Protein 5A5C (pdb70)

Structure (mmCIF, N/CA/C/O backbone):
data_5A5C
#
_entry.id   5A5C
#
_cell.length_a   235.994
_cell.length_b   57.324
_cell.length_c   144.451
_cell.angle_alpha   90.00
_cell.angle_beta   115.49
_cell.angle_gamma   90.00
#
_symmetry.space_group_name_H-M   'C 1 2 1'
#
loop_
_entity.id
_entity.type
_entity.pdbx_description
1 polymer LRRTM
2 water water
#
loop_
_atom_site.group_PDB
_atom_site.id
_atom_site.type_symbol
_atom_site.label_atom_id
_atom_site.label_alt_id
_atom_site.label_comp_id
_atom_site.label_asym_id
_atom_site.label_entity_id
_atom_site.label_seq_id
_atom_site.pdbx_PDB_ins_code
_atom_site.Cartn_x
_atom_site.Cartn_y
_atom_site.Cartn_z
_atom_site.occupancy
_atom_site.B_iso_or_equiv
_atom_site.auth_seq_id
_atom_site.auth_comp_id
_atom_site.auth_asym_id
_atom_site.auth_atom_id
_atom_site.pdbx_PDB_model_num
ATOM 1 N N . MET A 1 3 ? -76.229 -18.669 -49.538 1.00 88.62 1 MET A N 1
ATOM 2 C CA . MET A 1 3 ? -74.727 -18.855 -49.710 1.00 101.45 1 MET A CA 1
ATOM 3 C C . MET A 1 3 ? -74.310 -20.325 -49.588 1.00 89.44 1 MET A C 1
ATOM 4 O O . MET A 1 3 ? -74.577 -20.985 -48.588 1.00 90.17 1 MET A O 1
ATOM 10 N N . ALA A 1 4 ? -73.677 -20.853 -50.618 1.00 75.79 2 ALA A N 1
ATOM 11 C CA . ALA A 1 4 ? -73.330 -22.269 -50.600 1.00 85.27 2 ALA A CA 1
ATOM 12 C C . ALA A 1 4 ? -72.090 -22.564 -49.760 1.00 77.38 2 ALA A C 1
ATOM 13 O O . ALA A 1 4 ? -71.039 -22.065 -50.091 1.00 65.70 2 ALA A O 1
ATOM 20 N N . CYS A 1 5 ? -72.183 -23.503 -48.818 1.00 67.48 3 CYS A N 1
ATOM 21 C CA . CYS A 1 5 ? -71.054 -23.936 -47.995 1.00 73.89 3 CYS A CA 1
ATOM 22 C C . CYS A 1 5 ? -70.552 -25.306 -48.465 1.00 77.38 3 CYS A C 1
ATOM 23 O O . CYS A 1 5 ? -71.363 -26.222 -48.599 1.00 71.09 3 CYS A O 1
ATOM 30 N N . PRO A 1 6 ? -69.234 -25.433 -48.773 1.00 80.74 4 PRO A N 1
ATOM 31 C CA . PRO A 1 6 ? -68.746 -26.719 -49.292 1.00 70.10 4 PRO A CA 1
ATOM 32 C C . PRO A 1 6 ? -69.034 -27.855 -48.319 1.00 61.18 4 PRO A C 1
ATOM 33 O O . PRO A 1 6 ? -68.922 -27.633 -47.133 1.00 58.90 4 PRO A O 1
ATOM 44 N N . PRO A 1 7 ? -69.288 -29.072 -48.813 1.00 67.09 5 PRO A N 1
ATOM 45 C CA . PRO A 1 7 ? -69.574 -30.203 -47.920 1.00 74.32 5 PRO A CA 1
ATOM 46 C C . PRO A 1 7 ? -68.425 -30.409 -46.934 1.00 62.09 5 PRO A C 1
ATOM 47 O O . PRO A 1 7 ? -67.276 -30.319 -47.370 1.00 59.95 5 PRO A O 1
ATOM 58 N N . LYS A 1 8 ? -68.729 -30.736 -45.679 1.00 65.65 6 LYS A N 1
ATOM 59 C CA . LYS A 1 8 ? -67.725 -30.933 -44.602 1.00 67.91 6 LYS A CA 1
ATOM 60 C C . LYS A 1 8 ? -67.072 -29.640 -44.087 1.00 71.31 6 LYS A C 1
ATOM 61 O O . LYS A 1 8 ? -66.322 -29.644 -43.108 1.00 63.06 6 LYS A O 1
ATOM 80 N N . CYS A 1 9 ? -67.370 -28.522 -44.730 1.00 70.64 7 CYS A N 1
ATOM 81 C CA . CYS A 1 9 ? -66.835 -27.239 -44.297 1.00 68.98 7 CYS A CA 1
ATOM 82 C C . CYS A 1 9 ? -67.784 -26.597 -43.285 1.00 70.70 7 CYS A C 1
ATOM 83 O O . CYS A 1 9 ? -68.955 -27.013 -43.166 1.00 62.40 7 CYS A O 1
ATOM 90 N N . ARG A 1 10 ? -67.304 -25.573 -42.581 1.00 55.91 8 ARG A N 1
ATOM 91 C CA . ARG A 1 10 ? -68.123 -24.820 -41.647 1.00 58.20 8 ARG A CA 1
ATOM 92 C C . ARG A 1 10 ? -68.043 -23.364 -42.077 1.00 62.08 8 ARG A C 1
ATOM 93 O O . ARG A 1 10 ? -66.959 -22.837 -42.187 1.00 51.76 8 ARG A O 1
ATOM 114 N N . CYS A 1 11 ? -69.180 -22.735 -42.393 1.00 51.23 9 CYS A N 1
ATOM 115 C CA . CYS A 1 11 ? -69.162 -21.360 -42.921 1.00 58.97 9 CYS A CA 1
ATOM 116 C C . CYS A 1 11 ? -69.874 -20.403 -41.997 1.00 66.41 9 CYS A C 1
ATOM 117 O O . CYS A 1 11 ? -71.047 -20.622 -41.713 1.00 66.97 9 CYS A O 1
ATOM 124 N N . GLU A 1 12 ? -69.195 -19.331 -41.579 1.00 69.03 10 GLU A N 1
ATOM 125 C CA . GLU A 1 12 ? -69.785 -18.277 -40.741 1.00 65.87 10 GLU A CA 1
ATOM 126 C C . GLU A 1 12 ? -69.789 -17.023 -41.565 1.00 63.04 10 GLU A C 1
ATOM 127 O O . GLU A 1 12 ? -68.775 -16.354 -41.705 1.00 70.51 10 GLU A O 1
ATOM 139 N N . LYS A 1 13 ? -70.934 -16.717 -42.143 1.00 67.16 11 LYS A N 1
ATOM 140 C CA . LYS A 1 13 ? -71.039 -15.604 -43.069 1.00 66.60 11 LYS A CA 1
ATOM 141 C C . LYS A 1 13 ? -69.890 -15.742 -44.105 1.00 78.60 11 LYS A C 1
ATOM 142 O O . LYS A 1 13 ? -69.803 -16.776 -44.779 1.00 70.80 11 LYS A O 1
ATOM 161 N N . LEU A 1 14 ? -69.026 -14.727 -44.237 1.00 77.56 12 LEU A N 1
ATOM 162 C CA . LEU A 1 14 ? -68.004 -14.729 -45.295 1.00 72.34 12 LEU A CA 1
ATOM 163 C C . LEU A 1 14 ? -66.647 -15.315 -44.818 1.00 57.24 12 LEU A C 1
ATOM 164 O O . LEU A 1 14 ? -65.567 -15.080 -45.405 1.00 57.50 12 LEU A O 1
ATOM 180 N N . LEU A 1 15 ? -66.709 -16.100 -43.752 1.00 51.65 13 LEU A N 1
ATOM 181 C CA . LEU A 1 15 ? -65.535 -16.857 -43.282 1.00 54.17 13 LEU A CA 1
ATOM 182 C C . LEU A 1 15 ? -65.747 -18.334 -43.495 1.00 46.69 13 LEU A C 1
ATOM 183 O O . LEU A 1 15 ? -66.709 -18.885 -42.995 1.00 59.73 13 LEU A O 1
ATOM 199 N N . PHE A 1 16 ? -64.901 -18.961 -44.303 1.00 50.43 14 PHE A N 1
ATOM 200 C CA . PHE A 1 16 ? -65.072 -20.378 -44.596 1.00 49.84 14 PHE A CA 1
ATOM 201 C C . PHE A 1 16 ? -64.032 -21.229 -43.888 1.00 54.29 14 PHE A C 1
ATOM 202 O O . PHE A 1 16 ? -62.824 -21.100 -44.126 1.00 47.89 14 PHE A O 1
ATOM 219 N N . TYR A 1 17 ? -64.503 -22.164 -43.077 1.00 50.87 15 TYR A N 1
ATOM 220 C CA . TYR A 1 17 ? -63.610 -23.045 -42.383 1.00 55.29 15 TYR A CA 1
ATOM 221 C C . TYR A 1 17 ? -63.618 -24.413 -43.025 1.00 60.07 15 TYR A C 1
ATOM 222 O O . TYR A 1 17 ? -64.476 -25.228 -42.720 1.00 62.42 15 TYR A O 1
ATOM 240 N N . CYS A 1 18 ? -62.679 -24.649 -43.945 1.00 51.30 16 CYS A N 1
ATOM 241 C CA . CYS A 1 18 ? -62.597 -25.943 -44.641 1.00 46.51 16 CYS A CA 1
ATOM 242 C C . CYS A 1 18 ? -61.417 -26.733 -44.115 1.00 54.53 16 CYS A C 1
ATOM 243 O O . CYS A 1 18 ? -60.683 -27.360 -44.881 1.00 53.17 16 CYS A O 1
ATOM 250 N N . ASP A 1 19 ? -61.240 -26.716 -42.802 1.00 50.27 17 ASP A N 1
ATOM 251 C CA . ASP A 1 19 ? -60.069 -27.314 -42.198 1.00 55.15 17 ASP A CA 1
ATOM 252 C C . ASP A 1 19 ? -60.392 -28.674 -41.622 1.00 54.07 17 ASP A C 1
ATOM 253 O O . ASP A 1 19 ? -61.537 -28.951 -41.269 1.00 49.04 17 ASP A O 1
ATOM 262 N N . SER A 1 20 ? -59.327 -29.443 -41.397 1.00 51.98 18 SER A N 1
ATOM 263 C CA . SER A 1 20 ? -59.382 -30.667 -40.619 1.00 46.81 18 SER A CA 1
ATOM 264 C C . SER A 1 20 ? -60.261 -31.736 -41.232 1.00 52.53 18 SER A C 1
ATOM 265 O O . SER A 1 20 ? -60.883 -32.526 -40.522 1.00 64.93 18 SER A O 1
ATOM 273 N N . GLN A 1 21 ? -60.282 -31.794 -42.561 1.00 58.65 19 GLN A N 1
ATOM 274 C CA . GLN A 1 21 ? -61.170 -32.728 -43.262 1.00 54.86 19 GLN A CA 1
ATOM 275 C C . GLN A 1 21 ? -60.415 -33.733 -44.146 1.00 64.86 19 GLN A C 1
ATOM 276 O O . GLN A 1 21 ? -61.039 -34.454 -44.938 1.00 67.54 19 GLN A O 1
ATOM 290 N N . GLY A 1 22 ? -59.082 -33.734 -44.040 1.00 56.50 20 GLY A N 1
ATOM 291 C CA . GLY A 1 22 ? -58.217 -34.628 -44.792 1.00 56.92 20 GLY A CA 1
ATOM 292 C C . GLY A 1 22 ? -58.253 -34.417 -46.281 1.00 65.80 20 GLY A C 1
ATOM 293 O O . GLY A 1 22 ? -58.055 -35.361 -47.059 1.00 62.30 20 GLY A O 1
ATOM 297 N N . PHE A 1 23 ? -58.534 -33.186 -46.679 1.00 63.04 21 PHE A N 1
ATOM 298 C CA . PHE A 1 23 ? -58.650 -32.852 -48.089 1.00 55.26 21 PHE A CA 1
ATOM 299 C C . PHE A 1 23 ? -57.315 -33.007 -48.817 1.00 68.73 21 PHE A C 1
ATOM 300 O O . PHE A 1 23 ? -56.233 -32.864 -48.204 1.00 57.99 21 PHE A O 1
ATOM 317 N N . HIS A 1 24 ? -57.402 -33.217 -50.132 1.00 67.56 22 HIS A N 1
ATOM 318 C CA . HIS A 1 24 ? -56.218 -33.333 -50.996 1.00 59.02 22 HIS A CA 1
ATOM 319 C C . HIS A 1 24 ? -56.212 -32.118 -51.918 1.00 44.52 22 HIS A C 1
ATOM 320 O O . HIS A 1 24 ? -55.295 -31.916 -52.698 1.00 51.78 22 HIS A O 1
ATOM 335 N N . SER A 1 25 ? -57.280 -31.331 -51.884 1.00 42.91 23 SER A N 1
ATOM 336 C CA . SER A 1 25 ? -57.321 -30.165 -52.732 1.00 52.75 23 SER A CA 1
ATOM 337 C C . SER A 1 25 ? -58.266 -29.118 -52.209 1.00 42.87 23 SER A C 1
ATOM 338 O O . SER A 1 25 ? -59.063 -29.326 -51.246 1.00 48.87 23 SER A O 1
ATOM 346 N N . VAL A 1 26 ? -58.074 -27.925 -52.746 1.00 52.48 24 VAL A N 1
ATOM 347 C CA . VAL A 1 26 ? -58.931 -26.811 -52.410 1.00 51.32 24 VAL A CA 1
ATOM 348 C C . VAL A 1 26 ? -60.303 -27.054 -53.082 1.00 57.69 24 VAL A C 1
ATOM 349 O O . VAL A 1 26 ? -60.356 -27.392 -54.252 1.00 60.78 24 VAL A O 1
ATOM 362 N N . PRO A 1 27 ? -61.393 -26.952 -52.312 1.00 58.08 25 PRO A N 1
ATOM 363 C CA . PRO A 1 27 ? -62.748 -27.155 -52.807 1.00 57.68 25 PRO A CA 1
ATOM 364 C C . PRO A 1 27 ? -63.035 -26.169 -53.922 1.00 66.78 25 PRO A C 1
ATOM 365 O O . PRO A 1 27 ? -62.554 -25.033 -53.881 1.00 60.67 25 PRO A O 1
ATOM 376 N N . ASN A 1 28 ? -63.868 -26.577 -54.875 1.00 69.54 26 ASN A N 1
ATOM 377 C CA . ASN A 1 28 ? -64.441 -25.629 -55.813 1.00 64.65 26 ASN A CA 1
ATOM 378 C C . ASN A 1 28 ? -65.699 -25.156 -55.146 1.00 63.74 26 ASN A C 1
ATOM 379 O O . ASN A 1 28 ? -66.119 -25.814 -54.183 1.00 78.05 26 ASN A O 1
ATOM 390 N N . GLY A 1 29 ? -66.291 -24.006 -55.494 1.00 79.01 27 GLY A N 1
ATOM 391 C CA . GLY A 1 29 ? -65.751 -22.942 -56.316 1.00 68.01 27 GLY A CA 1
ATOM 392 C C . GLY A 1 29 ? -66.030 -21.831 -55.280 1.00 89.77 27 GLY A C 1
ATOM 393 O O . GLY A 1 29 ? -67.161 -21.360 -55.167 1.00 86.80 27 GLY A O 1
ATOM 397 N N . LEU A 1 30 ? -65.018 -21.400 -54.533 1.00 79.66 28 LEU A N 1
ATOM 398 C CA . LEU A 1 30 ? -65.183 -20.401 -53.488 1.00 67.48 28 LEU A CA 1
ATOM 399 C C . LEU A 1 30 ? -65.648 -19.046 -54.063 1.00 66.04 28 LEU A C 1
ATOM 400 O O . LEU A 1 30 ? -65.244 -18.658 -55.154 1.00 64.24 28 LEU A O 1
ATOM 416 N N . PRO A 1 31 ? -66.458 -18.296 -53.305 1.00 64.14 29 PRO A N 1
ATOM 417 C CA . PRO A 1 31 ? -67.061 -17.033 -53.771 1.00 60.92 29 PRO A CA 1
ATOM 418 C C . PRO A 1 31 ? -66.106 -15.869 -53.717 1.00 64.07 29 PRO A C 1
ATOM 419 O O . PRO A 1 31 ? -65.264 -15.812 -52.837 1.00 61.70 29 PRO A O 1
ATOM 430 N N . SER A 1 32 ? -66.292 -14.903 -54.597 1.00 69.39 30 SER A N 1
ATOM 431 C CA . SER A 1 32 ? -65.336 -13.833 -54.715 1.00 77.72 30 SER A CA 1
ATOM 432 C C . SER A 1 32 ? -65.356 -12.926 -53.491 1.00 70.90 30 SER A C 1
ATOM 433 O O . SER A 1 32 ? -64.430 -12.149 -53.299 1.00 64.64 30 SER A O 1
ATOM 441 N N . GLN A 1 33 ? -66.314 -13.088 -52.595 1.00 63.49 31 GLN A N 1
ATOM 442 C CA . GLN A 1 33 ? -66.405 -12.124 -51.519 1.00 73.40 31 GLN A CA 1
ATOM 443 C C . GLN A 1 33 ? -65.866 -12.650 -50.177 1.00 58.33 31 GLN A C 1
ATOM 444 O O . GLN A 1 33 ? -65.988 -11.968 -49.165 1.00 53.17 31 GLN A O 1
ATOM 448 N N . LEU A 1 34 ? -65.293 -13.858 -50.177 1.00 48.77 32 LEU A N 1
ATOM 449 C CA . LEU A 1 34 ? -64.730 -14.461 -48.970 1.00 61.52 32 LEU A CA 1
ATOM 450 C C . LEU A 1 34 ? -63.838 -13.482 -48.260 1.00 52.78 32 LEU A C 1
ATOM 451 O O . LEU A 1 34 ? -63.035 -12.795 -48.901 1.00 49.33 32 LEU A O 1
ATOM 467 N N . LEU A 1 35 ? -64.015 -13.399 -46.952 1.00 51.57 33 LEU A N 1
ATOM 468 C CA . LEU A 1 35 ? -63.200 -12.542 -46.148 1.00 57.73 33 LEU A CA 1
ATOM 469 C C . LEU A 1 35 ? -62.077 -13.328 -45.455 1.00 60.79 33 LEU A C 1
ATOM 470 O O . LEU A 1 35 ? -61.026 -12.778 -45.138 1.00 48.04 33 LEU A O 1
ATOM 486 N N . GLY A 1 36 ? -62.299 -14.620 -45.240 1.00 47.27 34 GLY A N 1
ATOM 487 C CA . GLY A 1 36 ? -61.332 -15.442 -44.538 1.00 46.70 34 GLY A CA 1
ATOM 488 C C . GLY A 1 36 ? -61.452 -16.870 -44.980 1.00 52.09 34 GLY A C 1
ATOM 489 O O . GLY A 1 36 ? -62.545 -17.340 -45.300 1.00 46.16 34 GLY A O 1
ATOM 493 N N . LEU A 1 37 ? -60.333 -17.563 -45.075 1.00 46.67 35 LEU A N 1
ATOM 494 C CA . LEU A 1 37 ? -60.403 -18.945 -45.492 1.00 52.87 35 LEU A CA 1
ATOM 495 C C . LEU A 1 37 ? -59.410 -19.756 -44.704 1.00 56.16 35 LEU A C 1
ATOM 496 O O . LEU A 1 37 ? -58.202 -19.446 -44.676 1.00 49.04 35 LEU A O 1
ATOM 512 N N . SER A 1 38 ? -59.905 -20.831 -44.112 1.00 45.25 36 SER A N 1
ATOM 513 C CA . SER A 1 38 ? -59.024 -21.727 -43.406 1.00 56.29 36 SER A CA 1
ATOM 514 C C . SER A 1 38 ? -59.023 -23.081 -44.086 1.00 55.77 36 SER A C 1
ATOM 515 O O . SER A 1 38 ? -60.055 -23.711 -44.225 1.00 53.45 36 SER A O 1
ATOM 523 N N . LEU A 1 39 ? -57.832 -23.545 -44.434 1.00 54.80 37 LEU A N 1
ATOM 524 C CA . LEU A 1 39 ? -57.653 -24.879 -44.969 1.00 48.99 37 LEU A CA 1
ATOM 525 C C . LEU A 1 39 ? -56.622 -25.665 -44.213 1.00 58.18 37 LEU A C 1
ATOM 526 O O . LEU A 1 39 ? -56.005 -26.563 -44.807 1.00 48.50 37 LEU A O 1
ATOM 542 N N . ARG A 1 40 ? -56.501 -25.412 -42.900 1.00 49.69 38 ARG A N 1
ATOM 543 C CA . ARG A 1 40 ? -55.406 -25.987 -42.127 1.00 53.67 38 ARG A CA 1
ATOM 544 C C . ARG A 1 40 ? -55.760 -27.432 -41.780 1.00 54.41 38 ARG A C 1
ATOM 545 O O . ARG A 1 40 ? -56.915 -27.828 -41.919 1.00 54.38 38 ARG A O 1
ATOM 566 N N . HIS A 1 41 ? -54.750 -28.245 -41.454 1.00 45.22 39 HIS A N 1
ATOM 567 C CA . HIS A 1 41 ? -54.979 -29.639 -41.035 1.00 51.75 39 HIS A CA 1
ATOM 568 C C . HIS A 1 41 ? -55.756 -30.435 -42.116 1.00 56.72 39 HIS A C 1
ATOM 569 O O . HIS A 1 41 ? -56.786 -31.065 -41.873 1.00 51.47 39 HIS A O 1
ATOM 584 N N . ASN A 1 42 ? -55.223 -30.418 -43.315 1.00 54.74 40 ASN A N 1
ATOM 585 C CA . ASN A 1 42 ? -55.741 -31.209 -44.394 1.00 51.52 40 ASN A CA 1
ATOM 586 C C . ASN A 1 42 ? -54.554 -31.977 -44.899 1.00 55.08 40 ASN A C 1
ATOM 587 O O . ASN A 1 42 ? -53.507 -31.989 -44.266 1.00 49.17 40 ASN A O 1
ATOM 598 N N . GLN A 1 43 ? -54.728 -32.682 -46.007 1.00 55.41 41 GLN A N 1
ATOM 599 C CA . GLN A 1 43 ? -53.599 -33.332 -46.632 1.00 60.41 41 GLN A CA 1
ATOM 600 C C . GLN A 1 43 ? -53.410 -32.207 -47.617 1.00 70.95 41 GLN A C 1
ATOM 601 O O . GLN A 1 43 ? -53.952 -31.151 -47.358 1.00 89.56 41 GLN A O 1
ATOM 615 N N . LEU A 1 44 ? -52.766 -32.384 -48.732 1.00 58.72 42 LEU A N 1
ATOM 616 C CA . LEU A 1 44 ? -52.428 -31.254 -49.620 1.00 62.91 42 LEU A CA 1
ATOM 617 C C . LEU A 1 44 ? -50.941 -31.204 -49.719 1.00 66.59 42 LEU A C 1
ATOM 618 O O . LEU A 1 44 ? -50.223 -30.748 -48.795 1.00 54.72 42 LEU A O 1
ATOM 634 N N . GLN A 1 45 ? -50.508 -31.511 -50.919 1.00 55.95 43 GLN A N 1
ATOM 635 C CA . GLN A 1 45 ? -49.115 -31.544 -51.213 1.00 60.05 43 GLN A CA 1
ATOM 636 C C . GLN A 1 45 ? -48.739 -30.424 -52.155 1.00 62.62 43 GLN A C 1
ATOM 637 O O . GLN A 1 45 ? -47.567 -29.945 -52.188 1.00 49.82 43 GLN A O 1
ATOM 651 N N . SER A 1 46 ? -49.764 -30.007 -52.912 1.00 53.08 44 SER A N 1
ATOM 652 C CA . SER A 1 46 ? -49.635 -28.926 -53.878 1.00 53.60 44 SER A CA 1
ATOM 653 C C . SER A 1 46 ? -50.930 -28.128 -54.022 1.00 54.50 44 SER A C 1
ATOM 654 O O . SER A 1 46 ? -51.988 -28.598 -53.641 1.00 61.07 44 SER A O 1
ATOM 662 N N . LEU A 1 47 ? -50.796 -26.911 -54.549 1.00 52.64 45 LEU A N 1
ATOM 663 C CA . LEU A 1 47 ? -51.894 -26.015 -54.891 1.00 50.88 45 LEU A CA 1
ATOM 664 C C . LEU A 1 47 ? -51.817 -25.826 -56.431 1.00 60.29 45 LEU A C 1
ATOM 665 O O . LEU A 1 47 ? -50.705 -25.760 -56.979 1.00 48.35 45 LEU A O 1
ATOM 681 N N . PRO A 1 48 ? -52.968 -25.878 -57.144 1.00 62.11 46 PRO A N 1
ATOM 682 C CA . PRO A 1 48 ? -53.068 -25.561 -58.575 1.00 63.18 46 PRO A CA 1
ATOM 683 C C . PRO A 1 48 ? -52.701 -24.118 -58.866 1.00 60.78 46 PRO A C 1
ATOM 684 O O . PRO A 1 48 ? -52.987 -23.294 -58.002 1.00 55.04 46 PRO A O 1
ATOM 695 N N . ASN A 1 49 ? -52.062 -23.821 -59.991 1.00 64.18 47 ASN A N 1
ATOM 696 C CA . ASN A 1 49 ? -51.897 -22.441 -60.444 1.00 67.45 47 ASN A CA 1
ATOM 697 C C . ASN A 1 49 ? -53.198 -21.627 -60.374 1.00 69.87 47 ASN A C 1
ATOM 698 O O . ASN A 1 49 ? -54.243 -22.085 -60.849 1.00 69.77 47 ASN A O 1
ATOM 709 N N . GLY A 1 50 ? -53.094 -20.383 -59.890 1.00 58.74 48 GLY A N 1
ATOM 710 C CA . GLY A 1 50 ? -54.203 -19.436 -59.827 1.00 66.17 48 GLY A CA 1
ATOM 711 C C . GLY A 1 50 ? -55.415 -19.831 -58.981 1.00 55.10 48 GLY A C 1
ATOM 712 O O . GLY A 1 50 ? -56.460 -19.134 -58.990 1.00 56.25 48 GLY A O 1
ATOM 716 N N . VAL A 1 51 ? -55.270 -20.869 -58.152 1.00 49.94 49 VAL A N 1
ATOM 717 C CA . VAL A 1 51 ? -56.425 -21.389 -57.420 1.00 60.92 49 VAL A CA 1
ATOM 718 C C . VAL A 1 51 ? -57.131 -20.374 -56.508 1.00 63.50 49 VAL A C 1
ATOM 719 O O . VAL A 1 51 ? -58.315 -20.539 -56.233 1.00 61.26 49 VAL A O 1
ATOM 732 N N . PHE A 1 52 ? -56.430 -19.326 -56.062 1.00 58.85 50 PHE A N 1
ATOM 733 C CA . PHE A 1 52 ? -57.047 -18.337 -55.159 1.00 53.74 50 PHE A CA 1
ATOM 734 C C . PHE A 1 52 ? -57.320 -17.029 -55.861 1.00 54.54 50 PHE A C 1
ATOM 735 O O . PHE A 1 52 ? -57.690 -16.080 -55.177 1.00 48.60 50 PHE A O 1
ATOM 752 N N . ASP A 1 53 ? -57.052 -16.931 -57.174 1.00 49.66 51 ASP A N 1
ATOM 753 C CA . ASP A 1 53 ? -57.139 -15.654 -57.899 1.00 63.51 51 ASP A CA 1
ATOM 754 C C . ASP A 1 53 ? -58.454 -14.886 -57.762 1.00 59.95 51 ASP A C 1
ATOM 755 O O . ASP A 1 53 ? -58.444 -13.660 -57.864 1.00 73.62 51 ASP A O 1
ATOM 764 N N . LYS A 1 54 ? -59.585 -15.583 -57.659 1.00 58.28 52 LYS A N 1
ATOM 765 C CA . LYS A 1 54 ? -60.889 -14.899 -57.571 1.00 62.88 52 LYS A CA 1
ATOM 766 C C . LYS A 1 54 ? -61.115 -14.359 -56.132 1.00 64.91 52 LYS A C 1
ATOM 767 O O . LYS A 1 54 ? -62.017 -13.551 -55.893 1.00 57.30 52 LYS A O 1
ATOM 771 N N . LEU A 1 55 ? -60.327 -14.827 -55.158 1.00 63.53 53 LEU A N 1
ATOM 772 C CA . LEU A 1 55 ? -60.582 -14.452 -53.755 1.00 57.87 53 LEU A CA 1
ATOM 773 C C . LEU A 1 55 ? -60.029 -13.101 -53.344 1.00 58.03 53 LEU A C 1
ATOM 774 O O . LEU A 1 55 ? -59.373 -12.985 -52.300 1.00 54.14 53 LEU A O 1
ATOM 790 N N . THR A 1 56 ? -60.418 -12.069 -54.086 1.00 63.86 54 THR A N 1
ATOM 791 C CA . THR A 1 56 ? -59.810 -10.746 -53.983 1.00 57.22 54 THR A CA 1
ATOM 792 C C . THR A 1 56 ? -60.037 -10.001 -52.677 1.00 57.59 54 THR A C 1
ATOM 793 O O . THR A 1 56 ? -59.358 -9.006 -52.459 1.00 64.34 54 THR A O 1
ATOM 804 N N . GLN A 1 57 ? -61.010 -10.413 -51.855 1.00 54.70 55 GLN A N 1
ATOM 805 C CA . GLN A 1 57 ? -61.352 -9.644 -50.644 1.00 57.59 55 GLN A CA 1
ATOM 806 C C . GLN A 1 57 ? -60.767 -10.280 -49.364 1.00 54.77 55 GLN A C 1
ATOM 807 O O . GLN A 1 57 ? -61.017 -9.836 -48.214 1.00 50.18 55 GLN A O 1
ATOM 821 N N . LEU A 1 58 ? -60.050 -11.367 -49.560 1.00 51.41 56 LEU A N 1
ATOM 822 C CA . LEU A 1 58 ? -59.556 -12.165 -48.459 1.00 51.94 56 LEU A CA 1
ATOM 823 C C . LEU A 1 58 ? -58.625 -11.295 -47.599 1.00 51.60 56 LEU A C 1
ATOM 824 O O . LEU A 1 58 ? -57.720 -10.670 -48.145 1.00 47.35 56 LEU A O 1
ATOM 840 N N . THR A 1 59 ? -58.833 -11.257 -46.278 1.00 54.32 57 THR A N 1
ATOM 841 C CA . THR A 1 59 ? -57.900 -10.577 -45.347 1.00 61.45 57 THR A CA 1
ATOM 842 C C . THR A 1 59 ? -57.049 -11.562 -44.560 1.00 56.19 57 THR A C 1
ATOM 843 O O . THR A 1 59 ? -55.986 -11.205 -44.036 1.00 51.33 57 THR A O 1
ATOM 854 N N . TRP A 1 60 ? -57.509 -12.795 -44.463 1.00 45.65 58 TRP A N 1
ATOM 855 C CA . TRP A 1 60 ? -56.735 -13.821 -43.767 1.00 51.14 58 TRP A CA 1
ATOM 856 C C . TRP A 1 60 ? -56.845 -15.182 -44.431 1.00 54.72 58 TRP A C 1
ATOM 857 O O . TRP A 1 60 ? -57.894 -15.545 -44.965 1.00 42.71 58 TRP A O 1
ATOM 878 N N . LEU A 1 61 ? -55.703 -15.862 -44.517 1.00 37.93 59 LEU A N 1
ATOM 879 C CA . LEU A 1 61 ? -55.632 -17.189 -45.118 1.00 44.70 59 LEU A CA 1
ATOM 880 C C . LEU A 1 61 ? -54.738 -18.142 -44.305 1.00 45.01 59 LEU A C 1
ATOM 881 O O . LEU A 1 61 ? -53.532 -17.854 -44.040 1.00 43.15 59 LEU A O 1
ATOM 897 N N . HIS A 1 62 ? -55.329 -19.281 -43.914 1.00 38.98 60 HIS A N 1
ATOM 898 C CA . HIS A 1 62 ? -54.626 -20.288 -43.112 1.00 55.21 60 HIS A CA 1
ATOM 899 C C . HIS A 1 62 ? -54.436 -21.573 -43.881 1.00 53.81 60 HIS A C 1
ATOM 900 O O . HIS A 1 62 ? -55.405 -22.234 -44.317 1.00 52.43 60 HIS A O 1
ATOM 915 N N . LEU A 1 63 ? -53.159 -21.920 -44.041 1.00 53.07 61 LEU A N 1
ATOM 916 C CA . LEU A 1 63 ? -52.777 -23.136 -44.730 1.00 48.30 61 LEU A CA 1
ATOM 917 C C . LEU A 1 63 ? -51.848 -24.001 -43.928 1.00 49.01 61 LEU A C 1
ATOM 918 O O . LEU A 1 63 ? -51.215 -24.891 -44.482 1.00 45.53 61 LEU A O 1
ATOM 934 N N . ASP A 1 64 ? -51.862 -23.835 -42.612 1.00 46.49 62 ASP A N 1
ATOM 935 C CA . ASP A 1 64 ? -50.907 -24.507 -41.748 1.00 46.91 62 ASP A CA 1
ATOM 936 C C . ASP A 1 64 ? -51.229 -25.987 -41.563 1.00 45.47 62 ASP A C 1
ATOM 937 O O . ASP A 1 64 ? -52.376 -26.391 -41.674 1.00 41.06 62 ASP A O 1
ATOM 946 N N . HIS A 1 65 ? -50.174 -26.780 -41.355 1.00 41.70 63 HIS A N 1
ATOM 947 C CA . HIS A 1 65 ? -50.263 -28.210 -41.056 1.00 45.23 63 HIS A CA 1
ATOM 948 C C . HIS A 1 65 ? -50.864 -29.009 -42.191 1.00 52.51 63 HIS A C 1
ATOM 949 O O . HIS A 1 65 ? -51.860 -29.741 -42.027 1.00 57.36 63 HIS A O 1
ATOM 964 N N . ASN A 1 66 ? -50.263 -28.825 -43.363 1.00 46.51 64 ASN A N 1
ATOM 965 C CA . ASN A 1 66 ? -50.563 -29.631 -44.525 1.00 49.77 64 ASN A CA 1
ATOM 966 C C . ASN A 1 66 ? -49.271 -30.343 -44.905 1.00 58.27 64 ASN A C 1
ATOM 967 O O . ASN A 1 66 ? -48.498 -30.647 -44.009 1.00 47.30 64 ASN A O 1
ATOM 978 N N . GLN A 1 67 ? -49.024 -30.614 -46.190 1.00 51.57 65 GLN A N 1
ATOM 979 C CA . GLN A 1 67 ? -47.773 -31.271 -46.561 1.00 62.06 65 GLN A CA 1
ATOM 980 C C . GLN A 1 67 ? -47.290 -30.660 -47.862 1.00 51.50 65 GLN A C 1
ATOM 981 O O . GLN A 1 67 ? -46.750 -31.359 -48.730 1.00 56.82 65 GLN A O 1
ATOM 995 N N . LEU A 1 68 ? -47.468 -29.339 -47.961 1.00 45.20 66 LEU A N 1
ATOM 996 C CA . LEU A 1 68 ? -47.098 -28.571 -49.133 1.00 51.26 66 LEU A CA 1
ATOM 997 C C . LEU A 1 68 ? -45.585 -28.666 -49.366 1.00 54.86 66 LEU A C 1
ATOM 998 O O . LEU A 1 68 ? -44.746 -28.388 -48.481 1.00 45.32 66 LEU A O 1
ATOM 1014 N N . GLN A 1 69 ? -45.237 -29.067 -50.574 1.00 43.75 67 GLN A N 1
ATOM 1015 C CA . GLN A 1 69 ? -43.846 -29.257 -50.919 1.00 55.47 67 GLN A CA 1
ATOM 1016 C C . GLN A 1 69 ? -43.317 -28.048 -51.661 1.00 45.96 67 GLN A C 1
ATOM 1017 O O . GLN A 1 69 ? -42.135 -27.817 -51.724 1.00 59.50 67 GLN A O 1
ATOM 1031 N N . SER A 1 70 ? -44.221 -27.286 -52.247 1.00 50.89 68 SER A N 1
ATOM 1032 C CA . SER A 1 70 ? -43.852 -26.099 -53.003 1.00 55.09 68 SER A CA 1
ATOM 1033 C C . SER A 1 70 ? -45.054 -25.172 -53.125 1.00 49.77 68 SER A C 1
ATOM 1034 O O . SER A 1 70 ? -46.167 -25.579 -52.845 1.00 48.61 68 SER A O 1
ATOM 1042 N N . LEU A 1 71 ? -44.830 -23.955 -53.599 1.00 54.21 69 LEU A N 1
ATOM 1043 C CA . LEU A 1 71 ? -45.876 -22.971 -53.823 1.00 48.98 69 LEU A CA 1
ATOM 1044 C C . LEU A 1 71 ? -45.818 -22.551 -55.287 1.00 62.85 69 LEU A C 1
ATOM 1045 O O . LEU A 1 71 ? -44.724 -22.272 -55.833 1.00 47.04 69 LEU A O 1
ATOM 1061 N N . PRO A 1 72 ? -46.974 -22.576 -55.965 1.00 63.63 70 PRO A N 1
ATOM 1062 C CA . PRO A 1 72 ? -46.940 -22.110 -57.357 1.00 60.65 70 PRO A CA 1
ATOM 1063 C C . PRO A 1 72 ? -46.554 -20.637 -57.434 1.00 48.75 70 PRO A C 1
ATOM 1064 O O . PRO A 1 72 ? -46.747 -19.872 -56.488 1.00 46.34 70 PRO A O 1
ATOM 1075 N N . ASN A 1 73 ? -46.077 -20.238 -58.592 1.00 48.81 71 ASN A N 1
ATOM 1076 C CA . ASN A 1 73 ? -45.716 -18.853 -58.866 1.00 62.00 71 ASN A CA 1
ATOM 1077 C C . ASN A 1 73 ? -46.947 -17.968 -58.972 1.00 61.85 71 ASN A C 1
ATOM 1078 O O . ASN A 1 73 ? -47.899 -18.307 -59.666 1.00 52.33 71 ASN A O 1
ATOM 1089 N N . GLY A 1 74 ? -46.989 -16.908 -58.187 1.00 61.87 72 GLY A N 1
ATOM 1090 C CA . GLY A 1 74 ? -48.042 -15.920 -58.299 1.00 62.11 72 GLY A CA 1
ATOM 1091 C C . GLY A 1 74 ? -49.297 -16.275 -57.505 1.00 50.50 72 GLY A C 1
ATOM 1092 O O . GLY A 1 74 ? -50.228 -15.461 -57.450 1.00 53.73 72 GLY A O 1
ATOM 1096 N N . VAL A 1 75 ? -49.315 -17.434 -56.838 1.00 45.30 73 VAL A N 1
ATOM 1097 C CA . VAL A 1 75 ? -50.536 -17.897 -56.107 1.00 52.06 73 VAL A CA 1
ATOM 1098 C C . VAL A 1 75 ? -51.156 -16.913 -55.158 1.00 52.40 73 VAL A C 1
ATOM 1099 O O . VAL A 1 75 ? -52.296 -17.121 -54.826 1.00 56.56 73 VAL A O 1
ATOM 1112 N N . PHE A 1 76 ? -50.392 -15.955 -54.602 1.00 48.40 74 PHE A N 1
ATOM 1113 C CA . PHE A 1 76 ? -50.952 -15.009 -53.625 1.00 48.48 74 PHE A CA 1
ATOM 1114 C C . PHE A 1 76 ? -51.174 -13.702 -54.343 1.00 46.72 74 PHE A C 1
ATOM 1115 O O . PHE A 1 76 ? -51.580 -12.718 -53.746 1.00 43.70 74 PHE A O 1
ATOM 1132 N N . ASP A 1 77 ? -50.765 -13.638 -55.596 1.00 43.64 75 ASP A N 1
ATOM 1133 C CA . ASP A 1 77 ? -50.937 -12.409 -56.340 1.00 48.56 75 ASP A CA 1
ATOM 1134 C C . ASP A 1 77 ? -52.435 -12.137 -56.287 1.00 62.81 75 ASP A C 1
ATOM 1135 O O . ASP A 1 77 ? -53.245 -13.087 -56.279 1.00 58.66 75 ASP A O 1
ATOM 1144 N N . LYS A 1 78 ? -52.863 -10.903 -56.243 1.00 57.85 76 LYS A N 1
ATOM 1145 C CA . LYS A 1 78 ? -54.334 -10.645 -56.213 1.00 52.30 76 LYS A CA 1
ATOM 1146 C C . LYS A 1 78 ? -54.974 -10.677 -54.858 1.00 56.70 76 LYS A C 1
ATOM 1147 O O . LYS A 1 78 ? -56.153 -10.336 -54.753 1.00 57.13 76 LYS A O 1
ATOM 1166 N N . LEU A 1 79 ? -54.254 -11.124 -53.817 1.00 50.02 77 LEU A N 1
ATOM 1167 C CA . LEU A 1 79 ? -54.867 -11.154 -52.508 1.00 47.11 77 LEU A CA 1
ATOM 1168 C C . LEU A 1 79 ? -54.372 -9.868 -51.912 1.00 53.46 77 LEU A C 1
ATOM 1169 O O . LEU A 1 79 ? -53.828 -9.863 -50.809 1.00 48.28 77 LEU A O 1
ATOM 1185 N N . THR A 1 80 ? -54.603 -8.766 -52.597 1.00 48.35 78 THR A N 1
ATOM 1186 C CA . THR A 1 80 ? -53.960 -7.522 -52.209 1.00 53.40 78 THR A CA 1
ATOM 1187 C C . THR A 1 80 ? -54.424 -7.014 -50.848 1.00 49.33 78 THR A C 1
ATOM 1188 O O . THR A 1 80 ? -53.794 -6.119 -50.299 1.00 52.41 78 THR A O 1
ATOM 1199 N N . LYS A 1 81 ? -55.526 -7.558 -50.320 1.00 43.61 79 LYS A N 1
ATOM 1200 C CA . LYS A 1 81 ? -56.086 -7.090 -49.042 1.00 46.03 79 LYS A CA 1
ATOM 1201 C C . LYS A 1 81 ? -55.630 -7.960 -47.876 1.00 38.42 79 LYS A C 1
ATOM 1202 O O . LYS A 1 81 ? -56.027 -7.749 -46.715 1.00 46.68 79 LYS A O 1
ATOM 1221 N N . LEU A 1 82 ? -54.838 -8.983 -48.177 1.00 40.53 80 LEU A N 1
ATOM 1222 C CA . LEU A 1 82 ? -54.428 -9.941 -47.153 1.00 47.22 80 LEU A CA 1
ATOM 1223 C C . LEU A 1 82 ? -53.659 -9.254 -45.996 1.00 45.68 80 LEU A C 1
ATOM 1224 O O . LEU A 1 82 ? -52.683 -8.507 -46.204 1.00 45.10 80 LEU A O 1
ATOM 1240 N N . THR A 1 83 ? -54.086 -9.524 -44.778 1.00 40.65 81 THR A N 1
ATOM 1241 C CA . THR A 1 83 ? -53.361 -8.994 -43.633 1.00 39.14 81 THR A CA 1
ATOM 1242 C C . THR A 1 83 ? -52.590 -10.087 -42.851 1.00 52.28 81 THR A C 1
ATOM 1243 O O . THR A 1 83 ? -51.626 -9.792 -42.099 1.00 41.12 81 THR A O 1
ATOM 1254 N N . GLU A 1 84 ? -53.016 -11.333 -43.022 1.00 44.30 82 GLU A N 1
ATOM 1255 C CA . GLU A 1 84 ? -52.413 -12.467 -42.335 1.00 41.84 82 GLU A CA 1
ATOM 1256 C C . GLU A 1 84 ? -52.278 -13.668 -43.226 1.00 46.74 82 GLU A C 1
ATOM 1257 O O . GLU A 1 84 ? -53.268 -14.138 -43.790 1.00 45.81 82 GLU A O 1
ATOM 1269 N N . LEU A 1 85 ? -51.060 -14.186 -43.335 1.00 41.68 83 LEU A N 1
ATOM 1270 C CA . LEU A 1 85 ? -50.816 -15.365 -44.105 1.00 35.38 83 LEU A CA 1
ATOM 1271 C C . LEU A 1 85 ? -50.108 -16.409 -43.272 1.00 37.94 83 LEU A C 1
ATOM 1272 O O . LEU A 1 85 ? -48.981 -16.189 -42.839 1.00 40.64 83 LEU A O 1
ATOM 1288 N N . ILE A 1 86 ? -50.756 -17.545 -43.033 1.00 34.36 84 ILE A N 1
ATOM 1289 C CA . ILE A 1 86 ? -50.141 -18.573 -42.214 1.00 43.19 84 ILE A CA 1
ATOM 1290 C C . ILE A 1 86 ? -49.819 -19.821 -43.000 1.00 50.02 84 ILE A C 1
ATOM 1291 O O . ILE A 1 86 ? -50.728 -20.552 -43.484 1.00 41.48 84 ILE A O 1
ATOM 1307 N N . LEU A 1 87 ? -48.515 -20.125 -43.038 1.00 48.87 85 LEU A N 1
ATOM 1308 C CA . LEU A 1 87 ? -48.016 -21.217 -43.896 1.00 44.52 85 LEU A CA 1
ATOM 1309 C C . LEU A 1 87 ? -47.203 -22.236 -43.130 1.00 44.88 85 LEU A C 1
ATOM 1310 O O . LEU A 1 87 ? -46.528 -23.062 -43.748 1.00 44.12 85 LEU A O 1
ATOM 1326 N N . SER A 1 88 ? -47.315 -22.182 -41.803 1.00 46.90 86 SER A N 1
ATOM 1327 C CA . SER A 1 88 ? -46.514 -22.972 -40.874 1.00 38.57 86 SER A CA 1
ATOM 1328 C C . SER A 1 88 ? -46.826 -24.433 -40.975 1.00 41.88 86 SER A C 1
ATOM 1329 O O . SER A 1 88 ? -47.955 -24.813 -41.272 1.00 39.02 86 SER A O 1
ATOM 1337 N N . SER A 1 89 ? -45.878 -25.246 -40.541 1.00 34.41 87 SER A N 1
ATOM 1338 C CA . SER A 1 89 ? -46.037 -26.686 -40.498 1.00 38.05 87 SER A CA 1
ATOM 1339 C C . SER A 1 89 ? -46.427 -27.266 -41.861 1.00 46.38 87 SER A C 1
ATOM 1340 O O . SER A 1 89 ? -47.523 -27.792 -42.030 1.00 43.21 87 SER A O 1
ATOM 1348 N N . ASN A 1 90 ? -45.499 -27.116 -42.797 1.00 35.14 88 ASN A N 1
ATOM 1349 C CA . ASN A 1 90 ? -45.535 -27.710 -44.096 1.00 41.00 88 ASN A CA 1
ATOM 1350 C C . ASN A 1 90 ? -44.149 -28.253 -44.502 1.00 51.41 88 ASN A C 1
ATOM 1351 O O . ASN A 1 90 ? -43.337 -28.516 -43.631 1.00 38.56 88 ASN A O 1
ATOM 1362 N N . GLN A 1 91 ? -43.869 -28.443 -45.792 1.00 44.78 89 GLN A N 1
ATOM 1363 C CA . GLN A 1 91 ? -42.591 -29.055 -46.187 1.00 45.60 89 GLN A CA 1
ATOM 1364 C C . GLN A 1 91 ? -41.926 -28.236 -47.260 1.00 47.64 89 GLN A C 1
ATOM 1365 O O . GLN A 1 91 ? -41.227 -28.749 -48.120 1.00 56.05 89 GLN A O 1
ATOM 1379 N N . LEU A 1 92 ? -42.102 -26.930 -47.162 1.00 44.15 90 LEU A N 1
ATOM 1380 C CA . LEU A 1 92 ? -41.557 -26.027 -48.149 1.00 38.29 90 LEU A CA 1
ATOM 1381 C C . LEU A 1 92 ? -40.025 -25.982 -48.040 1.00 49.01 90 LEU A C 1
ATOM 1382 O O . LEU A 1 92 ? -39.484 -25.807 -46.930 1.00 39.32 90 LEU A O 1
ATOM 1398 N N . GLN A 1 93 ? -39.333 -26.159 -49.158 1.00 49.10 91 GLN A N 1
ATOM 1399 C CA . GLN A 1 93 ? -37.859 -26.133 -49.198 1.00 57.21 91 GLN A CA 1
ATOM 1400 C C . GLN A 1 93 ? -37.350 -24.824 -49.757 1.00 57.18 91 GLN A C 1
ATOM 1401 O O . GLN A 1 93 ? -36.262 -24.358 -49.391 1.00 54.95 91 GLN A O 1
ATOM 1415 N N . SER A 1 94 ? -38.169 -24.195 -50.600 1.00 39.32 92 SER A N 1
ATOM 1416 C CA . SER A 1 94 ? -37.792 -22.906 -51.209 1.00 38.67 92 SER A CA 1
ATOM 1417 C C . SER A 1 94 ? -39.066 -22.050 -51.367 1.00 44.75 92 SER A C 1
ATOM 1418 O O . SER A 1 94 ? -40.168 -22.559 -51.270 1.00 45.40 92 SER A O 1
ATOM 1426 N N . LEU A 1 95 ? -38.896 -20.759 -51.616 1.00 46.84 93 LEU A N 1
ATOM 1427 C CA . LEU A 1 95 ? -39.998 -19.869 -51.869 1.00 46.59 93 LEU A CA 1
ATOM 1428 C C . LEU A 1 95 ? -39.811 -19.298 -53.285 1.00 58.04 93 LEU A C 1
ATOM 1429 O O . LEU A 1 95 ? -38.732 -18.778 -53.623 1.00 47.60 93 LEU A O 1
ATOM 1445 N N . PRO A 1 96 ? -40.893 -19.266 -54.069 1.00 42.93 94 PRO A N 1
ATOM 1446 C CA . PRO A 1 96 ? -40.731 -18.644 -55.390 1.00 59.87 94 PRO A CA 1
ATOM 1447 C C . PRO A 1 96 ? -40.407 -17.168 -55.282 1.00 54.42 94 PRO A C 1
ATOM 1448 O O . PRO A 1 96 ? -40.825 -16.520 -54.329 1.00 43.99 94 PRO A O 1
ATOM 1459 N N . ASN A 1 97 ? -39.637 -16.662 -56.239 1.00 43.57 95 ASN A N 1
ATOM 1460 C CA . ASN A 1 97 ? -39.277 -15.244 -56.302 1.00 66.30 95 ASN A CA 1
ATOM 1461 C C . ASN A 1 97 ? -40.532 -14.384 -56.482 1.00 60.84 95 ASN A C 1
ATOM 1462 O O . ASN A 1 97 ? -41.437 -14.734 -57.261 1.00 60.87 95 ASN A O 1
ATOM 1473 N N . GLY A 1 98 ? -40.594 -13.301 -55.703 1.00 57.61 96 GLY A N 1
ATOM 1474 C CA . GLY A 1 98 ? -41.667 -12.326 -55.745 1.00 57.74 96 GLY A CA 1
ATOM 1475 C C . GLY A 1 98 ? -42.954 -12.852 -55.123 1.00 46.44 96 GLY A C 1
ATOM 1476 O O . GLY A 1 98 ? -43.985 -12.160 -55.132 1.00 51.53 96 GLY A O 1
ATOM 1480 N N . THR A 1 99 ? -42.873 -13.984 -54.434 1.00 43.18 97 THR A N 1
ATOM 1481 C CA . THR A 1 99 ? -44.078 -14.657 -53.962 1.00 49.37 97 THR A CA 1
ATOM 1482 C C . THR A 1 99 ? -44.979 -13.793 -53.086 1.00 54.11 97 THR A C 1
ATOM 1483 O O . THR A 1 99 ? -46.181 -13.988 -53.104 1.00 52.26 97 THR A O 1
ATOM 1494 N N . PHE A 1 100 ? -44.421 -12.874 -52.298 1.00 56.94 98 PHE A N 1
ATOM 1495 C CA . PHE A 1 100 ? -45.241 -12.029 -51.430 1.00 48.20 98 PHE A CA 1
ATOM 1496 C C . PHE A 1 100 ? -45.338 -10.592 -51.947 1.00 34.11 98 PHE A C 1
ATOM 1497 O O . PHE A 1 100 ? -45.869 -9.739 -51.256 1.00 42.27 98 PHE A O 1
ATOM 1514 N N . ASP A 1 101 ? -44.805 -10.308 -53.131 1.00 38.50 99 ASP A N 1
ATOM 1515 C CA . ASP A 1 101 ? -44.685 -8.930 -53.619 1.00 40.28 99 ASP A CA 1
ATOM 1516 C C . ASP A 1 101 ? -45.958 -8.100 -53.697 1.00 50.26 99 ASP A C 1
ATOM 1517 O O . ASP A 1 101 ? -45.868 -6.861 -53.671 1.00 51.37 99 ASP A O 1
ATOM 1526 N N . LYS A 1 102 ? -47.110 -8.748 -53.921 1.00 41.23 100 LYS A N 1
ATOM 1527 C CA . LYS A 1 102 ? -48.374 -8.023 -54.042 1.00 50.04 100 LYS A CA 1
ATOM 1528 C C . LYS A 1 102 ? -49.089 -7.889 -52.694 1.00 51.80 100 LYS A C 1
ATOM 1529 O O . LYS A 1 102 ? -50.160 -7.237 -52.628 1.00 50.01 100 LYS A O 1
ATOM 1548 N N . LEU A 1 103 ? -48.560 -8.525 -51.640 1.00 51.27 101 LEU A N 1
ATOM 1549 C CA . LEU A 1 103 ? -49.238 -8.513 -50.323 1.00 41.40 101 LEU A CA 1
ATOM 1550 C C . LEU A 1 103 ? -48.806 -7.323 -49.450 1.00 52.15 101 LEU A C 1
ATOM 1551 O O . LEU A 1 103 ? -48.403 -7.467 -48.268 1.00 43.41 101 LEU A O 1
ATOM 1567 N N . THR A 1 104 ? -49.005 -6.132 -49.997 1.00 47.26 102 THR A N 1
ATOM 1568 C CA . THR A 1 104 ? -48.508 -4.925 -49.370 1.00 49.33 102 THR A CA 1
ATOM 1569 C C . THR A 1 104 ? -49.220 -4.580 -48.060 1.00 47.47 102 THR A C 1
ATOM 1570 O O . THR A 1 104 ? -48.757 -3.737 -47.306 1.00 55.27 102 THR A O 1
ATOM 1581 N N . ASN A 1 105 ? -50.353 -5.200 -47.790 1.00 49.08 103 ASN A N 1
ATOM 1582 C CA . ASN A 1 105 ? -51.058 -4.935 -46.538 1.00 52.35 103 ASN A CA 1
ATOM 1583 C C . ASN A 1 105 ? -50.776 -6.015 -45.479 1.00 44.63 103 ASN A C 1
ATOM 1584 O O . ASN A 1 105 ? -51.379 -6.026 -44.401 1.00 44.74 103 ASN A O 1
ATOM 1595 N N . LEU A 1 106 ? -49.867 -6.930 -45.795 1.00 46.56 104 LEU A N 1
ATOM 1596 C CA . LEU A 1 106 ? -49.618 -8.051 -44.914 1.00 42.76 104 LEU A CA 1
ATOM 1597 C C . LEU A 1 106 ? -49.047 -7.546 -43.560 1.00 48.37 104 LEU A C 1
ATOM 1598 O O . LEU A 1 106 ? -48.181 -6.692 -43.534 1.00 38.85 104 LEU A O 1
ATOM 1614 N N . GLN A 1 107 ? -49.583 -8.061 -42.462 1.00 45.70 105 GLN A N 1
ATOM 1615 C CA . GLN A 1 107 ? -49.167 -7.668 -41.124 1.00 45.52 105 GLN A CA 1
ATOM 1616 C C . GLN A 1 107 ? -48.488 -8.828 -40.410 1.00 47.44 105 GLN A C 1
ATOM 1617 O O . GLN A 1 107 ? -47.562 -8.634 -39.598 1.00 38.36 105 GLN A O 1
ATOM 1631 N N . ASN A 1 108 ? -48.968 -10.032 -40.722 1.00 45.06 106 ASN A N 1
ATOM 1632 C CA . ASN A 1 108 ? -48.473 -11.245 -40.102 1.00 38.40 106 ASN A CA 1
ATOM 1633 C C . ASN A 1 108 ? -48.146 -12.338 -41.108 1.00 47.41 106 ASN A C 1
ATOM 1634 O O . ASN A 1 108 ? -49.008 -12.776 -41.887 1.00 45.35 106 ASN A O 1
ATOM 1645 N N . LEU A 1 109 ? -46.889 -12.766 -41.106 1.00 32.66 107 LEU A N 1
ATOM 1646 C CA . LEU A 1 109 ? -46.447 -13.835 -41.959 1.00 34.66 107 LEU A CA 1
ATOM 1647 C C . LEU A 1 109 ? -45.797 -14.949 -41.179 1.00 46.22 107 LEU A C 1
ATOM 1648 O O . LEU A 1 109 ? -44.759 -14.747 -40.493 1.00 45.71 107 LEU A O 1
ATOM 1664 N N . ASP A 1 110 ? -46.382 -16.141 -41.272 1.00 35.33 108 ASP A N 1
ATOM 1665 C CA . ASP A 1 110 ? -45.864 -17.266 -40.474 1.00 42.44 108 ASP A CA 1
ATOM 1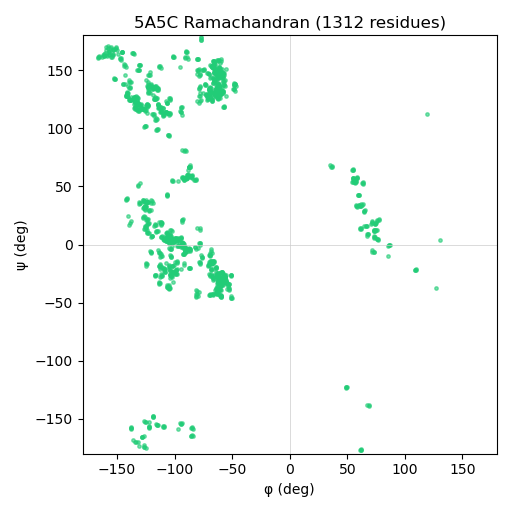666 C C . ASP A 1 110 ? -45.363 -18.407 -41.341 1.00 41.61 108 ASP A C 1
ATOM 1667 O O . ASP A 1 110 ? -46.134 -19.186 -41.889 1.00 44.73 108 ASP A O 1
ATOM 1676 N N . LEU A 1 111 ? -44.047 -18.596 -41.328 1.00 31.54 109 LEU A N 1
ATOM 1677 C CA . LEU A 1 111 ? -43.430 -19.622 -42.143 1.00 29.56 109 LEU A CA 1
ATOM 1678 C C . LEU A 1 111 ? -42.751 -20.686 -41.317 1.00 45.78 109 LEU A C 1
ATOM 1679 O O . LEU A 1 111 ? -41.967 -21.461 -41.865 1.00 42.82 109 LEU A O 1
ATOM 1695 N N . SER A 1 112 ? -43.099 -20.741 -40.019 1.00 31.81 110 SER A N 1
ATOM 1696 C CA . SER A 1 112 ? -42.499 -21.639 -39.044 1.00 38.11 110 SER A CA 1
ATOM 1697 C C . SER A 1 112 ? -42.677 -23.089 -39.373 1.00 37.18 110 SER A C 1
ATOM 1698 O O . SER A 1 112 ? -43.630 -23.452 -39.983 1.00 40.61 110 SER A O 1
ATOM 1706 N N . PHE A 1 113 ? -41.760 -23.932 -38.954 1.00 34.38 111 PHE A N 1
ATOM 1707 C CA . PHE A 1 113 ? -41.905 -25.362 -39.177 1.00 39.00 111 PHE A CA 1
ATOM 1708 C C . PHE A 1 113 ? -42.122 -25.725 -40.661 1.00 40.92 111 PHE A C 1
ATOM 1709 O O . PHE A 1 113 ? -43.064 -26.443 -41.004 1.00 34.15 111 PHE A O 1
ATOM 1726 N N . ASN A 1 114 ? -41.179 -25.279 -41.490 1.00 31.79 112 ASN A N 1
ATOM 1727 C CA . ASN A 1 114 ? -41.043 -25.686 -42.851 1.00 37.44 112 ASN A CA 1
ATOM 1728 C C . ASN A 1 114 ? -39.609 -26.114 -42.991 1.00 49.75 112 ASN A C 1
ATOM 1729 O O . ASN A 1 114 ? -38.961 -26.250 -41.985 1.00 39.46 112 ASN A O 1
ATOM 1740 N N . GLN A 1 115 ? -39.112 -26.270 -44.218 1.00 48.05 113 GLN A N 1
ATOM 1741 C CA . GLN A 1 115 ? -37.748 -26.752 -44.470 1.00 50.81 113 GLN A CA 1
ATOM 1742 C C . GLN A 1 115 ? -36.978 -25.815 -45.364 1.00 41.68 113 GLN A C 1
ATOM 1743 O O . GLN A 1 115 ? -36.165 -26.247 -46.154 1.00 46.52 113 GLN A O 1
ATOM 1757 N N . LEU A 1 116 ? -37.208 -24.517 -45.201 1.00 38.40 114 LEU A N 1
ATOM 1758 C CA . LEU A 1 116 ? -36.517 -23.522 -46.013 1.00 30.14 114 LEU A CA 1
ATOM 1759 C C . LEU A 1 116 ? -35.008 -23.491 -45.817 1.00 45.65 114 LEU A C 1
ATOM 1760 O O . LEU A 1 116 ? -34.520 -23.276 -44.672 1.00 37.20 114 LEU A O 1
ATOM 1776 N N . GLN A 1 117 ? -34.269 -23.600 -46.931 1.00 43.29 115 GLN A N 1
ATOM 1777 C CA . GLN A 1 117 ? -32.807 -23.678 -46.851 1.00 54.58 115 GLN A CA 1
ATOM 1778 C C . GLN A 1 117 ? -32.231 -22.337 -47.193 1.00 54.36 115 GLN A C 1
ATOM 1779 O O . GLN A 1 117 ? -31.128 -21.998 -46.784 1.00 50.42 115 GLN A O 1
ATOM 1793 N N . SER A 1 118 ? -33.037 -21.512 -47.847 1.00 39.79 116 SER A N 1
ATOM 1794 C CA . SER A 1 118 ? -32.600 -20.160 -48.149 1.00 44.54 116 SER A CA 1
ATOM 1795 C C . SER A 1 118 ? -33.853 -19.292 -48.364 1.00 41.28 116 SER A C 1
ATOM 1796 O O . SER A 1 118 ? -34.954 -19.803 -48.572 1.00 43.89 116 SER A O 1
ATOM 1804 N N . LEU A 1 119 ? -33.630 -17.981 -48.345 1.00 49.23 117 LEU A N 1
ATOM 1805 C CA . LEU A 1 119 ? -34.633 -16.992 -48.659 1.00 52.43 117 LEU A CA 1
ATOM 1806 C C . LEU A 1 119 ? -34.171 -16.280 -49.904 1.00 54.69 117 LEU A C 1
ATOM 1807 O O . LEU A 1 119 ? -33.013 -15.862 -49.971 1.00 47.74 117 LEU A O 1
ATOM 1823 N N . PRO A 1 120 ? -35.075 -16.110 -50.876 1.00 51.42 118 PRO A N 1
ATOM 1824 C CA . PRO A 1 120 ? -34.726 -15.336 -52.073 1.00 54.57 118 PRO A CA 1
ATOM 1825 C C . PRO A 1 120 ? -34.359 -13.919 -51.701 1.00 48.42 118 PRO A C 1
ATOM 1826 O O . PRO A 1 120 ? -34.917 -13.376 -50.748 1.00 49.20 118 PRO A O 1
ATOM 1837 N N . ASN A 1 121 ? -33.448 -13.322 -52.453 1.00 52.03 119 ASN A N 1
ATOM 1838 C CA . ASN A 1 121 ? -33.141 -11.915 -52.290 1.00 65.99 119 ASN A CA 1
ATOM 1839 C C . ASN A 1 121 ? -34.396 -11.091 -52.517 1.00 61.19 119 ASN A C 1
ATOM 1840 O O . ASN A 1 121 ? -35.096 -11.291 -53.517 1.00 63.16 119 ASN A O 1
ATOM 1851 N N . GLY A 1 122 ? -34.654 -10.168 -51.587 1.00 47.08 120 GLY A N 1
ATOM 1852 C CA . GLY A 1 122 ? -35.744 -9.205 -51.651 1.00 54.64 120 GLY A CA 1
ATOM 1853 C C . GLY A 1 122 ? -37.125 -9.778 -51.393 1.00 49.30 120 GLY A C 1
ATOM 1854 O O . GLY A 1 122 ? -38.112 -9.039 -51.401 1.00 48.94 120 GLY A O 1
ATOM 1858 N N . VAL A 1 123 ? -37.173 -11.018 -50.913 1.00 38.73 121 VAL A N 1
ATOM 1859 C CA . VAL A 1 123 ? -38.437 -11.710 -50.693 1.00 41.41 121 VAL A CA 1
ATOM 1860 C C . VAL A 1 123 ? -39.412 -10.958 -49.782 1.00 52.11 121 VAL A C 1
ATOM 1861 O O . VAL A 1 123 ? -40.634 -11.174 -49.852 1.00 44.84 121 VAL A O 1
ATOM 1874 N N . PHE A 1 124 ? -38.903 -10.109 -48.899 1.00 44.25 122 PHE A N 1
ATOM 1875 C CA . PHE A 1 124 ? -39.790 -9.386 -47.985 1.00 40.08 122 PHE A CA 1
ATOM 1876 C C . PHE A 1 124 ? -39.876 -7.927 -48.294 1.00 31.79 122 PHE A C 1
ATOM 1877 O O . PHE A 1 124 ? -40.495 -7.188 -47.534 1.00 35.35 122 PHE A O 1
ATOM 1894 N N . ASP A 1 125 ? -39.239 -7.502 -49.366 1.00 37.55 123 ASP A N 1
ATOM 1895 C CA . ASP A 1 125 ? -39.066 -6.077 -49.647 1.00 44.59 123 ASP A CA 1
ATOM 1896 C C . ASP A 1 125 ? -40.345 -5.237 -49.824 1.00 49.43 123 ASP A C 1
ATOM 1897 O O . ASP A 1 125 ? -40.300 -4.013 -49.671 1.00 47.67 123 ASP A O 1
ATOM 1906 N N . LYS A 1 126 ? -41.463 -5.865 -50.207 1.00 45.77 124 LYS A N 1
ATOM 1907 C CA . LYS A 1 126 ? -42.708 -5.108 -50.412 1.00 47.99 124 LYS A CA 1
ATOM 1908 C C . LYS A 1 126 ? -43.596 -5.073 -49.210 1.00 52.90 124 LYS A C 1
ATOM 1909 O O . LYS A 1 126 ? -44.663 -4.441 -49.267 1.00 50.24 124 LYS A O 1
ATOM 1928 N N . LEU A 1 127 ? -43.186 -5.741 -48.127 1.00 46.96 125 LEU A N 1
ATOM 1929 C CA . LEU A 1 127 ? -44.072 -5.909 -46.958 1.00 36.72 125 LEU A CA 1
ATOM 1930 C C . LEU A 1 127 ? -43.845 -4.797 -45.950 1.00 49.43 125 LEU A C 1
ATOM 1931 O O . LEU A 1 127 ? -43.552 -5.042 -44.771 1.00 45.15 125 LEU A O 1
ATOM 1947 N N . THR A 1 128 ? -44.038 -3.557 -46.405 1.00 49.84 126 THR A N 1
ATOM 1948 C CA . THR A 1 128 ? -43.694 -2.413 -45.566 1.00 48.01 126 THR A CA 1
ATOM 1949 C C . THR A 1 128 ? -44.573 -2.273 -44.343 1.00 51.36 126 THR A C 1
ATOM 1950 O O . THR A 1 128 ? -44.197 -1.536 -43.428 1.00 52.68 126 THR A O 1
ATOM 1961 N N . ASN A 1 129 ? -45.721 -2.966 -44.314 1.00 47.76 127 ASN A N 1
ATOM 1962 C CA . ASN A 1 129 ? -46.572 -2.928 -43.121 1.00 35.26 127 ASN A CA 1
ATOM 1963 C C . ASN A 1 129 ? -46.456 -4.190 -42.199 1.00 30.71 127 ASN A C 1
ATOM 1964 O O . ASN A 1 129 ? -47.226 -4.322 -41.242 1.00 43.30 127 ASN A O 1
ATOM 1975 N N . LEU A 1 130 ? -45.564 -5.120 -42.526 1.00 33.01 128 LEU A N 1
ATOM 1976 C CA . LEU A 1 130 ? -45.407 -6.346 -41.730 1.00 46.22 128 LEU A CA 1
ATOM 1977 C C . LEU A 1 130 ? -45.062 -6.011 -40.261 1.00 38.73 128 LEU A C 1
ATOM 1978 O O . LEU A 1 130 ? -44.208 -5.162 -40.033 1.00 49.88 128 LEU A O 1
ATOM 1994 N N . GLN A 1 131 ? -45.764 -6.632 -39.302 1.00 34.92 129 GLN A N 1
ATOM 1995 C CA . GLN A 1 131 ? -45.501 -6.439 -37.883 1.00 47.64 129 GLN A CA 1
ATOM 1996 C C . GLN A 1 131 ? -44.774 -7.635 -37.274 1.00 42.16 129 GLN A C 1
ATOM 1997 O O . GLN A 1 131 ? -44.013 -7.460 -36.334 1.00 37.87 129 GLN A O 1
ATOM 2011 N N . THR A 1 132 ? -45.124 -8.836 -37.715 1.00 36.83 130 THR A N 1
ATOM 2012 C CA . THR A 1 132 ? -44.648 -10.065 -37.112 1.00 35.75 130 THR A CA 1
ATOM 2013 C C . THR A 1 132 ? -44.190 -11.012 -38.217 1.00 43.72 130 THR A C 1
ATOM 2014 O O . THR A 1 132 ? -44.921 -11.248 -39.188 1.00 45.10 130 THR A O 1
ATOM 2025 N N . LEU A 1 133 ? -42.959 -11.518 -38.098 1.00 37.36 131 LEU A N 1
ATOM 2026 C CA . LEU A 1 133 ? -42.397 -12.458 -39.054 1.00 29.02 131 LEU A CA 1
ATOM 2027 C C . LEU A 1 133 ? -41.874 -13.687 -38.294 1.00 43.19 131 LEU A C 1
ATOM 2028 O O . LEU A 1 133 ? -40.968 -13.584 -37.441 1.00 45.16 131 LEU A O 1
ATOM 2044 N N . HIS A 1 134 ? -42.469 -14.839 -38.576 1.00 39.47 132 HIS A N 1
ATOM 2045 C CA . HIS A 1 134 ? -42.101 -16.104 -37.945 1.00 42.17 132 HIS A CA 1
ATOM 2046 C C . HIS A 1 134 ? -41.343 -17.040 -38.928 1.00 47.99 132 HIS A C 1
ATOM 2047 O O . HIS A 1 134 ? -41.934 -17.571 -39.867 1.00 41.99 132 HIS A O 1
ATOM 2062 N N . LEU A 1 135 ? -40.062 -17.311 -38.662 1.00 32.52 133 LEU A N 1
ATOM 2063 C CA . LEU A 1 135 ? -39.262 -18.185 -39.516 1.00 30.35 133 LEU A CA 1
ATOM 2064 C C . LEU A 1 135 ? -38.653 -19.345 -38.753 1.00 36.03 133 LEU A C 1
ATOM 2065 O O . LEU A 1 135 ? -37.664 -19.937 -39.154 1.00 35.04 133 LEU A O 1
ATOM 2081 N N . ARG A 1 136 ? -39.273 -19.640 -37.627 1.00 32.90 134 ARG A N 1
ATOM 2082 C CA . ARG A 1 136 ? -38.784 -20.600 -36.688 1.00 32.25 134 ARG A CA 1
ATOM 2083 C C . ARG A 1 136 ? -38.812 -22.055 -37.175 1.00 41.72 134 ARG A C 1
ATOM 2084 O O . ARG A 1 136 ? -39.695 -22.489 -37.934 1.00 41.17 134 ARG A O 1
ATOM 2105 N N . SER A 1 137 ? -37.788 -22.793 -36.763 1.00 34.70 135 SER A N 1
ATOM 2106 C CA . SER A 1 137 ? -37.680 -24.225 -37.009 1.00 29.13 135 SER A CA 1
ATOM 2107 C C . SER A 1 137 ? -37.731 -24.499 -38.512 1.00 42.43 135 SER A C 1
ATOM 2108 O O . SER A 1 137 ? -38.578 -25.267 -39.031 1.00 42.12 135 SER A O 1
ATOM 2116 N N . ASN A 1 138 ? -36.785 -23.855 -39.171 1.00 35.89 136 ASN A N 1
ATOM 2117 C CA . ASN A 1 138 ? -36.498 -24.082 -40.563 1.00 39.45 136 ASN A CA 1
ATOM 2118 C C . ASN A 1 138 ? -35.039 -24.513 -40.782 1.00 49.28 136 ASN A C 1
ATOM 2119 O O . ASN A 1 138 ? -34.412 -25.021 -39.848 1.00 39.53 136 ASN A O 1
ATOM 2130 N N . GLN A 1 139 ? -34.499 -24.320 -41.993 1.00 47.77 137 GLN A N 1
ATOM 2131 C CA . GLN A 1 139 ? -33.143 -24.821 -42.310 1.00 47.67 137 GLN A CA 1
ATOM 2132 C C . GLN A 1 139 ? -32.182 -23.749 -42.847 1.00 35.59 137 GLN A C 1
ATOM 2133 O O . GLN A 1 139 ? -31.241 -24.048 -43.579 1.00 42.70 137 GLN A O 1
ATOM 2147 N N . LEU A 1 140 ? -32.385 -22.513 -42.414 1.00 34.92 138 LEU A N 1
ATOM 2148 C CA . LEU A 1 140 ? -31.617 -21.399 -42.952 1.00 38.39 138 LEU A CA 1
ATOM 2149 C C . LEU A 1 140 ? -30.183 -21.429 -42.461 1.00 46.70 138 LEU A C 1
ATOM 2150 O O . LEU A 1 140 ? -29.952 -21.513 -41.261 1.00 41.53 138 LEU A O 1
ATOM 2166 N N . GLN A 1 141 ? -29.231 -21.348 -43.390 1.00 52.44 139 GLN A N 1
ATOM 2167 C CA . GLN A 1 141 ? -27.800 -21.347 -43.027 1.00 51.99 139 GLN A CA 1
ATOM 2168 C C . GLN A 1 141 ? -27.172 -19.971 -43.058 1.00 56.75 139 GLN A C 1
ATOM 2169 O O . GLN A 1 141 ? -26.183 -19.666 -42.327 1.00 58.34 139 GLN A O 1
ATOM 2183 N N . SER A 1 142 ? -27.805 -19.114 -43.838 1.00 40.70 140 SER A N 1
ATOM 2184 C CA . SER A 1 142 ? -27.385 -17.738 -43.946 1.00 39.26 140 SER A CA 1
ATOM 2185 C C . SER A 1 142 ? -28.602 -16.907 -44.267 1.00 45.97 140 SER A C 1
ATOM 2186 O O . SER A 1 142 ? -29.648 -17.449 -44.624 1.00 43.82 140 SER A O 1
ATOM 2194 N N . LEU A 1 143 ? -28.434 -15.595 -44.184 1.00 42.87 141 LEU A N 1
ATOM 2195 C CA . LEU A 1 143 ? -29.485 -14.643 -44.487 1.00 45.32 141 LEU A CA 1
ATOM 2196 C C . LEU A 1 143 ? -28.953 -13.728 -45.565 1.00 49.23 141 LEU A C 1
ATOM 2197 O O . LEU A 1 143 ? -27.805 -13.281 -45.470 1.00 52.21 141 LEU A O 1
ATOM 2213 N N . PRO A 1 144 ? -29.758 -13.441 -46.599 1.00 47.45 142 PRO A N 1
ATOM 2214 C CA . PRO A 1 144 ? -29.257 -12.473 -47.577 1.00 45.93 142 PRO A CA 1
ATOM 2215 C C . PRO A 1 144 ? -29.031 -11.103 -46.940 1.00 43.83 142 PRO A C 1
ATOM 2216 O O . PRO A 1 144 ? -29.664 -10.777 -45.959 1.00 46.39 142 PRO A O 1
ATOM 2227 N N . ASN A 1 145 ? -28.073 -10.334 -47.429 1.00 51.16 143 ASN A N 1
ATOM 2228 C CA . ASN A 1 145 ? -27.903 -8.970 -46.937 1.00 60.99 143 ASN A CA 1
ATOM 2229 C C . ASN A 1 145 ? -29.180 -8.160 -47.279 1.00 63.82 143 ASN A C 1
ATOM 2230 O O . ASN A 1 145 ? -29.864 -8.420 -48.280 1.00 70.00 143 ASN A O 1
ATOM 2241 N N . GLY A 1 146 ? -29.516 -7.221 -46.418 1.00 54.49 144 GLY A N 1
ATOM 2242 C CA . GLY A 1 146 ? -30.628 -6.304 -46.621 1.00 52.19 144 GLY A CA 1
ATOM 2243 C C . GLY A 1 146 ? -32.015 -6.937 -46.600 1.00 43.43 144 GLY A C 1
ATOM 2244 O O . GLY A 1 146 ? -33.027 -6.224 -46.647 1.00 40.49 144 GLY A O 1
ATOM 2248 N N . VAL A 1 147 ? -32.098 -8.212 -46.253 1.00 40.11 145 VAL A N 1
ATOM 2249 C CA . VAL A 1 147 ? -33.357 -8.943 -46.367 1.00 38.56 145 VAL A CA 1
ATOM 2250 C C . VAL A 1 147 ? -34.469 -8.375 -45.482 1.00 44.88 145 VAL A C 1
ATOM 2251 O O . VAL A 1 147 ? -35.642 -8.603 -45.773 1.00 44.48 145 VAL A O 1
ATOM 2264 N N . PHE A 1 148 ? -34.116 -7.723 -44.363 1.00 40.45 146 PHE A N 1
ATOM 2265 C CA . PHE A 1 148 ? -35.130 -7.108 -43.516 1.00 38.62 146 PHE A CA 1
ATOM 2266 C C . PHE A 1 148 ? -35.201 -5.591 -43.695 1.00 35.24 146 PHE A C 1
ATOM 2267 O O . PHE A 1 148 ? -35.966 -4.911 -43.012 1.00 39.15 146 PHE A O 1
ATOM 2284 N N . ASP A 1 149 ? -34.441 -5.043 -44.623 1.00 36.90 147 ASP A N 1
ATOM 2285 C CA . ASP A 1 149 ? -34.271 -3.577 -44.664 1.00 44.75 147 ASP A CA 1
ATOM 2286 C C . ASP A 1 149 ? -35.571 -2.779 -44.866 1.00 55.20 147 ASP A C 1
ATOM 2287 O O . ASP A 1 149 ? -35.662 -1.627 -44.414 1.00 51.44 147 ASP A O 1
ATOM 2296 N N . LYS A 1 150 ? -36.568 -3.362 -45.544 1.00 45.57 148 LYS A N 1
ATOM 2297 C CA . LYS A 1 150 ? -37.796 -2.606 -45.811 1.00 52.20 148 LYS A CA 1
ATOM 2298 C C . LYS A 1 150 ? -38.840 -2.791 -44.731 1.00 55.73 148 LYS A C 1
ATOM 2299 O O . LYS A 1 150 ? -39.903 -2.151 -44.800 1.00 57.07 148 LYS A O 1
ATOM 2318 N N . LEU A 1 151 ? -38.552 -3.639 -43.733 1.00 43.63 149 LEU A N 1
ATOM 2319 C CA . LEU A 1 151 ? -39.556 -3.987 -42.735 1.00 40.46 149 LEU A CA 1
ATOM 2320 C C . LEU A 1 151 ? -39.561 -3.038 -41.545 1.00 48.28 149 LEU A C 1
ATOM 2321 O O . LEU A 1 151 ? -39.419 -3.448 -40.393 1.00 51.04 149 LEU A O 1
ATOM 2337 N N . THR A 1 152 ? -39.801 -1.773 -41.837 1.00 40.10 150 THR A N 1
ATOM 2338 C CA . THR A 1 152 ? -39.707 -0.724 -40.854 1.00 47.57 150 THR A CA 1
ATOM 2339 C C . THR A 1 152 ? -40.826 -0.777 -39.818 1.00 54.25 150 THR A C 1
ATOM 2340 O O . THR A 1 152 ? -40.729 -0.100 -38.801 1.00 63.86 150 THR A O 1
ATOM 2351 N N . SER A 1 153 ? -41.916 -1.493 -40.093 1.00 47.73 151 SER A N 1
ATOM 2352 C CA . SER A 1 153 ? -42.947 -1.652 -39.075 1.00 48.87 151 SER A CA 1
ATOM 2353 C C . SER A 1 153 ? -42.786 -2.936 -38.226 1.00 38.08 151 SER A C 1
ATOM 2354 O O . SER A 1 153 ? -43.575 -3.187 -37.324 1.00 34.39 151 SER A O 1
ATOM 2362 N N . LEU A 1 154 ? -41.764 -3.737 -38.486 1.00 33.00 152 LEU A N 1
ATOM 2363 C CA . LEU A 1 154 ? -41.662 -5.010 -37.798 1.00 32.78 152 LEU A CA 1
ATOM 2364 C C . LEU A 1 154 ? -41.427 -4.797 -36.261 1.00 46.60 152 LEU A C 1
ATOM 2365 O O . LEU A 1 154 ? -40.608 -3.953 -35.852 1.00 44.13 152 LEU A O 1
ATOM 2381 N N . THR A 1 155 ? -42.224 -5.472 -35.438 1.00 33.64 153 THR A N 1
ATOM 2382 C CA . THR A 1 155 ? -42.065 -5.458 -33.992 1.00 45.58 153 THR A CA 1
ATOM 2383 C C . THR A 1 155 ? -41.666 -6.817 -33.439 1.00 44.11 153 THR A C 1
ATOM 2384 O O . THR A 1 155 ? -41.099 -6.870 -32.372 1.00 39.31 153 THR A O 1
ATOM 2395 N N . PHE A 1 156 ? -41.868 -7.887 -34.207 1.00 36.31 154 PHE A N 1
ATOM 2396 C CA . PHE A 1 156 ? -41.544 -9.256 -33.760 1.00 29.19 154 PHE A CA 1
ATOM 2397 C C . PHE A 1 156 ? -40.841 -10.050 -34.826 1.00 39.71 154 PHE A C 1
ATOM 2398 O O . PHE A 1 156 ? -41.389 -10.223 -35.907 1.00 39.63 154 PHE A O 1
ATOM 2415 N N . LEU A 1 157 ? -39.654 -10.595 -34.513 1.00 34.05 155 LEU A N 1
ATOM 2416 C CA . LEU A 1 157 ? -38.872 -11.397 -35.491 1.00 27.65 155 LEU A CA 1
ATOM 2417 C C . LEU A 1 157 ? -38.344 -12.677 -34.863 1.00 42.51 155 LEU A C 1
ATOM 2418 O O . LEU A 1 157 ? -37.558 -12.648 -33.888 1.00 40.82 155 LEU A O 1
ATOM 2434 N N . ASP A 1 158 ? -38.772 -13.811 -35.408 1.00 28.06 156 ASP A N 1
ATOM 2435 C CA . ASP A 1 158 ? -38.355 -15.097 -34.874 1.00 39.93 156 ASP A CA 1
ATOM 2436 C C . ASP A 1 158 ? -37.546 -15.875 -35.874 1.00 42.68 156 ASP A C 1
ATOM 2437 O O . ASP A 1 158 ? -38.083 -16.361 -36.865 1.00 31.40 156 ASP A O 1
ATOM 2446 N N . LEU A 1 159 ? -36.245 -15.986 -35.599 1.00 32.14 157 LEU A N 1
ATOM 2447 C CA . LEU A 1 159 ? -35.339 -16.768 -36.425 1.00 29.13 157 LEU A CA 1
ATOM 2448 C C . LEU A 1 159 ? -34.839 -18.002 -35.690 1.00 35.13 157 LEU A C 1
ATOM 2449 O O . LEU A 1 159 ? -33.808 -18.593 -36.080 1.00 26.30 157 LEU A O 1
ATOM 2465 N N . SER A 1 160 ? -35.540 -18.387 -34.628 1.00 33.96 158 SER A N 1
ATOM 2466 C CA . SER A 1 160 ? -35.026 -19.467 -33.770 1.00 31.33 158 SER A CA 1
ATOM 2467 C C . SER A 1 160 ? -35.040 -20.806 -34.465 1.00 45.50 158 SER A C 1
ATOM 2468 O O . SER A 1 160 ? -35.881 -21.065 -35.360 1.00 39.64 158 SER A O 1
ATOM 2476 N N . THR A 1 161 ? -34.124 -21.664 -34.012 1.00 32.65 159 THR A N 1
ATOM 2477 C CA . THR A 1 161 ? -34.049 -23.051 -34.436 1.00 34.21 159 THR A CA 1
ATOM 2478 C C . THR A 1 161 ? -33.937 -23.132 -35.973 1.00 46.32 159 THR A C 1
ATOM 2479 O O . THR A 1 161 ? -34.753 -23.749 -36.676 1.00 38.13 159 THR A O 1
ATOM 2490 N N . ASN A 1 162 ? -32.927 -22.440 -36.479 1.00 38.94 160 ASN A N 1
ATOM 2491 C CA . ASN A 1 162 ? -32.475 -22.632 -37.834 1.00 37.68 160 ASN A CA 1
ATOM 2492 C C . ASN A 1 162 ? -31.075 -23.210 -37.781 1.00 50.88 160 ASN A C 1
ATOM 2493 O O . ASN A 1 162 ? -30.772 -23.892 -36.802 1.00 47.41 160 ASN A O 1
ATOM 2504 N N . GLN A 1 163 ? -30.276 -23.017 -38.837 1.00 49.87 161 GLN A N 1
ATOM 2505 C CA . GLN A 1 163 ? -28.896 -23.532 -38.914 1.00 41.32 161 GLN A CA 1
ATOM 2506 C C . GLN A 1 163 ? -27.947 -22.348 -39.139 1.00 35.33 161 GLN A C 1
ATOM 2507 O O . GLN A 1 163 ? -26.887 -22.482 -39.776 1.00 38.42 161 GLN A O 1
ATOM 2521 N N . LEU A 1 164 ? -28.322 -21.171 -38.651 1.00 28.34 162 LEU A N 1
ATOM 2522 C CA . LEU A 1 164 ? -27.546 -19.979 -38.989 1.00 33.22 162 LEU A CA 1
ATOM 2523 C C . LEU A 1 164 ? -26.145 -20.004 -38.376 1.00 50.78 162 LEU A C 1
ATOM 2524 O O . LEU A 1 164 ? -25.969 -20.263 -37.166 1.00 36.45 162 LEU A O 1
ATOM 2540 N N . GLN A 1 165 ? -25.137 -19.845 -39.226 1.00 44.45 163 GLN A N 1
ATOM 2541 C CA . GLN A 1 165 ? -23.776 -19.846 -38.737 1.00 35.87 163 GLN A CA 1
ATOM 2542 C C . GLN A 1 165 ? -23.206 -18.443 -38.540 1.00 44.34 163 GLN A C 1
ATOM 2543 O O . GLN A 1 165 ? -22.133 -18.285 -37.962 1.00 49.38 163 GLN A O 1
ATOM 2557 N N . SER A 1 166 ? -23.853 -17.429 -39.080 1.00 38.20 164 SER A N 1
ATOM 2558 C CA . SER A 1 166 ? -23.381 -16.064 -38.890 1.00 35.82 164 SER A CA 1
ATOM 2559 C C . SER A 1 166 ? -24.520 -15.108 -39.229 1.00 50.87 164 SER A C 1
ATOM 2560 O O . SER A 1 166 ? -25.530 -15.514 -39.831 1.00 41.15 164 SER A O 1
ATOM 2568 N N . LEU A 1 167 ? -24.391 -13.864 -38.787 1.00 45.94 165 LEU A N 1
ATOM 2569 C CA . LEU A 1 167 ? -25.345 -12.842 -39.139 1.00 42.05 165 LEU A CA 1
ATOM 2570 C C . LEU A 1 167 ? -24.618 -11.820 -39.988 1.00 52.45 165 LEU A C 1
ATOM 2571 O O . LEU A 1 167 ? -23.535 -11.395 -39.635 1.00 47.74 165 LEU A O 1
ATOM 2587 N N . PRO A 1 168 ? -25.220 -11.401 -41.112 1.00 57.12 166 PRO A N 1
ATOM 2588 C CA . PRO A 1 168 ? -24.531 -10.364 -41.892 1.00 54.14 166 PRO A CA 1
ATOM 2589 C C . PRO A 1 168 ? -24.475 -9.031 -41.175 1.00 41.37 166 PRO A C 1
ATOM 2590 O O . PRO A 1 168 ? -25.346 -8.722 -40.369 1.00 44.64 166 PRO A O 1
ATOM 2601 N N . ASN A 1 169 ? -23.477 -8.225 -41.502 1.00 34.86 167 ASN A N 1
ATOM 2602 C CA . ASN A 1 169 ? -23.368 -6.905 -40.911 1.00 43.43 167 ASN A CA 1
ATOM 2603 C C . ASN A 1 169 ? -24.587 -6.056 -41.267 1.00 49.03 167 ASN A C 1
ATOM 2604 O O . ASN A 1 169 ? -24.996 -6.034 -42.423 1.00 45.63 167 ASN A O 1
ATOM 2615 N N . GLY A 1 170 ? -25.126 -5.344 -40.286 1.00 44.51 168 GLY A N 1
ATOM 2616 C CA . GLY A 1 170 ? -26.244 -4.440 -40.460 1.00 53.13 168 GLY A CA 1
ATOM 2617 C C . GLY A 1 170 ? -27.598 -5.079 -40.668 1.00 43.20 168 GLY A C 1
ATOM 2618 O O . GLY A 1 170 ? -28.588 -4.373 -40.783 1.00 43.96 168 GLY A O 1
ATOM 2622 N N . VAL A 1 171 ? -27.677 -6.395 -40.554 1.00 42.77 169 VAL A N 1
ATOM 2623 C CA . VAL A 1 171 ? -28.907 -7.103 -40.920 1.00 42.04 169 VAL A CA 1
ATOM 2624 C C . VAL A 1 171 ? -30.149 -6.595 -40.170 1.00 46.35 169 VAL A C 1
ATOM 2625 O O . VAL A 1 171 ? -31.267 -6.674 -40.721 1.00 41.43 169 VAL A O 1
ATOM 2638 N N . PHE A 1 172 ? -29.982 -6.043 -38.945 1.00 37.10 170 PHE A N 1
ATOM 2639 C CA . PHE A 1 172 ? -31.159 -5.533 -38.193 1.00 37.99 170 PHE A CA 1
ATOM 2640 C C . PHE A 1 172 ? -31.221 -4.017 -38.198 1.00 34.22 170 PHE A C 1
ATOM 2641 O O . PHE A 1 172 ? -32.048 -3.460 -37.500 1.00 36.06 170 PHE A O 1
ATOM 2658 N N . ASP A 1 173 ? -30.368 -3.334 -38.960 1.00 31.91 171 ASP A N 1
ATOM 2659 C CA . ASP A 1 173 ? -30.225 -1.883 -38.781 1.00 42.13 171 ASP A CA 1
ATOM 2660 C C . ASP A 1 173 ? -31.443 -1.027 -39.055 1.00 43.52 171 ASP A C 1
ATOM 2661 O O . ASP A 1 173 ? -31.512 0.130 -38.579 1.00 44.04 171 ASP A O 1
ATOM 2670 N N . LYS A 1 174 ? -32.349 -1.529 -39.882 1.00 42.74 172 LYS A N 1
ATOM 2671 C CA . LYS A 1 174 ? -33.580 -0.779 -40.216 1.00 44.71 172 LYS A CA 1
ATOM 2672 C C . LYS A 1 174 ? -34.728 -1.125 -39.302 1.00 47.88 172 LYS A C 1
ATOM 2673 O O . LYS A 1 174 ? -35.791 -0.495 -39.346 1.00 50.13 172 LYS A O 1
ATOM 2692 N N . LEU A 1 175 ? -34.559 -2.139 -38.462 1.00 38.82 173 LEU A N 1
ATOM 2693 C CA . LEU A 1 175 ? -35.721 -2.564 -37.667 1.00 31.63 173 LEU A CA 1
ATOM 2694 C C . LEU A 1 175 ? -35.922 -1.772 -36.371 1.00 40.41 173 LEU A C 1
ATOM 2695 O O . LEU A 1 175 ? -36.040 -2.344 -35.286 1.00 37.83 173 LEU A O 1
ATOM 2711 N N . THR A 1 176 ? -36.092 -0.462 -36.521 1.00 44.76 174 THR A N 1
ATOM 2712 C CA . THR A 1 176 ? -36.122 0.446 -35.393 1.00 39.88 174 THR A CA 1
ATOM 2713 C C . THR A 1 176 ? -37.336 0.257 -34.475 1.00 50.51 174 THR A C 1
ATOM 2714 O O . THR A 1 176 ? -37.293 0.679 -33.310 1.00 51.36 174 THR A O 1
ATOM 2725 N N . ASN A 1 177 ? -38.414 -0.356 -34.964 1.00 46.79 175 ASN A N 1
ATOM 2726 C CA . ASN A 1 177 ? -39.555 -0.612 -34.081 1.00 44.65 175 ASN A CA 1
ATOM 2727 C C . ASN A 1 177 ? -39.532 -2.004 -33.452 1.00 31.41 175 ASN A C 1
ATOM 2728 O O . ASN A 1 177 ? -40.443 -2.367 -32.739 1.00 36.66 175 ASN A O 1
ATOM 2739 N N . LEU A 1 178 ? -38.458 -2.754 -33.678 1.00 38.54 176 LEU A N 1
ATOM 2740 C CA . LEU A 1 178 ? -38.396 -4.116 -33.171 1.00 39.82 176 LEU A CA 1
ATOM 2741 C C . LEU A 1 178 ? -38.443 -4.171 -31.627 1.00 38.97 176 LEU A C 1
ATOM 2742 O O . LEU A 1 178 ? -37.759 -3.413 -30.944 1.00 40.20 176 LEU A O 1
ATOM 2758 N N . ARG A 1 179 ? -39.334 -5.007 -31.115 1.00 40.21 177 ARG A N 1
ATOM 2759 C CA . ARG A 1 179 ? -39.529 -5.211 -29.688 1.00 40.79 177 ARG A CA 1
ATOM 2760 C C . ARG A 1 179 ? -38.979 -6.552 -29.208 1.00 45.60 177 ARG A C 1
ATOM 2761 O O . ARG A 1 179 ? -38.565 -6.690 -28.047 1.00 42.59 177 ARG A O 1
ATOM 2782 N N . GLU A 1 180 ? -39.113 -7.575 -30.043 1.00 40.91 178 GLU A N 1
ATOM 2783 C CA . GLU A 1 180 ? -38.768 -8.950 -29.648 1.00 29.85 178 GLU A CA 1
ATOM 2784 C C . GLU A 1 180 ? -37.982 -9.630 -30.757 1.00 39.95 178 GLU A C 1
ATOM 2785 O O . GLU A 1 180 ? -38.385 -9.585 -31.927 1.00 36.97 178 GLU A O 1
ATOM 2797 N N . LEU A 1 181 ? -36.816 -10.170 -30.401 1.00 34.97 179 LEU A N 1
ATOM 2798 C CA . LEU A 1 181 ? -35.933 -10.842 -31.349 1.00 31.43 179 LEU A CA 1
ATOM 2799 C C . LEU A 1 181 ? -35.498 -12.209 -30.794 1.00 41.64 179 LEU A C 1
ATOM 2800 O O . LEU A 1 181 ? -34.872 -12.314 -29.678 1.00 30.14 179 LEU A O 1
ATOM 2816 N N . HIS A 1 182 ? -35.851 -13.256 -31.552 1.00 28.05 180 HIS A N 1
ATOM 2817 C CA . HIS A 1 182 ? -35.528 -14.651 -31.236 1.00 34.47 180 HIS A CA 1
ATOM 2818 C C . HIS A 1 182 ? -34.437 -15.162 -32.152 1.00 36.49 180 HIS A C 1
ATOM 2819 O O . HIS A 1 182 ? -34.661 -15.319 -33.354 1.00 39.48 180 HIS A O 1
ATOM 2834 N N . LEU A 1 183 ? -33.257 -15.444 -31.592 1.00 28.52 181 LEU A N 1
ATOM 2835 C CA . LEU A 1 183 ? -32.129 -15.982 -32.361 1.00 26.80 181 LEU A CA 1
ATOM 2836 C C . LEU A 1 183 ? -31.603 -17.290 -31.783 1.00 33.27 181 LEU A C 1
ATOM 2837 O O . LEU A 1 183 ? -30.512 -17.748 -32.166 1.00 28.96 181 LEU A O 1
ATOM 2853 N N . GLU A 1 184 ? -32.358 -17.846 -30.838 1.00 30.34 182 GLU A N 1
ATOM 2854 C CA . GLU A 1 184 ? -31.945 -19.045 -30.128 1.00 29.61 182 GLU A CA 1
ATOM 2855 C C . GLU A 1 184 ? -31.894 -20.292 -30.981 1.00 39.86 182 GLU A C 1
ATOM 2856 O O . GLU A 1 184 ? -32.660 -20.448 -31.970 1.00 36.99 182 GLU A O 1
ATOM 2868 N N . HIS A 1 185 ? -31.028 -21.206 -30.532 1.00 29.67 183 HIS A N 1
ATOM 2869 C CA . HIS A 1 185 ? -30.856 -22.505 -31.129 1.00 35.21 183 HIS A CA 1
ATOM 2870 C C . HIS A 1 185 ? -30.417 -22.410 -32.584 1.00 40.78 183 HIS A C 1
ATOM 2871 O O . HIS A 1 185 ? -30.889 -23.149 -33.433 1.00 40.70 183 HIS A O 1
ATOM 2886 N N . ASN A 1 186 ? -29.485 -21.501 -32.844 1.00 33.87 184 ASN A N 1
ATOM 2887 C CA . ASN A 1 186 ? -28.741 -21.517 -34.088 1.00 34.20 184 ASN A CA 1
ATOM 2888 C C . ASN A 1 186 ? -27.298 -21.942 -33.809 1.00 44.59 184 ASN A C 1
ATOM 2889 O O . ASN A 1 186 ? -27.044 -22.677 -32.849 1.00 34.92 184 ASN A O 1
ATOM 2900 N N . GLN A 1 187 ? -26.392 -21.559 -34.692 1.00 36.87 185 GLN A N 1
ATOM 2901 C CA . GLN A 1 187 ? -25.016 -21.988 -34.612 1.00 33.86 185 GLN A CA 1
ATOM 2902 C C . GLN A 1 187 ? -24.081 -20.785 -34.609 1.00 27.51 185 GLN A C 1
ATOM 2903 O O . GLN A 1 187 ? -22.949 -20.882 -35.055 1.00 38.83 185 GLN A O 1
ATOM 2917 N N . LEU A 1 188 ? -24.529 -19.670 -34.042 1.00 33.82 186 LEU A N 1
ATOM 2918 C CA . LEU A 1 188 ? -23.689 -18.483 -33.989 1.00 38.37 186 LEU A CA 1
ATOM 2919 C C . LEU A 1 188 ? -22.501 -18.671 -32.991 1.00 43.29 186 LEU A C 1
ATOM 2920 O O . LEU A 1 188 ? -22.702 -19.109 -31.832 1.00 27.85 186 LEU A O 1
ATOM 2936 N N . GLN A 1 189 ? -21.288 -18.314 -33.421 1.00 42.63 187 GLN A N 1
ATOM 2937 C CA . GLN A 1 189 ? -20.137 -18.355 -32.510 1.00 41.71 187 GLN A CA 1
ATOM 2938 C C . GLN A 1 189 ? -19.596 -16.960 -32.185 1.00 42.93 187 GLN A C 1
ATOM 2939 O O . GLN A 1 189 ? -18.790 -16.789 -31.268 1.00 40.17 187 GLN A O 1
ATOM 2953 N N . SER A 1 190 ? -20.054 -15.950 -32.898 1.00 34.88 188 SER A N 1
ATOM 2954 C CA . SER A 1 190 ? -19.690 -14.576 -32.570 1.00 34.31 188 SER A CA 1
ATOM 2955 C C . SER A 1 190 ? -20.816 -13.715 -33.139 1.00 33.19 188 SER A C 1
ATOM 2956 O O . SER A 1 190 ? -21.722 -14.227 -33.799 1.00 38.03 188 SER A O 1
ATOM 2964 N N . LEU A 1 191 ? -20.814 -12.442 -32.781 1.00 33.09 189 LEU A N 1
ATOM 2965 C CA . LEU A 1 191 ? -21.748 -11.451 -33.269 1.00 42.90 189 LEU A CA 1
ATOM 2966 C C . LEU A 1 191 ? -21.047 -10.287 -33.875 1.00 46.42 189 LEU A C 1
ATOM 2967 O O . LEU A 1 191 ? -19.972 -9.963 -33.437 1.00 40.50 189 LEU A O 1
ATOM 2983 N N . PRO A 1 192 ? -21.587 -9.731 -34.967 1.00 47.31 190 PRO A N 1
ATOM 2984 C CA . PRO A 1 192 ? -20.950 -8.538 -35.535 1.00 41.04 190 PRO A CA 1
ATOM 2985 C C . PRO A 1 192 ? -20.953 -7.359 -34.575 1.00 35.68 190 PRO A C 1
ATOM 2986 O O . PRO A 1 192 ? -21.900 -7.257 -33.794 1.00 35.92 190 PRO A O 1
ATOM 2997 N N . ASN A 1 193 ? -19.939 -6.499 -34.603 1.00 47.33 191 ASN A N 1
ATOM 2998 C CA . ASN A 1 193 ? -19.959 -5.298 -33.780 1.00 55.52 191 ASN A CA 1
ATOM 2999 C C . ASN A 1 193 ? -21.116 -4.403 -34.233 1.00 51.48 191 ASN A C 1
ATOM 3000 O O . ASN A 1 193 ? -21.376 -4.288 -35.402 1.00 56.39 191 ASN A O 1
ATOM 3011 N N . GLY A 1 194 ? -21.801 -3.805 -33.261 1.00 49.41 192 GLY A N 1
ATOM 3012 C CA . GLY A 1 194 ? -22.960 -2.936 -33.448 1.00 54.94 192 GLY A CA 1
ATOM 3013 C C . GLY A 1 194 ? -24.236 -3.587 -33.996 1.00 46.22 192 GLY A C 1
ATOM 3014 O O . GLY A 1 194 ? -25.134 -2.901 -34.429 1.00 45.04 192 GLY A O 1
ATOM 3018 N N . VAL A 1 195 ? -24.320 -4.909 -33.958 1.00 44.72 193 VAL A N 1
ATOM 3019 C CA . VAL A 1 195 ? -25.432 -5.628 -34.584 1.00 38.45 193 VAL A CA 1
ATOM 3020 C C . VAL A 1 195 ? -26.801 -5.237 -34.002 1.00 47.58 193 VAL A C 1
ATOM 3021 O O . VAL A 1 195 ? -27.832 -5.256 -34.708 1.00 44.20 193 VAL A O 1
ATOM 3034 N N . PHE A 1 196 ? -26.839 -4.860 -32.721 1.00 41.16 194 PHE A N 1
ATOM 3035 C CA . PHE A 1 196 ? -28.136 -4.529 -32.095 1.00 32.68 194 PHE A CA 1
ATOM 3036 C C . PHE A 1 196 ? -28.300 -3.064 -31.947 1.00 28.25 194 PHE A C 1
ATOM 3037 O O . PHE A 1 196 ? -29.304 -2.640 -31.410 1.00 36.10 194 PHE A O 1
ATOM 3054 N N . ASP A 1 197 ? -27.333 -2.280 -32.427 1.00 34.41 195 ASP A N 1
ATOM 3055 C CA . ASP A 1 197 ? -27.296 -0.861 -32.090 1.00 43.38 195 ASP A CA 1
ATOM 3056 C C . ASP A 1 197 ? -28.503 -0.011 -32.479 1.00 49.53 195 ASP A C 1
ATOM 3057 O O . ASP A 1 197 ? -28.660 1.074 -31.911 1.00 50.55 195 ASP A O 1
ATOM 3066 N N . LYS A 1 198 ? -29.228 -0.369 -33.538 1.00 48.83 196 LYS A N 1
ATOM 3067 C CA . LYS A 1 198 ? -30.383 0.452 -33.980 1.00 44.36 196 LYS A CA 1
ATOM 3068 C C . LYS A 1 198 ? -31.670 0.012 -33.338 1.00 44.62 196 LYS A C 1
ATOM 3069 O O . LYS A 1 198 ? -32.698 0.707 -33.424 1.00 47.88 196 LYS A O 1
ATOM 3088 N N . LEU A 1 199 ? -31.590 -1.086 -32.604 1.00 40.26 197 LEU A N 1
ATOM 3089 C CA . LEU A 1 199 ? -32.778 -1.647 -32.016 1.00 36.44 197 LEU A CA 1
ATOM 3090 C C . LEU A 1 199 ? -33.166 -1.032 -30.679 1.00 40.61 197 LEU A C 1
ATOM 3091 O O . LEU A 1 199 ? -33.471 -1.756 -29.732 1.00 38.48 197 LEU A O 1
ATOM 3107 N N . THR A 1 200 ? -33.368 0.284 -30.686 1.00 47.31 198 THR A N 1
ATOM 3108 C CA . THR A 1 200 ? -33.566 1.047 -29.459 1.00 47.76 198 THR A CA 1
ATOM 3109 C C . THR A 1 200 ? -34.901 0.762 -28.758 1.00 55.54 198 THR A C 1
ATOM 3110 O O . THR A 1 200 ? -35.039 1.141 -27.606 1.00 52.39 198 THR A O 1
ATOM 3121 N N . SER A 1 201 ? -35.888 0.132 -29.421 1.00 43.49 199 SER A N 1
ATOM 3122 C CA . SER A 1 201 ? -37.157 -0.155 -28.733 1.00 38.85 199 SER A CA 1
ATOM 3123 C C . SER A 1 201 ? -37.222 -1.600 -28.242 1.00 36.70 199 SER A C 1
ATOM 3124 O O . SER A 1 201 ? -38.235 -2.031 -27.686 1.00 38.77 199 SER A O 1
ATOM 3132 N N . LEU A 1 202 ? -36.133 -2.337 -28.443 1.00 38.09 200 LEU A N 1
ATOM 3133 C CA . LEU A 1 202 ? -36.073 -3.752 -28.096 1.00 35.88 200 LEU A CA 1
ATOM 3134 C C . LEU A 1 202 ? -36.255 -3.965 -26.598 1.00 42.64 200 LEU A C 1
ATOM 3135 O O . LEU A 1 202 ? -35.625 -3.262 -25.781 1.00 43.95 200 LEU A O 1
ATOM 3151 N N . THR A 1 203 ? -37.181 -4.867 -26.264 1.00 38.09 201 THR A N 1
ATOM 3152 C CA . THR A 1 203 ? -37.501 -5.231 -24.894 1.00 43.94 201 THR A CA 1
ATOM 3153 C C . THR A 1 203 ? -37.134 -6.659 -24.513 1.00 42.70 201 THR A C 1
ATOM 3154 O O . THR A 1 203 ? -36.860 -6.983 -23.342 1.00 40.79 201 THR A O 1
ATOM 3165 N N . THR A 1 204 ? -36.988 -7.484 -25.525 1.00 32.27 202 THR A N 1
ATOM 3166 C CA . THR A 1 204 ? -36.741 -8.907 -25.327 1.00 33.42 202 THR A CA 1
ATOM 3167 C C . THR A 1 204 ? -35.731 -9.451 -26.353 1.00 43.64 202 THR A C 1
ATOM 3168 O O . THR A 1 204 ? -35.893 -9.246 -27.568 1.00 41.50 202 THR A O 1
ATOM 3179 N N . LEU A 1 205 ? -34.683 -10.115 -25.862 1.00 39.71 203 LEU A N 1
ATOM 3180 C CA . LEU A 1 205 ? -33.613 -10.631 -26.725 1.00 28.12 203 LEU A CA 1
ATOM 3181 C C . LEU A 1 205 ? -33.212 -12.063 -26.357 1.00 38.18 203 LEU A C 1
ATOM 3182 O O . LEU A 1 205 ? -32.712 -12.308 -25.263 1.00 33.39 203 LEU A O 1
ATOM 3198 N N . PHE A 1 206 ? -33.396 -13.008 -27.275 1.00 28.02 204 PHE A N 1
ATOM 3199 C CA . PHE A 1 206 ? -33.151 -14.428 -27.010 1.00 33.40 204 PHE A CA 1
ATOM 3200 C C . PHE A 1 206 ? -31.958 -14.952 -27.794 1.00 38.20 204 PHE A C 1
ATOM 3201 O O . PHE A 1 206 ? -31.982 -14.960 -29.009 1.00 32.30 204 PHE A O 1
ATOM 3218 N N . LEU A 1 207 ? -30.877 -15.353 -27.098 1.00 33.79 205 LEU A N 1
ATOM 3219 C CA . LEU A 1 207 ? -29.664 -15.809 -27.799 1.00 26.36 205 LEU A CA 1
ATOM 3220 C C . LEU A 1 207 ? -29.226 -17.185 -27.326 1.00 34.05 205 LEU A C 1
ATOM 3221 O O . LEU A 1 207 ? -28.091 -17.614 -27.562 1.00 29.22 205 LEU A O 1
ATOM 3237 N N . GLN A 1 208 ? -30.106 -17.854 -26.603 1.00 36.01 206 GLN A N 1
ATOM 3238 C CA . GLN A 1 208 ? -29.695 -19.061 -25.908 1.00 39.73 206 GLN A CA 1
ATOM 3239 C C . GLN A 1 208 ? -29.433 -20.258 -26.833 1.00 45.43 206 GLN A C 1
ATOM 3240 O O . GLN A 1 208 ? -30.121 -20.471 -27.851 1.00 37.54 206 GLN A O 1
ATOM 3254 N N . TRP A 1 209 ? -28.472 -21.087 -26.422 1.00 32.54 207 TRP A N 1
ATOM 3255 C CA . TRP A 1 209 ? -28.169 -22.329 -27.112 1.00 34.45 207 TRP A CA 1
ATOM 3256 C C . TRP A 1 209 ? -27.727 -22.061 -28.544 1.00 35.91 207 TRP A C 1
ATOM 3257 O O . TRP A 1 209 ? -27.888 -22.891 -29.430 1.00 39.04 207 TRP A O 1
ATOM 3278 N N . ASN A 1 210 ? -27.047 -20.932 -28.707 1.00 32.75 208 ASN A N 1
ATOM 3279 C CA . ASN A 1 210 ? -26.074 -20.805 -29.764 1.00 28.89 208 ASN A CA 1
ATOM 3280 C C . ASN A 1 210 ? -24.737 -21.413 -29.259 1.00 41.25 208 ASN A C 1
ATOM 3281 O O . ASN A 1 210 ? -24.771 -22.364 -28.463 1.00 31.84 208 ASN A O 1
ATOM 3292 N N . GLN A 1 211 ? -23.625 -21.025 -29.873 1.00 31.40 209 GLN A N 1
ATOM 3293 C CA . GLN A 1 211 ? -22.280 -21.450 -29.520 1.00 42.04 209 GLN A CA 1
ATOM 3294 C C . GLN A 1 211 ? -21.404 -20.235 -29.294 1.00 36.39 209 GLN A C 1
ATOM 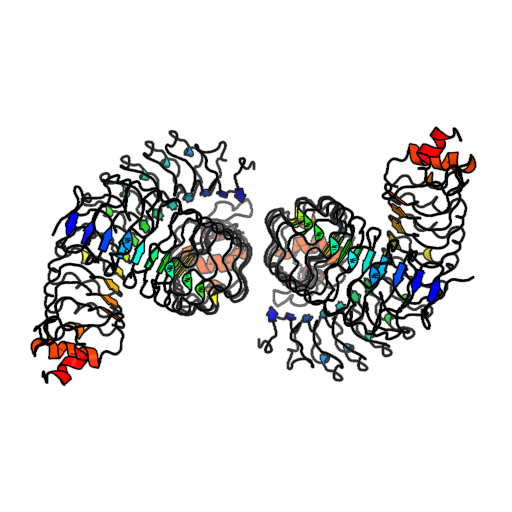3295 O O . GLN A 1 211 ? -20.278 -20.260 -29.737 1.00 33.34 209 GLN A O 1
ATOM 3309 N N . LEU A 1 212 ? -21.919 -19.160 -28.711 1.00 33.73 210 LEU A N 1
ATOM 3310 C CA . LEU A 1 212 ? -21.137 -17.950 -28.602 1.00 32.33 210 LEU A CA 1
ATOM 3311 C C . LEU A 1 212 ? -19.911 -18.122 -27.703 1.00 36.71 210 LEU A C 1
ATOM 3312 O O . LEU A 1 212 ? -19.972 -18.687 -26.591 1.00 33.36 210 LEU A O 1
ATOM 3328 N N . GLN A 1 213 ? -18.805 -17.662 -28.275 1.00 34.08 211 GLN A N 1
ATOM 3329 C CA . GLN A 1 213 ? -17.465 -17.706 -27.691 1.00 40.05 211 GLN A CA 1
ATOM 3330 C C . GLN A 1 213 ? -17.067 -16.342 -27.196 1.00 46.37 211 GLN A C 1
ATOM 3331 O O . GLN A 1 213 ? -16.135 -16.196 -26.408 1.00 38.08 211 GLN A O 1
ATOM 3345 N N . SER A 1 214 ? -17.756 -15.327 -27.699 1.00 33.12 212 SER A N 1
ATOM 3346 C CA . SER A 1 214 ? -17.498 -13.963 -27.280 1.00 24.42 212 SER A CA 1
ATOM 3347 C C . SER A 1 214 ? -18.726 -13.082 -27.448 1.00 37.13 212 SER A C 1
ATOM 3348 O O . SER A 1 214 ? -19.708 -13.522 -27.994 1.00 34.21 212 SER A O 1
ATOM 3356 N N . LEU A 1 215 ? -18.737 -11.929 -26.812 1.00 33.31 213 LEU A N 1
ATOM 3357 C CA . LEU A 1 215 ? -19.713 -10.892 -27.056 1.00 34.32 213 LEU A CA 1
ATOM 3358 C C . LEU A 1 215 ? -18.925 -9.648 -27.458 1.00 45.80 213 LEU A C 1
ATOM 3359 O O . LEU A 1 215 ? -17.955 -9.282 -26.777 1.00 43.29 213 LEU A O 1
ATOM 3375 N N . PRO A 1 216 ? -19.359 -8.954 -28.522 1.00 52.01 214 PRO A N 1
ATOM 3376 C CA . PRO A 1 216 ? -18.631 -7.725 -28.863 1.00 39.88 214 PRO A CA 1
ATOM 3377 C C . PRO A 1 216 ? -18.632 -6.680 -27.754 1.00 47.15 214 PRO A C 1
ATOM 3378 O O . PRO A 1 216 ? -19.670 -6.513 -27.096 1.00 39.36 214 PRO A O 1
ATOM 3389 N N . ASN A 1 217 ? -17.546 -5.919 -27.576 1.00 52.01 215 ASN A N 1
ATOM 3390 C CA . ASN A 1 217 ? -17.623 -4.827 -26.622 1.00 53.21 215 ASN A CA 1
ATOM 3391 C C . ASN A 1 217 ? -18.778 -3.887 -27.031 1.00 56.23 215 ASN A C 1
ATOM 3392 O O . ASN A 1 217 ? -18.878 -3.510 -28.209 1.00 43.35 215 ASN A O 1
ATOM 3403 N N . GLY A 1 218 ? -19.571 -3.448 -26.036 1.00 43.16 216 GLY A N 1
ATOM 3404 C CA . GLY A 1 218 ? -20.646 -2.476 -26.242 1.00 55.78 216 GLY A CA 1
ATOM 3405 C C . GLY A 1 218 ? -21.934 -3.002 -26.900 1.00 42.31 216 GLY A C 1
ATOM 3406 O O . GLY A 1 218 ? -22.895 -2.244 -27.077 1.00 42.01 216 GLY A O 1
ATOM 3410 N N . VAL A 1 219 ? -21.971 -4.314 -27.127 1.00 40.82 217 VAL A N 1
ATOM 3411 C CA . VAL A 1 219 ? -22.999 -4.958 -27.928 1.00 46.27 217 VAL A CA 1
ATOM 3412 C C . VAL A 1 219 ? -24.384 -4.725 -27.408 1.00 47.90 217 VAL A C 1
ATOM 3413 O O . VAL A 1 219 ? -25.298 -4.601 -28.218 1.00 52.85 217 VAL A O 1
ATOM 3426 N N . PHE A 1 220 ? -24.554 -4.584 -26.088 1.00 37.74 218 PHE A N 1
ATOM 3427 C CA . PHE A 1 220 ? -25.902 -4.349 -25.551 1.00 32.88 218 PHE A CA 1
ATOM 3428 C C . PHE A 1 220 ? -26.086 -2.905 -25.174 1.00 38.39 218 PHE A C 1
ATOM 3429 O O . PHE A 1 220 ? -27.165 -2.548 -24.683 1.00 42.08 218 PHE A O 1
ATOM 3446 N N . ASP A 1 221 ? -25.112 -2.049 -25.512 1.00 35.55 219 ASP A N 1
ATOM 3447 C CA . ASP A 1 221 ? -25.111 -0.673 -24.985 1.00 35.31 219 ASP A CA 1
ATOM 3448 C C . ASP A 1 221 ? -26.309 0.201 -25.385 1.00 54.54 219 ASP A C 1
ATOM 3449 O O . ASP A 1 221 ? -26.648 1.138 -24.646 1.00 49.95 219 ASP A O 1
ATOM 3458 N N . LYS A 1 222 ? -26.892 -0.032 -26.570 1.00 41.46 220 LYS A N 1
ATOM 3459 C CA . LYS A 1 222 ? -27.995 0.811 -27.038 1.00 41.29 220 LYS A CA 1
ATOM 3460 C C . LYS A 1 222 ? -29.354 0.266 -26.617 1.00 45.75 220 LYS A C 1
ATOM 3461 O O . LYS A 1 222 ? -30.379 0.928 -26.810 1.00 43.21 220 LYS A O 1
ATOM 3480 N N . LEU A 1 223 ? -29.375 -0.904 -25.986 1.00 40.72 221 LEU A N 1
ATOM 3481 C CA . LEU A 1 223 ? -30.653 -1.528 -25.696 1.00 43.31 221 LEU A CA 1
ATOM 3482 C C . LEU A 1 223 ? -31.183 -1.099 -24.340 1.00 40.22 221 LEU A C 1
ATOM 3483 O O . LEU A 1 223 ? -31.536 -1.925 -23.513 1.00 42.90 221 LEU A O 1
ATOM 3499 N N . THR A 1 224 ? -31.323 0.215 -24.185 1.00 38.75 222 THR A N 1
ATOM 3500 C CA . THR A 1 224 ? -31.673 0.811 -22.924 1.00 51.53 222 THR A CA 1
ATOM 3501 C C . THR A 1 224 ? -33.084 0.396 -22.435 1.00 54.77 222 THR A C 1
ATOM 3502 O O . THR A 1 224 ? -33.367 0.531 -21.244 1.00 44.77 222 THR A O 1
ATOM 3513 N N . ASN A 1 225 ? -33.964 -0.078 -23.338 1.00 49.21 223 ASN A N 1
ATOM 3514 C CA . ASN A 1 225 ? -35.309 -0.516 -22.954 1.00 36.60 223 ASN A CA 1
ATOM 3515 C C . ASN A 1 225 ? -35.381 -2.021 -22.754 1.00 33.94 223 ASN A C 1
ATOM 3516 O O . ASN A 1 225 ? -36.448 -2.579 -22.457 1.00 39.13 223 ASN A O 1
ATOM 3527 N N . LEU A 1 226 ? -34.246 -2.700 -22.862 1.00 33.04 224 LEU A N 1
ATOM 3528 C CA . LEU A 1 226 ? -34.281 -4.153 -22.767 1.00 35.17 224 LEU A CA 1
ATOM 3529 C C . LEU A 1 226 ? -34.812 -4.607 -21.400 1.00 45.48 224 LEU A C 1
ATOM 3530 O O . LEU A 1 226 ? -34.466 -4.023 -20.339 1.00 38.24 224 LEU A O 1
ATOM 3546 N N . GLU A 1 227 ? -35.676 -5.618 -21.409 1.00 34.05 225 GLU A N 1
ATOM 3547 C CA . GLU A 1 227 ? -36.252 -6.090 -20.160 1.00 45.72 225 GLU A CA 1
ATOM 3548 C C . GLU A 1 227 ? -35.860 -7.519 -19.853 1.00 41.64 225 GLU A C 1
ATOM 3549 O O . GLU A 1 227 ? -35.912 -7.946 -18.697 1.00 35.29 225 GLU A O 1
ATOM 3561 N N . LYS A 1 228 ? -35.554 -8.281 -20.889 1.00 38.26 226 LYS A N 1
ATOM 3562 C CA . LYS A 1 228 ? -35.115 -9.655 -20.723 1.00 39.91 226 LYS A CA 1
ATOM 3563 C C . LYS A 1 228 ? -34.016 -9.998 -21.720 1.00 44.85 226 LYS A C 1
ATOM 3564 O O . LYS A 1 228 ? -34.130 -9.723 -22.931 1.00 40.17 226 LYS A O 1
ATOM 3583 N N . LEU A 1 229 ? -32.935 -10.590 -21.203 1.00 34.96 227 LEU A N 1
ATOM 3584 C CA . LEU A 1 229 ? -31.817 -11.056 -22.042 1.00 32.61 227 LEU A CA 1
ATOM 3585 C C . LEU A 1 229 ? -31.475 -12.518 -21.687 1.00 43.10 227 LEU A C 1
ATOM 3586 O O . LEU A 1 229 ? -31.135 -12.847 -20.518 1.00 31.88 227 LEU A O 1
ATOM 3602 N N . ASP A 1 230 ? -31.634 -13.419 -22.660 1.00 30.58 228 ASP A N 1
ATOM 3603 C CA . ASP A 1 230 ? -31.296 -14.838 -22.436 1.00 31.84 228 ASP A CA 1
ATOM 3604 C C . ASP A 1 230 ? -30.027 -15.293 -23.208 1.00 41.07 228 ASP A C 1
ATOM 3605 O O . ASP A 1 230 ? -30.001 -15.356 -24.443 1.00 32.92 228 ASP A O 1
ATOM 3614 N N . LEU A 1 231 ? -28.947 -15.589 -22.443 1.00 26.98 229 LEU A N 1
ATOM 3615 C CA . LEU A 1 231 ? -27.672 -16.034 -22.995 1.00 22.31 229 LEU A CA 1
ATOM 3616 C C . LEU A 1 231 ? -27.301 -17.461 -22.567 1.00 29.91 229 LEU A C 1
ATOM 3617 O O . LEU A 1 231 ? -26.191 -17.955 -22.784 1.00 33.09 229 LEU A O 1
ATOM 3633 N N . THR A 1 232 ? -28.266 -18.131 -21.995 1.00 30.87 230 THR A N 1
ATOM 3634 C CA . THR A 1 232 ? -28.115 -19.503 -21.539 1.00 30.99 230 THR A CA 1
ATOM 3635 C C . THR A 1 232 ? -27.490 -20.412 -22.584 1.00 43.06 230 THR A C 1
ATOM 3636 O O . THR A 1 232 ? -27.784 -20.300 -23.782 1.00 38.20 230 THR A O 1
ATOM 3647 N N . GLY A 1 233 ? -26.589 -21.280 -22.138 1.00 35.68 231 GLY A N 1
ATOM 3648 C CA . GLY A 1 233 ? -26.193 -22.447 -22.913 1.00 31.44 231 GLY A CA 1
ATOM 3649 C C . GLY A 1 233 ? -25.277 -22.145 -24.108 1.00 33.99 231 GLY A C 1
ATOM 3650 O O . GLY A 1 233 ? -25.086 -22.976 -24.959 1.00 32.03 231 GLY A O 1
ATOM 3654 N N . ASN A 1 234 ? -24.659 -20.973 -24.101 1.00 34.10 232 ASN A N 1
ATOM 3655 C CA . ASN A 1 234 ? -23.590 -20.638 -24.999 1.00 35.65 232 ASN A CA 1
ATOM 3656 C C . ASN A 1 234 ? -22.188 -21.087 -24.497 1.00 35.86 232 ASN A C 1
ATOM 3657 O O . ASN A 1 234 ? -22.104 -22.002 -23.660 1.00 35.99 232 ASN A O 1
ATOM 3668 N N . GLN A 1 235 ? -21.114 -20.561 -25.097 1.00 33.88 233 GLN A N 1
ATOM 3669 C CA . GLN A 1 235 ? -19.772 -20.994 -24.693 1.00 32.88 233 GLN A CA 1
ATOM 3670 C C . GLN A 1 235 ? -18.873 -19.864 -24.169 1.00 27.23 233 GLN A C 1
ATOM 3671 O O . GLN A 1 235 ? -17.660 -19.810 -24.415 1.00 34.94 233 GLN A O 1
ATOM 3685 N N . LEU A 1 236 ? -19.508 -18.932 -23.479 1.00 28.10 234 LEU A N 1
ATOM 3686 C CA . LEU A 1 236 ? -18.842 -17.791 -22.921 1.00 38.30 234 LEU A CA 1
ATOM 3687 C C . LEU A 1 236 ? -17.935 -18.236 -21.737 1.00 35.82 234 LEU A C 1
ATOM 3688 O O . LEU A 1 236 ? -18.365 -18.960 -20.833 1.00 27.73 234 LEU A O 1
ATOM 3704 N N . GLN A 1 237 ? -16.676 -17.863 -21.805 1.00 38.44 235 GLN A N 1
ATOM 3705 C CA . GLN A 1 237 ? -15.743 -18.163 -20.757 1.00 36.42 235 GLN A CA 1
ATOM 3706 C C . GLN A 1 237 ? -15.512 -16.900 -19.967 1.00 38.56 235 GLN A C 1
ATOM 3707 O O . GLN A 1 237 ? -14.829 -16.906 -18.982 1.00 48.76 235 GLN A O 1
ATOM 3721 N N . SER A 1 238 ? -16.015 -15.792 -20.475 1.00 39.26 236 SER A N 1
ATOM 3722 C CA . SER A 1 238 ? -15.799 -14.509 -19.847 1.00 35.48 236 SER A CA 1
ATOM 3723 C C . SER A 1 238 ? -16.785 -13.512 -20.448 1.00 39.98 236 SER A C 1
ATOM 3724 O O . SER A 1 238 ? -17.347 -13.779 -21.493 1.00 41.21 236 SER A O 1
ATOM 3732 N N . LEU A 1 239 ? -17.002 -12.400 -19.764 1.00 46.54 237 LEU A N 1
ATOM 3733 C CA . LEU A 1 239 ? -17.838 -11.314 -20.233 1.00 46.52 237 LEU A CA 1
ATOM 3734 C C . LEU A 1 239 ? -16.994 -10.055 -20.308 1.00 54.25 237 LEU A C 1
ATOM 3735 O O . LEU A 1 239 ? -16.262 -9.754 -19.377 1.00 67.90 237 LEU A O 1
ATOM 3751 N N . PRO A 1 240 ? -17.145 -9.274 -21.376 1.00 57.35 238 PRO A N 1
ATOM 3752 C CA . PRO A 1 240 ? -16.403 -8.017 -21.368 1.00 54.97 238 PRO A CA 1
ATOM 3753 C C . PRO A 1 240 ? -16.869 -7.061 -20.272 1.00 59.00 238 PRO A C 1
ATOM 3754 O O . PRO A 1 240 ? -18.019 -7.123 -19.863 1.00 54.65 238 PRO A O 1
ATOM 3765 N N . ASN A 1 241 ? -15.978 -6.202 -19.772 1.00 65.10 239 ASN A N 1
ATOM 3766 C CA . ASN A 1 241 ? -16.355 -5.270 -18.705 1.00 69.30 239 ASN A CA 1
ATOM 3767 C C . ASN A 1 241 ? -17.368 -4.259 -19.174 1.00 56.15 239 ASN A C 1
ATOM 3768 O O . ASN A 1 241 ? -17.347 -3.815 -20.340 1.00 64.33 239 ASN A O 1
ATOM 3779 N N . GLY A 1 242 ? -18.306 -3.974 -18.270 1.00 40.25 240 GLY A N 1
ATOM 3780 C CA . GLY A 1 242 ? -19.366 -3.006 -18.508 1.00 55.44 240 GLY A CA 1
ATOM 3781 C C . GLY A 1 242 ? -20.400 -3.514 -19.515 1.00 35.71 240 GLY A C 1
ATOM 3782 O O . GLY A 1 242 ? -21.149 -2.709 -20.104 1.00 65.36 240 GLY A O 1
ATOM 3786 N N . VAL A 1 243 ? -20.446 -4.837 -19.723 1.00 37.31 241 VAL A N 1
ATOM 3787 C CA . VAL A 1 243 ? -21.274 -5.374 -20.832 1.00 42.12 241 VAL A CA 1
ATOM 3788 C C . VAL A 1 243 ? -22.775 -5.158 -20.593 1.00 38.50 241 VAL A C 1
ATOM 3789 O O . VAL A 1 243 ? -23.530 -4.934 -21.548 1.00 44.70 241 VAL A O 1
ATOM 3802 N N . PHE A 1 244 ? -23.186 -5.141 -19.319 1.00 43.65 242 PHE A N 1
ATOM 3803 C CA . PHE A 1 244 ? -24.588 -4.929 -18.974 1.00 49.27 242 PHE A CA 1
ATOM 3804 C C . PHE A 1 244 ? -24.873 -3.558 -18.388 1.00 40.57 242 PHE A C 1
ATOM 3805 O O . PHE A 1 244 ? -26.019 -3.284 -18.025 1.00 46.62 242 PHE A O 1
ATOM 3822 N N . ASP A 1 245 ? -23.901 -2.648 -18.429 1.00 40.57 243 ASP A N 1
ATOM 3823 C CA . ASP A 1 245 ? -24.018 -1.387 -17.697 1.00 45.30 243 ASP A CA 1
ATOM 3824 C C . ASP A 1 245 ? -25.219 -0.516 -18.086 1.00 50.73 243 ASP A C 1
ATOM 3825 O O . ASP A 1 245 ? -25.792 0.170 -17.246 1.00 52.62 243 ASP A O 1
ATOM 3834 N N . LYS A 1 246 ? -25.583 -0.514 -19.364 1.00 41.43 244 LYS A N 1
ATOM 3835 C CA . LYS A 1 246 ? -26.643 0.387 -19.821 1.00 48.17 244 LYS A CA 1
ATOM 3836 C C . LYS A 1 246 ? -28.058 -0.225 -19.647 1.00 48.57 244 LYS A C 1
ATOM 3837 O O . LYS A 1 246 ? -29.085 0.440 -19.865 1.00 49.47 244 LYS A O 1
ATOM 3856 N N . LEU A 1 247 ? -28.120 -1.483 -19.214 1.00 41.67 245 LEU A N 1
ATOM 3857 C CA . LEU A 1 247 ? -29.400 -2.174 -19.139 1.00 35.27 245 LEU A CA 1
ATOM 3858 C C . LEU A 1 247 ? -30.146 -1.967 -17.841 1.00 36.23 245 LEU A C 1
ATOM 3859 O O . LEU A 1 247 ? -30.466 -2.910 -17.088 1.00 41.95 245 LEU A O 1
ATOM 3875 N N . THR A 1 248 ? -30.546 -0.718 -17.675 1.00 35.38 246 THR A N 1
ATOM 3876 C CA . THR A 1 248 ? -31.113 -0.197 -16.463 1.00 47.75 246 THR A CA 1
ATOM 3877 C C . THR A 1 248 ? -32.558 -0.606 -16.219 1.00 55.16 246 THR A C 1
ATOM 3878 O O . THR A 1 248 ? -33.084 -0.457 -15.104 1.00 51.48 246 THR A O 1
ATOM 3889 N N . ASN A 1 249 ? -33.184 -1.172 -17.242 1.00 42.65 247 ASN A N 1
ATOM 3890 C CA . ASN A 1 249 ? -34.573 -1.606 -17.116 1.00 46.16 247 ASN A CA 1
ATOM 3891 C C . ASN A 1 249 ? -34.635 -3.116 -17.168 1.00 49.05 247 ASN A C 1
ATOM 3892 O O . ASN A 1 249 ? -35.725 -3.684 -17.191 1.00 50.26 247 ASN A O 1
ATOM 3903 N N . LEU A 1 250 ? -33.467 -3.774 -17.184 1.00 39.70 248 LEU A N 1
ATOM 3904 C CA . LEU A 1 250 ? -33.449 -5.217 -17.391 1.00 38.40 248 LEU A CA 1
ATOM 3905 C C . LEU A 1 250 ? -34.047 -5.849 -16.137 1.00 40.52 248 LEU A C 1
ATOM 3906 O O . LEU A 1 250 ? -33.727 -5.463 -15.017 1.00 35.39 248 LEU A O 1
ATOM 3922 N N . LYS A 1 251 ? -34.928 -6.819 -16.333 1.00 39.96 249 LYS A N 1
ATOM 3923 C CA . LYS A 1 251 ? -35.574 -7.494 -15.224 1.00 44.19 249 LYS A CA 1
ATOM 3924 C C . LYS A 1 251 ? -35.137 -8.946 -15.107 1.00 48.72 249 LYS A C 1
ATOM 3925 O O . LYS A 1 251 ? -35.124 -9.515 -14.003 1.00 48.23 249 LYS A O 1
ATOM 3944 N N . ILE A 1 252 ? -34.751 -9.527 -16.244 1.00 39.97 250 ILE A N 1
ATOM 3945 C CA . ILE A 1 252 ? -34.368 -10.940 -16.340 1.00 38.76 250 ILE A CA 1
ATOM 3946 C C . ILE A 1 252 ? -33.080 -11.104 -17.102 1.00 43.93 250 ILE A C 1
ATOM 3947 O O . ILE A 1 252 ? -32.964 -10.674 -18.270 1.00 43.47 250 ILE A O 1
ATOM 3963 N N . LEU A 1 253 ? -32.097 -11.714 -16.449 1.00 40.14 251 LEU A N 1
ATOM 3964 C CA . LEU A 1 253 ? -30.797 -11.995 -17.088 1.00 32.01 251 LEU A CA 1
ATOM 3965 C C . LEU A 1 253 ? -30.367 -13.426 -16.832 1.00 44.96 251 LEU A C 1
ATOM 3966 O O . LEU A 1 253 ? -30.106 -13.835 -15.670 1.00 38.17 251 LEU A O 1
ATOM 3982 N N . LEU A 1 254 ? -30.282 -14.193 -17.901 1.00 34.55 252 LEU A N 1
ATOM 3983 C CA . LEU A 1 254 ? -29.971 -15.601 -17.786 1.00 34.79 252 LEU A CA 1
ATOM 3984 C C . LEU A 1 254 ? -28.616 -15.948 -18.412 1.00 39.90 252 LEU A C 1
ATOM 3985 O O . LEU A 1 254 ? -28.401 -15.801 -19.634 1.00 38.16 252 LEU A O 1
ATOM 4001 N N . LEU A 1 255 ? -27.699 -16.436 -17.574 1.00 32.65 253 LEU A N 1
ATOM 4002 C CA . LEU A 1 255 ? -26.352 -16.806 -18.003 1.00 22.97 253 LEU A CA 1
ATOM 4003 C C . LEU A 1 255 ? -26.023 -18.256 -17.684 1.00 33.09 253 LEU A C 1
ATOM 4004 O O . LEU A 1 255 ? -24.853 -18.689 -17.679 1.00 33.08 253 LEU A O 1
ATOM 4020 N N . ASP A 1 256 ? -27.062 -19.028 -17.443 1.00 30.47 254 ASP A N 1
ATOM 4021 C CA . ASP A 1 256 ? -26.862 -20.424 -17.066 1.00 32.59 254 ASP A CA 1
ATOM 4022 C C . ASP A 1 256 ? -26.158 -21.167 -18.145 1.00 38.39 254 ASP A C 1
ATOM 4023 O O . ASP A 1 256 ? -26.296 -20.833 -19.329 1.00 38.35 254 ASP A O 1
ATOM 4032 N N . ASN A 1 257 ? -25.440 -22.208 -17.722 1.00 33.83 255 ASN A N 1
ATOM 4033 C CA . ASN A 1 257 ? -24.860 -23.171 -18.627 1.00 41.36 255 ASN A CA 1
ATOM 4034 C C . ASN A 1 257 ? -23.919 -22.589 -19.650 1.00 36.08 255 ASN A C 1
ATOM 4035 O O . ASN A 1 257 ? -23.729 -23.159 -20.710 1.00 31.58 255 ASN A O 1
ATOM 4046 N N . ASN A 1 258 ? -23.204 -21.549 -19.273 1.00 34.66 256 ASN A N 1
ATOM 4047 C CA . ASN A 1 258 ? -22.071 -21.157 -20.082 1.00 22.86 256 ASN A CA 1
ATOM 4048 C C . ASN A 1 258 ? -20.795 -21.819 -19.547 1.00 36.81 256 ASN A C 1
ATOM 4049 O O . ASN A 1 258 ? -20.861 -22.947 -19.038 1.00 39.08 256 ASN A O 1
ATOM 4060 N N . GLN A 1 259 ? -19.631 -21.215 -19.765 1.00 44.93 257 GLN A N 1
ATOM 4061 C CA . GLN A 1 259 ? -18.381 -21.825 -19.319 1.00 46.78 257 GLN A CA 1
ATOM 4062 C C . GLN A 1 259 ? -17.696 -20.811 -18.413 1.00 37.96 257 GLN A C 1
ATOM 4063 O O . GLN A 1 259 ? -16.484 -20.652 -18.481 1.00 41.70 257 GLN A O 1
ATOM 4077 N N . LEU A 1 260 ? -18.497 -20.084 -17.634 1.00 34.68 258 LEU A N 1
ATOM 4078 C CA . LEU A 1 260 ? -17.973 -19.042 -16.797 1.00 42.52 258 LEU A CA 1
ATOM 4079 C C . LEU A 1 260 ? -17.323 -19.628 -15.498 1.00 48.10 258 LEU A C 1
ATOM 4080 O O . LEU A 1 260 ? -17.883 -20.508 -14.800 1.00 35.99 258 LEU A O 1
ATOM 4096 N N . GLN A 1 261 ? -16.138 -19.125 -15.189 1.00 42.65 259 GLN A N 1
ATOM 4097 C CA . GLN A 1 261 ? -15.397 -19.516 -13.977 1.00 39.11 259 GLN A CA 1
ATOM 4098 C C . GLN A 1 261 ? -15.486 -18.416 -12.922 1.00 41.71 259 GLN A C 1
ATOM 4099 O O . GLN A 1 261 ? -15.408 -18.640 -11.699 1.00 42.12 259 GLN A O 1
ATOM 4113 N N . SER A 1 262 ? -15.692 -17.229 -13.450 1.00 35.63 260 SER A N 1
ATOM 4114 C CA . SER A 1 262 ? -15.709 -15.996 -12.743 1.00 42.84 260 SER A CA 1
ATOM 4115 C C . SER A 1 262 ? -16.458 -14.892 -13.482 1.00 34.10 260 SER A C 1
ATOM 4116 O O . SER A 1 262 ? -16.613 -14.984 -14.683 1.00 35.07 260 SER A O 1
ATOM 4124 N N . LEU A 1 263 ? -16.845 -13.842 -12.766 1.00 35.17 261 LEU A N 1
ATOM 4125 C CA . LEU A 1 263 ? -17.514 -12.657 -13.313 1.00 38.21 261 LEU A CA 1
ATOM 4126 C C . LEU A 1 263 ? -16.657 -11.437 -12.943 1.00 57.49 261 LEU A C 1
ATOM 4127 O O . LEU A 1 263 ? -15.997 -11.425 -11.888 1.00 49.74 261 LEU A O 1
ATOM 4143 N N . PRO A 1 264 ? -16.609 -10.430 -13.815 1.00 53.32 262 PRO A N 1
ATOM 4144 C CA . PRO A 1 264 ? -15.930 -9.157 -13.519 1.00 52.13 262 PRO A CA 1
ATOM 4145 C C . PRO A 1 264 ? -16.540 -8.451 -12.301 1.00 57.48 262 PRO A C 1
ATOM 4146 O O . PRO A 1 264 ? -17.779 -8.456 -12.133 1.00 49.16 262 PRO A O 1
ATOM 4157 N N . ASN A 1 265 ? -15.713 -7.780 -11.504 1.00 41.94 263 ASN A N 1
ATOM 4158 C CA . ASN A 1 265 ? -16.199 -7.059 -10.342 1.00 47.00 263 ASN A CA 1
ATOM 4159 C C . ASN A 1 265 ? -17.156 -5.930 -10.811 1.00 41.47 263 ASN A C 1
ATOM 4160 O O . ASN A 1 265 ? -16.810 -5.197 -11.745 1.00 44.43 263 ASN A O 1
ATOM 4171 N N . GLY A 1 266 ? -18.338 -5.823 -10.201 1.00 39.03 264 GLY A N 1
ATOM 4172 C CA . GLY A 1 266 ? -19.338 -4.773 -10.457 1.00 46.89 264 GLY A CA 1
ATOM 4173 C C . GLY A 1 266 ? -20.131 -4.968 -11.767 1.00 46.84 264 GLY A C 1
ATOM 4174 O O . GLY A 1 266 ? -20.741 -4.029 -12.322 1.00 48.95 264 GLY A O 1
ATOM 4178 N N . VAL A 1 267 ? -20.156 -6.197 -12.264 1.00 41.54 265 VAL A N 1
ATOM 4179 C CA . VAL A 1 267 ? -20.764 -6.451 -13.587 1.00 49.02 265 VAL A CA 1
ATOM 4180 C C . VAL A 1 267 ? -22.294 -6.291 -13.608 1.00 52.48 265 VAL A C 1
ATOM 4181 O O . VAL A 1 267 ? -22.874 -5.949 -14.652 1.00 44.72 265 VAL A O 1
ATOM 4194 N N . PHE A 1 268 ? -22.906 -6.497 -12.444 1.00 48.63 266 PHE A N 1
ATOM 4195 C CA . PHE A 1 268 ? -24.336 -6.370 -12.207 1.00 43.06 266 PHE A CA 1
ATOM 4196 C C . PHE A 1 268 ? -24.705 -5.068 -11.509 1.00 44.12 266 PHE A C 1
ATOM 4197 O O . PHE A 1 268 ? -25.892 -4.872 -11.227 1.00 42.72 266 PHE A O 1
ATOM 4214 N N . ASP A 1 269 ? -23.743 -4.174 -11.240 1.00 47.95 267 ASP A N 1
ATOM 4215 C CA . ASP A 1 269 ? -24.021 -3.039 -10.322 1.00 56.17 267 ASP A CA 1
ATOM 4216 C C . ASP A 1 269 ? -25.102 -2.054 -10.773 1.00 64.14 267 ASP A C 1
ATOM 4217 O O . ASP A 1 269 ? -25.736 -1.381 -9.935 1.00 51.15 267 ASP A O 1
ATOM 4226 N N . LYS A 1 270 ? -25.285 -1.940 -12.088 1.00 58.62 268 LYS A N 1
ATOM 4227 C CA . LYS A 1 270 ? -26.192 -0.950 -12.633 1.00 55.26 268 LYS A CA 1
ATOM 4228 C C . LYS A 1 270 ? -27.564 -1.525 -12.926 1.00 48.41 268 LYS A C 1
ATOM 4229 O O . LYS A 1 270 ? -28.485 -0.776 -13.273 1.00 53.66 268 LYS A O 1
ATOM 4248 N N . LEU A 1 271 ? -27.773 -2.804 -12.619 1.00 44.62 269 LEU A N 1
ATOM 4249 C CA . LEU A 1 271 ? -29.068 -3.415 -12.941 1.00 47.55 269 LEU A CA 1
ATOM 4250 C C . LEU A 1 271 ? -30.086 -3.210 -11.845 1.00 42.67 269 LEU A C 1
ATOM 4251 O O . LEU A 1 271 ? -30.516 -4.164 -11.208 1.00 48.29 269 LEU A O 1
ATOM 4267 N N . LYS A 1 272 ? -30.481 -1.950 -11.656 1.00 51.79 270 LYS A N 1
ATOM 4268 C CA . LYS A 1 272 ? -31.459 -1.561 -10.619 1.00 62.62 270 LYS A CA 1
ATOM 4269 C C . LYS A 1 272 ? -32.798 -2.312 -10.699 1.00 64.29 270 LYS A C 1
ATOM 4270 O O . LYS A 1 272 ? -33.463 -2.529 -9.671 1.00 55.84 270 LYS A O 1
ATOM 4289 N N . SER A 1 273 ? -33.225 -2.670 -11.910 1.00 50.81 271 SER A N 1
ATOM 4290 C CA . SER A 1 273 ? -34.540 -3.266 -12.073 1.00 46.24 271 SER A CA 1
ATOM 4291 C C . SER A 1 273 ? -34.499 -4.800 -12.037 1.00 49.97 271 SER A C 1
ATOM 4292 O O . SER A 1 273 ? -35.524 -5.459 -12.102 1.00 47.07 271 SER A O 1
ATOM 4300 N N . LEU A 1 274 ? -33.325 -5.386 -11.848 1.00 41.53 272 LEU A N 1
ATOM 4301 C CA . LEU A 1 274 ? -33.220 -6.833 -11.999 1.00 38.46 272 LEU A CA 1
ATOM 4302 C C . LEU A 1 274 ? -33.987 -7.584 -10.909 1.00 48.17 272 LEU A C 1
ATOM 4303 O O . LEU A 1 274 ? -33.841 -7.292 -9.708 1.00 47.73 272 LEU A O 1
ATOM 4319 N N . THR A 1 275 ? -34.783 -8.568 -11.334 1.00 35.73 273 THR A N 1
ATOM 4320 C CA . THR A 1 275 ? -35.553 -9.400 -10.417 1.00 47.76 273 THR A CA 1
ATOM 4321 C C . THR A 1 275 ? -35.303 -10.905 -10.574 1.00 40.83 273 THR A C 1
ATOM 4322 O O . THR A 1 275 ? -35.631 -11.707 -9.660 1.00 44.66 273 THR A O 1
ATOM 4333 N N . THR A 1 276 ? -34.722 -11.296 -11.694 1.00 39.07 274 THR A N 1
ATOM 4334 C CA . THR A 1 276 ? -34.355 -12.700 -11.905 1.00 46.15 274 THR A CA 1
ATOM 4335 C C . THR A 1 276 ? -33.002 -12.749 -12.570 1.00 46.62 274 THR A C 1
ATOM 4336 O O . THR A 1 276 ? -32.752 -11.944 -13.477 1.00 35.86 274 THR A O 1
ATOM 4347 N N . VAL A 1 277 ? -32.132 -13.638 -12.054 1.00 34.60 275 VAL A N 1
ATOM 4348 C CA . VAL A 1 277 ? -30.801 -13.904 -12.631 1.00 27.05 275 VAL A CA 1
ATOM 4349 C C . VAL A 1 277 ? -30.723 -15.396 -12.716 1.00 32.78 275 VAL A C 1
ATOM 4350 O O . VAL A 1 277 ? -31.423 -16.102 -11.965 1.00 33.72 275 VAL A O 1
ATOM 4363 N N . GLY A 1 278 ? -29.907 -15.896 -13.640 1.00 33.36 276 GLY A N 1
ATOM 4364 C CA . GLY A 1 278 ? -29.733 -17.325 -13.795 1.00 36.92 276 GLY A CA 1
ATOM 4365 C C . GLY A 1 278 ? -28.251 -17.591 -13.919 1.00 29.43 276 GLY A C 1
ATOM 4366 O O . GLY A 1 278 ? -27.603 -16.925 -14.724 1.00 29.36 276 GLY A O 1
ATOM 4370 N N . LEU A 1 279 ? -27.682 -18.421 -13.036 1.00 40.00 277 LEU A N 1
ATOM 4371 C CA . LEU A 1 279 ? -26.251 -18.682 -13.107 1.00 36.27 277 LEU A CA 1
ATOM 4372 C C . LEU A 1 279 ? -25.819 -20.139 -12.879 1.00 42.50 277 LEU A C 1
ATOM 4373 O O . LEU A 1 279 ? -24.630 -20.425 -12.743 1.00 32.14 277 LEU A O 1
ATOM 4389 N N . SER A 1 280 ? -26.776 -21.032 -13.031 1.00 39.82 278 SER A N 1
ATOM 4390 C CA . SER A 1 280 ? -26.647 -22.485 -12.989 1.00 42.67 278 SER A CA 1
ATOM 4391 C C . SER A 1 280 ? -25.681 -22.964 -14.065 1.00 35.91 278 SER A C 1
ATOM 4392 O O . SER A 1 280 ? -25.279 -22.205 -14.956 1.00 33.21 278 SER A O 1
ATOM 4400 N N . GLY A 1 281 ? -25.162 -24.161 -13.866 1.00 38.14 279 GLY A N 1
ATOM 4401 C CA . GLY A 1 281 ? -24.165 -24.721 -14.752 1.00 36.90 279 GLY A CA 1
ATOM 4402 C C . GLY A 1 281 ? -22.917 -23.898 -14.558 1.00 44.78 279 GLY A C 1
ATOM 4403 O O . GLY A 1 281 ? -22.614 -23.475 -13.413 1.00 46.97 279 GLY A O 1
ATOM 4407 N N . ASN A 1 282 ? -22.234 -23.601 -15.651 1.00 38.40 280 ASN A N 1
ATOM 4408 C CA . ASN A 1 282 ? -21.001 -22.859 -15.556 1.00 36.14 280 ASN A CA 1
ATOM 4409 C C . ASN A 1 282 ? -19.976 -23.621 -14.747 1.00 38.77 280 ASN A C 1
ATOM 4410 O O . ASN A 1 282 ? -20.118 -24.826 -14.537 1.00 39.48 280 ASN A O 1
ATOM 4421 N N . LEU A 1 283 ? -18.841 -22.975 -14.550 1.00 40.70 281 LEU A N 1
ATOM 4422 C CA . LEU A 1 283 ? -17.669 -23.641 -14.011 1.00 46.72 281 LEU A CA 1
ATOM 4423 C C . LEU A 1 283 ? -17.074 -22.787 -12.861 1.00 33.43 281 LEU A C 1
ATOM 4424 O O . LEU A 1 283 ? -15.898 -22.450 -12.862 1.00 37.78 281 LEU A O 1
ATOM 4440 N N . TRP A 1 284 ? -17.933 -22.418 -11.923 1.00 32.92 282 TRP A N 1
ATOM 4441 C CA . TRP A 1 284 ? -17.557 -21.473 -10.908 1.00 43.78 282 TRP A CA 1
ATOM 4442 C C . TRP A 1 284 ? -16.363 -21.935 -10.044 1.00 41.56 282 TRP A C 1
ATOM 4443 O O . TRP A 1 284 ? -16.307 -23.050 -9.505 1.00 43.54 282 TRP A O 1
ATOM 4464 N N . GLU A 1 285 ? -15.421 -21.031 -9.887 1.00 42.62 283 GLU A N 1
ATOM 4465 C CA . GLU A 1 285 ? -14.248 -21.307 -9.045 1.00 47.44 283 GLU A CA 1
ATOM 4466 C C . GLU A 1 285 ? -14.532 -20.756 -7.656 1.00 45.64 283 GLU A C 1
ATOM 4467 O O . GLU A 1 285 ? -14.703 -19.554 -7.525 1.00 40.47 283 GLU A O 1
ATOM 4479 N N . CYS A 1 286 ? -14.647 -21.632 -6.653 1.00 50.86 284 CYS A N 1
ATOM 4480 C CA . CYS A 1 286 ? -14.900 -21.233 -5.273 1.00 49.44 284 CYS A CA 1
ATOM 4481 C C . CYS A 1 286 ? -13.608 -21.026 -4.485 1.00 52.96 284 CYS A C 1
ATOM 4482 O O . CYS A 1 286 ? -13.054 -21.953 -3.910 1.00 45.02 284 CYS A O 1
ATOM 4489 N N . SER A 1 287 ? -13.054 -19.845 -4.704 1.00 50.73 285 SER A N 1
ATOM 4490 C CA . SER A 1 287 ? -11.862 -19.293 -4.056 1.00 57.70 285 SER A CA 1
ATOM 4491 C C . SER A 1 287 ? -12.139 -17.843 -3.684 1.00 53.89 285 SER A C 1
ATOM 4492 O O . SER A 1 287 ? -13.267 -17.390 -3.765 1.00 51.96 285 SER A O 1
ATOM 4500 N N . PRO A 1 288 ? -11.093 -17.091 -3.296 1.00 50.90 286 PRO A N 1
ATOM 4501 C CA . PRO A 1 288 ? -11.454 -15.707 -3.010 1.00 50.61 286 PRO A CA 1
ATOM 4502 C C . PRO A 1 288 ? -11.872 -14.959 -4.272 1.00 50.51 286 PRO A C 1
ATOM 4503 O O . PRO A 1 288 ? -12.488 -13.908 -4.181 1.00 47.12 286 PRO A O 1
ATOM 4514 N N . ARG A 1 289 ? -11.711 -15.579 -5.431 1.00 53.53 287 ARG A N 1
ATOM 4515 C CA . ARG A 1 289 ? -12.206 -14.980 -6.663 1.00 60.03 287 ARG A CA 1
ATOM 4516 C C . ARG A 1 289 ? -13.744 -14.806 -6.633 1.00 53.08 287 ARG A C 1
ATOM 4517 O O . ARG A 1 289 ? -14.247 -13.841 -7.200 1.00 52.02 287 ARG A O 1
ATOM 4538 N N . VAL A 1 290 ? -14.489 -15.690 -5.956 1.00 52.67 288 VAL A N 1
ATOM 4539 C CA . VAL A 1 290 ? -15.963 -15.568 -5.947 1.00 43.36 288 VAL A CA 1
ATOM 4540 C C . VAL A 1 290 ? -16.590 -14.577 -4.973 1.00 52.18 288 VAL A C 1
ATOM 4541 O O . VAL A 1 290 ? -17.804 -14.327 -5.069 1.00 51.79 288 VAL A O 1
ATOM 4554 N N . CYS A 1 291 ? -15.786 -13.938 -4.127 1.00 45.82 289 CYS A N 1
ATOM 4555 C CA . CYS A 1 291 ? -16.346 -13.183 -3.020 1.00 47.75 289 CYS A CA 1
ATOM 4556 C C . CYS A 1 291 ? -17.237 -12.016 -3.444 1.00 43.83 289 CYS A C 1
ATOM 4557 O O . CYS A 1 291 ? -18.348 -11.795 -2.874 1.00 42.29 289 CYS A O 1
ATOM 4564 N N . ALA A 1 292 ? -16.831 -11.318 -4.498 1.00 37.80 290 ALA A N 1
ATOM 4565 C CA . ALA A 1 292 ? -17.676 -10.220 -4.981 1.00 53.29 290 ALA A CA 1
ATOM 4566 C C . ALA A 1 292 ? -19.041 -10.792 -5.456 1.00 45.91 290 ALA A C 1
ATOM 4567 O O . ALA A 1 292 ? -20.104 -10.218 -5.180 1.00 47.20 290 ALA A O 1
ATOM 4574 N N . LEU A 1 293 ? -19.017 -11.916 -6.165 1.00 43.90 291 LEU A N 1
ATOM 4575 C CA . LEU A 1 293 ? -20.284 -12.541 -6.652 1.00 48.99 291 LEU A CA 1
ATOM 4576 C C . LEU A 1 293 ? -21.099 -13.057 -5.491 1.00 47.83 291 LEU A C 1
ATOM 4577 O O . LEU A 1 293 ? -22.335 -12.876 -5.445 1.00 45.88 291 LEU A O 1
ATOM 4593 N N . ALA A 1 294 ? -20.417 -13.684 -4.536 1.00 53.31 292 ALA A N 1
ATOM 4594 C CA . ALA A 1 294 ? -21.100 -14.272 -3.384 1.00 50.94 292 ALA A CA 1
ATOM 4595 C C . ALA A 1 294 ? -21.769 -13.170 -2.587 1.00 45.75 292 ALA A C 1
ATOM 4596 O O . ALA A 1 294 ? -22.864 -13.342 -2.022 1.00 40.32 292 ALA A O 1
ATOM 4603 N N . SER A 1 295 ? -21.102 -12.031 -2.496 1.00 52.15 293 SER A N 1
ATOM 4604 C CA . SER A 1 295 ? -21.682 -10.934 -1.736 1.00 59.34 293 SER A CA 1
ATOM 4605 C C . SER A 1 295 ? -22.889 -10.350 -2.464 1.00 45.92 293 SER A C 1
ATOM 4606 O O . SER A 1 295 ? -23.938 -10.075 -1.852 1.00 44.02 293 SER A O 1
ATOM 4614 N N . TRP A 1 296 ? -22.763 -10.168 -3.771 1.00 50.92 294 TRP A N 1
ATOM 4615 C CA . TRP A 1 296 ? -23.900 -9.664 -4.546 1.00 54.48 294 TRP A CA 1
ATOM 4616 C C . TRP A 1 296 ? -25.070 -10.629 -4.412 1.00 41.65 294 TRP A C 1
ATOM 4617 O O . TRP A 1 296 ? -26.189 -10.215 -4.161 1.00 50.98 294 TRP A O 1
ATOM 4638 N N . LEU A 1 297 ? -24.796 -11.919 -4.535 1.00 43.19 295 LEU A N 1
ATOM 4639 C CA . LEU A 1 297 ? -25.849 -12.928 -4.444 1.00 41.26 295 LEU A CA 1
ATOM 4640 C C . LEU A 1 297 ? -26.511 -12.865 -3.102 1.00 55.10 295 LEU A C 1
ATOM 4641 O O . LEU A 1 297 ? -27.720 -12.927 -2.982 1.00 47.12 295 LEU A O 1
ATOM 4657 N N . GLY A 1 298 ? -25.695 -12.739 -2.068 1.00 63.71 296 GLY A N 1
ATOM 4658 C CA . GLY A 1 298 ? -26.225 -12.732 -0.734 1.00 51.44 296 GLY A CA 1
ATOM 4659 C C . GLY A 1 298 ? -27.161 -11.585 -0.482 1.00 45.74 296 GLY A C 1
ATOM 4660 O O . GLY A 1 298 ? -28.029 -11.724 0.360 1.00 54.32 296 GLY A O 1
ATOM 4664 N N . SER A 1 299 ? -26.963 -10.423 -1.102 1.00 55.72 297 SER A N 1
ATOM 4665 C CA . SER A 1 299 ? -27.896 -9.348 -0.805 1.00 67.99 297 SER A CA 1
ATOM 4666 C C . SER A 1 299 ? -28.912 -9.105 -1.905 1.00 65.94 297 SER A C 1
ATOM 4667 O O . SER A 1 299 ? -29.676 -8.142 -1.827 1.00 57.90 297 SER A O 1
ATOM 4675 N N . PHE A 1 300 ? -28.945 -10.000 -2.894 1.00 55.32 298 PHE A N 1
ATOM 4676 C CA . PHE A 1 300 ? -29.865 -9.900 -4.027 1.00 48.86 298 PHE A CA 1
ATOM 4677 C C . PHE A 1 300 ? -31.220 -10.448 -3.521 1.00 48.84 298 PHE A C 1
ATOM 4678 O O . PHE A 1 300 ? -31.152 -11.606 -3.102 1.00 73.09 298 PHE A O 1
ATOM 4695 N N . GLN A 1 301 ? -32.436 -9.913 -3.470 1.00 48.90 299 GLN A N 1
ATOM 4696 C CA . GLN A 1 301 ? -33.129 -8.633 -3.682 1.00 74.43 299 GLN A CA 1
ATOM 4697 C C . GLN A 1 301 ? -34.204 -9.212 -4.692 1.00 70.57 299 GLN A C 1
ATOM 4698 O O . GLN A 1 301 ? -35.376 -8.859 -4.632 1.00 78.62 299 GLN A O 1
ATOM 4712 N N . GLY A 1 302 ? -33.785 -10.144 -5.559 1.00 47.65 300 GLY A N 1
ATOM 4713 C CA . GLY A 1 302 ? -34.600 -10.816 -6.581 1.00 53.48 300 GLY A CA 1
ATOM 4714 C C . GLY A 1 302 ? -34.443 -12.328 -6.384 1.00 55.71 300 GLY A C 1
ATOM 4715 O O . GLY A 1 302 ? -34.114 -12.750 -5.284 1.00 48.68 300 GLY A O 1
ATOM 4719 N N . ARG A 1 303 ? -34.588 -13.133 -7.443 1.00 55.22 301 ARG A N 1
ATOM 4720 C CA . ARG A 1 303 ? -34.538 -14.605 -7.327 1.00 53.96 301 ARG A CA 1
ATOM 4721 C C . ARG A 1 303 ? -33.702 -15.264 -8.435 1.00 50.71 301 ARG A C 1
ATOM 4722 O O . ARG A 1 303 ? -33.364 -14.644 -9.438 1.00 44.33 301 ARG A O 1
ATOM 4726 N N . TRP A 1 304 ? -33.347 -16.528 -8.218 1.00 46.28 302 TRP A N 1
ATOM 4727 C CA . TRP A 1 304 ? -32.759 -17.345 -9.253 1.00 50.50 302 TRP A CA 1
ATOM 4728 C C . TRP A 1 304 ? -33.367 -18.741 -9.143 1.00 51.42 302 TRP A C 1
ATOM 4729 O O . TRP A 1 304 ? -33.543 -19.245 -8.050 1.00 47.13 302 TRP A O 1
ATOM 4750 N N . GLU A 1 305 ? -33.662 -19.373 -10.268 1.00 59.39 303 GLU A N 1
ATOM 4751 C CA . GLU A 1 305 ? -34.507 -20.554 -10.235 1.00 64.51 303 GLU A CA 1
ATOM 4752 C C . GLU A 1 305 ? -33.747 -21.860 -10.000 1.00 53.16 303 GLU A C 1
ATOM 4753 O O . GLU A 1 305 ? -34.302 -22.811 -9.499 1.00 55.58 303 GLU A O 1
ATOM 4757 N N . HIS A 1 306 ? -32.455 -21.886 -10.249 1.00 40.52 304 HIS A N 1
ATOM 4758 C CA . HIS A 1 306 ? -31.692 -23.131 -10.112 1.00 49.47 304 HIS A CA 1
ATOM 4759 C C . HIS A 1 306 ? -30.440 -22.845 -9.291 1.00 43.12 304 HIS A C 1
ATOM 4760 O O . HIS A 1 306 ? -29.886 -21.741 -9.313 1.00 46.28 304 HIS A O 1
ATOM 4775 N N . SER A 1 307 ? -29.992 -23.856 -8.568 1.00 45.67 305 SER A N 1
ATOM 4776 C CA . SER A 1 307 ? -28.914 -23.695 -7.590 1.00 54.78 305 SER A CA 1
ATOM 4777 C C . SER A 1 307 ? -27.559 -23.329 -8.258 1.00 54.29 305 SER A C 1
ATOM 4778 O O . SER A 1 307 ? -27.265 -23.766 -9.366 1.00 48.29 305 SER A O 1
ATOM 4786 N N . ILE A 1 308 ? -26.794 -22.454 -7.603 1.00 40.58 306 ILE A N 1
ATOM 4787 C CA . ILE A 1 308 ? -25.514 -21.992 -8.108 1.00 36.47 306 ILE A CA 1
ATOM 4788 C C . ILE A 1 308 ? -24.356 -22.655 -7.381 1.00 41.87 306 ILE A C 1
ATOM 4789 O O . ILE A 1 308 ? -24.173 -22.513 -6.130 1.00 43.28 306 ILE A O 1
ATOM 4805 N N . LEU A 1 309 ? -23.630 -23.474 -8.141 1.00 39.09 307 LEU A N 1
ATOM 4806 C CA . LEU A 1 309 ? -22.657 -24.404 -7.572 1.00 45.22 307 LEU A CA 1
ATOM 4807 C C . LEU A 1 309 ? -21.195 -24.144 -7.887 1.00 56.71 307 LEU A C 1
ATOM 4808 O O . LEU A 1 309 ? -20.834 -23.594 -8.949 1.00 42.73 307 LEU A O 1
ATOM 4824 N N . CYS A 1 310 ? -20.357 -24.599 -6.950 1.00 49.19 308 CYS A N 1
ATOM 4825 C CA . CYS A 1 310 ? -18.931 -24.591 -7.125 1.00 48.59 308 CYS A CA 1
ATOM 4826 C C . CYS A 1 310 ? -18.535 -25.675 -8.096 1.00 43.92 308 CYS A C 1
ATOM 4827 O O . CYS A 1 310 ? -19.046 -26.789 -7.992 1.00 47.71 308 CYS A O 1
ATOM 4834 N N . HIS A 1 311 ? -17.611 -25.381 -9.008 1.00 43.91 309 HIS A N 1
ATOM 4835 C CA . HIS A 1 311 ? -17.080 -26.419 -9.884 1.00 42.00 309 HIS A CA 1
ATOM 4836 C C . HIS A 1 311 ? -15.656 -26.822 -9.472 1.00 49.35 309 HIS A C 1
ATOM 4837 O O . HIS A 1 311 ? -15.260 -27.999 -9.566 1.00 43.92 309 HIS A O 1
ATOM 4852 N N . SER A 1 312 ? -14.894 -25.839 -9.013 1.00 53.67 310 SER A N 1
ATOM 4853 C CA . SER A 1 312 ? -13.527 -26.066 -8.559 1.00 45.12 310 SER A CA 1
ATOM 4854 C C . SER A 1 312 ? -13.302 -25.142 -7.365 1.00 48.77 310 SER A C 1
ATOM 4855 O O . SER A 1 312 ? -13.997 -24.130 -7.243 1.00 47.76 310 SER A O 1
ATOM 4863 N N . PRO A 1 313 ? -12.362 -25.502 -6.455 1.00 55.27 311 PRO A N 1
ATOM 4864 C CA . PRO A 1 313 ? -11.531 -26.698 -6.606 1.00 53.33 311 PRO A CA 1
ATOM 4865 C C . PRO A 1 313 ? -12.272 -27.952 -6.274 1.00 50.54 311 PRO A C 1
ATOM 4866 O O . PRO A 1 313 ? -13.365 -27.839 -5.728 1.00 57.66 311 PRO A O 1
ATOM 4877 N N . ASP A 1 314 ? -11.629 -29.103 -6.460 1.00 62.10 312 ASP A N 1
ATOM 4878 C CA . ASP A 1 314 ? -12.261 -30.431 -6.359 1.00 71.61 312 ASP A CA 1
ATOM 4879 C C . ASP A 1 314 ? -13.006 -30.636 -5.038 1.00 75.42 312 ASP A C 1
ATOM 4880 O O . ASP A 1 314 ? -14.084 -31.246 -4.990 1.00 75.38 312 ASP A O 1
ATOM 4884 N N . HIS A 1 315 ? -12.442 -30.104 -3.970 1.00 67.67 313 HIS A N 1
ATOM 4885 C CA . HIS A 1 315 ? -13.019 -30.311 -2.660 1.00 67.65 313 HIS A CA 1
ATOM 4886 C C . HIS A 1 315 ? -14.244 -29.443 -2.378 1.00 70.23 313 HIS A C 1
ATOM 4887 O O . HIS A 1 315 ? -14.893 -29.626 -1.360 1.00 68.41 313 HIS A O 1
ATOM 4902 N N . THR A 1 316 ? -14.670 -28.623 -3.336 1.00 75.31 314 THR A N 1
ATOM 4903 C CA . THR A 1 316 ? -15.859 -27.804 -3.111 1.00 69.19 314 THR A CA 1
ATOM 4904 C C . THR A 1 316 ? -16.930 -28.121 -4.151 1.00 57.11 314 THR A C 1
ATOM 4905 O O . THR A 1 316 ? -18.088 -27.704 -4.013 1.00 51.24 314 THR A O 1
ATOM 4916 N N . GLN A 1 317 ? -16.564 -28.947 -5.126 1.00 61.35 315 GLN A N 1
ATOM 4917 C CA . GLN A 1 317 ? -17.429 -29.274 -6.271 1.00 58.31 315 GLN A CA 1
ATOM 4918 C C . GLN A 1 317 ? -18.763 -29.850 -5.868 1.00 56.77 315 GLN A C 1
ATOM 4919 O O . GLN A 1 317 ? -18.819 -30.855 -5.164 1.00 67.76 315 GLN A O 1
ATOM 4933 N N . GLY A 1 318 ? -19.838 -29.167 -6.244 1.00 50.66 316 GLY A N 1
ATOM 4934 C CA . GLY A 1 318 ? -21.165 -29.666 -5.959 1.00 42.49 316 GLY A CA 1
ATOM 4935 C C . GLY A 1 318 ? -21.830 -28.800 -4.904 1.00 55.31 316 GLY A C 1
ATOM 4936 O O . GLY A 1 318 ? -23.043 -28.804 -4.738 1.00 51.95 316 GLY A O 1
ATOM 4940 N N . GLU A 1 319 ? -21.008 -28.081 -4.152 1.00 54.11 317 GLU A N 1
ATOM 4941 C CA . GLU A 1 319 ? -21.505 -27.287 -3.055 1.00 59.43 317 GLU A CA 1
ATOM 4942 C C . GLU A 1 319 ? -22.130 -25.969 -3.537 1.00 53.59 317 GLU A C 1
ATOM 4943 O O . GLU A 1 319 ? -21.596 -25.321 -4.417 1.00 48.33 317 GLU A O 1
ATOM 4955 N N . ASP A 1 320 ? -23.181 -25.507 -2.877 1.00 51.27 318 ASP A N 1
ATOM 4956 C CA . ASP A 1 320 ? -23.748 -24.196 -3.173 1.00 51.36 318 ASP A CA 1
ATOM 4957 C C . ASP A 1 320 ? -22.678 -23.155 -2.892 1.00 52.20 318 ASP A C 1
ATOM 4958 O O . ASP A 1 320 ? -21.980 -23.222 -1.893 1.00 47.68 318 ASP A O 1
ATOM 4967 N N . ILE A 1 321 ? -22.517 -22.209 -3.792 1.00 54.32 319 ILE A N 1
ATOM 4968 C CA . ILE A 1 321 ? -21.496 -21.213 -3.619 1.00 56.09 319 ILE A CA 1
ATOM 4969 C C . ILE A 1 321 ? -21.552 -20.555 -2.246 1.00 57.89 319 ILE A C 1
ATOM 4970 O O . ILE A 1 321 ? -20.529 -20.452 -1.543 1.00 47.53 319 ILE A O 1
ATOM 4986 N N . LEU A 1 322 ? -22.764 -20.186 -1.846 1.00 46.86 320 LEU A N 1
ATOM 4987 C CA . LEU A 1 322 ? -22.999 -19.454 -0.602 1.00 58.14 320 LEU A CA 1
ATOM 4988 C C . LEU A 1 322 ? -22.658 -20.281 0.626 1.00 60.11 320 LEU A C 1
ATOM 4989 O O . LEU A 1 322 ? -22.328 -19.736 1.679 1.00 60.80 320 LEU A O 1
ATOM 5005 N N . ASP A 1 323 ? -22.744 -21.597 0.489 1.00 61.62 321 ASP A N 1
ATOM 5006 C CA . ASP A 1 323 ? -22.397 -22.493 1.568 1.00 59.66 321 ASP A CA 1
ATOM 5007 C C . ASP A 1 323 ? -20.902 -22.697 1.635 1.00 61.92 321 ASP A C 1
ATOM 5008 O O . ASP A 1 323 ? -20.299 -22.624 2.690 1.00 49.98 321 ASP A O 1
ATOM 5017 N N . ALA A 1 324 ? -20.295 -22.860 0.468 1.00 56.04 322 ALA A N 1
ATOM 5018 C CA . ALA A 1 324 ? -18.853 -23.099 0.380 1.00 54.19 322 ALA A CA 1
ATOM 5019 C C . ALA A 1 324 ? -18.045 -21.929 0.930 1.00 57.67 322 ALA A C 1
ATOM 5020 O O . ALA A 1 324 ? -17.031 -22.127 1.585 1.00 60.70 322 ALA A O 1
ATOM 5027 N N . VAL A 1 325 ? -18.514 -20.715 0.675 1.00 56.64 323 VAL A N 1
ATOM 5028 C CA . VAL A 1 325 ? -17.837 -19.512 1.112 1.00 53.50 323 VAL A CA 1
ATOM 5029 C C . VAL A 1 325 ? -17.757 -19.543 2.650 1.00 57.28 323 VAL A C 1
ATOM 5030 O O . VAL A 1 325 ? -16.730 -19.157 3.219 1.00 70.33 323 VAL A O 1
ATOM 5043 N N . HIS A 1 326 ? -18.795 -20.006 3.332 1.00 57.82 324 HIS A N 1
ATOM 5044 C CA . HIS A 1 326 ? -18.705 -20.090 4.793 1.00 69.98 324 HIS A CA 1
ATOM 5045 C C . HIS A 1 326 ? -17.963 -21.327 5.290 1.00 75.40 324 HIS A C 1
ATOM 5046 O O . HIS A 1 326 ? -16.990 -21.215 6.037 1.00 83.43 324 HIS A O 1
ATOM 5061 N N . GLY A 1 327 ? -18.286 -22.472 4.709 1.00 69.45 325 GLY A N 1
ATOM 5062 C CA . GLY A 1 327 ? -17.720 -23.749 5.111 1.00 71.92 325 GLY A CA 1
ATOM 5063 C C . GLY A 1 327 ? -16.219 -23.831 4.949 1.00 72.74 325 GLY A C 1
ATOM 5064 O O . GLY A 1 327 ? -15.541 -24.470 5.744 1.00 79.78 325 GLY A O 1
ATOM 5068 N N . PHE A 1 328 ? -15.706 -23.167 3.925 1.00 56.23 326 PHE A N 1
ATOM 5069 C CA . PHE A 1 328 ? -14.275 -23.161 3.651 1.00 59.67 326 PHE A CA 1
ATOM 5070 C C . PHE A 1 328 ? -13.649 -21.767 3.894 1.00 64.47 326 PHE A C 1
ATOM 5071 O O . PHE A 1 328 ? -12.520 -21.496 3.424 1.00 61.10 326 PHE A O 1
ATOM 5088 N N . GLN A 1 329 ? -14.354 -20.931 4.672 1.00 53.23 327 GLN A N 1
ATOM 5089 C CA . GLN A 1 329 ? -13.935 -19.550 4.985 1.00 72.83 327 GLN A CA 1
ATOM 5090 C C . GLN A 1 329 ? -13.258 -18.890 3.796 1.00 81.29 327 GLN A C 1
ATOM 5091 O O . GLN A 1 329 ? -12.057 -18.604 3.849 1.00 88.62 327 GLN A O 1
ATOM 5105 N N . LEU A 1 330 ? -13.996 -18.633 2.719 1.00 65.08 328 LEU A N 1
ATOM 5106 C CA . LEU A 1 330 ? -13.345 -18.022 1.585 1.00 64.85 328 LEU A CA 1
ATOM 5107 C C . LEU A 1 330 ? -13.429 -16.503 1.514 1.00 55.48 328 LEU A C 1
ATOM 5108 O O . LEU A 1 330 ? -12.665 -15.871 0.793 1.00 58.02 328 LEU A O 1
ATOM 5124 N N . CYS A 1 331 ? -14.399 -15.934 2.206 1.00 56.53 329 CYS A N 1
ATOM 5125 C CA . CYS A 1 331 ? -14.616 -14.488 2.206 1.00 70.29 329 CYS A CA 1
ATOM 5126 C C . CYS A 1 331 ? -14.794 -13.899 3.605 1.00 69.48 329 CYS A C 1
ATOM 5127 O O . CYS A 1 331 ? -14.693 -14.627 4.568 1.00 75.10 329 CYS A O 1
ATOM 5134 N N . TRP A 1 332 ? -15.205 -12.622 3.657 1.00 74.89 330 TRP A N 1
ATOM 5135 C CA . TRP A 1 332 ? -15.604 -11.871 4.871 1.00 75.25 330 TRP A CA 1
ATOM 5136 C C . TRP A 1 332 ? -14.588 -10.833 5.346 1.00 92.47 330 TRP A C 1
ATOM 5137 O O . TRP A 1 332 ? -14.915 -9.936 6.137 1.00 94.11 330 TRP A O 1
ATOM 5141 N N . GLY B 1 1 ? 22.439 -12.408 -85.959 1.00 73.73 -1 GLY B N 1
ATOM 5142 C CA . GLY B 1 1 ? 22.685 -13.670 -85.204 1.00 76.44 -1 GLY B CA 1
ATOM 5143 C C . GLY B 1 1 ? 22.093 -13.659 -83.809 1.00 80.83 -1 GLY B C 1
ATOM 5144 O O . GLY B 1 1 ? 21.229 -14.486 -83.527 1.00 75.47 -1 GLY B O 1
ATOM 5150 N N . PRO B 1 2 ? 22.576 -12.759 -82.919 1.00 88.12 0 PRO B N 1
ATOM 5151 C CA . PRO B 1 2 ? 22.083 -12.640 -81.530 1.00 80.16 0 PRO B CA 1
ATOM 5152 C C . PRO B 1 2 ? 20.630 -12.173 -81.362 1.00 69.94 0 PRO B C 1
ATOM 5153 O O . PRO B 1 2 ? 20.035 -11.406 -82.147 1.00 64.44 0 PRO B O 1
ATOM 5164 N N . MET B 1 3 ? 20.064 -12.720 -80.302 1.00 76.35 1 MET B N 1
ATOM 5165 C CA . MET B 1 3 ? 18.782 -12.328 -79.733 1.00 76.48 1 MET B CA 1
ATOM 5166 C C . MET B 1 3 ? 18.711 -10.896 -79.266 1.00 70.11 1 MET B C 1
ATOM 5167 O O . MET B 1 3 ? 19.586 -10.417 -78.556 1.00 71.36 1 MET B O 1
ATOM 5181 N N . ALA B 1 4 ? 17.712 -10.188 -79.764 1.00 68.88 2 ALA B N 1
ATOM 5182 C CA . ALA B 1 4 ? 17.547 -8.776 -79.475 1.00 79.73 2 ALA B CA 1
ATOM 5183 C C . ALA B 1 4 ? 16.999 -8.578 -78.063 1.00 72.95 2 ALA B C 1
ATOM 5184 O O . ALA B 1 4 ? 16.060 -9.235 -77.637 1.00 58.94 2 ALA B O 1
ATOM 5191 N N . CYS B 1 5 ? 17.667 -7.699 -77.333 1.00 70.87 3 CYS B N 1
ATOM 5192 C CA . CYS B 1 5 ? 17.264 -7.311 -75.992 1.00 69.25 3 CYS B CA 1
ATOM 5193 C C . CYS B 1 5 ? 16.607 -5.922 -76.034 1.00 68.09 3 CYS B C 1
ATOM 5194 O O . CYS B 1 5 ? 17.177 -4.986 -76.603 1.00 66.02 3 CYS B O 1
ATOM 5201 N N . PRO B 1 6 ? 15.379 -5.797 -75.503 1.00 70.40 4 PRO B N 1
ATOM 5202 C CA . PRO B 1 6 ? 14.719 -4.490 -75.602 1.00 68.09 4 PRO B CA 1
ATOM 5203 C C . PRO B 1 6 ? 15.523 -3.367 -74.962 1.00 60.71 4 PRO B C 1
ATOM 5204 O O . PRO B 1 6 ? 16.162 -3.607 -73.948 1.00 62.57 4 PRO B O 1
ATOM 5215 N N . PRO B 1 7 ? 15.453 -2.147 -75.513 1.00 67.83 5 PRO B N 1
ATOM 5216 C CA . PRO B 1 7 ? 16.204 -1.032 -74.944 1.00 76.03 5 PRO B CA 1
ATOM 5217 C C . PRO B 1 7 ? 15.821 -0.826 -73.500 1.00 66.66 5 PRO B C 1
ATOM 5218 O O . PRO B 1 7 ? 14.634 -0.934 -73.166 1.00 58.48 5 PRO B O 1
ATOM 5229 N N . LYS B 1 8 ? 16.830 -0.517 -72.681 1.00 66.74 6 LYS B N 1
ATOM 5230 C CA . LYS B 1 8 ? 16.703 -0.311 -71.230 1.00 51.16 6 LYS B CA 1
ATOM 5231 C C . LYS B 1 8 ? 16.453 -1.628 -70.480 1.00 54.92 6 LYS B C 1
ATOM 5232 O O . LYS B 1 8 ? 16.292 -1.597 -69.276 1.00 67.13 6 LYS B O 1
ATOM 5251 N N . CYS B 1 9 ? 16.280 -2.755 -71.164 1.00 52.57 7 CYS B N 1
ATOM 5252 C CA . CYS B 1 9 ? 16.090 -4.039 -70.463 1.00 53.68 7 CYS B CA 1
ATOM 5253 C C . CYS B 1 9 ? 17.458 -4.694 -70.222 1.00 63.01 7 CYS B C 1
ATOM 5254 O O . CYS B 1 9 ? 18.460 -4.256 -70.771 1.00 55.86 7 CYS B O 1
ATOM 5261 N N . ARG B 1 10 ? 17.489 -5.710 -69.365 1.00 53.16 8 ARG B N 1
ATOM 5262 C CA . ARG B 1 10 ? 18.702 -6.481 -69.110 1.00 51.68 8 ARG B CA 1
ATOM 5263 C C . ARG B 1 10 ? 18.378 -7.948 -69.394 1.00 45.42 8 ARG B C 1
ATOM 5264 O O . ARG B 1 10 ? 17.424 -8.503 -68.856 1.00 46.89 8 ARG B O 1
ATOM 5285 N N . CYS B 1 11 ? 19.099 -8.555 -70.313 1.00 42.12 9 CYS B N 1
ATOM 5286 C CA . CYS B 1 11 ? 18.801 -9.917 -70.699 1.00 52.77 9 CYS B CA 1
ATOM 5287 C C . CYS B 1 11 ? 19.957 -10.842 -70.362 1.00 63.67 9 CYS B C 1
ATOM 5288 O O . CYS B 1 11 ? 21.056 -10.657 -70.860 1.00 65.16 9 CYS B O 1
ATOM 5295 N N . GLU B 1 12 ? 19.656 -11.890 -69.601 1.00 54.63 10 GLU B N 1
ATOM 5296 C CA . GLU B 1 12 ? 20.631 -12.921 -69.254 1.00 56.74 10 GLU B CA 1
ATOM 5297 C C . GLU B 1 12 ? 20.094 -14.165 -69.931 1.00 44.90 10 GLU B C 1
ATOM 5298 O O . GLU B 1 12 ? 19.170 -14.820 -69.433 1.00 42.58 10 GLU B O 1
ATOM 5310 N N . LYS B 1 13 ? 20.659 -14.473 -71.084 1.00 46.92 11 LYS B N 1
ATOM 5311 C CA . LYS B 1 13 ? 20.139 -15.561 -71.923 1.00 58.12 11 LYS B CA 1
ATOM 5312 C C . LYS B 1 13 ? 18.590 -15.368 -72.069 1.00 69.84 11 LYS B C 1
ATOM 5313 O O . LYS B 1 13 ? 18.136 -14.336 -72.568 1.00 58.38 11 LYS B O 1
ATOM 5332 N N . LEU B 1 14 ? 17.815 -16.379 -71.670 1.00 62.24 12 LEU B N 1
ATOM 5333 C CA . LEU B 1 14 ? 16.369 -16.418 -71.864 1.00 62.02 12 LEU B CA 1
ATOM 5334 C C . LEU B 1 14 ? 15.584 -15.872 -70.652 1.00 52.65 12 LEU B C 1
ATOM 5335 O O . LEU B 1 14 ? 14.411 -16.204 -70.467 1.00 48.90 12 LEU B O 1
ATOM 5351 N N . LEU B 1 15 ? 16.255 -15.087 -69.798 1.00 47.56 13 LEU B N 1
ATOM 5352 C CA . LEU B 1 15 ? 15.605 -14.375 -68.700 1.00 45.57 13 LEU B CA 1
ATOM 5353 C C . LEU B 1 15 ? 15.686 -12.920 -69.029 1.00 48.25 13 LEU B C 1
ATOM 5354 O O . LEU B 1 15 ? 16.773 -12.392 -69.165 1.00 46.65 13 LEU B O 1
ATOM 5370 N N . PHE B 1 16 ? 14.544 -12.269 -69.194 1.00 43.71 14 PHE B N 1
ATOM 5371 C CA . PHE B 1 16 ? 14.536 -10.857 -69.577 1.00 47.55 14 PHE B CA 1
ATOM 5372 C C . PHE B 1 16 ? 14.125 -10.023 -68.376 1.00 42.42 14 PHE B C 1
ATOM 5373 O O . PHE B 1 16 ? 13.099 -10.280 -67.730 1.00 45.10 14 PHE B O 1
ATOM 5390 N N . TYR B 1 17 ? 14.983 -9.084 -68.014 1.00 45.72 15 TYR B N 1
ATOM 5391 C CA . TYR B 1 17 ? 14.700 -8.189 -66.910 1.00 47.25 15 TYR B CA 1
ATOM 5392 C C . TYR B 1 17 ? 14.331 -6.805 -67.408 1.00 50.80 15 TYR B C 1
ATOM 5393 O O . TYR B 1 17 ? 15.192 -5.973 -67.702 1.00 51.68 15 TYR B O 1
ATOM 5411 N N . CYS B 1 18 ? 13.027 -6.589 -67.539 1.00 50.79 16 CYS B N 1
ATOM 5412 C CA . CYS B 1 18 ? 12.476 -5.323 -68.021 1.00 49.47 16 CYS B CA 1
ATOM 5413 C C . CYS B 1 18 ? 11.844 -4.531 -66.874 1.00 54.68 16 CYS B C 1
ATOM 5414 O O . CYS B 1 18 ? 10.775 -3.926 -67.023 1.00 54.71 16 CYS B O 1
ATOM 5421 N N . ASP B 1 19 ? 12.530 -4.505 -65.741 1.00 50.74 17 ASP B N 1
ATOM 5422 C CA . ASP B 1 19 ? 11.973 -3.918 -64.554 1.00 47.76 17 ASP B CA 1
ATOM 5423 C C . ASP B 1 19 ? 12.549 -2.526 -64.337 1.00 40.60 17 ASP B C 1
ATOM 5424 O O . ASP B 1 19 ? 13.587 -2.197 -64.895 1.00 45.11 17 ASP B O 1
ATOM 5433 N N . SER B 1 20 ? 11.865 -1.732 -63.518 1.00 43.02 18 SER B N 1
ATOM 5434 C CA . SER B 1 20 ? 12.401 -0.484 -62.976 1.00 46.09 18 SER B CA 1
ATOM 5435 C C . SER B 1 20 ? 12.724 0.558 -64.024 1.00 55.73 18 SER B C 1
ATOM 5436 O O . SER B 1 20 ? 13.650 1.359 -63.841 1.00 50.25 18 SER B O 1
ATOM 5444 N N . GLN B 1 21 ? 11.932 0.609 -65.098 1.00 48.92 19 GLN B N 1
ATOM 5445 C CA . GLN B 1 21 ? 12.264 1.527 -66.179 1.00 44.08 19 GLN B CA 1
ATOM 5446 C C . GLN B 1 21 ? 11.162 2.557 -66.440 1.00 53.70 19 GLN B C 1
ATOM 5447 O O . GLN B 1 21 ? 11.321 3.392 -67.325 1.00 46.07 19 GLN B O 1
ATOM 5461 N N . GLY B 1 22 ? 10.145 2.573 -65.574 1.00 62.95 20 GLY B N 1
ATOM 5462 C CA . GLY B 1 22 ? 9.004 3.470 -65.669 1.00 60.79 20 GLY B CA 1
ATOM 5463 C C . GLY B 1 22 ? 8.149 3.220 -66.891 1.00 56.61 20 GLY B C 1
ATOM 5464 O O . GLY B 1 22 ? 7.532 4.138 -67.421 1.00 54.44 20 GLY B O 1
ATOM 5468 N N . PHE B 1 23 ? 8.122 1.979 -67.355 1.00 50.32 21 PHE B N 1
ATOM 5469 C CA . PHE B 1 23 ? 7.378 1.666 -68.561 1.00 51.23 21 PHE B CA 1
ATOM 5470 C C . PHE B 1 23 ? 5.854 1.854 -68.412 1.00 55.99 21 PHE B C 1
ATOM 5471 O O . PHE B 1 23 ? 5.301 1.678 -67.321 1.00 45.60 21 PHE B O 1
ATOM 5488 N N . HIS B 1 24 ? 5.154 2.074 -69.532 1.00 56.76 22 HIS B N 1
ATOM 5489 C CA . HIS B 1 24 ? 3.688 2.220 -69.472 1.00 56.28 22 HIS B CA 1
ATOM 5490 C C . HIS B 1 24 ? 3.056 1.014 -70.159 1.00 43.23 22 HIS B C 1
ATOM 5491 O O . HIS B 1 24 ? 1.847 0.789 -70.111 1.00 51.68 22 HIS B O 1
ATOM 5506 N N . SER B 1 25 ? 3.893 0.208 -70.787 1.00 39.29 23 SER B N 1
ATOM 5507 C CA . SER B 1 25 ? 3.406 -0.957 -71.480 1.00 57.11 23 SER B CA 1
ATOM 5508 C C . SER B 1 25 ? 4.538 -1.976 -71.614 1.00 49.11 23 SER B C 1
ATOM 5509 O O . SER B 1 25 ? 5.727 -1.724 -71.293 1.00 53.86 23 SER B O 1
ATOM 5517 N N . VAL B 1 26 ? 4.126 -3.191 -71.924 1.00 56.14 24 VAL B N 1
ATOM 5518 C CA . VAL B 1 26 ? 5.023 -4.296 -72.174 1.00 55.48 24 VAL B CA 1
ATOM 5519 C C . VAL B 1 26 ? 5.731 -4.138 -73.534 1.00 53.78 24 VAL B C 1
ATOM 5520 O O . VAL B 1 26 ? 5.071 -3.898 -74.563 1.00 67.25 24 VAL B O 1
ATOM 5533 N N . PRO B 1 27 ? 7.065 -4.245 -73.563 1.00 43.56 25 PRO B N 1
ATOM 5534 C CA . PRO B 1 27 ? 7.789 -4.093 -74.837 1.00 40.67 25 PRO B CA 1
ATOM 5535 C C . PRO B 1 27 ? 7.376 -5.132 -75.919 1.00 64.02 25 PRO B C 1
ATOM 5536 O O . PRO B 1 27 ? 7.131 -6.292 -75.595 1.00 50.47 25 PRO B O 1
ATOM 5547 N N . ASN B 1 28 ? 7.390 -4.766 -77.201 1.00 57.65 26 ASN B N 1
ATOM 5548 C CA . ASN B 1 28 ? 7.347 -5.812 -78.224 1.00 62.50 26 ASN B CA 1
ATOM 5549 C C . ASN B 1 28 ? 8.810 -6.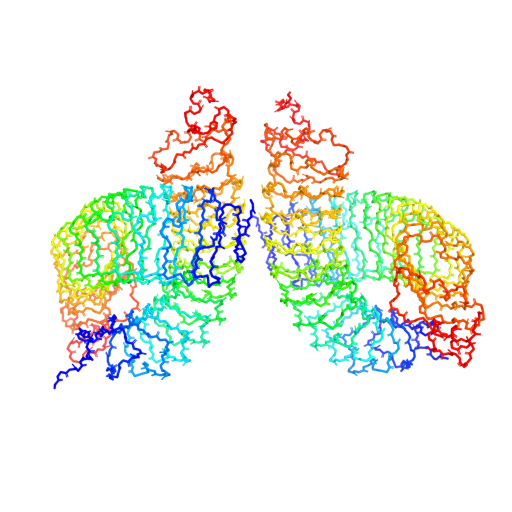091 -78.427 1.00 73.14 26 ASN B C 1
ATOM 5550 O O . ASN B 1 28 ? 9.659 -5.316 -77.938 1.00 77.57 26 ASN B O 1
ATOM 5561 N N . GLY B 1 29 ? 9.183 -7.227 -78.992 1.00 87.24 27 GLY B N 1
ATOM 5562 C CA . GLY B 1 29 ? 8.353 -8.367 -79.267 1.00 73.65 27 GLY B CA 1
ATOM 5563 C C . GLY B 1 29 ? 9.182 -9.435 -78.543 1.00 80.64 27 GLY B C 1
ATOM 5564 O O . GLY B 1 29 ? 10.253 -9.861 -78.997 1.00 76.17 27 GLY B O 1
ATOM 5568 N N . LEU B 1 30 ? 8.720 -9.801 -77.362 1.00 70.36 28 LEU B N 1
ATOM 5569 C CA . LEU B 1 30 ? 9.398 -10.758 -76.536 1.00 65.09 28 LEU B CA 1
ATOM 5570 C C . LEU B 1 30 ? 9.433 -12.097 -77.284 1.00 66.72 28 LEU B C 1
ATOM 5571 O O . LEU B 1 30 ? 8.529 -12.414 -78.062 1.00 65.28 28 LEU B O 1
ATOM 5587 N N . PRO B 1 31 ? 10.513 -12.866 -77.100 1.00 59.47 29 PRO B N 1
ATOM 5588 C CA . PRO B 1 31 ? 10.672 -14.118 -77.853 1.00 60.98 29 PRO B CA 1
ATOM 5589 C C . PRO B 1 31 ? 9.882 -15.261 -77.277 1.00 57.84 29 PRO B C 1
ATOM 5590 O O . PRO B 1 31 ? 9.760 -15.337 -76.044 1.00 57.00 29 PRO B O 1
ATOM 5601 N N . SER B 1 32 ? 9.458 -16.192 -78.120 1.00 56.65 30 SER B N 1
ATOM 5602 C CA . SER B 1 32 ? 8.584 -17.254 -77.666 1.00 67.48 30 SER B CA 1
ATOM 5603 C C . SER B 1 32 ? 9.325 -18.238 -76.739 1.00 57.85 30 SER B C 1
ATOM 5604 O O . SER B 1 32 ? 8.694 -19.068 -76.087 1.00 62.88 30 SER B O 1
ATOM 5612 N N . GLN B 1 33 ? 10.637 -18.136 -76.614 1.00 60.17 31 GLN B N 1
ATOM 5613 C CA . GLN B 1 33 ? 11.317 -19.165 -75.831 1.00 60.84 31 GLN B CA 1
ATOM 5614 C C . GLN B 1 33 ? 11.721 -18.624 -74.428 1.00 55.93 31 GLN B C 1
ATOM 5615 O O . GLN B 1 33 ? 12.468 -19.290 -73.695 1.00 58.32 31 GLN B O 1
ATOM 5629 N N . LEU B 1 34 ? 11.311 -17.391 -74.109 1.00 40.98 32 LEU B N 1
ATOM 5630 C CA . LEU B 1 34 ? 11.604 -16.778 -72.820 1.00 56.00 32 LEU B CA 1
ATOM 5631 C C . LEU B 1 34 ? 11.264 -17.720 -71.698 1.00 53.42 32 LEU B C 1
ATOM 5632 O O . LEU B 1 34 ? 10.184 -18.308 -71.687 1.00 41.03 32 LEU B O 1
ATOM 5648 N N . LEU B 1 35 ? 12.182 -17.836 -70.748 1.00 50.30 33 LEU B N 1
ATOM 5649 C CA . LEU B 1 35 ? 11.979 -18.671 -69.583 1.00 52.40 33 LEU B CA 1
ATOM 5650 C C . LEU B 1 35 ? 11.535 -17.862 -68.349 1.00 49.89 33 LEU B C 1
ATOM 5651 O O . LEU B 1 35 ? 10.856 -18.365 -67.465 1.00 45.37 33 LEU B O 1
ATOM 5667 N N . GLY B 1 36 ? 11.880 -16.586 -68.316 1.00 42.22 34 GLY B N 1
ATOM 5668 C CA . GLY B 1 36 ? 11.566 -15.750 -67.181 1.00 38.94 34 GLY B CA 1
ATOM 5669 C C . GLY B 1 36 ? 11.425 -14.316 -67.657 1.00 40.48 34 GLY B C 1
ATOM 5670 O O . GLY B 1 36 ? 12.114 -13.892 -68.577 1.00 40.39 34 GLY B O 1
ATOM 5674 N N . LEU B 1 37 ? 10.477 -13.593 -67.069 1.00 36.06 35 LEU B N 1
ATOM 5675 C CA . LEU B 1 37 ? 10.239 -12.211 -67.420 1.00 39.64 35 LEU B CA 1
ATOM 5676 C C . LEU B 1 37 ? 9.895 -11.393 -66.187 1.00 46.03 35 LEU B C 1
ATOM 5677 O O . LEU B 1 37 ? 8.929 -11.684 -65.428 1.00 41.98 35 LEU B O 1
ATOM 5693 N N . SER B 1 38 ? 10.617 -10.303 -66.035 1.00 40.98 36 SER B N 1
ATOM 5694 C CA . SER B 1 38 ? 10.335 -9.403 -64.937 1.00 49.88 36 SER B CA 1
ATOM 5695 C C . SER B 1 38 ? 9.894 -8.060 -65.481 1.00 44.34 36 SER B C 1
ATOM 5696 O O . SER B 1 38 ? 10.586 -7.487 -66.320 1.00 40.97 36 SER B O 1
ATOM 5704 N N . LEU B 1 39 ? 8.738 -7.576 -65.021 1.00 44.44 37 LEU B N 1
ATOM 5705 C CA . LEU B 1 39 ? 8.290 -6.226 -65.377 1.00 40.61 37 LEU B CA 1
ATOM 5706 C C . LEU B 1 39 ? 7.984 -5.448 -64.119 1.00 47.09 37 LEU B C 1
ATOM 5707 O O . LEU B 1 39 ? 7.191 -4.491 -64.135 1.00 39.79 37 LEU B O 1
ATOM 5723 N N . ARG B 1 40 ? 8.718 -5.735 -63.036 1.00 32.47 38 ARG B N 1
ATOM 5724 C CA . ARG B 1 40 ? 8.309 -5.152 -61.774 1.00 37.39 38 ARG B CA 1
ATOM 5725 C C . ARG B 1 40 ? 8.790 -3.700 -61.709 1.00 36.57 38 ARG B C 1
ATOM 5726 O O . ARG B 1 40 ? 9.698 -3.307 -62.420 1.00 48.42 38 ARG B O 1
ATOM 5747 N N . HIS B 1 41 ? 8.152 -2.917 -60.847 1.00 39.34 39 HIS B N 1
ATOM 5748 C CA . HIS B 1 41 ? 8.523 -1.519 -60.610 1.00 46.49 39 HIS B CA 1
ATOM 5749 C C . HIS B 1 41 ? 8.476 -0.695 -61.919 1.00 43.55 39 HIS B C 1
ATOM 5750 O O . HIS B 1 41 ? 9.396 0.039 -62.241 1.00 45.78 39 HIS B O 1
ATOM 5765 N N . ASN B 1 42 ? 7.347 -0.717 -62.615 1.00 51.45 40 ASN B N 1
ATOM 5766 C CA . ASN B 1 42 ? 7.167 0.147 -63.776 1.00 48.30 40 ASN B CA 1
ATOM 5767 C C . ASN B 1 42 ? 5.911 0.934 -63.544 1.00 54.67 40 ASN B C 1
ATOM 5768 O O . ASN B 1 42 ? 5.444 0.976 -62.400 1.00 46.71 40 ASN B O 1
ATOM 5779 N N . GLN B 1 43 ? 5.487 1.721 -64.535 1.00 51.01 41 GLN B N 1
ATOM 5780 C CA . GLN B 1 43 ? 4.225 2.424 -64.430 1.00 62.28 41 GLN B CA 1
ATOM 5781 C C . GLN B 1 43 ? 3.081 1.767 -65.221 1.00 63.85 41 GLN B C 1
ATOM 5782 O O . GLN B 1 43 ? 2.308 2.425 -65.867 1.00 57.90 41 GLN B O 1
ATOM 5796 N N . LEU B 1 44 ? 2.839 0.509 -64.968 1.00 59.49 42 LEU B N 1
ATOM 5797 C CA . LEU B 1 44 ? 1.878 -0.312 -65.705 1.00 45.95 42 LEU B CA 1
ATOM 5798 C C . LEU B 1 44 ? 0.502 -0.320 -65.020 1.00 61.29 42 LEU B C 1
ATOM 5799 O O . LEU B 1 44 ? 0.374 -0.683 -63.831 1.00 53.25 42 LEU B O 1
ATOM 5815 N N . GLN B 1 45 ? -0.507 0.173 -65.743 1.00 65.40 43 GLN B N 1
ATOM 5816 C CA . GLN B 1 45 ? -1.878 0.282 -65.223 1.00 65.85 43 GLN B CA 1
ATOM 5817 C C . GLN B 1 45 ? -2.855 -0.706 -65.827 1.00 54.01 43 GLN B C 1
ATOM 5818 O O . GLN B 1 45 ? -3.872 -1.023 -65.216 1.00 49.29 43 GLN B O 1
ATOM 5832 N N . SER B 1 46 ? -2.550 -1.182 -67.026 1.00 43.23 44 SER B N 1
ATOM 5833 C CA . SER B 1 46 ? -3.375 -2.170 -67.667 1.00 44.35 44 SER B CA 1
ATOM 5834 C C . SER B 1 46 ? -2.473 -3.054 -68.503 1.00 47.12 44 SER B C 1
ATOM 5835 O O . SER B 1 46 ? -1.376 -2.660 -68.830 1.00 54.98 44 SER B O 1
ATOM 5843 N N . LEU B 1 47 ? -2.932 -4.252 -68.845 1.00 50.25 45 LEU B N 1
ATOM 5844 C CA . LEU B 1 47 ? -2.191 -5.107 -69.764 1.00 41.86 45 LEU B CA 1
ATOM 5845 C C . LEU B 1 47 ? -3.085 -5.289 -70.989 1.00 61.95 45 LEU B C 1
ATOM 5846 O O . LEU B 1 47 ? -4.265 -5.527 -70.814 1.00 57.44 45 LEU B O 1
ATOM 5862 N N . PRO B 1 48 ? -2.536 -5.182 -72.203 1.00 54.56 46 PRO B N 1
ATOM 5863 C CA . PRO B 1 48 ? -3.342 -5.524 -73.379 1.00 66.69 46 PRO B CA 1
ATOM 5864 C C . PRO B 1 48 ? -3.759 -6.990 -73.336 1.00 55.56 46 PRO B C 1
ATOM 5865 O O . PRO B 1 48 ? -2.999 -7.862 -72.902 1.00 46.20 46 PRO B O 1
ATOM 5876 N N . ASN B 1 49 ? -4.967 -7.263 -73.789 1.00 52.83 47 ASN B N 1
ATOM 5877 C CA . ASN B 1 49 ? -5.401 -8.636 -74.001 1.00 56.32 47 ASN B CA 1
ATOM 5878 C C . ASN B 1 49 ? -4.377 -9.449 -74.760 1.00 64.81 47 ASN B C 1
ATOM 5879 O O . ASN B 1 49 ? -3.851 -9.008 -75.787 1.00 60.27 47 ASN B O 1
ATOM 5890 N N . GLY B 1 50 ? -4.187 -10.682 -74.308 1.00 56.24 48 GLY B N 1
ATOM 5891 C CA . GLY B 1 50 ? -3.309 -11.639 -74.956 1.00 56.39 48 GLY B CA 1
ATOM 5892 C C . GLY B 1 50 ? -1.838 -11.244 -75.037 1.00 47.08 48 GLY B C 1
ATOM 5893 O O . GLY B 1 50 ? -1.030 -11.882 -75.738 1.00 50.03 48 GLY B O 1
ATOM 5897 N N . VAL B 1 51 ? -1.444 -10.218 -74.292 1.00 55.18 49 VAL B N 1
ATOM 5898 C CA . VAL B 1 51 ? -0.075 -9.696 -74.411 1.00 51.86 49 VAL B CA 1
ATOM 5899 C C . VAL B 1 51 ? 1.019 -10.738 -74.109 1.00 59.47 49 VAL B C 1
ATOM 5900 O O . VAL B 1 51 ? 2.100 -10.640 -74.683 1.00 63.34 49 VAL B O 1
ATOM 5913 N N . PHE B 1 52 ? 0.719 -11.790 -73.343 1.00 51.47 50 PHE B N 1
ATOM 5914 C CA . PHE B 1 52 ? 1.755 -12.801 -72.999 1.00 49.89 50 PHE B CA 1
ATOM 5915 C C . PHE B 1 52 ? 1.527 -14.079 -73.777 1.00 57.91 50 PHE B C 1
ATOM 5916 O O . PHE B 1 52 ? 2.255 -15.042 -73.566 1.00 51.35 50 PHE B O 1
ATOM 5933 N N . ASP B 1 53 ? 0.529 -14.106 -74.667 1.00 54.38 51 ASP B N 1
ATOM 5934 C CA . ASP B 1 53 ? 0.156 -15.365 -75.326 1.00 51.87 51 ASP B CA 1
ATOM 5935 C C . ASP B 1 53 ? 1.285 -16.158 -76.041 1.00 47.81 51 ASP B C 1
ATOM 5936 O O . ASP B 1 53 ? 1.263 -17.390 -76.055 1.00 59.69 51 ASP B O 1
ATOM 5945 N N . LYS B 1 54 ? 2.250 -15.484 -76.658 1.00 43.30 52 LYS B N 1
ATOM 5946 C CA . LYS B 1 54 ? 3.285 -16.213 -77.381 1.00 51.46 52 LYS B CA 1
ATOM 5947 C C . LYS B 1 54 ? 4.388 -16.813 -76.429 1.00 62.22 52 LYS B C 1
ATOM 5948 O O . LYS B 1 54 ? 5.188 -17.677 -76.823 1.00 55.14 52 LYS B O 1
ATOM 5952 N N . LEU B 1 55 ? 4.426 -16.339 -75.189 1.00 56.74 53 LEU B N 1
ATOM 5953 C CA . LEU B 1 55 ? 5.471 -16.708 -74.205 1.00 56.76 53 LEU B CA 1
ATOM 5954 C C . LEU B 1 55 ? 5.215 -18.040 -73.513 1.00 45.53 53 LEU B C 1
ATOM 5955 O O . LEU B 1 55 ? 5.062 -18.104 -72.309 1.00 53.89 53 LEU B O 1
ATOM 5971 N N . THR B 1 56 ? 5.070 -19.074 -74.315 1.00 55.66 54 THR B N 1
ATOM 5972 C CA . THR B 1 56 ? 4.587 -20.356 -73.860 1.00 58.82 54 THR B CA 1
ATOM 5973 C C . THR B 1 56 ? 5.512 -21.142 -72.909 1.00 52.67 54 THR B C 1
ATOM 5974 O O . THR B 1 56 ? 5.052 -22.061 -72.238 1.00 49.51 54 THR B O 1
ATOM 5985 N N . GLN B 1 57 ? 6.796 -20.785 -72.838 1.00 42.00 55 GLN B N 1
ATOM 5986 C CA . GLN B 1 57 ? 7.757 -21.578 -72.076 1.00 55.34 55 GLN B CA 1
ATOM 5987 C C . GLN B 1 57 ? 8.021 -20.884 -70.764 1.00 52.35 55 GLN B C 1
ATOM 5988 O O . GLN B 1 57 ? 8.783 -21.349 -69.920 1.00 50.06 55 GLN B O 1
ATOM 6002 N N . LEU B 1 58 ? 7.387 -19.732 -70.586 1.00 49.72 56 LEU B N 1
ATOM 6003 C CA . LEU B 1 58 ? 7.653 -18.890 -69.418 1.00 54.43 56 LEU B CA 1
ATOM 6004 C C . LEU B 1 58 ? 7.450 -19.681 -68.121 1.00 49.48 56 LEU B C 1
ATOM 6005 O O . LEU B 1 58 ? 6.408 -20.305 -67.929 1.00 46.00 56 LEU B O 1
ATOM 6021 N N . THR B 1 59 ? 8.446 -19.661 -67.237 1.00 44.93 57 THR B N 1
ATOM 6022 C CA . THR B 1 59 ? 8.366 -20.403 -65.980 1.00 54.28 57 THR B CA 1
ATOM 6023 C C . THR B 1 59 ? 8.017 -19.505 -64.794 1.00 45.23 57 THR B C 1
ATOM 6024 O O . THR B 1 59 ? 7.354 -19.943 -63.855 1.00 82.80 57 THR B O 1
ATOM 6035 N N . TRP B 1 60 ? 8.466 -18.255 -64.832 1.00 33.38 58 TRP B N 1
ATOM 6036 C CA . TRP B 1 60 ? 8.118 -17.296 -63.790 1.00 53.06 58 TRP B CA 1
ATOM 6037 C C . TRP B 1 60 ? 7.907 -15.901 -64.369 1.00 38.10 58 TRP B C 1
ATOM 6038 O O . TRP B 1 60 ? 8.569 -15.508 -65.327 1.00 35.58 58 TRP B O 1
ATOM 6059 N N . LEU B 1 61 ? 6.971 -15.164 -63.782 1.00 40.10 59 LEU B N 1
ATOM 6060 C CA . LEU B 1 61 ? 6.627 -13.828 -64.251 1.00 45.48 59 LEU B CA 1
ATOM 6061 C C . LEU B 1 61 ? 6.437 -12.887 -63.068 1.00 41.61 59 LEU B C 1
ATOM 6062 O O . LEU B 1 61 ? 5.670 -13.178 -62.153 1.00 35.99 59 LEU B O 1
ATOM 6078 N N . HIS B 1 62 ? 7.138 -11.759 -63.090 1.00 38.04 60 HIS B N 1
ATOM 6079 C CA . HIS B 1 62 ? 7.079 -10.809 -61.989 1.00 43.97 60 HIS B CA 1
ATOM 6080 C C . HIS B 1 62 ? 6.443 -9.522 -62.437 1.00 35.21 60 HIS B C 1
ATOM 6081 O O . HIS B 1 62 ? 6.941 -8.885 -63.372 1.00 40.20 60 HIS B O 1
ATOM 6096 N N . LEU B 1 63 ? 5.342 -9.157 -61.782 1.00 37.67 61 LEU B N 1
ATOM 6097 C CA . LEU B 1 63 ? 4.647 -7.922 -62.115 1.00 50.99 61 LEU B CA 1
ATOM 6098 C C . LEU B 1 63 ? 4.406 -7.042 -60.933 1.00 51.90 61 LEU B C 1
ATOM 6099 O O . LEU B 1 63 ? 3.521 -6.179 -60.975 1.00 44.83 61 LEU B O 1
ATOM 6115 N N . ASP B 1 64 ? 5.211 -7.199 -59.897 1.00 41.35 62 ASP B N 1
ATOM 6116 C CA . ASP B 1 64 ? 4.975 -6.495 -58.669 1.00 38.18 62 ASP B CA 1
ATOM 6117 C C . ASP B 1 64 ? 5.356 -5.010 -58.763 1.00 38.73 62 ASP B C 1
ATOM 6118 O O . ASP B 1 64 ? 6.150 -4.615 -59.616 1.00 41.45 62 ASP B O 1
ATOM 6127 N N . HIS B 1 65 ? 4.655 -4.200 -57.964 1.00 39.52 63 HIS B N 1
ATOM 6128 C CA . HIS B 1 65 ? 4.908 -2.769 -57.816 1.00 39.40 63 HIS B CA 1
ATOM 6129 C C . HIS B 1 65 ? 4.678 -2.011 -59.147 1.00 34.32 63 HIS B C 1
ATOM 6130 O O . HIS B 1 65 ? 5.490 -1.222 -59.641 1.00 41.12 63 HIS B O 1
ATOM 6145 N N . ASN B 1 66 ? 3.506 -2.235 -59.714 1.00 42.32 64 ASN B N 1
ATOM 6146 C CA . ASN B 1 66 ? 3.057 -1.460 -60.869 1.00 45.50 64 ASN B CA 1
ATOM 6147 C C . ASN B 1 66 ? 1.802 -0.778 -60.370 1.00 54.83 64 ASN B C 1
ATOM 6148 O O . ASN B 1 66 ? 1.757 -0.475 -59.189 1.00 42.69 64 ASN B O 1
ATOM 6159 N N . GLN B 1 67 ? 0.792 -0.534 -61.209 1.00 54.35 65 GLN B N 1
ATOM 6160 C CA . GLN B 1 67 ? -0.442 0.083 -60.712 1.00 52.03 65 GLN B CA 1
ATOM 6161 C C . GLN B 1 67 ? -1.562 -0.590 -61.433 1.00 54.71 65 GLN B C 1
ATOM 6162 O O . GLN B 1 67 ? -2.530 0.068 -61.848 1.00 50.99 65 GLN B O 1
ATOM 6176 N N . LEU B 1 68 ? -1.439 -1.900 -61.610 1.00 46.23 66 LEU B N 1
ATOM 6177 C CA . LEU B 1 68 ? -2.482 -2.618 -62.329 1.00 53.67 66 LEU B CA 1
ATOM 6178 C C . LEU B 1 68 ? -3.816 -2.517 -61.603 1.00 46.63 66 LEU B C 1
ATOM 6179 O O . LEU B 1 68 ? -3.926 -2.811 -60.400 1.00 43.88 66 LEU B O 1
ATOM 6195 N N . GLN B 1 69 ? -4.849 -2.086 -62.326 1.00 44.17 67 GLN B N 1
ATOM 6196 C CA . GLN B 1 69 ? -6.170 -1.915 -61.724 1.00 40.39 67 GLN B CA 1
ATOM 6197 C C . GLN B 1 69 ? -7.043 -3.150 -62.013 1.00 48.41 67 GLN B C 1
ATOM 6198 O O . GLN B 1 69 ? -8.014 -3.405 -61.314 1.00 58.34 67 GLN B O 1
ATOM 6202 N N . SER B 1 70 ? -6.694 -3.918 -63.039 1.00 45.29 68 SER B N 1
ATOM 6203 C CA . SER B 1 70 ? -7.466 -5.108 -63.380 1.00 56.09 68 SER B CA 1
ATOM 6204 C C . SER B 1 70 ? -6.567 -6.030 -64.181 1.00 44.24 68 SER B C 1
ATOM 6205 O O . SER B 1 70 ? -5.556 -5.579 -64.691 1.00 45.13 68 SER B O 1
ATOM 6213 N N . LEU B 1 71 ? -7.009 -7.261 -64.430 1.00 51.45 69 LEU B N 1
ATOM 6214 C CA . LEU B 1 71 ? -6.260 -8.240 -65.234 1.00 42.53 69 LEU B CA 1
ATOM 6215 C C . LEU B 1 71 ? -7.189 -8.629 -66.427 1.00 61.00 69 LEU B C 1
ATOM 6216 O O . LEU B 1 71 ? -8.337 -8.971 -66.222 1.00 42.62 69 LEU B O 1
ATOM 6232 N N . PRO B 1 72 ? -6.693 -8.605 -67.672 1.00 55.43 70 PRO B N 1
ATOM 6233 C CA . PRO B 1 72 ? -7.585 -9.043 -68.758 1.00 60.61 70 PRO B CA 1
ATOM 6234 C C . PRO B 1 72 ? -8.020 -10.508 -68.579 1.00 61.21 70 PRO B C 1
ATOM 6235 O O . PRO B 1 72 ? -7.400 -11.290 -67.852 1.00 51.25 70 PRO B O 1
ATOM 6246 N N . ASN B 1 73 ? -9.113 -10.893 -69.209 1.00 52.73 71 ASN B N 1
ATOM 6247 C CA . ASN B 1 73 ? -9.536 -12.294 -69.114 1.00 65.76 71 ASN B CA 1
ATOM 6248 C C . ASN B 1 73 ? -8.612 -13.214 -69.892 1.00 54.80 71 ASN B C 1
ATOM 6249 O O . ASN B 1 73 ? -8.193 -12.896 -70.987 1.00 47.56 71 ASN B O 1
ATOM 6260 N N . GLY B 1 74 ? -8.094 -14.239 -69.240 1.00 65.00 72 GLY B N 1
ATOM 6261 C CA . GLY B 1 74 ? -7.325 -15.198 -69.992 1.00 69.86 72 GLY B CA 1
ATOM 6262 C C . GLY B 1 74 ? -5.859 -14.791 -70.129 1.00 60.21 72 GLY B C 1
ATOM 6263 O O . GLY B 1 74 ? -5.099 -15.509 -70.777 1.00 51.98 72 GLY B O 1
ATOM 6267 N N . VAL B 1 75 ? -5.464 -13.643 -69.565 1.00 47.44 73 VAL B N 1
ATOM 6268 C CA . VAL B 1 75 ? -4.100 -13.155 -69.743 1.00 53.20 73 VAL B CA 1
ATOM 6269 C C . VAL B 1 75 ? -3.040 -14.138 -69.448 1.00 45.72 73 VAL B C 1
ATOM 6270 O O . VAL B 1 75 ? -1.956 -13.942 -69.934 1.00 42.63 73 VAL B O 1
ATOM 6283 N N . PHE B 1 76 ? -3.325 -15.103 -68.582 1.00 41.89 74 PHE B N 1
ATOM 6284 C CA . PHE B 1 76 ? -2.340 -16.103 -68.161 1.00 45.13 74 PHE B CA 1
ATOM 6285 C C . PHE B 1 76 ? -2.553 -17.451 -68.786 1.00 42.88 74 PHE B C 1
ATOM 6286 O O . PHE B 1 76 ? -1.701 -18.325 -68.615 1.00 45.87 74 PHE B O 1
ATOM 6303 N N . ASP B 1 77 ? -3.623 -17.609 -69.576 1.00 42.33 75 ASP B N 1
ATOM 6304 C CA . ASP B 1 77 ? -3.967 -18.913 -70.153 1.00 42.83 75 ASP B CA 1
ATOM 6305 C C . ASP B 1 77 ? -2.916 -19.650 -70.988 1.00 47.80 75 ASP B C 1
ATOM 6306 O O . ASP B 1 77 ? -2.879 -20.877 -71.002 1.00 54.40 75 ASP B O 1
ATOM 6315 N N . LYS B 1 78 ? -2.051 -18.954 -71.692 1.00 42.45 76 LYS B N 1
ATOM 6316 C CA . LYS B 1 78 ? -1.088 -19.699 -72.506 1.00 48.75 76 LYS B CA 1
ATOM 6317 C C . LYS B 1 78 ? 0.169 -20.063 -71.717 1.00 54.64 76 LYS B C 1
ATOM 6318 O O . LYS B 1 78 ? 1.036 -20.777 -72.227 1.00 47.49 76 LYS B O 1
ATOM 6337 N N . LEU B 1 79 ? 0.262 -19.631 -70.469 1.00 46.94 77 LEU B N 1
ATOM 6338 C CA . LEU B 1 79 ? 1.498 -19.866 -69.686 1.00 47.07 77 LEU B CA 1
ATOM 6339 C C . LEU B 1 79 ? 1.493 -21.147 -68.871 1.00 42.13 77 LEU B C 1
ATOM 6340 O O . LEU B 1 79 ? 1.633 -21.120 -67.655 1.00 47.73 77 LEU B O 1
ATOM 6356 N N . THR B 1 80 ? 1.281 -22.276 -69.531 1.00 47.25 78 THR B N 1
ATOM 6357 C CA . THR B 1 80 ? 1.030 -23.526 -68.813 1.00 49.38 78 THR B CA 1
ATOM 6358 C C . THR B 1 80 ? 2.251 -24.009 -68.015 1.00 57.37 78 THR B C 1
ATOM 6359 O O . THR B 1 80 ? 2.105 -24.913 -67.184 1.00 47.35 78 THR B O 1
ATOM 6370 N N . LYS B 1 81 ? 3.441 -23.439 -68.275 1.00 46.56 79 LYS B N 1
ATOM 6371 C CA . LYS B 1 81 ? 4.657 -23.891 -67.584 1.00 56.42 79 LYS B CA 1
ATOM 6372 C C . LYS B 1 81 ? 5.006 -23.054 -66.373 1.00 50.01 79 LYS B C 1
ATOM 6373 O O . LYS B 1 81 ? 6.019 -23.316 -65.703 1.00 49.75 79 LYS B O 1
ATOM 6392 N N . LEU B 1 82 ? 4.207 -22.022 -66.116 1.00 38.29 80 LEU B N 1
ATOM 6393 C CA . LEU B 1 82 ? 4.505 -21.098 -65.035 1.00 46.40 80 LEU B CA 1
ATOM 6394 C C . LEU B 1 82 ? 4.552 -21.815 -63.653 1.00 50.95 80 LEU B C 1
ATOM 6395 O O . LEU B 1 82 ? 3.666 -22.596 -63.291 1.00 44.14 80 LEU B O 1
ATOM 6411 N N . THR B 1 83 ? 5.621 -21.583 -62.896 1.00 38.29 81 THR B N 1
ATOM 6412 C CA . THR B 1 83 ? 5.715 -22.124 -61.542 1.00 45.08 81 THR B CA 1
ATOM 6413 C C . THR B 1 83 ? 5.581 -21.033 -60.492 1.00 43.69 81 THR B C 1
ATOM 6414 O O . THR B 1 83 ? 5.267 -21.305 -59.344 1.00 46.96 81 THR B O 1
ATOM 6425 N N . GLU B 1 84 ? 5.842 -19.802 -60.911 1.00 35.73 82 GLU B N 1
ATOM 6426 C CA . GLU B 1 84 ? 5.801 -18.658 -60.038 1.00 36.86 82 GLU B CA 1
ATOM 6427 C C . GLU B 1 84 ? 5.174 -17.447 -60.680 1.00 41.53 82 GLU B C 1
ATOM 6428 O O . GLU B 1 84 ? 5.627 -16.994 -61.713 1.00 44.02 82 GLU B O 1
ATOM 6440 N N . LEU B 1 85 ? 4.155 -16.905 -60.035 1.00 37.96 83 LEU B N 1
ATOM 6441 C CA . LEU B 1 85 ? 3.498 -15.716 -60.498 1.00 41.45 83 LEU B CA 1
ATOM 6442 C C . LEU B 1 85 ? 3.450 -14.657 -59.419 1.00 43.10 83 LEU B C 1
ATOM 6443 O O . LEU B 1 85 ? 2.858 -14.883 -58.376 1.00 39.08 83 LEU B O 1
ATOM 6459 N N . ILE B 1 86 ? 4.087 -13.521 -59.627 1.00 38.60 84 ILE B N 1
ATOM 6460 C CA . ILE B 1 86 ? 4.073 -12.484 -58.590 1.00 39.31 84 ILE B CA 1
ATOM 6461 C C . ILE B 1 86 ? 3.302 -11.227 -59.041 1.00 46.21 84 ILE B C 1
ATOM 6462 O O . ILE B 1 86 ? 3.685 -10.549 -60.020 1.00 40.27 84 ILE B O 1
ATOM 6478 N N . LEU B 1 87 ? 2.245 -10.912 -58.288 1.00 40.90 85 LEU B N 1
ATOM 6479 C CA . LEU B 1 87 ? 1.306 -9.838 -58.641 1.00 37.57 85 LEU B CA 1
ATOM 6480 C C . LEU B 1 87 ? 1.176 -8.833 -57.503 1.00 48.85 85 LEU B C 1
ATOM 6481 O O . LEU B 1 87 ? 0.312 -7.972 -57.526 1.00 38.83 85 LEU B O 1
ATOM 6497 N N . SER B 1 88 ? 2.106 -8.893 -56.554 1.00 38.84 86 SER B N 1
ATOM 6498 C CA . SER B 1 88 ? 2.055 -8.090 -55.332 1.00 37.16 86 SER B CA 1
ATOM 6499 C C . SER B 1 88 ? 2.220 -6.618 -55.620 1.00 31.14 86 SER B C 1
ATOM 6500 O O . SER B 1 88 ? 2.849 -6.245 -56.618 1.00 38.45 86 SER B O 1
ATOM 6508 N N . SER B 1 89 ? 1.752 -5.799 -54.688 1.00 31.46 87 SER B N 1
ATOM 6509 C CA . SER B 1 89 ? 1.879 -4.347 -54.752 1.00 40.88 87 SER B CA 1
ATOM 6510 C C . SER B 1 89 ? 1.300 -3.779 -56.084 1.00 38.01 87 SER B C 1
ATOM 6511 O O . SER B 1 89 ? 2.002 -3.159 -56.911 1.00 39.57 87 SER B O 1
ATOM 6519 N N . ASN B 1 90 ? -0.003 -3.953 -56.238 1.00 42.91 88 ASN B N 1
ATOM 6520 C CA . ASN B 1 90 ? -0.740 -3.332 -57.344 1.00 49.50 88 ASN B CA 1
ATOM 6521 C C . ASN B 1 90 ? -2.070 -2.796 -56.825 1.00 50.73 88 ASN B C 1
ATOM 6522 O O . ASN B 1 90 ? -2.193 -2.533 -55.628 1.00 38.04 88 ASN B O 1
ATOM 6533 N N . GLN B 1 91 ? -3.058 -2.618 -57.700 1.00 48.29 89 GLN B N 1
ATOM 6534 C CA . GLN B 1 91 ? -4.299 -2.018 -57.254 1.00 45.02 89 GLN B CA 1
ATOM 6535 C C . GLN B 1 91 ? -5.495 -2.841 -57.683 1.00 48.69 89 GLN B C 1
ATOM 6536 O O . GLN B 1 91 ? -6.574 -2.303 -57.966 1.00 49.18 89 GLN B O 1
ATOM 6550 N N . LEU B 1 92 ? -5.320 -4.157 -57.685 1.00 42.38 90 LEU B N 1
ATOM 6551 C CA . LEU B 1 92 ? -6.387 -5.056 -58.106 1.00 46.31 90 LEU B CA 1
ATOM 6552 C C . LEU B 1 92 ? -7.546 -5.106 -57.107 1.00 47.46 90 LEU B C 1
ATOM 6553 O O . LEU B 1 92 ? -7.376 -5.350 -55.906 1.00 37.89 90 LEU B O 1
ATOM 6569 N N . GLN B 1 93 ? -8.758 -4.924 -57.609 1.00 46.11 91 GLN B N 1
ATOM 6570 C CA . GLN B 1 93 ? -9.921 -4.947 -56.727 1.00 54.90 91 GLN B CA 1
ATOM 6571 C C . GLN B 1 93 ? -10.636 -6.283 -56.860 1.00 61.22 91 GLN B C 1
ATOM 6572 O O . GLN B 1 93 ? -11.334 -6.732 -55.940 1.00 61.94 91 GLN B O 1
ATOM 6586 N N . SER B 1 94 ? -10.478 -6.904 -58.018 1.00 49.44 92 SER B N 1
ATOM 6587 C CA . SER B 1 94 ? -11.081 -8.199 -58.281 1.00 52.62 92 SER B CA 1
ATOM 6588 C C . SER B 1 94 ? -10.175 -9.037 -59.187 1.00 47.55 92 SER B C 1
ATOM 6589 O O . SER B 1 94 ? -9.266 -8.528 -59.850 1.00 48.23 92 SER B O 1
ATOM 6597 N N . LEU B 1 95 ? -10.489 -10.322 -59.244 1.00 49.30 93 LEU B N 1
ATOM 6598 C CA . LEU B 1 95 ? -9.837 -11.273 -60.128 1.00 47.98 93 LEU B CA 1
ATOM 6599 C C . LEU B 1 95 ? -10.916 -11.854 -61.082 1.00 52.12 93 LEU B C 1
ATOM 6600 O O . LEU B 1 95 ? -12.015 -12.161 -60.626 1.00 49.12 93 LEU B O 1
ATOM 6616 N N . PRO B 1 96 ? -10.625 -11.956 -62.379 1.00 48.18 94 PRO B N 1
ATOM 6617 C CA . PRO B 1 96 ? -11.527 -12.625 -63.327 1.00 58.14 94 PRO B CA 1
ATOM 6618 C C . PRO B 1 96 ? -11.637 -14.129 -63.017 1.00 58.65 94 PRO B C 1
ATOM 6619 O O . PRO B 1 96 ? -10.688 -14.763 -62.548 1.00 53.86 94 PRO B O 1
ATOM 6630 N N . ASN B 1 97 ? -12.797 -14.699 -63.298 1.00 49.03 95 ASN B N 1
ATOM 6631 C CA . ASN B 1 97 ? -13.036 -16.124 -63.099 1.00 65.57 95 ASN B CA 1
ATOM 6632 C C . ASN B 1 97 ? -12.125 -16.963 -63.952 1.00 61.33 95 ASN B C 1
ATOM 6633 O O . ASN B 1 97 ? -11.898 -16.651 -65.126 1.00 51.86 95 ASN B O 1
ATOM 6644 N N . GLY B 1 98 ? -11.568 -18.001 -63.350 1.00 64.72 96 GLY B N 1
ATOM 6645 C CA . GLY B 1 98 ? -10.731 -18.910 -64.094 1.00 59.33 96 GLY B CA 1
ATOM 6646 C C . GLY B 1 98 ? -9.390 -18.283 -64.415 1.00 50.52 96 GLY B C 1
ATOM 6647 O O . GLY B 1 98 ? -8.620 -18.847 -65.168 1.00 49.02 96 GLY B O 1
ATOM 6651 N N . THR B 1 99 ? -9.086 -17.155 -63.787 1.00 51.34 97 THR B N 1
ATOM 6652 C CA . THR B 1 99 ? -7.916 -16.405 -64.157 1.00 52.07 97 THR B CA 1
ATOM 6653 C C . THR B 1 99 ? -6.637 -17.274 -64.043 1.00 49.98 97 THR B C 1
ATOM 6654 O O . THR B 1 99 ? -5.696 -17.053 -64.809 1.00 53.76 97 THR B O 1
ATOM 6665 N N . PHE B 1 100 ? -6.594 -18.223 -63.089 1.00 44.03 98 PHE B N 1
ATOM 6666 C CA . PHE B 1 100 ? -5.426 -19.096 -62.880 1.00 50.76 98 PHE B CA 1
ATOM 6667 C C . PHE B 1 100 ? -5.643 -20.538 -63.347 1.00 43.20 98 PHE B C 1
ATOM 6668 O O . PHE B 1 100 ? -4.770 -21.408 -63.199 1.00 43.25 98 PHE B O 1
ATOM 6685 N N . ASP B 1 101 ? -6.788 -20.791 -63.960 1.00 48.13 99 ASP B N 1
ATOM 6686 C CA . ASP B 1 101 ? -7.179 -22.161 -64.287 1.00 51.00 99 ASP B CA 1
ATOM 6687 C C . ASP B 1 101 ? -6.192 -22.940 -65.126 1.00 50.43 99 ASP B C 1
ATOM 6688 O O . ASP B 1 101 ? -6.151 -24.173 -65.006 1.00 49.82 99 ASP B O 1
ATOM 6697 N N . LYS B 1 102 ? -5.407 -22.251 -65.969 1.00 39.50 100 LYS B N 1
ATOM 6698 C CA . LYS B 1 102 ? -4.503 -22.968 -66.866 1.00 40.88 100 LYS B CA 1
ATOM 6699 C C . LYS B 1 102 ? -3.136 -23.183 -66.215 1.00 53.00 100 LYS B C 1
ATOM 6700 O O . LYS B 1 102 ? -2.284 -23.901 -66.760 1.00 44.70 100 LYS B O 1
ATOM 6719 N N . LEU B 1 103 ? -2.940 -22.586 -65.041 1.00 48.68 101 LEU B N 1
ATOM 6720 C CA . LEU B 1 103 ? -1.637 -22.636 -64.394 1.00 45.04 101 LEU B CA 1
ATOM 6721 C C . LEU B 1 103 ? -1.430 -23.834 -63.468 1.00 47.48 101 LEU B C 1
ATOM 6722 O O . LEU B 1 103 ? -1.031 -23.724 -62.297 1.00 47.74 101 LEU B O 1
ATOM 6738 N N . THR B 1 104 ? -1.581 -25.011 -64.036 1.00 43.38 102 THR B N 1
ATOM 6739 C CA . THR B 1 104 ? -1.567 -26.220 -63.240 1.00 49.02 102 THR B CA 1
ATOM 6740 C C . THR B 1 104 ? -0.203 -26.561 -62.620 1.00 49.53 102 THR B C 1
ATOM 6741 O O . THR B 1 104 ? -0.140 -27.460 -61.816 1.00 51.79 102 THR B O 1
ATOM 6752 N N . ASN B 1 105 ? 0.885 -25.933 -63.073 1.00 51.58 103 ASN B N 1
ATOM 6753 C CA . ASN B 1 105 ? 2.210 -26.177 -62.508 1.00 57.73 103 ASN B CA 1
ATOM 6754 C C . ASN B 1 105 ? 2.629 -25.100 -61.506 1.00 52.80 103 ASN B C 1
ATOM 6755 O O . ASN B 1 105 ? 3.764 -25.080 -61.043 1.00 48.52 103 ASN B O 1
ATOM 6766 N N . LEU B 1 106 ? 1.724 -24.190 -61.203 1.00 41.03 104 LEU B N 1
ATOM 6767 C CA . LEU B 1 106 ? 2.054 -23.073 -60.369 1.00 43.42 104 LEU B CA 1
ATOM 6768 C C . LEU B 1 106 ? 2.423 -23.531 -58.948 1.00 49.17 104 LEU B C 1
ATOM 6769 O O . LEU B 1 106 ? 1.740 -24.379 -58.385 1.00 40.27 104 LEU B O 1
ATOM 6785 N N . GLN B 1 107 ? 3.516 -22.999 -58.405 1.00 44.67 105 GLN B N 1
ATOM 6786 C CA . GLN B 1 107 ? 4.007 -23.357 -57.054 1.00 41.44 105 GLN B CA 1
ATOM 6787 C C . GLN B 1 107 ? 3.914 -22.170 -56.098 1.00 40.35 105 GLN B C 1
ATOM 6788 O O . GLN B 1 107 ? 3.680 -22.309 -54.921 1.00 40.54 105 GLN B O 1
ATOM 6802 N N . ASN B 1 108 ? 4.111 -20.981 -56.632 1.00 40.18 106 ASN B N 1
ATOM 6803 C CA . ASN B 1 108 ? 4.082 -19.777 -55.823 1.00 41.07 106 ASN B CA 1
ATOM 6804 C C . ASN B 1 108 ? 3.202 -18.693 -56.447 1.00 36.04 106 ASN B C 1
ATOM 6805 O O . ASN B 1 108 ? 3.415 -18.314 -57.606 1.00 47.81 106 ASN B O 1
ATOM 6816 N N . LEU B 1 109 ? 2.175 -18.256 -55.716 1.00 27.92 107 LEU B N 1
ATOM 6817 C CA . LEU B 1 109 ? 1.283 -17.177 -56.168 1.00 35.54 107 LEU B CA 1
ATOM 6818 C C . LEU B 1 109 ? 1.239 -16.075 -55.138 1.00 38.21 107 LEU B C 1
ATOM 6819 O O . LEU B 1 109 ? 0.847 -16.281 -53.986 1.00 36.98 107 LEU B O 1
ATOM 6835 N N . ASP B 1 110 ? 1.645 -14.891 -55.545 1.00 40.70 108 ASP B N 1
ATOM 6836 C CA . ASP B 1 110 ? 1.746 -13.784 -54.622 1.00 41.63 108 ASP B CA 1
ATOM 6837 C C . ASP B 1 110 ? 0.821 -12.651 -55.038 1.00 32.59 108 ASP B C 1
ATOM 6838 O O . ASP B 1 110 ? 1.107 -11.943 -56.009 1.00 33.85 108 ASP B O 1
ATOM 6847 N N . LEU B 1 111 ? -0.210 -12.421 -54.224 1.00 31.78 109 LEU B N 1
ATOM 6848 C CA . LEU B 1 111 ? -1.209 -11.404 -54.495 1.00 36.48 109 LEU B CA 1
ATOM 6849 C C . LEU B 1 111 ? -1.247 -10.319 -53.429 1.00 47.02 109 LEU B C 1
ATOM 6850 O O . LEU B 1 111 ? -2.163 -9.506 -53.388 1.00 37.11 109 LEU B O 1
ATOM 6866 N N . SER B 1 112 ? -0.189 -10.266 -52.614 1.00 31.22 110 SER B N 1
ATOM 6867 C CA . SER B 1 112 ? -0.065 -9.349 -51.475 1.00 43.90 110 SER B CA 1
ATOM 6868 C C . SER B 1 112 ? -0.107 -7.891 -51.888 1.00 37.64 110 SER B C 1
ATOM 6869 O O . SER B 1 112 ? 0.419 -7.529 -52.926 1.00 43.94 110 SER B O 1
ATOM 6877 N N . PHE B 1 113 ? -0.606 -7.050 -50.985 1.00 34.14 111 PHE B N 1
ATOM 6878 C CA . PHE B 1 113 ? -0.668 -5.605 -51.181 1.00 34.65 111 PHE B CA 1
ATOM 6879 C C . PHE B 1 113 ? -1.406 -5.236 -52.472 1.00 36.17 111 PHE B C 1
ATOM 6880 O O . PHE B 1 113 ? -0.912 -4.532 -53.312 1.00 33.62 111 PHE B O 1
ATOM 6897 N N . ASN B 1 114 ? -2.631 -5.714 -52.540 1.00 36.91 112 ASN B N 1
ATOM 6898 C CA . ASN B 1 114 ? -3.582 -5.293 -53.543 1.00 42.43 112 ASN B CA 1
ATOM 6899 C C . ASN B 1 114 ? -4.826 -4.858 -52.784 1.00 50.96 112 ASN B C 1
ATOM 6900 O O . ASN B 1 114 ? -4.772 -4.659 -51.578 1.00 43.49 112 ASN B O 1
ATOM 6911 N N . GLN B 1 115 ? -5.951 -4.711 -53.467 1.00 48.78 113 GLN B N 1
ATOM 6912 C CA . GLN B 1 115 ? -7.154 -4.196 -52.840 1.00 41.12 113 GLN B CA 1
ATOM 6913 C C . GLN B 1 115 ? -8.326 -5.176 -53.086 1.00 48.56 113 GLN B C 1
ATOM 6914 O O . GLN B 1 115 ? -9.492 -4.796 -53.343 1.00 49.34 113 GLN B O 1
ATOM 6928 N N . LEU B 1 116 ? -8.002 -6.461 -53.060 1.00 37.96 114 LEU B N 1
ATOM 6929 C CA . LEU B 1 116 ? -9.033 -7.473 -53.293 1.00 37.01 114 LEU B CA 1
ATOM 6930 C C . LEU B 1 116 ? -10.146 -7.515 -52.240 1.00 44.76 114 LEU B C 1
ATOM 6931 O O . LEU B 1 116 ? -9.898 -7.646 -51.013 1.00 37.13 114 LEU B O 1
ATOM 6947 N N . GLN B 1 117 ? -11.403 -7.450 -52.701 1.00 39.38 115 GLN B N 1
ATOM 6948 C CA . GLN B 1 117 ? -12.515 -7.381 -51.748 1.00 50.71 115 GLN B CA 1
ATOM 6949 C C . GLN B 1 117 ? -13.180 -8.737 -51.579 1.00 40.10 115 GLN B C 1
ATOM 6950 O O . GLN B 1 117 ? -13.925 -8.934 -50.636 1.00 54.18 115 GLN B O 1
ATOM 6964 N N . SER B 1 118 ? -12.948 -9.649 -52.517 1.00 36.07 116 SER B N 1
ATOM 6965 C CA . SER B 1 118 ? -13.474 -11.017 -52.432 1.00 39.70 116 SER B CA 1
ATOM 6966 C C . SER B 1 118 ? -12.632 -11.914 -53.356 1.00 41.83 116 SER B C 1
ATOM 6967 O O . SER B 1 118 ? -11.903 -11.424 -54.208 1.00 44.78 116 SER B O 1
ATOM 6975 N N . LEU B 1 119 ? -12.779 -13.225 -53.226 1.00 47.73 117 LEU B N 1
ATOM 6976 C CA . LEU B 1 119 ? -12.160 -14.187 -54.142 1.00 51.27 117 LEU B CA 1
ATOM 6977 C C . LEU B 1 119 ? -13.310 -14.912 -54.889 1.00 52.02 117 LEU B C 1
ATOM 6978 O O . LEU B 1 119 ? -14.339 -15.209 -54.298 1.00 45.22 117 LEU B O 1
ATOM 6994 N N . PRO B 1 120 ? -13.194 -15.072 -56.207 1.00 44.57 118 PRO B N 1
ATOM 6995 C CA . PRO B 1 120 ? -14.225 -15.866 -56.928 1.00 56.30 118 PRO B CA 1
ATOM 6996 C C . PRO B 1 120 ? -14.291 -17.295 -56.397 1.00 60.36 118 PRO B C 1
ATOM 6997 O O . PRO B 1 120 ? -13.264 -17.820 -55.926 1.00 44.94 118 PRO B O 1
ATOM 7008 N N . ASN B 1 121 ? -15.463 -17.915 -56.426 1.00 48.88 119 ASN B N 1
ATOM 7009 C CA . ASN B 1 121 ? -15.541 -19.337 -56.086 1.00 68.63 119 ASN B CA 1
ATOM 7010 C C . ASN B 1 121 ? -14.643 -20.174 -57.006 1.00 61.53 119 ASN B C 1
ATOM 7011 O O . ASN B 1 121 ? -14.618 -19.957 -58.205 1.00 58.42 119 ASN B O 1
ATOM 7022 N N . GLY B 1 122 ? -13.851 -21.066 -56.408 1.00 53.82 120 GLY B N 1
ATOM 7023 C CA . GLY B 1 122 ? -13.031 -22.011 -57.139 1.00 44.42 120 GLY B CA 1
ATOM 7024 C C . GLY B 1 122 ? -11.841 -21.373 -57.784 1.00 46.87 120 GLY B C 1
ATOM 7025 O O . GLY B 1 122 ? -11.172 -22.004 -58.575 1.00 48.21 120 GLY B O 1
ATOM 7029 N N . VAL B 1 123 ? -11.542 -20.133 -57.424 1.00 42.03 121 VAL B N 1
ATOM 7030 C CA . VAL B 1 123 ? -10.448 -19.430 -58.077 1.00 37.27 121 VAL B CA 1
ATOM 7031 C C . VAL B 1 123 ? -9.090 -20.168 -57.981 1.00 47.21 121 VAL B C 1
ATOM 7032 O O . VAL B 1 123 ? -8.211 -19.962 -58.817 1.00 47.53 121 VAL B O 1
ATOM 7045 N N . PHE B 1 124 ? -8.897 -21.004 -56.967 1.00 44.71 122 PHE B N 1
ATOM 7046 C CA . PHE B 1 124 ? -7.606 -21.709 -56.822 1.00 46.71 122 PHE B CA 1
ATOM 7047 C C . PHE B 1 124 ? -7.750 -23.182 -57.130 1.00 41.05 122 PHE B C 1
ATOM 7048 O O . PHE B 1 124 ? -6.785 -23.914 -57.011 1.00 45.20 122 PHE B O 1
ATOM 7065 N N . ASP B 1 125 ? -8.929 -23.631 -57.564 1.00 40.76 123 ASP B N 1
ATOM 7066 C CA . ASP B 1 125 ? -9.195 -25.073 -57.667 1.00 38.85 123 ASP B CA 1
ATOM 7067 C C . ASP B 1 125 ? -8.251 -25.857 -58.606 1.00 42.05 123 ASP B C 1
ATOM 7068 O O . ASP B 1 125 ? -8.105 -27.078 -58.457 1.00 54.66 123 ASP B O 1
ATOM 7077 N N . LYS B 1 126 ? -7.624 -25.198 -59.585 1.00 45.08 124 LYS B N 1
ATOM 7078 C CA . LYS B 1 126 ? -6.730 -25.920 -60.511 1.00 46.24 124 LYS B CA 1
ATOM 7079 C C . LYS B 1 126 ? -5.263 -25.908 -60.047 1.00 46.02 124 LYS B C 1
ATOM 7080 O O . LYS B 1 126 ? -4.375 -26.512 -60.670 1.00 41.99 124 LYS B O 1
ATOM 7099 N N . LEU B 1 127 ? -5.000 -25.241 -58.947 1.00 40.59 125 LEU B N 1
ATOM 7100 C CA . LEU B 1 127 ? -3.606 -25.068 -58.566 1.00 42.65 125 LEU B CA 1
ATOM 7101 C C . LEU B 1 127 ? -3.139 -26.178 -57.600 1.00 45.90 125 LEU B C 1
ATOM 7102 O O . LEU B 1 127 ? -2.703 -25.909 -56.492 1.00 44.26 125 LEU B O 1
ATOM 7118 N N . THR B 1 128 ? -3.255 -27.431 -58.039 1.00 49.33 126 THR B N 1
ATOM 7119 C CA . THR B 1 128 ? -2.997 -28.592 -57.177 1.00 53.19 126 THR B CA 1
ATOM 7120 C C . THR B 1 128 ? -1.550 -28.818 -56.740 1.00 55.75 126 THR B C 1
ATOM 7121 O O . THR B 1 128 ? -1.309 -29.671 -55.872 1.00 54.52 126 THR B O 1
ATOM 7132 N N . ASN B 1 129 ? -0.606 -28.144 -57.407 1.00 46.54 127 ASN B N 1
ATOM 7133 C CA . ASN B 1 129 ? 0.803 -28.179 -57.017 1.00 44.17 127 ASN B CA 1
ATOM 7134 C C . ASN B 1 129 ? 1.241 -26.908 -56.244 1.00 48.68 127 ASN B C 1
ATOM 7135 O O . ASN B 1 129 ? 2.433 -26.756 -55.895 1.00 46.77 127 ASN B O 1
ATOM 7146 N N . LEU B 1 130 ? 0.298 -26.003 -55.957 1.00 38.36 128 LEU B N 1
ATOM 7147 C CA . LEU B 1 130 ? 0.663 -24.772 -55.254 1.00 47.48 128 LEU B CA 1
ATOM 7148 C C . LEU B 1 130 ? 1.316 -25.048 -53.877 1.00 43.21 128 LEU B C 1
ATOM 7149 O O . LEU B 1 130 ? 0.844 -25.886 -53.119 1.00 46.10 128 LEU B O 1
ATOM 7165 N N . GLN B 1 131 ? 2.431 -24.392 -53.601 1.00 39.78 129 GLN B N 1
ATOM 7166 C CA . GLN B 1 131 ? 3.108 -24.543 -52.292 1.00 46.03 129 GLN B CA 1
ATOM 7167 C C . GLN B 1 131 ? 2.899 -23.343 -51.406 1.00 38.33 129 GLN B C 1
ATOM 7168 O O . GLN B 1 131 ? 2.720 -23.487 -50.199 1.00 36.33 129 GLN B O 1
ATOM 7182 N N . THR B 1 132 ? 2.908 -22.157 -52.008 1.00 40.22 130 THR B N 1
ATOM 7183 C CA . THR B 1 132 ? 2.897 -20.928 -51.232 1.00 42.66 130 THR B CA 1
ATOM 7184 C C . THR B 1 132 ? 1.850 -19.972 -51.810 1.00 41.10 130 THR B C 1
ATOM 7185 O O . THR B 1 132 ? 1.778 -19.766 -53.038 1.00 38.48 130 THR B O 1
ATOM 7196 N N . LEU B 1 133 ? 0.961 -19.493 -50.942 1.00 38.59 131 LEU B N 1
ATOM 7197 C CA . LEU B 1 133 ? -0.093 -18.537 -51.323 1.00 36.81 131 LEU B CA 1
ATOM 7198 C C . LEU B 1 133 ? -0.089 -17.318 -50.376 1.00 40.41 131 LEU B C 1
ATOM 7199 O O . LEU B 1 133 ? -0.313 -17.413 -49.133 1.00 31.88 131 LEU B O 1
ATOM 7215 N N . HIS B 1 134 ? 0.184 -16.167 -50.975 1.00 38.07 132 HIS B N 1
ATOM 7216 C CA . HIS B 1 134 ? 0.262 -14.887 -50.282 1.00 41.89 132 HIS B CA 1
ATOM 7217 C C . HIS B 1 134 ? -0.936 -13.986 -50.598 1.00 41.22 132 HIS B C 1
ATOM 7218 O O . HIS B 1 134 ? -1.052 -13.519 -51.708 1.00 34.54 132 HIS B O 1
ATOM 7233 N N . LEU B 1 135 ? -1.771 -13.696 -49.604 1.00 35.76 133 LEU B N 1
ATOM 7234 C CA . LEU B 1 135 ? -2.943 -12.827 -49.765 1.00 38.21 133 LEU B CA 1
ATOM 7235 C C . LEU B 1 135 ? -2.932 -11.667 -48.802 1.00 38.08 133 LEU B C 1
ATOM 7236 O O . LEU B 1 135 ? -3.963 -11.105 -48.475 1.00 39.15 133 LEU B O 1
ATOM 7252 N N . ARG B 1 136 ? -1.744 -11.365 -48.308 1.00 32.67 134 ARG B N 1
ATOM 7253 C CA . ARG B 1 136 ? -1.556 -10.405 -47.251 1.00 33.84 134 ARG B CA 1
ATOM 7254 C C . ARG B 1 136 ? -1.846 -8.989 -47.679 1.00 33.82 134 ARG B C 1
ATOM 7255 O O . ARG B 1 136 ? -1.487 -8.561 -48.767 1.00 40.69 134 ARG B O 1
ATOM 7276 N N . SER B 1 137 ? -2.421 -8.244 -46.745 1.00 34.57 135 SER B N 1
ATOM 7277 C CA . SER B 1 137 ? -2.690 -6.823 -46.923 1.00 33.93 135 SER B CA 1
ATOM 7278 C C . SER B 1 137 ? -3.612 -6.568 -48.171 1.00 32.77 135 SER B C 1
ATOM 7279 O O . SER B 1 137 ? -3.296 -5.776 -49.053 1.00 34.27 135 SER B O 1
ATOM 7287 N N . ASN B 1 138 ? -4.768 -7.202 -48.128 1.00 36.40 136 ASN B N 1
ATOM 7288 C CA . ASN B 1 138 ? -5.867 -6.977 -49.069 1.00 43.84 136 ASN B CA 1
ATOM 7289 C C . ASN B 1 138 ? -7.120 -6.557 -48.300 1.00 49.17 136 ASN B C 1
ATOM 7290 O O . ASN B 1 138 ? -7.011 -6.018 -47.192 1.00 41.33 136 ASN B O 1
ATOM 7301 N N . GLN B 1 139 ? -8.300 -6.758 -48.888 1.00 42.07 137 GLN B N 1
ATOM 7302 C CA . GLN B 1 139 ? -9.528 -6.280 -48.275 1.00 37.69 137 GLN B CA 1
ATOM 7303 C C . GLN B 1 139 ? -10.544 -7.370 -48.104 1.00 36.22 137 GLN B C 1
ATOM 7304 O O . GLN B 1 139 ? -11.725 -7.111 -48.095 1.00 39.94 137 GLN B O 1
ATOM 7318 N N . LEU B 1 140 ? -10.099 -8.595 -47.905 1.00 36.33 138 LEU B N 1
ATOM 7319 C CA . LEU B 1 140 ? -11.043 -9.705 -47.830 1.00 39.79 138 LEU B CA 1
ATOM 7320 C C . LEU B 1 140 ? -11.877 -9.702 -46.532 1.00 48.91 138 LEU B C 1
ATOM 7321 O O . LEU B 1 140 ? -11.327 -9.592 -45.441 1.00 40.42 138 LEU B O 1
ATOM 7337 N N . GLN B 1 141 ? -13.201 -9.785 -46.634 1.00 41.63 139 GLN B N 1
ATOM 7338 C CA . GLN B 1 141 ? -14.029 -9.814 -45.409 1.00 51.12 139 GLN B CA 1
ATOM 7339 C C . GLN B 1 141 ? -14.492 -11.208 -45.084 1.00 43.04 139 GLN B C 1
ATOM 7340 O O . GLN B 1 141 ? -14.738 -11.513 -43.923 1.00 45.69 139 GLN B O 1
ATOM 7354 N N . SER B 1 142 ? -14.551 -12.066 -46.097 1.00 36.07 140 SER B N 1
ATOM 7355 C CA . SER B 1 142 ? -14.921 -13.461 -45.899 1.00 33.85 140 SER B CA 1
ATOM 7356 C C . SER B 1 142 ? -14.227 -14.281 -46.981 1.00 32.60 140 SER B C 1
ATOM 7357 O O . SER B 1 142 ? -13.640 -13.733 -47.918 1.00 39.35 140 SER B O 1
ATOM 7365 N N . LEU B 1 143 ? -14.287 -15.596 -46.833 1.00 41.36 141 LEU B N 1
ATOM 7366 C CA . LEU B 1 143 ? -13.695 -16.538 -47.768 1.00 39.61 141 LEU B CA 1
ATOM 7367 C C . LEU B 1 143 ? -14.801 -17.482 -48.258 1.00 50.55 141 LEU B C 1
ATOM 7368 O O . LEU B 1 143 ? -15.590 -17.956 -47.445 1.00 44.87 141 LEU B O 1
ATOM 7384 N N . PRO B 1 144 ? -14.859 -17.763 -49.573 1.00 43.89 142 PRO B N 1
ATOM 7385 C CA . PRO B 1 144 ? -15.842 -18.741 -50.058 1.00 45.71 142 PRO B CA 1
ATOM 7386 C C . PRO B 1 144 ? -15.570 -20.108 -49.446 1.00 52.77 142 PRO B C 1
ATOM 7387 O O . PRO B 1 144 ? -14.420 -20.387 -49.091 1.00 50.71 142 PRO B O 1
ATOM 7398 N N . ASN B 1 145 ? -16.594 -20.916 -49.230 1.00 54.17 143 ASN B N 1
ATOM 7399 C CA . ASN B 1 145 ? -16.374 -22.273 -48.727 1.00 70.04 143 ASN B CA 1
ATOM 7400 C C . ASN B 1 145 ? -15.590 -23.095 -49.705 1.00 63.14 143 ASN B C 1
ATOM 7401 O O . ASN B 1 145 ? -15.602 -22.849 -50.892 1.00 62.56 143 ASN B O 1
ATOM 7412 N N . GLY B 1 146 ? -14.806 -24.002 -49.159 1.00 59.26 144 GLY B N 1
ATOM 7413 C CA . GLY B 1 146 ? -14.049 -24.925 -49.962 1.00 62.70 144 GLY B CA 1
ATOM 7414 C C . GLY B 1 146 ? -12.957 -24.240 -50.757 1.00 46.54 144 GLY B C 1
ATOM 7415 O O . GLY B 1 146 ? -12.263 -24.915 -51.471 1.00 42.35 144 GLY B O 1
ATOM 7419 N N . VAL B 1 147 ? -12.686 -22.962 -50.521 1.00 39.46 145 VAL B N 1
ATOM 7420 C CA . VAL B 1 147 ? -11.762 -22.217 -51.374 1.00 39.29 145 VAL B CA 1
ATOM 7421 C C . VAL B 1 147 ? -10.327 -22.731 -51.417 1.00 44.74 145 VAL B C 1
ATOM 7422 O O . VAL B 1 147 ? -9.659 -22.501 -52.413 1.00 49.90 145 VAL B O 1
ATOM 7435 N N . PHE B 1 148 ? -9.836 -23.379 -50.356 1.00 44.45 146 PHE B N 1
ATOM 7436 C CA . PHE B 1 148 ? -8.471 -23.985 -50.336 1.00 38.05 146 PHE B CA 1
ATOM 7437 C C . PHE B 1 148 ? -8.489 -25.495 -50.505 1.00 35.68 146 PHE B C 1
ATOM 7438 O O . PHE B 1 148 ? -7.461 -26.145 -50.448 1.00 38.85 146 PHE B O 1
ATOM 7455 N N . ASP B 1 149 ? -9.657 -26.051 -50.754 1.00 40.12 147 ASP B N 1
ATOM 7456 C CA . ASP B 1 149 ? -9.843 -27.488 -50.691 1.00 50.11 147 ASP B CA 1
ATOM 7457 C C . ASP B 1 149 ? -8.968 -28.273 -51.644 1.00 50.81 147 ASP B C 1
ATOM 7458 O O . ASP B 1 149 ? -8.716 -29.446 -51.374 1.00 58.67 147 ASP B O 1
ATOM 7467 N N . LYS B 1 150 ? -8.579 -27.703 -52.796 1.00 45.18 148 LYS B N 1
ATOM 7468 C CA . LYS B 1 150 ? -7.775 -28.465 -53.747 1.00 44.43 148 LYS B CA 1
ATOM 7469 C C . LYS B 1 150 ? -6.304 -28.249 -53.526 1.00 50.64 148 LYS B C 1
ATOM 7470 O O . LYS B 1 150 ? -5.470 -28.854 -54.208 1.00 54.40 148 LYS B O 1
ATOM 7489 N N . LEU B 1 151 ? -5.952 -27.395 -52.582 1.00 43.68 149 LEU B N 1
ATOM 7490 C CA . LEU B 1 151 ? -4.549 -27.050 -52.442 1.00 43.37 149 LEU B CA 1
ATOM 7491 C C . LEU B 1 151 ? -3.797 -28.007 -51.504 1.00 45.51 149 LEU B C 1
ATOM 7492 O O . LEU B 1 151 ? -3.274 -27.598 -50.464 1.00 36.88 149 LEU B O 1
ATOM 7508 N N . THR B 1 152 ? -3.767 -29.286 -51.858 1.00 44.67 150 THR B N 1
ATOM 7509 C CA . THR B 1 152 ? -3.198 -30.312 -50.989 1.00 47.10 150 THR B CA 1
ATOM 7510 C C . THR B 1 152 ? -1.679 -30.250 -50.850 1.00 54.55 150 THR B C 1
ATOM 7511 O O . THR B 1 152 ? -1.155 -30.880 -49.939 1.00 57.71 150 THR B O 1
ATOM 7522 N N . SER B 1 153 ? -0.966 -29.557 -51.744 1.00 40.81 151 SER B N 1
ATOM 7523 C CA . SER B 1 153 ? 0.465 -29.383 -51.561 1.00 48.75 151 SER B CA 1
ATOM 7524 C C . SER B 1 153 ? 0.833 -28.097 -50.819 1.00 37.98 151 SER B C 1
ATOM 7525 O O . SER B 1 153 ? 2.016 -27.764 -50.681 1.00 42.40 151 SER B O 1
ATOM 7533 N N . LEU B 1 154 ? -0.155 -27.330 -50.414 1.00 36.38 152 LEU B N 1
ATOM 7534 C CA . LEU B 1 154 ? 0.173 -26.034 -49.826 1.00 41.95 152 LEU B CA 1
ATOM 7535 C C . LEU B 1 154 ? 0.943 -26.159 -48.502 1.00 45.43 152 LEU B C 1
ATOM 7536 O O . LEU B 1 154 ? 0.556 -26.944 -47.616 1.00 38.29 152 LEU B O 1
ATOM 7552 N N . THR B 1 155 ? 2.055 -25.432 -48.386 1.00 42.81 153 THR B N 1
ATOM 7553 C CA . THR B 1 155 ? 2.781 -25.429 -47.106 1.00 41.01 153 THR B CA 1
ATOM 7554 C C . THR B 1 155 ? 2.772 -24.086 -46.378 1.00 41.80 153 THR B C 1
ATOM 7555 O O . THR B 1 155 ? 3.038 -24.048 -45.154 1.00 35.71 153 THR B O 1
ATOM 7566 N N . PHE B 1 156 ? 2.463 -23.013 -47.122 1.00 31.13 154 PHE B N 1
ATOM 7567 C CA . PHE B 1 156 ? 2.442 -21.634 -46.598 1.00 24.38 154 PHE B CA 1
ATOM 7568 C C . PHE B 1 156 ? 1.202 -20.848 -47.078 1.00 39.78 154 PHE B C 1
ATOM 7569 O O . PHE B 1 156 ? 0.879 -20.835 -48.281 1.00 35.52 154 PHE B O 1
ATOM 7586 N N . LEU B 1 157 ? 0.453 -20.298 -46.126 1.00 33.13 155 LEU B N 1
ATOM 7587 C CA . LEU B 1 157 ? -0.754 -19.497 -46.388 1.00 32.87 155 LEU B CA 1
ATOM 7588 C C . LEU B 1 157 ? -0.757 -18.253 -45.552 1.00 36.83 155 LEU B C 1
ATOM 7589 O O . LEU B 1 157 ? -0.808 -18.325 -44.323 1.00 34.07 155 LEU B O 1
ATOM 7605 N N . ASP B 1 158 ? -0.748 -17.104 -46.210 1.00 35.10 156 ASP B N 1
ATOM 7606 C CA . ASP B 1 158 ? -0.727 -15.820 -45.529 1.00 35.77 156 ASP B CA 1
ATOM 7607 C C . ASP B 1 158 ? -2.018 -15.059 -45.842 1.00 45.16 156 ASP B C 1
ATOM 7608 O O . ASP B 1 158 ? -2.234 -14.587 -46.985 1.00 33.48 156 ASP B O 1
ATOM 7617 N N . LEU B 1 159 ? -2.878 -14.989 -44.822 1.00 36.93 157 LEU B N 1
ATOM 7618 C CA . LEU B 1 159 ? -4.152 -14.254 -44.887 1.00 38.41 157 LEU B CA 1
ATOM 7619 C C . LEU B 1 159 ? -4.146 -13.041 -43.978 1.00 37.61 157 LEU B C 1
ATOM 7620 O O . LEU B 1 159 ? -5.214 -12.529 -43.641 1.00 31.29 157 LEU B O 1
ATOM 7636 N N . SER B 1 160 ? -2.955 -12.620 -43.561 1.00 37.52 158 SER B N 1
ATOM 7637 C CA . SER B 1 160 ? -2.825 -11.568 -42.560 1.00 40.06 158 SER B CA 1
ATOM 7638 C C . SER B 1 160 ? -3.260 -10.259 -43.142 1.00 40.82 158 SER B C 1
ATOM 7639 O O . SER B 1 160 ? -3.228 -10.102 -44.360 1.00 32.86 158 SER B O 1
ATOM 7647 N N . THR B 1 161 ? -3.701 -9.355 -42.262 1.00 33.75 159 THR B N 1
ATOM 7648 C CA . THR B 1 161 ? -3.992 -7.960 -42.616 1.00 28.29 159 THR B CA 1
ATOM 7649 C C . THR B 1 161 ? -4.982 -7.898 -43.790 1.00 41.81 159 THR B C 1
ATOM 7650 O O . THR B 1 161 ? -4.748 -7.279 -44.832 1.00 39.12 159 THR B O 1
ATOM 7661 N N . ASN B 1 162 ? -6.088 -8.587 -43.575 1.00 40.44 160 ASN B N 1
ATOM 7662 C CA . ASN B 1 162 ? -7.277 -8.435 -44.375 1.00 37.73 160 ASN B CA 1
ATOM 7663 C C . ASN B 1 162 ? -8.336 -7.876 -43.441 1.00 45.06 160 ASN B C 1
ATOM 7664 O O . ASN B 1 162 ? -8.001 -7.139 -42.497 1.00 36.60 160 ASN B O 1
ATOM 7675 N N . GLN B 1 163 ? -9.596 -8.120 -43.762 1.00 46.10 161 GLN B N 1
ATOM 7676 C CA . GLN B 1 163 ? -10.743 -7.645 -42.972 1.00 42.10 161 GLN B CA 1
ATOM 7677 C C . GLN B 1 163 ? -11.582 -8.832 -42.541 1.00 32.73 161 GLN B C 1
ATOM 7678 O O . GLN B 1 163 ? -12.802 -8.732 -42.419 1.00 41.00 161 GLN B O 1
ATOM 7692 N N . LEU B 1 164 ? -10.958 -9.985 -42.367 1.00 34.47 162 LEU B N 1
ATOM 7693 C CA . LEU B 1 164 ? -11.758 -11.181 -42.141 1.00 36.40 162 LEU B CA 1
ATOM 7694 C C . LEU B 1 164 ? -12.481 -11.167 -40.833 1.00 44.59 162 LEU B C 1
ATOM 7695 O O . LEU B 1 164 ? -11.896 -11.007 -39.785 1.00 41.09 162 LEU B O 1
ATOM 7711 N N . GLN B 1 165 ? -13.785 -11.319 -40.925 1.00 39.64 163 GLN B N 1
ATOM 7712 C CA . GLN B 1 165 ? -14.638 -11.328 -39.769 1.00 31.98 163 GLN B CA 1
ATOM 7713 C C . GLN B 1 165 ? -15.011 -12.726 -39.349 1.00 35.01 163 GLN B C 1
ATOM 7714 O O . GLN B 1 165 ? -15.550 -12.948 -38.254 1.00 45.76 163 GLN B O 1
ATOM 7728 N N . SER B 1 166 ? -14.778 -13.680 -40.226 1.00 33.28 164 SER B N 1
ATOM 7729 C CA . SER B 1 166 ? -15.089 -15.063 -39.911 1.00 45.39 164 SER B CA 1
ATOM 7730 C C . SER B 1 166 ? -14.398 -16.032 -40.830 1.00 44.66 164 SER B C 1
ATOM 7731 O O . SER B 1 166 ? -13.914 -15.662 -41.878 1.00 45.53 164 SER B O 1
ATOM 7739 N N . LEU B 1 167 ? -14.308 -17.273 -40.401 1.00 50.41 165 LEU B N 1
ATOM 7740 C CA . LEU B 1 167 ? -13.781 -18.347 -41.212 1.00 44.78 165 LEU B CA 1
ATOM 7741 C C . LEU B 1 167 ? -14.854 -19.410 -41.478 1.00 54.57 165 LEU B C 1
ATOM 7742 O O . LEU B 1 167 ? -15.580 -19.811 -40.566 1.00 50.15 165 LEU B O 1
ATOM 7758 N N . PRO B 1 168 ? -14.979 -19.865 -42.716 1.00 57.03 166 PRO B N 1
ATOM 7759 C CA . PRO B 1 168 ? -15.945 -20.947 -42.935 1.00 61.20 166 PRO B CA 1
ATOM 7760 C C . PRO B 1 168 ? -15.499 -22.255 -42.264 1.00 60.30 166 PRO B C 1
ATOM 7761 O O . PRO B 1 168 ? -14.277 -22.525 -42.139 1.00 53.64 166 PRO B O 1
ATOM 7772 N N . ASN B 1 169 ? -16.473 -23.086 -41.912 1.00 51.91 167 ASN B N 1
ATOM 7773 C CA . ASN B 1 169 ? -16.196 -24.379 -41.323 1.00 60.70 167 ASN B CA 1
ATOM 7774 C C . ASN B 1 169 ? -15.426 -25.250 -42.302 1.00 53.32 167 ASN B C 1
ATOM 7775 O O . ASN B 1 169 ? -15.769 -25.340 -43.479 1.00 48.51 167 ASN B O 1
ATOM 7786 N N . GLY B 1 170 ? -14.407 -25.932 -41.797 1.00 43.32 168 GLY B N 1
ATOM 7787 C CA . GLY B 1 170 ? -13.601 -26.841 -42.600 1.00 39.75 168 GLY B CA 1
ATOM 7788 C C . GLY B 1 170 ? -12.653 -26.129 -43.559 1.00 40.82 168 GLY B C 1
ATOM 7789 O O . GLY B 1 170 ? -11.972 -26.776 -44.348 1.00 47.69 168 GLY B O 1
ATOM 7793 N N . VAL B 1 171 ? -12.552 -24.810 -43.484 1.00 38.68 169 VAL B N 1
ATOM 7794 C CA . VAL B 1 171 ? -11.785 -24.094 -44.496 1.00 37.83 169 VAL B CA 1
ATOM 7795 C C . VAL B 1 171 ? -10.334 -24.562 -44.641 1.00 43.18 169 VAL B C 1
ATOM 7796 O O . VAL B 1 171 ? -9.767 -24.440 -45.744 1.00 42.85 169 VAL B O 1
ATOM 7809 N N . PHE B 1 172 ? -9.717 -25.093 -43.569 1.00 36.67 170 PHE B N 1
ATOM 7810 C CA . PHE B 1 172 ? -8.333 -25.559 -43.678 1.00 35.10 170 PHE B CA 1
ATOM 7811 C C . PHE B 1 172 ? -8.208 -27.059 -43.708 1.00 35.29 170 PHE B C 1
ATOM 7812 O O . PHE B 1 172 ? -7.098 -27.579 -43.721 1.00 37.62 170 PHE B O 1
ATOM 7829 N N . ASP B 1 173 ? -9.333 -27.759 -43.766 1.00 37.11 171 ASP B N 1
ATOM 7830 C CA . ASP B 1 173 ? -9.322 -29.201 -43.528 1.00 46.05 171 ASP B CA 1
ATOM 7831 C C . ASP B 1 173 ? -8.533 -30.029 -44.542 1.00 48.29 171 ASP B C 1
ATOM 7832 O O . ASP B 1 173 ? -8.155 -31.155 -44.238 1.00 50.22 171 ASP B O 1
ATOM 7841 N N . LYS B 1 174 ? -8.346 -29.522 -45.758 1.00 47.70 172 LYS B N 1
ATOM 7842 C CA . LYS B 1 174 ? -7.601 -30.271 -46.796 1.00 45.18 172 LYS B CA 1
ATOM 7843 C C . LYS B 1 174 ? -6.124 -29.954 -46.810 1.00 48.26 172 LYS B C 1
ATOM 7844 O O . LYS B 1 174 ? -5.329 -30.612 -47.481 1.00 45.79 172 LYS B O 1
ATOM 7863 N N . LEU B 1 175 ? -5.748 -28.955 -46.032 1.00 44.12 173 LEU B N 1
ATOM 7864 C CA . LEU B 1 175 ? -4.395 -28.497 -46.054 1.00 38.01 173 LEU B CA 1
ATOM 7865 C C . LEU B 1 175 ? -3.449 -29.293 -45.113 1.00 45.88 173 LEU B C 1
ATOM 7866 O O . LEU B 1 175 ? -2.764 -28.727 -44.266 1.00 36.72 173 LEU B O 1
ATOM 7882 N N . THR B 1 176 ? -3.359 -30.601 -45.319 1.00 47.88 174 THR B N 1
ATOM 7883 C CA . THR B 1 176 ? -2.627 -31.454 -44.393 1.00 36.53 174 THR B CA 1
ATOM 7884 C C . THR B 1 176 ? -1.123 -31.232 -44.394 1.00 52.83 174 THR B C 1
ATOM 7885 O O . THR B 1 176 ? -0.466 -31.589 -43.408 1.00 64.86 174 THR B O 1
ATOM 7896 N N . ASN B 1 177 ? -0.570 -30.660 -45.464 1.00 48.16 175 ASN B N 1
ATOM 7897 C CA . ASN B 1 177 ? 0.867 -30.369 -45.500 1.00 44.50 175 ASN B CA 1
ATOM 7898 C C . ASN B 1 177 ? 1.231 -28.939 -45.071 1.00 30.74 175 ASN B C 1
ATOM 7899 O O . ASN B 1 177 ? 2.406 -28.538 -45.105 1.00 34.99 175 ASN B O 1
ATOM 7910 N N . LEU B 1 178 ? 0.242 -28.196 -44.614 1.00 32.68 176 LEU B N 1
ATOM 7911 C CA . LEU B 1 178 ? 0.452 -26.819 -44.229 1.00 35.78 176 LEU B CA 1
ATOM 7912 C C . LEU B 1 178 ? 1.467 -26.740 -43.043 1.00 43.81 176 LEU B C 1
ATOM 7913 O O . LEU B 1 178 ? 1.385 -27.494 -42.093 1.00 38.00 176 LEU B O 1
ATOM 7929 N N . ARG B 1 179 ? 2.465 -25.891 -43.185 1.00 38.89 177 ARG B N 1
ATOM 7930 C CA . ARG B 1 179 ? 3.462 -25.704 -42.169 1.00 45.40 177 ARG B CA 1
ATOM 7931 C C . ARG B 1 179 ? 3.258 -24.380 -41.447 1.00 47.91 177 ARG B C 1
ATOM 7932 O O . ARG B 1 179 ? 3.499 -24.279 -40.246 1.00 45.61 177 ARG B O 1
ATOM 7953 N N . GLU B 1 180 ? 2.852 -23.360 -42.196 1.00 34.71 178 GLU B N 1
ATOM 7954 C CA . GLU B 1 180 ? 2.772 -22.005 -41.674 1.00 28.45 178 GLU B CA 1
ATOM 7955 C C . GLU B 1 180 ? 1.486 -21.305 -42.076 1.00 41.60 178 GLU B C 1
ATOM 7956 O O . GLU B 1 180 ? 1.127 -21.241 -43.287 1.00 34.89 178 GLU B O 1
ATOM 7968 N N . LEU B 1 181 ? 0.791 -20.788 -41.072 1.00 31.64 179 LEU B N 1
ATOM 7969 C CA . LEU B 1 181 ? -0.486 -20.104 -41.278 1.00 29.96 179 LEU B CA 1
ATOM 7970 C C . LEU B 1 181 ? -0.535 -18.758 -40.605 1.00 37.35 179 LEU B C 1
ATOM 7971 O O . LEU B 1 181 ? -0.399 -18.657 -39.364 1.00 38.58 179 LEU B O 1
ATOM 7987 N N . HIS B 1 182 ? -0.745 -17.719 -41.420 1.00 32.42 180 HIS B N 1
ATOM 7988 C CA . HIS B 1 182 ? -0.850 -16.332 -40.961 1.00 29.45 180 HIS B CA 1
ATOM 7989 C C . HIS B 1 182 ? -2.275 -15.831 -40.986 1.00 36.25 180 HIS B C 1
ATOM 7990 O O . HIS B 1 182 ? -2.861 -15.609 -42.062 1.00 37.29 180 HIS B O 1
ATOM 8005 N N . LEU B 1 183 ? -2.819 -15.577 -39.804 1.00 33.00 181 LEU B N 1
ATOM 8006 C CA . LEU B 1 183 ? -4.153 -15.055 -39.669 1.00 26.67 181 LEU B CA 1
ATOM 8007 C C . LEU B 1 183 ? -4.213 -13.771 -38.891 1.00 28.79 181 LEU B C 1
ATOM 8008 O O . LEU B 1 183 ? -5.308 -13.353 -38.520 1.00 33.24 181 LEU B O 1
ATOM 8024 N N . GLU B 1 184 ? -3.055 -13.179 -38.616 1.00 36.79 182 GLU B N 1
ATOM 8025 C CA . GLU B 1 184 ? -2.964 -11.957 -37.796 1.00 31.39 182 GLU B CA 1
ATOM 8026 C C . GLU B 1 184 ? -3.561 -10.711 -38.438 1.00 36.48 182 GLU B C 1
ATOM 8027 O O . GLU B 1 184 ? -3.564 -10.546 -39.667 1.00 38.31 182 GLU B O 1
ATOM 8039 N N . HIS B 1 185 ? -3.994 -9.798 -37.589 1.00 29.32 183 HIS B N 1
ATOM 8040 C CA . HIS B 1 185 ? -4.537 -8.495 -37.998 1.00 30.40 183 HIS B CA 1
ATOM 8041 C C . HIS B 1 185 ? -5.755 -8.591 -38.914 1.00 40.69 183 HIS B C 1
ATOM 8042 O O . HIS B 1 185 ? -5.962 -7.790 -39.864 1.00 41.33 183 HIS B O 1
ATOM 8057 N N . ASN B 1 186 ? -6.611 -9.517 -38.541 1.00 32.85 184 ASN B N 1
ATOM 8058 C CA . ASN B 1 186 ? -7.949 -9.520 -39.065 1.00 38.95 184 ASN B CA 1
ATOM 8059 C C . ASN B 1 186 ? -8.908 -9.138 -37.956 1.00 45.21 184 ASN B C 1
ATOM 8060 O O . ASN B 1 186 ? -8.515 -8.377 -37.056 1.00 39.69 184 ASN B O 1
ATOM 8071 N N . GLN B 1 187 ? -10.172 -9.547 -38.091 1.00 43.71 185 GLN B N 1
ATOM 8072 C CA . GLN B 1 187 ? -11.227 -9.164 -37.164 1.00 28.98 185 GLN B CA 1
ATOM 8073 C C . GLN B 1 187 ? -11.946 -10.375 -36.609 1.00 30.70 185 GLN B C 1
ATOM 8074 O O . GLN B 1 187 ? -13.138 -10.307 -36.291 1.00 40.82 185 GLN B O 1
ATOM 8088 N N . LEU B 1 188 ? -11.221 -11.479 -36.441 1.00 30.38 186 LEU B N 1
ATOM 8089 C CA . LEU B 1 188 ? -11.844 -12.678 -35.876 1.00 34.26 186 LEU B CA 1
ATOM 8090 C C . LEU B 1 188 ? -12.183 -12.546 -34.381 1.00 45.63 186 LEU B C 1
ATOM 8091 O O . LEU B 1 188 ? -11.387 -12.054 -33.561 1.00 38.74 186 LEU B O 1
ATOM 8107 N N . GLN B 1 189 ? -13.399 -12.936 -34.047 1.00 44.69 187 GLN B N 1
ATOM 8108 C CA . GLN B 1 189 ? -13.906 -13.018 -32.659 1.00 41.46 187 GLN B CA 1
ATOM 8109 C C . GLN B 1 189 ? -14.200 -14.428 -32.236 1.00 29.11 187 GLN B C 1
ATOM 8110 O O . GLN B 1 189 ? -14.797 -14.654 -31.200 1.00 34.83 187 GLN B O 1
ATOM 8124 N N . SER B 1 190 ? -14.074 -15.357 -33.136 1.00 30.77 188 SER B N 1
ATOM 8125 C CA . SER B 1 190 ? -14.276 -16.736 -32.774 1.00 26.98 188 SER B CA 1
ATOM 8126 C C . SER B 1 190 ? -13.528 -17.646 -33.657 1.00 32.06 188 SER B C 1
ATOM 8127 O O . SER B 1 190 ? -12.949 -17.184 -34.641 1.00 30.74 188 SER B O 1
ATOM 8135 N N . LEU B 1 191 ? -13.445 -18.915 -33.273 1.00 38.75 189 LEU B N 1
ATOM 8136 C CA . LEU B 1 191 ? -12.843 -19.887 -34.140 1.00 30.01 189 LEU B CA 1
ATOM 8137 C C . LEU B 1 191 ? -13.841 -21.050 -34.390 1.00 40.00 189 LEU B C 1
ATOM 8138 O O . LEU B 1 191 ? -14.316 -21.654 -33.439 1.00 44.45 189 LEU B O 1
ATOM 8154 N N . PRO B 1 192 ? -13.977 -21.521 -35.635 1.00 48.16 190 PRO B N 1
ATOM 8155 C CA . PRO B 1 192 ? -14.883 -22.654 -35.943 1.00 46.91 190 PRO B CA 1
ATOM 8156 C C . PRO B 1 192 ? -14.428 -23.896 -35.211 1.00 49.10 190 PRO B C 1
ATOM 8157 O O . PRO B 1 192 ? -13.241 -24.055 -34.882 1.00 48.73 190 PRO B O 1
ATOM 8168 N N . ASN B 1 193 ? -15.386 -24.754 -34.896 1.00 50.73 191 ASN B N 1
ATOM 8169 C CA . ASN B 1 193 ? -15.050 -25.985 -34.223 1.00 55.78 191 ASN B CA 1
ATOM 8170 C C . ASN B 1 193 ? -14.127 -26.822 -35.063 1.00 57.01 191 ASN B C 1
ATOM 8171 O O . ASN B 1 193 ? -14.430 -27.039 -36.242 1.00 55.59 191 ASN B O 1
ATOM 8182 N N . GLY B 1 194 ? -13.075 -27.384 -34.454 1.00 43.66 192 GLY B N 1
ATOM 8183 C CA . GLY B 1 194 ? -12.119 -28.207 -35.198 1.00 37.74 192 GLY B CA 1
ATOM 8184 C C . GLY B 1 194 ? -11.316 -27.470 -36.288 1.00 40.26 192 GLY B C 1
ATOM 8185 O O . GLY B 1 194 ? -10.611 -28.111 -37.094 1.00 43.58 192 GLY B O 1
ATOM 8189 N N . VAL B 1 195 ? -11.287 -26.140 -36.267 1.00 30.43 193 VAL B N 1
ATOM 8190 C CA . VAL B 1 195 ? -10.689 -25.417 -37.376 1.00 32.67 193 VAL B CA 1
ATOM 8191 C C . VAL B 1 195 ? -9.218 -25.777 -37.654 1.00 42.22 193 VAL B C 1
ATOM 8192 O O . VAL B 1 195 ? -8.814 -25.745 -38.818 1.00 40.88 193 VAL B O 1
ATOM 8205 N N . PHE B 1 196 ? -8.427 -26.154 -36.633 1.00 37.07 194 PHE B N 1
ATOM 8206 C CA . PHE B 1 196 ? -7.010 -26.472 -36.867 1.00 36.55 194 PHE B CA 1
ATOM 8207 C C . PHE B 1 196 ? -6.769 -27.971 -36.819 1.00 38.28 194 PHE B C 1
ATOM 8208 O O . PHE B 1 196 ? -5.643 -28.426 -36.989 1.00 43.42 194 PHE B O 1
ATOM 8225 N N . ASP B 1 197 ? -7.829 -28.746 -36.614 1.00 36.02 195 ASP B N 1
ATOM 8226 C CA . ASP B 1 197 ? -7.668 -30.171 -36.281 1.00 41.56 195 ASP B CA 1
ATOM 8227 C C . ASP B 1 197 ? -6.929 -30.998 -37.340 1.00 49.21 195 ASP B C 1
ATOM 8228 O O . ASP B 1 197 ? -6.380 -32.051 -36.987 1.00 44.00 195 ASP B O 1
ATOM 8237 N N . LYS B 1 198 ? -7.023 -30.615 -38.631 1.00 42.40 196 LYS B N 1
ATOM 8238 C CA . LYS B 1 198 ? -6.375 -31.394 -39.696 1.00 44.38 196 LYS B CA 1
ATOM 8239 C C . LYS B 1 198 ? -4.953 -30.976 -40.039 1.00 40.76 196 LYS B C 1
ATOM 8240 O O . LYS B 1 198 ? -4.279 -31.666 -40.833 1.00 43.62 196 LYS B O 1
ATOM 8259 N N . LEU B 1 199 ? -4.482 -29.876 -39.442 1.00 44.76 197 LEU B N 1
ATOM 8260 C CA . LEU B 1 199 ? -3.148 -29.311 -39.753 1.00 38.36 197 LEU B CA 1
ATOM 8261 C C . LEU B 1 199 ? -2.033 -29.936 -38.952 1.00 38.09 197 LEU B C 1
ATOM 8262 O O . LEU B 1 199 ? -1.305 -29.247 -38.231 1.00 46.98 197 LEU B O 1
ATOM 8278 N N . THR B 1 200 ? -1.875 -31.237 -39.085 1.00 36.77 198 THR B N 1
ATOM 8279 C CA . THR B 1 200 ? -0.967 -31.997 -38.237 1.00 43.65 198 THR B CA 1
ATOM 8280 C C . THR B 1 200 ? 0.515 -31.714 -38.493 1.00 43.14 198 THR B C 1
ATOM 8281 O O . THR B 1 200 ? 1.356 -32.213 -37.788 1.00 55.28 198 THR B O 1
ATOM 8292 N N . SER B 1 201 ? 0.845 -31.082 -39.595 1.00 40.21 199 SER B N 1
ATOM 8293 C CA . SER B 1 201 ? 2.240 -30.763 -39.860 1.00 43.25 199 SER B CA 1
ATOM 8294 C C . SER B 1 201 ? 2.534 -29.311 -39.531 1.00 41.78 199 SER B C 1
ATOM 8295 O O . SER B 1 201 ? 3.629 -28.815 -39.800 1.00 35.29 199 SER B O 1
ATOM 8303 N N . LEU B 1 202 ? 1.546 -28.604 -39.008 1.00 36.54 200 LEU B N 1
ATOM 8304 C CA . LEU B 1 202 ? 1.723 -27.182 -38.773 1.00 35.07 200 LEU B CA 1
ATOM 8305 C C . LEU B 1 202 ? 2.835 -26.884 -37.783 1.00 41.86 200 LEU B C 1
ATOM 8306 O O . LEU B 1 202 ? 2.900 -27.527 -36.734 1.00 44.27 200 LEU B O 1
ATOM 8322 N N . THR B 1 203 ? 3.747 -25.984 -38.146 1.00 41.99 201 THR B N 1
ATOM 8323 C CA . THR B 1 203 ? 4.842 -25.603 -37.235 1.00 50.87 201 THR B CA 1
ATOM 8324 C C . THR B 1 203 ? 4.725 -24.147 -36.742 1.00 46.68 201 THR B C 1
ATOM 8325 O O . THR B 1 203 ? 5.346 -23.772 -35.741 1.00 38.33 201 THR B O 1
ATOM 8336 N N . THR B 1 204 ? 3.970 -23.302 -37.438 1.00 32.92 202 THR B N 1
ATOM 8337 C CA . THR B 1 204 ? 3.903 -21.898 -37.049 1.00 25.33 202 THR B CA 1
ATOM 8338 C C . THR B 1 204 ? 2.454 -21.349 -37.243 1.00 45.77 202 THR B C 1
ATOM 8339 O O . THR B 1 204 ? 1.838 -21.491 -38.309 1.00 35.47 202 THR B O 1
ATOM 8350 N N . LEU B 1 205 ? 1.906 -20.733 -36.198 1.00 35.49 203 LEU B N 1
ATOM 8351 C CA . LEU B 1 205 ? 0.508 -20.236 -36.226 1.00 32.39 203 LEU B CA 1
ATOM 8352 C C . LEU B 1 205 ? 0.393 -18.821 -35.676 1.00 39.48 203 LEU B C 1
ATOM 8353 O O . LEU B 1 205 ? 0.725 -18.554 -34.517 1.00 34.62 203 LEU B O 1
ATOM 8369 N N . PHE B 1 206 ? -0.027 -17.888 -36.522 1.00 27.65 204 PHE B N 1
ATOM 8370 C CA . PHE B 1 206 ? -0.080 -16.480 -36.136 1.00 22.42 204 PHE B CA 1
ATOM 8371 C C . PHE B 1 206 ? -1.527 -15.981 -36.045 1.00 33.35 204 PHE B C 1
ATOM 8372 O O . PHE B 1 206 ? -2.208 -15.890 -37.071 1.00 35.11 204 PHE B O 1
ATOM 8389 N N . LEU B 1 207 ? -1.986 -15.608 -34.836 1.00 25.48 205 LEU B N 1
ATOM 8390 C CA . LEU B 1 207 ? -3.338 -15.177 -34.606 1.00 25.94 205 LEU B CA 1
ATOM 8391 C C . LEU B 1 207 ? -3.394 -13.826 -33.962 1.00 32.13 205 LEU B C 1
ATOM 8392 O O . LEU B 1 207 ? -4.463 -13.437 -33.457 1.00 33.12 205 LEU B O 1
ATOM 8408 N N . GLN B 1 208 ? -2.279 -13.107 -33.957 1.00 34.59 206 GLN B N 1
ATOM 8409 C CA . GLN B 1 208 ? -2.183 -11.874 -33.152 1.00 26.10 206 GLN B CA 1
ATOM 8410 C C . GLN B 1 208 ? -3.007 -10.693 -33.669 1.00 37.54 206 GLN B C 1
ATOM 8411 O O . GLN B 1 208 ? -3.132 -10.473 -34.893 1.00 31.50 206 GLN B O 1
ATOM 8425 N N . TRP B 1 209 ? -3.490 -9.879 -32.725 1.00 24.70 207 TRP B N 1
ATOM 8426 C CA . TRP B 1 209 ? -4.191 -8.658 -33.032 1.00 37.06 207 TRP B CA 1
ATOM 8427 C C . TRP B 1 209 ? -5.463 -8.926 -33.853 1.00 37.39 207 TRP B C 1
ATOM 8428 O O . TRP B 1 209 ? -5.837 -8.147 -34.762 1.00 37.00 207 TRP B O 1
ATOM 8449 N N . ASN B 1 210 ? -6.076 -10.073 -33.568 1.00 33.25 208 ASN B N 1
ATOM 8450 C CA . ASN B 1 210 ? -7.515 -10.239 -33.759 1.00 40.72 208 ASN B CA 1
ATOM 8451 C C . ASN B 1 210 ? -8.360 -9.779 -32.567 1.00 41.62 208 ASN B C 1
ATOM 8452 O O . ASN B 1 210 ? -7.926 -8.869 -31.826 1.00 33.98 208 ASN B O 1
ATOM 8463 N N . GLN B 1 211 ? -9.598 -10.283 -32.437 1.00 36.37 209 GLN B N 1
ATOM 8464 C CA . GLN B 1 211 ? -10.413 -9.896 -31.299 1.00 28.55 209 GLN B CA 1
ATOM 8465 C C . GLN B 1 211 ? -10.915 -11.086 -30.491 1.00 25.82 209 GLN B C 1
ATOM 8466 O O . GLN B 1 211 ? -12.064 -11.106 -30.071 1.00 38.29 209 GLN B O 1
ATOM 8480 N N . LEU B 1 212 ? -10.089 -12.113 -30.370 1.00 29.25 210 LEU B N 1
ATOM 8481 C CA . LEU B 1 212 ? -10.452 -13.318 -29.651 1.00 34.83 210 LEU B CA 1
ATOM 8482 C C . LEU B 1 212 ? -10.603 -13.018 -28.145 1.00 41.40 210 LEU B C 1
ATOM 8483 O O . LEU B 1 212 ? -9.767 -12.236 -27.568 1.00 29.84 210 LEU B O 1
ATOM 8499 N N . GLN B 1 213 ? -11.713 -13.441 -27.547 1.00 37.31 211 GLN B N 1
ATOM 8500 C CA . GLN B 1 213 ? -11.911 -13.214 -26.069 1.00 38.60 211 GLN B CA 1
ATOM 8501 C C . GLN B 1 213 ? -11.754 -14.534 -25.336 1.00 40.80 211 GLN B C 1
ATOM 8502 O O . GLN B 1 213 ? -11.507 -14.531 -24.142 1.00 42.87 211 GLN B O 1
ATOM 8516 N N . SER B 1 214 ? -11.814 -15.658 -26.045 1.00 36.40 212 SER B N 1
ATOM 8517 C CA . SER B 1 214 ? -11.657 -16.950 -25.386 1.00 32.64 212 SER B CA 1
ATOM 8518 C C . SER B 1 214 ? -11.026 -17.944 -26.343 1.00 40.93 212 SER B C 1
ATOM 8519 O O . SER B 1 214 ? -10.981 -17.722 -27.560 1.00 39.42 212 SER B O 1
ATOM 8527 N N . LEU B 1 215 ? -10.516 -19.045 -25.786 1.00 33.61 213 LEU B N 1
ATOM 8528 C CA . LEU B 1 215 ? -10.094 -20.101 -26.649 1.00 24.68 213 LEU B CA 1
ATOM 8529 C C . LEU B 1 215 ? -10.909 -21.301 -26.315 1.00 37.67 213 LEU B C 1
ATOM 8530 O O . LEU B 1 215 ? -10.901 -21.726 -25.165 1.00 35.37 213 LEU B O 1
ATOM 8546 N N . PRO B 1 216 ? -11.533 -21.924 -27.338 1.00 41.08 214 PRO B N 1
ATOM 8547 C CA . PRO B 1 216 ? -12.273 -23.169 -27.134 1.00 40.01 214 PRO B CA 1
ATOM 8548 C C . PRO B 1 216 ? -11.368 -24.290 -26.661 1.00 37.94 214 PRO B C 1
ATOM 8549 O O . PRO B 1 216 ? -10.254 -24.404 -27.154 1.00 42.04 214 PRO B O 1
ATOM 8560 N N . ASN B 1 217 ? -11.862 -25.163 -25.791 1.00 44.57 215 ASN B N 1
ATOM 8561 C CA . ASN B 1 217 ? -11.100 -26.338 -25.398 1.00 52.47 215 ASN B CA 1
ATOM 8562 C C . ASN B 1 217 ? -10.728 -27.187 -26.569 1.00 55.52 215 ASN B C 1
ATOM 8563 O O . ASN B 1 217 ? -11.537 -27.416 -27.494 1.00 55.20 215 ASN B O 1
ATOM 8574 N N . GLY B 1 218 ? -9.486 -27.643 -26.510 1.00 49.71 216 GLY B N 1
ATOM 8575 C CA . GLY B 1 218 ? -8.901 -28.555 -27.474 1.00 45.39 216 GLY B CA 1
ATOM 8576 C C . GLY B 1 218 ? -8.496 -27.926 -28.812 1.00 39.36 216 GLY B C 1
ATOM 8577 O O . GLY B 1 218 ? -7.960 -28.609 -29.675 1.00 44.04 216 GLY B O 1
ATOM 8581 N N . VAL B 1 219 ? -8.640 -26.614 -28.941 1.00 35.71 217 VAL B N 1
ATOM 8582 C CA . VAL B 1 219 ? -8.475 -25.951 -30.218 1.00 33.89 217 VAL B CA 1
ATOM 8583 C C . VAL B 1 219 ? -7.076 -26.204 -30.780 1.00 42.46 217 VAL B C 1
ATOM 8584 O O . VAL B 1 219 ? -6.904 -26.210 -31.988 1.00 44.06 217 VAL B O 1
ATOM 8597 N N . PHE B 1 220 ? -6.060 -26.377 -29.931 1.00 33.34 218 PHE B N 1
ATOM 8598 C CA . PHE B 1 220 ? -4.702 -26.626 -30.455 1.00 31.21 218 PHE B CA 1
ATOM 8599 C C . PHE B 1 220 ? -4.289 -28.072 -30.309 1.00 37.72 218 PHE B C 1
ATOM 8600 O O . PHE B 1 220 ? -3.172 -28.432 -30.684 1.00 38.62 218 PHE B O 1
ATOM 8617 N N . ASP B 1 221 ? -5.219 -28.931 -29.902 1.00 36.26 219 ASP B N 1
ATOM 8618 C CA . ASP B 1 221 ? -4.828 -30.270 -29.474 1.00 44.65 219 ASP B CA 1
ATOM 8619 C C . ASP B 1 221 ? -4.158 -31.124 -30.533 1.00 48.91 219 ASP B C 1
ATOM 8620 O O . ASP B 1 221 ? -3.422 -32.056 -30.211 1.00 43.93 219 ASP B O 1
ATOM 8629 N N . LYS B 1 222 ? -4.487 -30.904 -31.786 1.00 41.71 220 LYS B N 1
ATOM 8630 C CA . LYS B 1 222 ? -3.931 -31.743 -32.831 1.00 42.66 220 LYS B CA 1
ATOM 8631 C C . LYS B 1 222 ? -2.624 -31.224 -33.404 1.00 43.72 220 LYS B C 1
ATOM 8632 O O . LYS B 1 222 ? -1.995 -31.907 -34.232 1.00 46.89 220 LYS B O 1
ATOM 8651 N N . LEU B 1 223 ? -2.192 -30.047 -32.950 1.00 36.91 221 LEU B N 1
ATOM 8652 C CA . LEU B 1 223 ? -1.025 -29.414 -33.570 1.00 40.81 221 LEU B CA 1
ATOM 8653 C C . LEU B 1 223 ? 0.221 -29.851 -32.864 1.00 43.32 221 LEU B C 1
ATOM 8654 O O . LEU B 1 223 ? 1.028 -29.024 -32.408 1.00 45.49 221 LEU B O 1
ATOM 8670 N N . THR B 1 224 ? 0.409 -31.161 -32.826 1.00 44.28 222 THR B N 1
ATOM 8671 C CA . THR B 1 224 ? 1.499 -31.730 -32.015 1.00 55.83 222 THR B CA 1
ATOM 8672 C C . THR B 1 224 ? 2.904 -31.298 -32.503 1.00 50.87 222 THR B C 1
ATOM 8673 O O . THR B 1 224 ? 3.856 -31.378 -31.756 1.00 52.98 222 THR B O 1
ATOM 8684 N N . ASN B 1 225 ? 3.027 -30.838 -33.744 1.00 41.42 223 ASN B N 1
ATOM 8685 C CA . ASN B 1 225 ? 4.311 -30.399 -34.252 1.00 45.70 223 ASN B CA 1
ATOM 8686 C C . ASN B 1 225 ? 4.463 -28.888 -34.110 1.00 37.55 223 ASN B C 1
ATOM 8687 O O . ASN B 1 225 ? 5.430 -28.309 -34.576 1.00 42.38 223 ASN B O 1
ATOM 8698 N N . LEU B 1 226 ? 3.516 -28.220 -33.472 1.00 33.66 224 LEU B N 1
ATOM 8699 C CA . LEU B 1 226 ? 3.602 -26.766 -33.432 1.00 32.80 224 LEU B CA 1
ATOM 8700 C C . LEU B 1 226 ? 4.868 -26.291 -32.724 1.00 38.39 224 LEU B C 1
ATOM 8701 O O . LEU B 1 226 ? 5.281 -26.896 -31.733 1.00 43.55 224 LEU B O 1
ATOM 8717 N N . GLU B 1 227 ? 5.505 -25.264 -33.283 1.00 37.47 225 GLU B N 1
ATOM 8718 C CA . GLU B 1 227 ? 6.733 -24.699 -32.732 1.00 42.93 225 GLU B CA 1
ATOM 8719 C C . GLU B 1 227 ? 6.628 -23.244 -32.276 1.00 48.39 225 GLU B C 1
ATOM 8720 O O . GLU B 1 227 ? 7.344 -22.791 -31.351 1.00 34.35 225 GLU B O 1
ATOM 8732 N N . LYS B 1 228 ? 5.711 -22.513 -32.885 1.00 33.79 226 LYS B N 1
ATOM 8733 C CA . LYS B 1 228 ? 5.475 -21.126 -32.512 1.00 33.40 226 LYS B CA 1
ATOM 8734 C C . LYS B 1 228 ? 4.001 -20.834 -32.569 1.00 41.68 226 LYS B C 1
ATOM 8735 O O . LYS B 1 228 ? 3.334 -21.164 -33.579 1.00 34.77 226 LYS B O 1
ATOM 8754 N N . LEU B 1 229 ? 3.498 -20.236 -31.490 1.00 31.63 227 LEU B N 1
ATOM 8755 C CA . LEU B 1 229 ? 2.124 -19.817 -31.401 1.00 34.36 227 LEU B CA 1
ATOM 8756 C C . LEU B 1 229 ? 2.081 -18.374 -30.937 1.00 47.49 227 LEU B C 1
ATOM 8757 O O . LEU B 1 229 ? 2.517 -18.065 -29.814 1.00 34.80 227 LEU B O 1
ATOM 8773 N N . ASP B 1 230 ? 1.558 -17.483 -31.804 1.00 33.47 228 ASP B N 1
ATOM 8774 C CA . ASP B 1 230 ? 1.442 -16.070 -31.434 1.00 23.38 228 ASP B CA 1
ATOM 8775 C C . ASP B 1 230 ? -0.021 -15.648 -31.219 1.00 35.07 228 ASP B C 1
ATOM 8776 O O . ASP B 1 230 ? -0.842 -15.627 -32.171 1.00 33.09 228 ASP B O 1
ATOM 8785 N N . LEU B 1 231 ? -0.357 -15.336 -29.949 1.00 24.61 229 LEU B N 1
ATOM 8786 C CA . LEU B 1 231 ? -1.677 -14.908 -29.574 1.00 26.23 229 LEU B CA 1
ATOM 8787 C C . LEU B 1 231 ? -1.664 -13.481 -29.063 1.00 33.23 229 LEU B C 1
ATOM 8788 O O . LEU B 1 231 ? -2.671 -12.971 -28.557 1.00 24.55 229 LEU B O 1
ATOM 8804 N N . THR B 1 232 ? -0.545 -12.809 -29.272 1.00 26.15 230 THR B N 1
ATOM 8805 C CA . THR B 1 232 ? -0.402 -11.403 -28.840 1.00 29.08 230 THR B CA 1
ATOM 8806 C C . THR B 1 232 ? -1.579 -10.528 -29.239 1.00 43.04 230 THR B C 1
ATOM 8807 O O . THR B 1 232 ? -2.074 -10.622 -30.361 1.00 41.10 230 THR B O 1
ATOM 8818 N N . GLY B 1 233 ? -2.012 -9.668 -28.333 1.00 35.97 231 GLY B N 1
ATOM 8819 C CA . GLY B 1 233 ? -2.830 -8.537 -28.684 1.00 33.44 231 GLY B CA 1
ATOM 8820 C C . GLY B 1 233 ? -4.273 -8.837 -29.033 1.00 30.72 231 GLY B C 1
ATOM 8821 O O . GLY B 1 233 ? -4.972 -7.988 -29.561 1.00 32.89 231 GLY B O 1
ATOM 8825 N N . ASN B 1 234 ? -4.720 -10.007 -28.630 1.00 31.83 232 ASN B N 1
ATOM 8826 C CA . ASN B 1 234 ? -6.130 -10.326 -28.629 1.00 33.19 232 ASN B CA 1
ATOM 8827 C C . ASN B 1 234 ? -6.709 -9.790 -27.352 1.00 37.05 232 ASN B C 1
ATOM 8828 O O . ASN B 1 234 ? -6.140 -8.851 -26.779 1.00 35.73 232 ASN B O 1
ATOM 8839 N N . GLN B 1 235 ? -7.901 -10.241 -27.007 1.00 31.65 233 GLN B N 1
ATOM 8840 C CA . GLN B 1 235 ? -8.619 -9.767 -25.806 1.00 38.15 233 GLN B CA 1
ATOM 8841 C C . GLN B 1 235 ? -8.885 -10.976 -24.898 1.00 30.28 233 GLN B C 1
ATOM 8842 O O . GLN B 1 235 ? -9.951 -11.082 -24.277 1.00 28.02 233 GLN B O 1
ATOM 8856 N N . LEU B 1 236 ? -7.937 -11.904 -24.811 1.00 28.53 234 LEU B N 1
ATOM 8857 C CA . LEU B 1 236 ? -8.181 -13.107 -24.005 1.00 36.84 234 LEU B CA 1
ATOM 8858 C C . LEU B 1 236 ? -8.282 -12.715 -22.527 1.00 39.89 234 LEU B C 1
ATOM 8859 O O . LEU B 1 236 ? -7.428 -11.984 -22.018 1.00 29.98 234 LEU B O 1
ATOM 8875 N N . GLN B 1 237 ? -9.377 -13.126 -21.877 1.00 33.33 235 GLN B N 1
ATOM 8876 C CA . GLN B 1 237 ? -9.567 -12.819 -20.459 1.00 33.83 235 GLN B CA 1
ATOM 8877 C C . GLN B 1 237 ? -9.292 -14.007 -19.576 1.00 39.29 235 GLN B C 1
ATOM 8878 O O . GLN B 1 237 ? -9.370 -13.884 -18.367 1.00 52.52 235 GLN B O 1
ATOM 8892 N N . SER B 1 238 ? -9.130 -15.179 -20.172 1.00 39.68 236 SER B N 1
ATOM 8893 C CA . SER B 1 238 ? -8.886 -16.368 -19.405 1.00 43.64 236 SER B CA 1
ATOM 8894 C C . SER B 1 238 ? -8.436 -17.410 -20.374 1.00 38.84 236 SER B C 1
ATOM 8895 O O . SER B 1 238 ? -8.636 -17.236 -21.572 1.00 40.62 236 SER B O 1
ATOM 8903 N N . LEU B 1 239 ? -7.784 -18.464 -19.879 1.00 35.53 237 LEU B N 1
ATOM 8904 C CA . LEU B 1 239 ? -7.394 -19.585 -20.697 1.00 31.73 237 LEU B CA 1
ATOM 8905 C C . LEU B 1 239 ? -8.023 -20.851 -20.117 1.00 42.77 237 LEU B C 1
ATOM 8906 O O . LEU B 1 239 ? -8.053 -21.050 -18.903 1.00 51.20 237 LEU B O 1
ATOM 8922 N N . PRO B 1 240 ? -8.554 -21.709 -20.977 1.00 49.68 238 PRO B N 1
ATOM 8923 C CA . PRO B 1 240 ? -9.061 -22.986 -20.491 1.00 49.89 238 PRO B CA 1
ATOM 8924 C C . PRO B 1 240 ? -7.938 -23.886 -19.954 1.00 54.45 238 PRO B C 1
ATOM 8925 O O . PRO B 1 240 ? -6.805 -23.819 -20.433 1.00 48.04 238 PRO B O 1
ATOM 8936 N N . ASN B 1 241 ? -8.262 -24.753 -19.008 1.00 48.93 239 ASN B N 1
ATOM 8937 C CA . ASN B 1 241 ? -7.282 -25.649 -18.444 1.00 52.71 239 ASN B CA 1
ATOM 8938 C C . ASN B 1 241 ? -6.849 -26.621 -19.533 1.00 58.92 239 ASN B C 1
ATOM 8939 O O . ASN B 1 241 ? -7.693 -27.083 -20.324 1.00 67.70 239 ASN B O 1
ATOM 8950 N N . GLY B 1 242 ? -5.552 -26.902 -19.578 1.00 41.31 240 GLY B N 1
ATOM 8951 C CA . GLY B 1 242 ? -4.901 -27.836 -20.490 1.00 44.44 240 GLY B CA 1
ATOM 8952 C C . GLY B 1 242 ? -4.819 -27.445 -21.944 1.00 44.79 240 GLY B C 1
ATOM 8953 O O . GLY B 1 242 ? -4.361 -28.230 -22.768 1.00 46.21 240 GLY B O 1
ATOM 8957 N N . VAL B 1 243 ? -5.017 -26.164 -22.200 1.00 42.08 241 VAL B N 1
ATOM 8958 C CA . VAL B 1 243 ? -5.187 -25.660 -23.552 1.00 35.75 241 VAL B CA 1
ATOM 8959 C C . VAL B 1 243 ? -3.881 -25.818 -24.344 1.00 44.42 241 VAL B C 1
ATOM 8960 O O . VAL B 1 243 ? -3.902 -26.047 -25.570 1.00 37.77 241 VAL B O 1
ATOM 8973 N N . PHE B 1 244 ? -2.730 -25.785 -23.664 1.00 44.34 242 PHE B N 1
ATOM 8974 C CA . PHE B 1 244 ? -1.460 -25.966 -24.390 1.00 34.22 242 PHE B CA 1
ATOM 8975 C C . PHE B 1 244 ? -0.841 -27.336 -24.140 1.00 42.52 242 PHE B C 1
ATOM 8976 O O . PHE B 1 244 ? 0.299 -27.572 -24.559 1.00 43.43 242 PHE B O 1
ATOM 8993 N N . ASP B 1 245 ? -1.582 -28.246 -23.508 1.00 34.56 243 ASP B N 1
ATOM 8994 C CA . ASP B 1 245 ? -0.960 -29.510 -23.031 1.00 39.36 243 ASP B CA 1
ATOM 8995 C C . ASP B 1 245 ? -0.334 -30.371 -24.106 1.00 49.97 243 ASP B C 1
ATOM 8996 O O . ASP B 1 245 ? 0.612 -31.076 -23.809 1.00 42.99 243 ASP B O 1
ATOM 9005 N N . LYS B 1 246 ? -0.906 -30.419 -25.312 1.00 41.48 244 LYS B N 1
ATOM 9006 C CA . LYS B 1 246 ? -0.380 -31.323 -26.336 1.00 43.66 244 LYS B CA 1
ATOM 9007 C C . LYS B 1 246 ? 0.770 -30.706 -27.156 1.00 47.79 244 LYS B C 1
ATOM 9008 O O . LYS B 1 246 ? 1.336 -31.376 -28.014 1.00 46.31 244 LYS B O 1
ATOM 9027 N N . LEU B 1 247 ? 1.095 -29.438 -26.913 1.00 39.74 245 LEU B N 1
ATOM 9028 C CA . LEU B 1 247 ? 2.088 -28.736 -27.719 1.00 41.28 245 LEU B CA 1
ATOM 9029 C C . LEU B 1 247 ? 3.540 -28.937 -27.213 1.00 43.56 245 LEU B C 1
ATOM 9030 O O . LEU B 1 247 ? 4.256 -28.003 -26.816 1.00 40.88 245 LEU B O 1
ATOM 9046 N N . THR B 1 248 ? 3.977 -30.170 -27.344 1.00 42.83 246 THR B N 1
ATOM 9047 C CA . THR B 1 248 ? 5.228 -30.637 -26.773 1.00 55.63 246 THR B CA 1
ATOM 9048 C C . THR B 1 248 ? 6.447 -30.185 -27.523 1.00 54.34 246 THR B C 1
ATOM 9049 O O . THR B 1 248 ? 7.541 -30.315 -27.048 1.00 63.86 246 THR B O 1
ATOM 9060 N N . ASN B 1 249 ? 6.268 -29.626 -28.693 1.00 50.09 247 ASN B N 1
ATOM 9061 C CA . ASN B 1 249 ? 7.420 -29.215 -29.432 1.00 43.68 247 ASN B CA 1
ATOM 9062 C C . ASN B 1 249 ? 7.481 -27.704 -29.519 1.00 43.49 247 ASN B C 1
ATOM 9063 O O . ASN B 1 249 ? 8.356 -27.112 -30.157 1.00 45.98 247 ASN B O 1
ATOM 9074 N N . LEU B 1 250 ? 6.575 -27.070 -28.805 1.00 46.77 248 LEU B N 1
ATOM 9075 C CA . LEU B 1 250 ? 6.425 -25.635 -28.933 1.00 41.28 248 LEU B CA 1
ATOM 9076 C C . LEU B 1 250 ? 7.681 -25.035 -28.350 1.00 44.63 248 LEU B C 1
ATOM 9077 O O . LEU B 1 250 ? 8.160 -25.463 -27.295 1.00 38.82 248 LEU B O 1
ATOM 9093 N N . LYS B 1 251 ? 8.234 -24.068 -29.061 1.00 37.96 249 LYS B N 1
ATOM 9094 C CA . LYS B 1 251 ? 9.421 -23.413 -28.611 1.00 39.57 249 LYS B CA 1
ATOM 9095 C C . LYS B 1 251 ? 9.151 -21.973 -28.234 1.00 48.48 249 LYS B C 1
ATOM 9096 O O . LYS B 1 251 ? 9.828 -21.408 -27.366 1.00 41.37 249 LYS B O 1
ATOM 9115 N N . ILE B 1 252 ? 8.137 -21.389 -28.857 1.00 33.13 250 ILE B N 1
ATOM 9116 C CA . ILE B 1 252 ? 7.778 -19.975 -28.665 1.00 31.87 250 ILE B CA 1
ATOM 9117 C C . ILE B 1 252 ? 6.267 -19.794 -28.424 1.00 41.65 250 ILE B C 1
ATOM 9118 O O . ILE B 1 252 ? 5.423 -20.240 -29.261 1.00 36.65 250 ILE B O 1
ATOM 9134 N N . LEU B 1 253 ? 5.916 -19.158 -27.299 1.00 36.07 251 LEU B N 1
ATOM 9135 C CA . LEU B 1 253 ? 4.525 -18.881 -26.988 1.00 25.83 251 LEU B CA 1
ATOM 9136 C C . LEU B 1 253 ? 4.311 -17.445 -26.596 1.00 43.22 251 LEU B C 1
ATOM 9137 O O . LEU B 1 253 ? 4.795 -16.992 -25.553 1.00 33.82 251 LEU B O 1
ATOM 9153 N N . LEU B 1 254 ? 3.538 -16.711 -27.428 1.00 31.42 252 LEU B N 1
ATOM 9154 C CA . LEU B 1 254 ? 3.370 -15.290 -27.148 1.00 24.42 252 LEU B CA 1
ATOM 9155 C C . LEU B 1 254 ? 1.942 -14.944 -26.752 1.00 37.53 252 LEU B C 1
ATOM 9156 O O . LEU B 1 254 ? 0.975 -15.129 -27.518 1.00 35.49 252 LEU B O 1
ATOM 9172 N N . LEU B 1 255 ? 1.819 -14.459 -25.506 1.00 30.88 253 LEU B N 1
ATOM 9173 C CA . LEU B 1 255 ? 0.522 -14.075 -24.942 1.00 20.20 253 LEU B CA 1
ATOM 9174 C C . LEU B 1 255 ? 0.502 -12.648 -24.482 1.00 27.49 253 LEU B C 1
ATOM 9175 O O . LEU B 1 255 ? -0.410 -12.283 -23.781 1.00 27.05 253 LEU B O 1
ATOM 9191 N N . ASP B 1 256 ? 1.446 -11.828 -24.940 1.00 31.70 254 ASP B N 1
ATOM 9192 C CA . ASP B 1 256 ? 1.502 -10.435 -24.525 1.00 31.35 254 ASP B CA 1
ATOM 9193 C C . ASP B 1 256 ? 0.224 -9.671 -24.927 1.00 47.72 254 ASP B C 1
ATOM 9194 O O . ASP B 1 256 ? -0.436 -9.998 -25.920 1.00 38.44 254 ASP B O 1
ATOM 9203 N N . ASN B 1 257 ? -0.081 -8.628 -24.160 1.00 35.70 255 ASN B N 1
ATOM 9204 C CA . ASN B 1 257 ? -1.115 -7.678 -24.494 1.00 43.47 255 ASN B CA 1
ATOM 9205 C C . ASN B 1 257 ? -2.503 -8.237 -24.678 1.00 44.06 255 ASN B C 1
ATOM 9206 O O . ASN B 1 257 ? -3.316 -7.649 -25.372 1.00 34.93 255 ASN B O 1
ATOM 9217 N N . ASN B 1 258 ? -2.805 -9.278 -23.928 1.00 36.93 256 ASN B N 1
ATOM 9218 C CA . ASN B 1 258 ? -4.171 -9.670 -23.779 1.00 33.53 256 ASN B CA 1
ATOM 9219 C C . ASN B 1 258 ? -4.728 -9.028 -22.523 1.00 37.93 256 ASN B C 1
ATOM 9220 O O . ASN B 1 258 ? -4.209 -7.960 -22.097 1.00 38.15 256 ASN B O 1
ATOM 9231 N N . GLN B 1 259 ? -5.753 -9.654 -21.938 1.00 33.34 257 GLN B N 1
ATOM 9232 C CA . GLN B 1 259 ? -6.418 -9.126 -20.749 1.00 37.17 257 GLN B CA 1
ATOM 9233 C C . GLN B 1 259 ? -6.381 -10.205 -19.643 1.00 32.86 257 GLN B C 1
ATOM 9234 O O . GLN B 1 259 ? -7.339 -10.371 -18.868 1.00 35.48 257 GLN B O 1
ATOM 9248 N N . LEU B 1 260 ? -5.284 -10.950 -19.571 1.00 32.56 258 LEU B N 1
ATOM 9249 C CA . LEU B 1 260 ? -5.179 -12.045 -18.593 1.00 37.34 258 LEU B CA 1
ATOM 9250 C C . LEU B 1 260 ? -4.876 -11.465 -17.208 1.00 36.59 258 LEU B C 1
ATOM 9251 O O . LEU B 1 260 ? -4.099 -10.495 -17.065 1.00 33.77 258 LEU B O 1
ATOM 9267 N N . GLN B 1 261 ? -5.597 -11.995 -16.217 1.00 34.51 259 GLN B N 1
ATOM 9268 C CA . GLN B 1 261 ? -5.425 -11.626 -14.806 1.00 37.61 259 GLN B CA 1
ATOM 9269 C C . GLN B 1 261 ? -4.676 -12.712 -14.037 1.00 41.86 259 GLN B C 1
ATOM 9270 O O . GLN B 1 261 ? -4.026 -12.461 -13.028 1.00 38.54 259 GLN B O 1
ATOM 9284 N N . SER B 1 262 ? -4.817 -13.915 -14.558 1.00 34.99 260 SER B N 1
ATOM 9285 C CA . SER B 1 262 ? -4.327 -15.114 -13.952 1.00 32.83 260 SER B CA 1
ATOM 9286 C C . SER B 1 262 ? -4.177 -16.242 -14.937 1.00 36.59 260 SER B C 1
ATOM 9287 O O . SER B 1 262 ? -4.824 -16.208 -15.987 1.00 41.04 260 SER B O 1
ATOM 9295 N N . LEU B 1 263 ? -3.410 -17.276 -14.570 1.00 31.57 261 LEU B N 1
ATOM 9296 C CA . LEU B 1 263 ? -3.216 -18.439 -15.418 1.00 28.89 261 LEU B CA 1
ATOM 9297 C C . LEU B 1 263 ? -3.659 -19.693 -14.683 1.00 42.97 261 LEU B C 1
ATOM 9298 O O . LEU B 1 263 ? -3.514 -19.763 -13.468 1.00 54.11 261 LEU B O 1
ATOM 9314 N N . PRO B 1 264 ? -4.219 -20.683 -15.401 1.00 53.88 262 PRO B N 1
ATOM 9315 C CA . PRO B 1 264 ? -4.538 -21.961 -14.754 1.00 50.19 262 PRO B CA 1
ATOM 9316 C C . PRO B 1 264 ? -3.271 -22.597 -14.192 1.00 50.75 262 PRO B C 1
ATOM 9317 O O . PRO B 1 264 ? -2.256 -22.594 -14.910 1.00 41.99 262 PRO B O 1
ATOM 9328 N N . ASN B 1 265 ? -3.354 -23.253 -13.036 1.00 47.44 263 ASN B N 1
ATOM 9329 C CA . ASN B 1 265 ? -2.199 -23.895 -12.445 1.00 47.34 263 ASN B CA 1
ATOM 9330 C C . ASN B 1 265 ? -1.714 -25.005 -13.369 1.00 40.53 263 ASN B C 1
ATOM 9331 O O . ASN B 1 265 ? -2.495 -25.868 -13.757 1.00 49.57 263 ASN B O 1
ATOM 9342 N N . GLY B 1 266 ? -0.423 -25.013 -13.663 1.00 41.94 264 GLY B N 1
ATOM 9343 C CA . GLY B 1 266 ? 0.215 -26.035 -14.470 1.00 52.01 264 GLY B CA 1
ATOM 9344 C C . GLY B 1 266 ? -0.074 -25.890 -15.988 1.00 46.26 264 GLY B C 1
ATOM 9345 O O . GLY B 1 266 ? 0.325 -26.774 -16.751 1.00 38.63 264 GLY B O 1
ATOM 9349 N N . VAL B 1 267 ? -0.488 -24.705 -16.438 1.00 48.51 265 VAL B N 1
ATOM 9350 C CA . VAL B 1 267 ? -0.923 -24.503 -17.847 1.00 43.17 265 VAL B CA 1
ATOM 9351 C C . VAL B 1 267 ? 0.289 -24.630 -18.775 1.00 48.18 265 VAL B C 1
ATOM 9352 O O . VAL B 1 267 ? 0.135 -25.005 -19.963 1.00 40.45 265 VAL B O 1
ATOM 9365 N N . PHE B 1 268 ? 1.492 -24.373 -18.247 1.00 38.75 266 PHE B N 1
ATOM 9366 C CA . PHE B 1 268 ? 2.716 -24.504 -19.057 1.00 31.37 266 PHE B CA 1
ATOM 9367 C C . PHE B 1 268 ? 3.457 -25.791 -18.785 1.00 33.38 266 PHE B C 1
ATOM 9368 O O . PHE B 1 268 ? 4.517 -26.009 -19.388 1.00 37.63 266 PHE B O 1
ATOM 9385 N N . ASP B 1 269 ? 2.928 -26.662 -17.929 1.00 41.65 267 ASP B N 1
ATOM 9386 C CA . ASP B 1 269 ? 3.737 -27.789 -17.436 1.00 48.98 267 ASP B CA 1
ATOM 9387 C C . ASP B 1 269 ? 4.181 -28.758 -18.504 1.00 59.61 267 ASP B C 1
ATOM 9388 O O . ASP B 1 269 ? 5.210 -29.407 -18.352 1.00 50.75 267 ASP B O 1
ATOM 9397 N N . LYS B 1 270 ? 3.439 -28.874 -19.596 1.00 58.72 268 LYS B N 1
ATOM 9398 C CA . LYS B 1 270 ? 3.788 -29.900 -20.564 1.00 53.37 268 LYS B CA 1
ATOM 9399 C C . LYS B 1 270 ? 4.660 -29.355 -21.709 1.00 46.84 268 LYS B C 1
ATOM 9400 O O . LYS B 1 270 ? 5.014 -30.071 -22.665 1.00 45.24 268 LYS B O 1
ATOM 9419 N N . LEU B 1 271 ? 5.033 -28.081 -21.594 1.00 39.03 269 LEU B N 1
ATOM 9420 C CA . LEU B 1 271 ? 5.833 -27.439 -22.624 1.00 43.52 269 LEU B CA 1
ATOM 9421 C C . LEU B 1 271 ? 7.349 -27.629 -22.428 1.00 43.37 269 LEU B C 1
ATOM 9422 O O . LEU B 1 271 ? 8.091 -26.663 -22.209 1.00 35.83 269 LEU B O 1
ATOM 9438 N N . LYS B 1 272 ? 7.793 -28.875 -22.573 1.00 46.68 270 LYS B N 1
ATOM 9439 C CA . LYS B 1 272 ? 9.199 -29.256 -22.414 1.00 55.71 270 LYS B CA 1
ATOM 9440 C C . LYS B 1 272 ? 10.174 -28.492 -23.292 1.00 56.41 270 LYS B C 1
ATOM 9441 O O . LYS B 1 272 ? 11.321 -28.277 -22.898 1.00 48.63 270 LYS B O 1
ATOM 9445 N N . SER B 1 273 ? 9.733 -28.122 -24.501 1.00 50.24 271 SER B N 1
ATOM 9446 C CA . SER B 1 273 ? 10.613 -27.488 -25.494 1.00 46.09 271 SER B CA 1
ATOM 9447 C C . SER B 1 273 ? 10.579 -25.972 -25.471 1.00 38.29 271 SER B C 1
ATOM 9448 O O . SER B 1 273 ? 11.209 -25.306 -26.286 1.00 43.93 271 SER B O 1
ATOM 9456 N N . LEU B 1 274 ? 9.811 -25.409 -24.564 1.00 39.04 272 LEU B N 1
ATOM 9457 C CA . LEU B 1 274 ? 9.592 -23.984 -24.627 1.00 39.98 272 LEU B CA 1
ATOM 9458 C C . LEU B 1 274 ? 10.891 -23.239 -24.285 1.00 45.06 272 LEU B C 1
ATOM 9459 O O . LEU B 1 274 ? 11.564 -23.580 -23.328 1.00 49.90 272 LEU B O 1
ATOM 9475 N N . THR B 1 275 ? 11.263 -22.257 -25.102 1.00 38.43 273 THR B N 1
ATOM 9476 C CA . THR B 1 275 ? 12.446 -21.459 -24.849 1.00 44.15 273 THR B CA 1
ATOM 9477 C C . THR B 1 275 ? 12.110 -19.977 -24.808 1.00 42.26 273 THR B C 1
ATOM 9478 O O . THR B 1 275 ? 12.922 -19.174 -24.348 1.00 41.86 273 THR B O 1
ATOM 9489 N N . THR B 1 276 ? 10.941 -19.580 -25.306 1.00 36.57 274 THR B N 1
ATOM 9490 C CA . THR B 1 276 ? 10.535 -18.162 -25.208 1.00 34.42 274 THR B CA 1
ATOM 9491 C C . THR B 1 276 ? 9.079 -18.040 -24.854 1.00 43.20 274 THR B C 1
ATOM 9492 O O . THR B 1 276 ? 8.215 -18.738 -25.448 1.00 38.30 274 THR B O 1
ATOM 9503 N N . VAL B 1 277 ? 8.805 -17.135 -23.912 1.00 27.63 275 VAL B N 1
ATOM 9504 C CA . VAL B 1 277 ? 7.447 -16.839 -23.520 1.00 28.11 275 VAL B CA 1
ATOM 9505 C C . VAL B 1 277 ? 7.309 -15.328 -23.538 1.00 35.00 275 VAL B C 1
ATOM 9506 O O . VAL B 1 277 ? 8.320 -14.595 -23.451 1.00 30.99 275 VAL B O 1
ATOM 9519 N N . GLY B 1 278 ? 6.075 -14.869 -23.737 1.00 28.92 276 GLY B N 1
ATOM 9520 C CA . GLY B 1 278 ? 5.760 -13.448 -23.755 1.00 30.58 276 GLY B CA 1
ATOM 9521 C C . GLY B 1 278 ? 4.499 -13.237 -22.929 1.00 33.45 276 GLY B C 1
ATOM 9522 O O . GLY B 1 278 ? 3.444 -13.833 -23.235 1.00 36.61 276 GLY B O 1
ATOM 9526 N N . LEU B 1 279 ? 4.573 -12.415 -21.879 1.00 28.82 277 LEU B N 1
ATOM 9527 C CA . LEU B 1 279 ? 3.394 -12.200 -21.011 1.00 27.21 277 LEU B CA 1
ATOM 9528 C C . LEU B 1 279 ? 3.241 -10.757 -20.588 1.00 27.77 277 LEU B C 1
ATOM 9529 O O . LEU B 1 279 ? 2.389 -10.440 -19.780 1.00 29.52 277 LEU B O 1
ATOM 9545 N N . SER B 1 280 ? 3.926 -9.893 -21.313 1.00 28.30 278 SER B N 1
ATOM 9546 C CA . SER B 1 280 ? 3.940 -8.423 -21.181 1.00 33.55 278 SER B CA 1
ATOM 9547 C C . SER B 1 280 ? 2.502 -7.876 -21.381 1.00 44.30 278 SER B C 1
ATOM 9548 O O . SER B 1 280 ? 1.625 -8.572 -21.949 1.00 33.10 278 SER B O 1
ATOM 9556 N N . GLY B 1 281 ? 2.238 -6.677 -20.869 1.00 31.66 279 GLY B N 1
ATOM 9557 C CA . GLY B 1 281 ? 0.902 -6.107 -20.899 1.00 37.47 279 GLY B CA 1
ATOM 9558 C C . GLY B 1 281 ? 0.050 -6.946 -19.954 1.00 48.43 279 GLY B C 1
ATOM 9559 O O . GLY B 1 281 ? 0.541 -7.376 -18.890 1.00 43.74 279 GLY B O 1
ATOM 9563 N N . ASN B 1 282 ? -1.179 -7.250 -20.348 1.00 41.81 280 ASN B N 1
ATOM 9564 C CA . ASN B 1 282 ? -2.094 -8.004 -19.499 1.00 29.69 280 ASN B CA 1
ATOM 9565 C C . ASN B 1 282 ? -2.384 -7.246 -18.210 1.00 31.23 280 ASN B C 1
ATOM 9566 O O . ASN B 1 282 ? -2.223 -6.007 -18.188 1.00 33.05 280 ASN B O 1
ATOM 9577 N N . LEU B 1 283 ? -3.145 -7.917 -17.332 1.00 31.01 281 LEU B N 1
ATOM 9578 C CA . LEU B 1 283 ? -3.741 -7.348 -16.122 1.00 40.06 281 LEU B CA 1
ATOM 9579 C C . LEU B 1 283 ? -3.449 -8.288 -14.916 1.00 35.10 281 LEU B C 1
ATOM 9580 O O . LEU B 1 283 ? -4.341 -8.669 -14.172 1.00 32.74 281 LEU B O 1
ATOM 9596 N N . TRP B 1 284 ? -2.196 -8.656 -14.744 1.00 27.96 282 TRP B N 1
ATOM 9597 C CA . TRP B 1 284 ? -1.811 -9.675 -13.747 1.00 42.89 282 TRP B CA 1
ATOM 9598 C C . TRP B 1 284 ? -2.197 -9.245 -12.343 1.00 36.08 282 TRP B C 1
ATOM 9599 O O . TRP B 1 284 ? -1.965 -8.131 -11.945 1.00 34.16 282 TRP B O 1
ATOM 9620 N N . GLU B 1 285 ? -2.814 -10.161 -11.622 1.00 37.07 283 GLU B N 1
ATOM 9621 C CA . GLU B 1 285 ? -3.222 -9.913 -10.269 1.00 49.67 283 GLU B CA 1
ATOM 9622 C C . GLU B 1 285 ? -2.098 -10.419 -9.387 1.00 50.10 283 GLU B C 1
ATOM 9623 O O . GLU B 1 285 ? -1.794 -11.605 -9.428 1.00 42.26 283 GLU B O 1
ATOM 9635 N N . CYS B 1 286 ? -1.396 -9.512 -8.713 1.00 42.63 284 CYS B N 1
ATOM 9636 C CA . CYS B 1 286 ? -0.319 -9.906 -7.802 1.00 42.82 284 CYS B CA 1
ATOM 9637 C C . CYS B 1 286 ? -0.782 -10.052 -6.385 1.00 54.54 284 CYS B C 1
ATOM 9638 O O . CYS B 1 286 ? -0.441 -9.235 -5.523 1.00 56.05 284 CYS B O 1
ATOM 9645 N N . SER B 1 287 ? -1.371 -11.203 -6.122 1.00 49.44 285 SER B N 1
ATOM 9646 C CA . SER B 1 287 ? -1.785 -11.523 -4.806 1.00 52.41 285 SER B CA 1
ATOM 9647 C C . SER B 1 287 ? -1.144 -12.875 -4.810 1.00 58.28 285 SER B C 1
ATOM 9648 O O . SER B 1 287 ? -0.544 -13.235 -5.824 1.00 49.56 285 SER B O 1
ATOM 9656 N N . PRO B 1 288 ? -1.374 -13.682 -3.783 1.00 52.96 286 PRO B N 1
ATOM 9657 C CA . PRO B 1 288 ? -0.741 -14.998 -3.812 1.00 53.97 286 PRO B CA 1
ATOM 9658 C C . PRO B 1 288 ? -1.317 -15.886 -4.890 1.00 43.32 286 PRO B C 1
ATOM 9659 O O . PRO B 1 288 ? -0.736 -16.952 -5.077 1.00 42.41 286 PRO B O 1
ATOM 9670 N N . ARG B 1 289 ? -2.346 -15.452 -5.624 1.00 55.98 287 ARG B N 1
ATOM 9671 C CA . ARG B 1 289 ? -2.856 -16.220 -6.775 1.00 55.29 287 ARG B CA 1
ATOM 9672 C C . ARG B 1 289 ? -1.699 -16.357 -7.774 1.00 42.84 287 ARG B C 1
ATOM 9673 O O . ARG B 1 289 ? -1.578 -17.420 -8.447 1.00 37.72 287 ARG B O 1
ATOM 9677 N N . VAL B 1 290 ? -0.785 -15.369 -7.820 1.00 35.81 288 VAL B N 1
ATOM 9678 C CA . VAL B 1 290 ? 0.311 -15.451 -8.807 1.00 39.14 288 VAL B CA 1
ATOM 9679 C C . VAL B 1 290 ? 1.479 -16.366 -8.441 1.00 40.52 288 VAL B C 1
ATOM 9680 O O . VAL B 1 290 ? 2.409 -16.526 -9.279 1.00 41.14 288 VAL B O 1
ATOM 9693 N N . CYS B 1 291 ? 1.476 -16.988 -7.253 1.00 51.90 289 CYS B N 1
ATOM 9694 C CA . CYS B 1 291 ? 2.706 -17.681 -6.797 1.00 45.68 289 CYS B CA 1
ATOM 9695 C C . CYS B 1 291 ? 3.097 -18.834 -7.744 1.00 43.88 289 CYS B C 1
ATOM 9696 O O . CYS B 1 291 ? 4.286 -19.013 -8.042 1.00 44.86 289 CYS B O 1
ATOM 9703 N N . ALA B 1 292 ? 2.126 -19.576 -8.277 1.00 43.60 290 ALA B N 1
ATOM 9704 C CA . ALA B 1 292 ? 2.446 -20.666 -9.211 1.00 47.55 290 ALA B CA 1
ATOM 9705 C C . ALA B 1 292 ? 3.146 -20.112 -10.453 1.00 46.59 290 ALA B C 1
ATOM 9706 O O . ALA B 1 292 ? 4.161 -20.684 -10.893 1.00 36.82 290 ALA B O 1
ATOM 9713 N N . LEU B 1 293 ? 2.655 -18.987 -10.977 1.00 48.33 291 LEU B N 1
ATOM 9714 C CA . LEU B 1 293 ? 3.277 -18.362 -12.149 1.00 49.07 291 LEU B CA 1
ATOM 9715 C C . LEU B 1 293 ? 4.686 -17.817 -11.815 1.00 46.12 291 LEU B C 1
ATOM 9716 O O . LEU B 1 293 ? 5.659 -17.963 -12.580 1.00 41.74 291 LEU B O 1
ATOM 9732 N N . ALA B 1 294 ? 4.793 -17.178 -10.661 1.00 43.80 292 ALA B N 1
ATOM 9733 C CA . ALA B 1 294 ? 6.083 -16.562 -10.265 1.00 42.17 292 ALA B CA 1
ATOM 9734 C C . ALA B 1 294 ? 7.111 -17.668 -10.104 1.00 31.35 292 ALA B C 1
ATOM 9735 O O . ALA B 1 294 ? 8.271 -17.527 -10.491 1.00 44.58 292 ALA B O 1
ATOM 9742 N N . SER B 1 295 ? 6.691 -18.801 -9.575 1.00 42.21 293 SER B N 1
ATOM 9743 C CA . SER B 1 295 ? 7.628 -19.908 -9.408 1.00 47.07 293 SER B CA 1
ATOM 9744 C C . SER B 1 295 ? 8.008 -20.478 -10.758 1.00 51.78 293 SER B C 1
ATOM 9745 O O . SER B 1 295 ? 9.190 -20.782 -10.990 1.00 43.40 293 SER B O 1
ATOM 9753 N N . TRP B 1 296 ? 7.026 -20.651 -11.670 1.00 46.13 294 TRP B N 1
ATOM 9754 C CA . TRP B 1 296 ? 7.386 -21.159 -12.996 1.00 39.21 294 TRP B CA 1
ATOM 9755 C C . TRP B 1 296 ? 8.378 -20.171 -13.638 1.00 36.77 294 TRP B C 1
ATOM 9756 O O . TRP B 1 296 ? 9.382 -20.542 -14.254 1.00 36.86 294 TRP B O 1
ATOM 9777 N N . LEU B 1 297 ? 8.075 -18.898 -13.504 1.00 33.47 295 LEU B N 1
ATOM 9778 C CA . LEU B 1 297 ? 8.905 -17.861 -14.095 1.00 36.01 295 LEU B CA 1
ATOM 9779 C C . LEU B 1 297 ? 10.337 -17.921 -13.537 1.00 50.70 295 LEU B C 1
ATOM 9780 O O . LEU B 1 297 ? 11.323 -17.829 -14.293 1.00 41.95 295 LEU B O 1
ATOM 9796 N N . GLY B 1 298 ? 10.476 -18.085 -12.218 1.00 52.08 296 GLY B N 1
ATOM 9797 C CA . GLY B 1 298 ? 11.810 -18.110 -11.619 1.00 43.39 296 GLY B CA 1
ATOM 9798 C C . GLY B 1 298 ? 12.720 -19.253 -12.065 1.00 47.72 296 GLY B C 1
ATOM 9799 O O . GLY B 1 298 ? 13.951 -19.079 -12.235 1.00 52.70 296 GLY B O 1
ATOM 9803 N N . SER B 1 299 ? 12.128 -20.407 -12.351 1.00 43.02 297 SER B N 1
ATOM 9804 C CA . SER B 1 299 ? 12.912 -21.559 -12.771 1.00 56.51 297 SER B CA 1
ATOM 9805 C C . SER B 1 299 ? 12.862 -21.811 -14.268 1.00 58.82 297 SER B C 1
ATOM 9806 O O . SER B 1 299 ? 13.348 -22.847 -14.735 1.00 50.35 297 SER B O 1
ATOM 9814 N N . PHE B 1 300 ? 12.339 -20.859 -15.041 1.00 53.83 298 PHE B N 1
ATOM 9815 C CA . PHE B 1 300 ? 12.238 -21.080 -16.482 1.00 43.30 298 PHE B CA 1
ATOM 9816 C C . PHE B 1 300 ? 13.616 -20.849 -17.100 1.00 46.36 298 PHE B C 1
ATOM 9817 O O . PHE B 1 300 ? 14.244 -19.803 -16.911 1.00 49.10 298 PHE B O 1
ATOM 9834 N N . GLN B 1 301 ? 14.105 -21.896 -17.765 1.00 42.95 299 GLN B N 1
ATOM 9835 C CA . GLN B 1 301 ? 15.414 -21.925 -18.367 1.00 62.01 299 GLN B CA 1
ATOM 9836 C C . GLN B 1 301 ? 15.406 -21.213 -19.723 1.00 71.81 299 GLN B C 1
ATOM 9837 O O . GLN B 1 301 ? 16.425 -21.238 -20.399 1.00 73.63 299 GLN B O 1
ATOM 9841 N N . GLY B 1 302 ? 14.362 -20.434 -20.050 1.00 57.55 300 GLY B N 1
ATOM 9842 C CA . GLY B 1 302 ? 14.311 -19.786 -21.351 1.00 39.95 300 GLY B CA 1
ATOM 9843 C C . GLY B 1 302 ? 14.199 -18.303 -21.105 1.00 55.21 300 GLY B C 1
ATOM 9844 O O . GLY B 1 302 ? 14.680 -17.822 -20.090 1.00 59.51 300 GLY B O 1
ATOM 9848 N N . ARG B 1 303 ? 13.609 -17.550 -22.004 1.00 53.49 301 ARG B N 1
ATOM 9849 C CA . ARG B 1 303 ? 13.603 -16.101 -21.829 1.00 52.01 301 ARG B CA 1
ATOM 9850 C C . ARG B 1 303 ? 12.247 -15.419 -22.119 1.00 55.12 301 ARG B C 1
ATOM 9851 O O . ARG B 1 303 ? 11.355 -16.012 -22.702 1.00 44.73 301 ARG B O 1
ATOM 9855 N N . TRP B 1 304 ? 12.108 -14.176 -21.680 1.00 47.14 302 TRP B N 1
ATOM 9856 C CA . TRP B 1 304 ? 10.990 -13.361 -22.079 1.00 49.18 302 TRP B CA 1
ATOM 9857 C C . TRP B 1 304 ? 11.525 -11.975 -22.339 1.00 53.02 302 TRP B C 1
ATOM 9858 O O . TRP B 1 304 ? 12.367 -11.488 -21.597 1.00 43.31 302 TRP B O 1
ATOM 9879 N N . GLU B 1 305 ? 11.026 -11.347 -23.389 1.00 49.36 303 GLU B N 1
ATOM 9880 C CA . GLU B 1 305 ? 11.630 -10.140 -23.927 1.00 56.32 303 GLU B CA 1
ATOM 9881 C C . GLU B 1 305 ? 11.125 -8.869 -23.276 1.00 48.91 303 GLU B C 1
ATOM 9882 O O . GLU B 1 305 ? 11.800 -7.866 -23.294 1.00 53.91 303 GLU B O 1
ATOM 9894 N N . HIS B 1 306 ? 9.968 -8.916 -22.630 1.00 45.10 304 HIS B N 1
ATOM 9895 C CA . HIS B 1 306 ? 9.427 -7.687 -22.078 1.00 43.30 304 HIS B CA 1
ATOM 9896 C C . HIS B 1 306 ? 9.041 -7.935 -20.657 1.00 47.55 304 HIS B C 1
ATOM 9897 O O . HIS B 1 306 ? 8.702 -9.055 -20.304 1.00 46.26 304 HIS B O 1
ATOM 9912 N N . SER B 1 307 ? 9.121 -6.897 -19.836 1.00 48.66 305 SER B N 1
ATOM 9913 C CA . SER B 1 307 ? 8.919 -7.057 -18.404 1.00 47.99 305 SER B CA 1
ATOM 9914 C C . SER B 1 307 ? 7.455 -7.481 -18.120 1.00 53.04 305 SER B C 1
ATOM 9915 O O . SER B 1 307 ? 6.520 -7.012 -18.776 1.00 42.49 305 SER B O 1
ATOM 9923 N N . ILE B 1 308 ? 7.262 -8.386 -17.164 1.00 44.92 306 ILE B N 1
ATOM 9924 C CA . ILE B 1 308 ? 5.925 -8.875 -16.822 1.00 45.70 306 ILE B CA 1
ATOM 9925 C C . ILE B 1 308 ? 5.495 -8.216 -15.504 1.00 45.11 306 ILE B C 1
ATOM 9926 O O . ILE B 1 308 ? 6.026 -8.535 -14.421 1.00 38.57 306 ILE B O 1
ATOM 9942 N N . LEU B 1 309 ? 4.485 -7.348 -15.567 1.00 37.65 307 LEU B N 1
ATOM 9943 C CA . LEU B 1 309 ? 4.183 -6.448 -14.455 1.00 48.21 307 LEU B CA 1
ATOM 9944 C C . LEU B 1 309 ? 2.863 -6.763 -13.755 1.00 53.83 307 LEU B C 1
ATOM 9945 O O . LEU B 1 309 ? 1.969 -7.349 -14.372 1.00 36.35 307 LEU B O 1
ATOM 9961 N N . CYS B 1 310 ? 2.790 -6.415 -12.463 1.00 41.33 308 CYS B N 1
ATOM 9962 C CA . CYS B 1 310 ? 1.564 -6.492 -11.662 1.00 41.17 308 CYS B CA 1
ATOM 9963 C C . CYS B 1 310 ? 0.675 -5.380 -12.086 1.00 44.01 308 CYS B C 1
ATOM 9964 O O . CYS B 1 310 ? 1.126 -4.239 -12.194 1.00 39.30 308 CYS B O 1
ATOM 9971 N N . HIS B 1 311 ? -0.609 -5.675 -12.212 1.00 49.12 309 HIS B N 1
ATOM 9972 C CA . HIS B 1 311 ? -1.550 -4.636 -12.538 1.00 47.09 309 HIS B CA 1
ATOM 9973 C C . HIS B 1 311 ? -2.346 -4.267 -11.311 1.00 44.41 309 HIS B C 1
ATOM 9974 O O . HIS B 1 311 ? -2.732 -3.117 -11.155 1.00 41.44 309 HIS B O 1
ATOM 9989 N N . SER B 1 312 ? -2.632 -5.255 -10.463 1.00 53.85 310 SER B N 1
ATOM 9990 C CA . SER B 1 312 ? -3.339 -5.044 -9.225 1.00 48.33 310 SER B CA 1
ATOM 9991 C C . SER B 1 312 ? -2.730 -6.009 -8.183 1.00 53.96 310 SER B C 1
ATOM 9992 O O . SER B 1 312 ? -2.163 -7.045 -8.568 1.00 48.90 310 SER B O 1
ATOM 10000 N N . PRO B 1 313 ? -2.805 -5.672 -6.879 1.00 46.20 311 PRO B N 1
ATOM 10001 C CA . PRO B 1 313 ? -3.399 -4.521 -6.199 1.00 48.02 311 PRO B CA 1
ATOM 10002 C C . PRO B 1 313 ? -2.553 -3.281 -6.297 1.00 45.78 311 PRO B C 1
ATOM 10003 O O . PRO B 1 313 ? -1.396 -3.346 -6.734 1.00 39.64 311 PRO B O 1
ATOM 10014 N N . ASP B 1 314 ? -3.080 -2.191 -5.763 1.00 50.25 312 ASP B N 1
ATOM 10015 C CA . ASP B 1 314 ? -2.461 -0.892 -5.893 1.00 63.15 312 ASP B CA 1
ATOM 10016 C C . ASP B 1 314 ? -1.001 -0.879 -5.417 1.00 65.02 312 ASP B C 1
ATOM 10017 O O . ASP B 1 314 ? -0.124 -0.283 -6.058 1.00 62.30 312 ASP B O 1
ATOM 10026 N N . HIS B 1 315 ? -0.708 -1.599 -4.335 1.00 61.58 313 HIS B N 1
ATOM 10027 C CA . HIS B 1 315 ? 0.655 -1.521 -3.792 1.00 64.06 313 HIS B CA 1
ATOM 10028 C C . HIS B 1 315 ? 1.684 -2.357 -4.576 1.00 60.73 313 HIS B C 1
ATOM 10029 O O . HIS B 1 315 ? 2.894 -2.226 -4.365 1.00 59.51 313 HIS B O 1
ATOM 10044 N N . THR B 1 316 ? 1.240 -3.038 -5.626 1.00 56.22 314 THR B N 1
ATOM 10045 C CA . THR B 1 316 ? 2.162 -3.827 -6.437 1.00 57.26 314 THR B CA 1
ATOM 10046 C C . THR B 1 316 ? 2.122 -3.304 -7.871 1.00 48.55 314 THR B C 1
ATOM 10047 O O . THR B 1 316 ? 2.907 -3.720 -8.688 1.00 50.65 314 THR B O 1
ATOM 10058 N N . GLN B 1 317 ? 1.210 -2.386 -8.155 1.00 50.01 315 GLN B N 1
ATOM 10059 C CA . GLN B 1 317 ? 1.027 -1.898 -9.525 1.00 54.88 315 GLN B CA 1
ATOM 10060 C C . GLN B 1 317 ? 2.250 -1.283 -10.163 1.00 54.86 315 GLN B C 1
ATOM 10061 O O . GLN B 1 317 ? 2.763 -0.278 -9.672 1.00 50.94 315 GLN B O 1
ATOM 10075 N N . GLY B 1 318 ? 2.721 -1.876 -11.257 1.00 51.55 316 GLY B N 1
ATOM 10076 C CA . GLY B 1 318 ? 3.844 -1.302 -11.967 1.00 43.76 316 GLY B CA 1
ATOM 10077 C C . GLY B 1 318 ? 5.081 -2.147 -11.781 1.00 43.86 316 GLY B C 1
ATOM 10078 O O . GLY B 1 318 ? 6.046 -1.953 -12.489 1.00 52.35 316 GLY B O 1
ATOM 10082 N N . GLU B 1 319 ? 5.108 -2.943 -10.712 1.00 43.12 317 GLU B N 1
ATOM 10083 C CA . GLU B 1 319 ? 6.256 -3.786 -10.350 1.00 45.13 317 GLU B CA 1
ATOM 10084 C C . GLU B 1 319 ? 6.336 -5.102 -11.131 1.00 42.22 317 GLU B C 1
ATOM 10085 O O . GLU B 1 319 ? 5.328 -5.763 -11.338 1.00 42.73 317 GLU B O 1
ATOM 10097 N N . ASP B 1 320 ? 7.558 -5.545 -11.378 1.00 38.10 318 ASP B N 1
ATOM 10098 C CA . ASP B 1 320 ? 7.859 -6.838 -11.972 1.00 48.00 318 ASP B CA 1
ATOM 10099 C C . ASP B 1 320 ? 7.250 -7.872 -11.035 1.00 51.88 318 ASP B C 1
ATOM 10100 O O . ASP B 1 320 ? 7.373 -7.745 -9.796 1.00 44.01 318 ASP B O 1
ATOM 10109 N N . ILE B 1 321 ? 6.574 -8.880 -11.597 1.00 38.44 319 ILE B N 1
ATOM 10110 C CA . ILE B 1 321 ? 5.905 -9.857 -10.751 1.00 43.64 319 ILE B CA 1
ATOM 10111 C C . ILE B 1 321 ? 6.860 -10.439 -9.658 1.00 49.18 319 ILE B C 1
ATOM 10112 O O . ILE B 1 321 ? 6.465 -10.509 -8.507 1.00 44.54 319 ILE B O 1
ATOM 10128 N N . LEU B 1 322 ? 8.077 -10.820 -10.034 1.00 43.68 320 LEU B N 1
ATOM 10129 C CA . LEU B 1 322 ? 9.054 -11.436 -9.151 1.00 57.12 320 LEU B CA 1
ATOM 10130 C C . LEU B 1 322 ? 9.567 -10.470 -8.069 1.00 59.81 320 LEU B C 1
ATOM 10131 O O . LEU B 1 322 ? 9.799 -10.899 -6.959 1.00 58.48 320 LEU B O 1
ATOM 10147 N N . ASP B 1 323 ? 9.554 -9.164 -8.331 1.00 49.46 321 ASP B N 1
ATOM 10148 C CA . ASP B 1 323 ? 9.995 -8.203 -7.351 1.00 56.20 321 ASP B CA 1
ATOM 10149 C C . ASP B 1 323 ? 8.870 -8.059 -6.397 1.00 56.81 321 ASP B C 1
ATOM 10150 O O . ASP B 1 323 ? 9.118 -7.943 -5.230 1.00 50.85 321 ASP B O 1
ATOM 10159 N N . ALA B 1 324 ? 7.634 -8.018 -6.888 1.00 53.46 322 ALA B N 1
ATOM 10160 C CA . ALA B 1 324 ? 6.497 -7.886 -5.986 1.00 54.08 322 ALA B CA 1
ATOM 10161 C C . ALA B 1 324 ? 6.364 -9.083 -5.047 1.00 48.11 322 ALA B C 1
ATOM 10162 O O . ALA B 1 324 ? 6.042 -8.938 -3.876 1.00 48.21 322 ALA B O 1
ATOM 10169 N N . VAL B 1 325 ? 6.583 -10.276 -5.586 1.00 43.34 323 VAL B N 1
ATOM 10170 C CA . VAL B 1 325 ? 6.467 -11.488 -4.801 1.00 49.61 323 VAL B CA 1
ATOM 10171 C C . VAL B 1 325 ? 7.485 -11.583 -3.659 1.00 54.09 323 VAL B C 1
ATOM 10172 O O . VAL B 1 325 ? 7.113 -11.841 -2.527 1.00 39.59 323 VAL B O 1
ATOM 10185 N N . HIS B 1 326 ? 8.714 -11.193 -3.947 1.00 38.75 324 HIS B N 1
ATOM 10186 C CA . HIS B 1 326 ? 9.785 -11.206 -2.973 1.00 56.45 324 HIS B CA 1
ATOM 10187 C C . HIS B 1 326 ? 9.673 -9.961 -2.098 1.00 54.70 324 HIS B C 1
ATOM 10188 O O . HIS B 1 326 ? 9.828 -10.050 -0.899 1.00 58.07 324 HIS B O 1
ATOM 10203 N N . GLY B 1 327 ? 9.401 -8.802 -2.679 1.00 44.56 325 GLY B N 1
ATOM 10204 C CA . GLY B 1 327 ? 9.321 -7.595 -1.891 1.00 45.72 325 GLY B CA 1
ATOM 10205 C C . GLY B 1 327 ? 8.208 -7.718 -0.842 1.00 60.06 325 GLY B C 1
ATOM 10206 O O . GLY B 1 327 ? 8.349 -7.168 0.264 1.00 56.43 325 GLY B O 1
ATOM 10210 N N . PHE B 1 328 ? 7.102 -8.413 -1.150 1.00 45.97 326 PHE B N 1
ATOM 10211 C CA . PHE B 1 328 ? 6.036 -8.559 -0.170 1.00 43.73 326 PHE B CA 1
ATOM 10212 C C . PHE B 1 328 ? 5.887 -9.984 0.331 1.00 47.07 326 PHE B C 1
ATOM 10213 O O . PHE B 1 328 ? 4.893 -10.310 0.979 1.00 48.84 326 PHE B O 1
ATOM 10230 N N . GLN B 1 329 ? 6.918 -10.801 0.153 1.00 48.95 327 GLN B N 1
ATOM 10231 C CA . GLN B 1 329 ? 6.854 -12.201 0.592 1.00 53.56 327 GLN B CA 1
ATOM 10232 C C . GLN B 1 329 ? 5.490 -12.771 0.384 1.00 55.50 327 GLN B C 1
ATOM 10233 O O . GLN B 1 329 ? 4.855 -13.220 1.317 1.00 45.02 327 GLN B O 1
ATOM 10247 N N . LEU B 1 330 ? 5.095 -12.934 -0.868 1.00 57.66 328 LEU B N 1
ATOM 10248 C CA . LEU B 1 330 ? 3.761 -13.456 -1.118 1.00 47.20 328 LEU B CA 1
ATOM 10249 C C . LEU B 1 330 ? 3.726 -14.952 -1.248 1.00 44.80 328 LEU B C 1
ATOM 10250 O O . LEU B 1 330 ? 2.668 -15.524 -1.022 1.00 47.22 328 LEU B O 1
ATOM 10266 N N . CYS B 1 331 ? 4.862 -15.619 -1.459 1.00 40.29 329 CYS B N 1
ATOM 10267 C CA . CYS B 1 331 ? 4.792 -17.061 -1.624 1.00 62.51 329 CYS B CA 1
ATOM 10268 C C . CYS B 1 331 ? 5.673 -17.811 -0.633 1.00 61.05 329 CYS B C 1
ATOM 10269 O O . CYS B 1 331 ? 6.909 -17.753 -0.598 1.00 52.40 329 CYS B O 1
ATOM 10276 N N . TRP B 1 332 ? 4.932 -18.501 0.221 1.00 49.66 330 TRP B N 1
ATOM 10277 C CA . TRP B 1 332 ? 5.521 -19.398 1.214 1.00 69.77 330 TRP B CA 1
ATOM 10278 C C . TRP B 1 332 ? 5.211 -20.863 0.894 1.00 77.75 330 TRP B C 1
ATOM 10279 O O . TRP B 1 332 ? 6.004 -21.743 1.223 1.00 74.94 330 TRP B O 1
ATOM 10300 N N . MET C 1 3 ? -12.478 8.674 -25.544 1.00 89.73 1 MET C N 1
ATOM 10301 C CA . MET C 1 3 ? -13.252 7.604 -26.244 1.00 96.74 1 MET C CA 1
ATOM 10302 C C . MET C 1 3 ? -13.720 7.980 -27.678 1.00 92.72 1 MET C C 1
ATOM 10303 O O . MET C 1 3 ? -14.487 7.217 -28.279 1.00 99.12 1 MET C O 1
ATOM 10309 N N . ALA C 1 4 ? -13.292 9.125 -28.231 1.00 78.77 2 ALA C N 1
ATOM 10310 C CA . ALA C 1 4 ? -13.783 9.549 -29.560 1.00 84.54 2 ALA C CA 1
ATOM 10311 C C . ALA C 1 4 ? -13.103 8.802 -30.719 1.00 78.97 2 ALA C C 1
ATOM 10312 O O . ALA C 1 4 ? -11.881 8.872 -30.861 1.00 82.23 2 ALA C O 1
ATOM 10319 N N . CYS C 1 5 ? -13.891 8.227 -31.626 1.00 70.12 3 CYS C N 1
ATOM 10320 C CA . CYS C 1 5 ? -13.337 7.548 -32.808 1.00 64.95 3 CYS C CA 1
ATOM 10321 C C . CYS C 1 5 ? -13.516 8.430 -34.034 1.00 71.00 3 CYS C C 1
ATOM 10322 O O . CYS C 1 5 ? -14.628 8.859 -34.331 1.00 70.64 3 CYS C O 1
ATOM 10329 N N . PRO C 1 6 ? -12.414 8.714 -34.745 1.00 71.10 4 PRO C N 1
ATOM 10330 C CA . PRO C 1 6 ? -12.454 9.610 -35.907 1.00 69.31 4 PRO C CA 1
ATOM 10331 C C . PRO C 1 6 ? -13.424 9.146 -36.986 1.00 65.80 4 PRO C C 1
ATOM 10332 O O . PRO C 1 6 ? -13.538 7.947 -37.226 1.00 59.78 4 PRO C O 1
ATOM 10343 N N . PRO C 1 7 ? -14.047 10.087 -37.706 1.00 70.47 5 PRO C N 1
ATOM 10344 C CA . PRO C 1 7 ? -14.987 9.621 -38.720 1.00 79.76 5 PRO C CA 1
ATOM 10345 C C . PRO C 1 7 ? -14.317 8.680 -39.700 1.00 63.51 5 PRO C C 1
ATOM 10346 O O . PRO C 1 7 ? -13.144 8.865 -40.033 1.00 62.93 5 PRO C O 1
ATOM 10357 N N . LYS C 1 8 ? -15.065 7.655 -40.099 1.00 56.00 6 LYS C N 1
ATOM 10358 C CA . LYS C 1 8 ? -14.600 6.629 -41.039 1.00 57.19 6 LYS C CA 1
ATOM 10359 C C . LYS C 1 8 ? -13.609 5.634 -40.533 1.00 54.68 6 LYS C C 1
ATOM 10360 O O . LYS C 1 8 ? -13.289 4.674 -41.231 1.00 53.57 6 LYS C O 1
ATOM 10379 N N . CYS C 1 9 ? -13.129 5.843 -39.314 1.00 62.73 7 CYS C N 1
ATOM 10380 C CA . CYS C 1 9 ? -12.199 4.917 -38.724 1.00 60.72 7 CYS C CA 1
ATOM 10381 C C . CYS C 1 9 ? -12.990 3.837 -37.948 1.00 60.19 7 CYS C C 1
ATOM 10382 O O . CYS C 1 9 ? -14.177 4.015 -37.662 1.00 56.57 7 CYS C O 1
ATOM 10389 N N . ARG C 1 10 ? -12.307 2.748 -37.594 1.00 52.78 8 ARG C N 1
ATOM 10390 C CA . ARG C 1 10 ? -12.873 1.654 -36.800 1.00 52.18 8 ARG C CA 1
ATOM 10391 C C . ARG C 1 10 ? -11.968 1.488 -35.554 1.00 46.92 8 ARG C C 1
ATOM 10392 O O . ARG C 1 10 ? -10.765 1.178 -35.694 1.00 49.12 8 ARG C O 1
ATOM 10413 N N . CYS C 1 11 ? -12.543 1.650 -34.350 1.00 40.24 9 CYS C N 1
ATOM 10414 C CA . CYS C 1 11 ? -11.780 1.634 -33.099 1.00 50.46 9 CYS C CA 1
ATOM 10415 C C . CYS C 1 11 ? -12.173 0.492 -32.148 1.00 55.90 9 CYS C C 1
ATOM 10416 O O . CYS C 1 11 ? -13.349 0.298 -31.839 1.00 49.47 9 CYS C O 1
ATOM 10423 N N . GLU C 1 12 ? -11.182 -0.301 -31.753 1.00 51.55 10 GLU C N 1
ATOM 10424 C CA . GLU C 1 12 ? -11.377 -1.374 -30.778 1.00 51.18 10 GLU C CA 1
ATOM 10425 C C . GLU C 1 12 ? -10.510 -0.976 -29.572 1.00 51.30 10 GLU C C 1
ATOM 10426 O O . GLU C 1 12 ? -9.303 -1.219 -29.595 1.00 53.05 10 GLU C O 1
ATOM 10438 N N . LYS C 1 13 ? -11.118 -0.383 -28.545 1.00 50.51 11 LYS C N 1
ATOM 10439 C CA . LYS C 1 13 ? -10.411 0.167 -27.375 1.00 55.19 11 LYS C CA 1
ATOM 10440 C C . LYS C 1 13 ? -9.254 1.047 -27.907 1.00 50.81 11 LYS C C 1
ATOM 10441 O O . LYS C 1 13 ? -9.527 1.939 -28.715 1.00 56.76 11 LYS C O 1
ATOM 10445 N N . LEU C 1 14 ? -7.994 0.798 -27.536 1.00 50.80 12 LEU C N 1
ATOM 10446 C CA . LEU C 1 14 ? -6.887 1.712 -27.913 1.00 46.45 12 LEU C CA 1
ATOM 10447 C C . LEU C 1 14 ? -6.162 1.324 -29.220 1.00 50.41 12 LEU C C 1
ATOM 10448 O O . LEU C 1 14 ? -4.993 1.703 -29.453 1.00 43.73 12 LEU C O 1
ATOM 10464 N N . LEU C 1 15 ? -6.849 0.546 -30.056 1.00 43.35 13 LEU C N 1
ATOM 10465 C CA . LEU C 1 15 ? -6.359 0.251 -31.394 1.00 40.33 13 LEU C CA 1
ATOM 10466 C C . LEU C 1 15 ? -7.258 0.958 -32.425 1.00 44.16 13 LEU C C 1
ATOM 10467 O O . LEU C 1 15 ? -8.486 0.704 -32.501 1.00 44.57 13 LEU C O 1
ATOM 10483 N N . PHE C 1 16 ? -6.659 1.877 -33.184 1.00 45.70 14 PHE C N 1
ATOM 10484 C CA . PHE C 1 16 ? -7.398 2.668 -34.178 1.00 54.46 14 PHE C CA 1
ATOM 10485 C C . PHE C 1 16 ? -7.054 2.172 -35.572 1.00 53.20 14 PHE C C 1
ATOM 10486 O O . PHE C 1 16 ? -5.883 2.223 -35.991 1.00 44.00 14 PHE C O 1
ATOM 10503 N N . TYR C 1 17 ? -8.094 1.756 -36.294 1.00 48.94 15 TYR C N 1
ATOM 10504 C CA . TYR C 1 17 ? -7.959 1.273 -37.657 1.00 45.57 15 TYR C CA 1
ATOM 10505 C C . TYR C 1 17 ? -8.485 2.362 -38.573 1.00 53.94 15 TYR C C 1
ATOM 10506 O O . TYR C 1 17 ? -9.693 2.483 -38.797 1.00 40.29 15 TYR C O 1
ATOM 10524 N N . CYS C 1 18 ? -7.568 3.195 -39.036 1.00 48.37 16 CYS C N 1
ATOM 10525 C CA . CYS C 1 18 ? -7.912 4.299 -39.888 1.00 43.52 16 CYS C CA 1
ATOM 10526 C C . CYS C 1 18 ? -7.459 3.982 -41.318 1.00 47.90 16 CYS C C 1
ATOM 10527 O O . CYS C 1 18 ? -7.076 4.841 -42.110 1.00 51.77 16 CYS C O 1
ATOM 10534 N N . ASP C 1 19 ? -7.694 2.746 -41.695 1.00 44.93 17 ASP C N 1
ATOM 10535 C CA . ASP C 1 19 ? -7.194 2.240 -42.939 1.00 51.25 17 ASP C CA 1
ATOM 10536 C C . ASP C 1 19 ? -8.267 2.221 -43.997 1.00 44.24 17 ASP C C 1
ATOM 10537 O O . ASP C 1 19 ? -9.437 2.312 -43.685 1.00 41.06 17 ASP C O 1
ATOM 10546 N N . SER C 1 20 ? -7.817 2.149 -45.245 1.00 39.35 18 SER C N 1
ATOM 10547 C CA . SER C 1 20 ? -8.662 1.834 -46.378 1.00 42.75 18 SER C CA 1
ATOM 10548 C C . SER C 1 20 ? -9.790 2.827 -46.654 1.00 52.59 18 SER C C 1
ATOM 10549 O O . SER C 1 20 ? -10.808 2.459 -47.242 1.00 53.12 18 SER C O 1
ATOM 10557 N N . GLN C 1 21 ? -9.550 4.106 -46.385 1.00 55.02 19 GLN C N 1
ATOM 10558 C CA . GLN C 1 21 ? -10.604 5.120 -46.501 1.00 56.71 19 GLN C CA 1
ATOM 10559 C C . GLN C 1 21 ? -10.238 6.178 -47.521 1.00 61.20 19 GLN C C 1
ATOM 10560 O O . GLN C 1 21 ? -10.948 7.179 -47.671 1.00 52.05 19 GLN C O 1
ATOM 10574 N N . GLY C 1 22 ? -9.136 5.947 -48.229 1.00 56.77 20 GLY C N 1
ATOM 10575 C CA . GLY C 1 22 ? -8.665 6.886 -49.218 1.00 54.26 20 GLY C CA 1
ATOM 10576 C C . GLY C 1 22 ? -8.237 8.220 -48.612 1.00 57.79 20 GLY C C 1
ATOM 10577 O O . GLY C 1 22 ? -8.288 9.252 -49.286 1.00 60.75 20 GLY C O 1
ATOM 10581 N N . PHE C 1 23 ? -7.787 8.210 -47.358 1.00 49.84 21 PHE C N 1
ATOM 10582 C CA . PHE C 1 23 ? -7.362 9.453 -46.692 1.00 48.97 21 PHE C CA 1
ATOM 10583 C C . PHE C 1 23 ? -6.117 10.049 -47.402 1.00 70.63 21 PHE C C 1
ATOM 10584 O O . PHE C 1 23 ? -5.235 9.283 -47.872 1.00 58.31 21 PHE C O 1
ATOM 10601 N N . HIS C 1 24 ? -5.938 11.370 -47.292 1.00 61.60 22 HIS C N 1
ATOM 10602 C CA . HIS C 1 24 ? -4.779 12.061 -47.885 1.00 64.28 22 HIS C CA 1
ATOM 10603 C C . HIS C 1 24 ? -3.882 12.611 -46.793 1.00 67.32 22 HIS C C 1
ATOM 10604 O O . HIS C 1 24 ? -2.793 13.133 -47.044 1.00 68.56 22 HIS C O 1
ATOM 10619 N N . SER C 1 25 ? -4.350 12.498 -45.571 1.00 63.02 23 SER C N 1
ATOM 10620 C CA . SER C 1 25 ? -3.606 13.005 -44.465 1.00 70.02 23 SER C CA 1
ATOM 10621 C C . SER C 1 25 ? -4.063 12.183 -43.293 1.00 58.73 23 SER C C 1
ATOM 10622 O O . SER C 1 25 ? -5.109 11.531 -43.360 1.00 66.04 23 SER C O 1
ATOM 10630 N N . VAL C 1 26 ? -3.257 12.196 -42.248 1.00 60.95 24 VAL C N 1
ATOM 10631 C CA . VAL C 1 26 ? -3.561 11.501 -41.023 1.00 61.50 24 VAL C CA 1
ATOM 10632 C C . VAL C 1 26 ? -4.660 12.231 -40.275 1.00 64.47 24 VAL C C 1
ATOM 10633 O O . VAL C 1 26 ? -4.588 13.447 -40.086 1.00 68.47 24 VAL C O 1
ATOM 10646 N N . PRO C 1 27 ? -5.706 11.500 -39.883 1.00 61.45 25 PRO C N 1
ATOM 10647 C CA . PRO C 1 27 ? -6.799 12.164 -39.169 1.00 59.96 25 PRO C CA 1
ATOM 10648 C C . PRO C 1 27 ? -6.321 12.805 -37.892 1.00 61.33 25 PRO C C 1
ATOM 10649 O O . PRO C 1 27 ? -5.398 12.271 -37.268 1.00 65.71 25 PRO C O 1
ATOM 10660 N N . ASN C 1 28 ? -6.933 13.924 -37.513 1.00 70.32 26 ASN C N 1
ATOM 10661 C CA . ASN C 1 28 ? -6.794 14.456 -36.161 1.00 76.62 26 ASN C CA 1
ATOM 10662 C C . ASN C 1 28 ? -7.962 13.778 -35.462 1.00 78.06 26 ASN C C 1
ATOM 10663 O O . ASN C 1 28 ? -8.855 13.257 -36.137 1.00 90.55 26 ASN C O 1
ATOM 10674 N N . GLY C 1 29 ? -7.974 13.702 -34.139 1.00 81.81 27 GLY C N 1
ATOM 10675 C CA . GLY C 1 29 ? -6.871 14.030 -33.276 1.00 75.12 27 GLY C CA 1
ATOM 10676 C C . GLY C 1 29 ? -6.739 12.748 -32.488 1.00 84.41 27 GLY C C 1
ATOM 10677 O O . GLY C 1 29 ? -7.560 12.424 -31.633 1.00 83.42 27 GLY C O 1
ATOM 10681 N N . LEU C 1 30 ? -5.754 11.956 -32.878 1.00 80.65 28 LEU C N 1
ATOM 10682 C CA . LEU C 1 30 ? -5.506 10.670 -32.264 1.00 69.36 28 LEU C CA 1
ATOM 10683 C C . LEU C 1 30 ? -5.123 10.870 -30.801 1.00 62.93 28 LEU C C 1
ATOM 10684 O O . LEU C 1 30 ? -4.454 11.853 -30.473 1.00 58.36 28 LEU C O 1
ATOM 10700 N N . PRO C 1 31 ? -5.517 9.926 -29.922 1.00 62.87 29 PRO C N 1
ATOM 10701 C CA . PRO C 1 31 ? -5.289 10.042 -28.479 1.00 63.81 29 PRO C CA 1
ATOM 10702 C C . PRO C 1 31 ? -3.879 9.670 -28.081 1.00 59.94 29 PRO C C 1
ATOM 10703 O O . PRO C 1 31 ? -3.340 8.708 -28.633 1.00 63.20 29 PRO C O 1
ATOM 10714 N N . SER C 1 32 ? -3.375 10.290 -27.025 1.00 52.72 30 SER C N 1
ATOM 10715 C CA . SER C 1 32 ? -1.993 10.117 -26.636 1.00 61.78 30 SER C CA 1
ATOM 10716 C C . SER C 1 32 ? -1.742 8.705 -26.103 1.00 58.61 30 SER C C 1
ATOM 10717 O O . SER C 1 32 ? -0.594 8.292 -25.967 1.00 66.18 30 SER C O 1
ATOM 10725 N N . GLN C 1 33 ? -2.800 7.929 -25.894 1.00 50.36 31 GLN C N 1
ATOM 10726 C CA . GLN C 1 33 ? -2.652 6.621 -25.261 1.00 54.74 31 GLN C CA 1
ATOM 10727 C C . GLN C 1 33 ? -2.757 5.458 -26.273 1.00 52.66 31 GLN C C 1
ATOM 10728 O O . GLN C 1 33 ? -2.693 4.279 -25.885 1.00 49.23 31 GLN C O 1
ATOM 10732 N N . LEU C 1 34 ? -2.859 5.769 -27.567 1.00 53.07 32 LEU C N 1
ATOM 10733 C CA . LEU C 1 34 ? -2.948 4.726 -28.598 1.00 46.73 32 LEU C CA 1
ATOM 10734 C C . LEU C 1 34 ? -1.914 3.622 -28.467 1.00 42.25 32 LEU C C 1
ATOM 10735 O O . LEU C 1 34 ? -0.737 3.908 -28.385 1.00 43.45 32 LEU C O 1
ATOM 10751 N N . LEU C 1 35 ? -2.333 2.362 -28.554 1.00 49.88 33 LEU C N 1
ATOM 10752 C CA . LEU C 1 35 ? -1.405 1.228 -28.490 1.00 46.65 33 LEU C CA 1
ATOM 10753 C C . LEU C 1 35 ? -1.118 0.746 -29.941 1.00 51.52 33 LEU C C 1
ATOM 10754 O O . LEU C 1 35 ? -0.043 0.186 -30.225 1.00 46.32 33 LEU C O 1
ATOM 10758 N N . GLY C 1 36 ? -2.049 1.010 -30.866 1.00 40.69 34 GLY C N 1
ATOM 10759 C CA . GLY C 1 36 ? -1.894 0.558 -32.260 1.00 42.23 34 GLY C CA 1
ATOM 10760 C C . GLY C 1 36 ? -2.612 1.480 -33.227 1.00 42.25 34 GLY C C 1
ATOM 10761 O O . GLY C 1 36 ? -3.696 1.985 -32.942 1.00 44.54 34 GLY C O 1
ATOM 10765 N N . LEU C 1 37 ? -2.003 1.702 -34.382 1.00 42.48 35 LEU C N 1
ATOM 10766 C CA . LEU C 1 37 ? -2.593 2.578 -35.391 1.00 36.72 35 LEU C CA 1
ATOM 10767 C C . LEU C 1 37 ? -2.358 2.010 -36.800 1.00 38.92 35 LEU C C 1
ATOM 10768 O O . LEU C 1 37 ? -1.219 1.655 -37.169 1.00 44.69 35 LEU C O 1
ATOM 10784 N N . SER C 1 38 ? -3.438 1.894 -37.578 1.00 41.22 36 SER C N 1
ATOM 10785 C CA . SER C 1 38 ? -3.323 1.425 -38.954 1.00 43.43 36 SER C CA 1
ATOM 10786 C C . SER C 1 38 ? -3.746 2.534 -39.903 1.00 39.84 36 SER C C 1
ATOM 10787 O O . SER C 1 38 ? -4.802 3.128 -39.729 1.00 42.97 36 SER C O 1
ATOM 10795 N N . LEU C 1 39 ? -2.870 2.861 -40.854 1.00 41.99 37 LEU C N 1
ATOM 10796 C CA . LEU C 1 39 ? -3.194 3.833 -41.895 1.00 37.78 37 LEU C CA 1
ATOM 10797 C C . LEU C 1 39 ? -2.928 3.235 -43.256 1.00 43.24 37 LEU C C 1
ATOM 10798 O O . LEU C 1 39 ? -2.631 3.947 -44.221 1.00 55.90 37 LEU C O 1
ATOM 10814 N N . ARG C 1 40 ? -3.101 1.925 -43.368 1.00 37.91 38 ARG C N 1
ATOM 10815 C CA . ARG C 1 40 ? -2.714 1.246 -44.578 1.00 41.30 38 ARG C CA 1
ATOM 10816 C C . ARG C 1 40 ? -3.851 1.452 -45.629 1.00 36.76 38 ARG C C 1
ATOM 10817 O O . ARG C 1 40 ? -4.965 1.822 -45.275 1.00 38.00 38 ARG C O 1
ATOM 10838 N N . HIS C 1 41 ? -3.511 1.277 -46.900 1.00 43.24 39 HIS C N 1
ATOM 10839 C CA . HIS C 1 41 ? -4.432 1.371 -48.020 1.00 45.06 39 HIS C CA 1
ATOM 10840 C C . HIS C 1 41 ? -5.120 2.725 -48.028 1.00 46.71 39 HIS C C 1
ATOM 10841 O O . HIS C 1 41 ? -6.331 2.813 -48.130 1.00 46.20 39 HIS C O 1
ATOM 10856 N N . ASN C 1 42 ? -4.317 3.779 -48.007 1.00 48.14 40 ASN C N 1
ATOM 10857 C CA . ASN C 1 42 ? -4.807 5.145 -48.139 1.00 48.36 40 ASN C CA 1
ATOM 10858 C C . ASN C 1 42 ? -4.077 5.906 -49.277 1.00 50.40 40 ASN C C 1
ATOM 10859 O O . ASN C 1 42 ? -3.431 5.299 -50.120 1.00 55.14 40 ASN C O 1
ATOM 10870 N N . GLN C 1 43 ? -4.350 7.186 -49.423 1.00 51.29 41 GLN C N 1
ATOM 10871 C CA . GLN C 1 43 ? -3.626 8.045 -50.376 1.00 55.63 41 GLN C CA 1
ATOM 10872 C C . GLN C 1 43 ? -2.614 8.912 -49.700 1.00 57.80 41 GLN C C 1
ATOM 10873 O O . GLN C 1 43 ? -2.539 10.110 -49.965 1.00 59.65 41 GLN C O 1
ATOM 10887 N N . LEU C 1 44 ? -1.718 8.309 -48.952 1.00 57.33 42 LEU C N 1
ATOM 10888 C CA . LEU C 1 44 ? -0.856 9.140 -48.144 1.00 53.63 42 LEU C CA 1
ATOM 10889 C C . LEU C 1 44 ? 0.388 9.317 -49.011 1.00 55.54 42 LEU C C 1
ATOM 10890 O O . LEU C 1 44 ? 0.987 8.311 -49.402 1.00 51.23 42 LEU C O 1
ATOM 10906 N N . GLN C 1 45 ? 0.719 10.554 -49.401 1.00 59.08 43 GLN C N 1
ATOM 10907 C CA . GLN C 1 45 ? 1.880 10.804 -50.262 1.00 65.08 43 GLN C CA 1
ATOM 10908 C C . GLN C 1 45 ? 3.030 11.485 -49.491 1.00 57.88 43 GLN C C 1
ATOM 10909 O O . GLN C 1 45 ? 4.175 11.378 -49.916 1.00 59.50 43 GLN C O 1
ATOM 10923 N N . SER C 1 46 ? 2.733 12.173 -48.390 1.00 56.30 44 SER C N 1
ATOM 10924 C CA . SER C 1 46 ? 3.781 12.788 -47.534 1.00 64.18 44 SER C CA 1
ATOM 10925 C C . SER C 1 46 ? 3.241 12.708 -46.125 1.00 57.65 44 SER C C 1
ATOM 10926 O O . SER C 1 46 ? 2.051 12.525 -45.929 1.00 61.02 44 SER C O 1
ATOM 10934 N N . LEU C 1 47 ? 4.114 12.825 -45.145 1.00 61.65 45 LEU C N 1
ATOM 10935 C CA . LEU C 1 47 ? 3.688 12.904 -43.755 1.00 60.06 45 LEU C CA 1
ATOM 10936 C C . LEU C 1 47 ? 4.112 14.264 -43.235 1.00 64.14 45 LEU C C 1
ATOM 10937 O O . LEU C 1 47 ? 5.174 14.755 -43.585 1.00 69.66 45 LEU C O 1
ATOM 10953 N N . PRO C 1 48 ? 3.236 14.936 -42.495 1.00 61.52 46 PRO C N 1
ATOM 10954 C CA . PRO C 1 48 ? 3.643 16.176 -41.837 1.00 62.16 46 PRO C CA 1
ATOM 10955 C C . PRO C 1 48 ? 4.773 15.904 -40.829 1.00 68.99 46 PRO C C 1
ATOM 10956 O O . PRO C 1 48 ? 4.836 14.835 -40.201 1.00 65.56 46 PRO C O 1
ATOM 10967 N N . ASN C 1 49 ? 5.713 16.832 -40.720 1.00 72.61 47 ASN C N 1
ATOM 10968 C CA . ASN C 1 49 ? 6.691 16.764 -39.645 1.00 71.90 47 ASN C CA 1
ATOM 10969 C C . ASN C 1 49 ? 6.001 16.505 -38.306 1.00 75.43 47 ASN C C 1
ATOM 10970 O O . ASN C 1 49 ? 4.977 17.124 -37.999 1.00 81.13 47 ASN C O 1
ATOM 10981 N N . GLY C 1 50 ? 6.575 15.632 -37.485 1.00 72.79 48 GLY C N 1
ATOM 10982 C CA . GLY C 1 50 ? 6.027 15.401 -36.154 1.00 70.04 48 GLY C CA 1
ATOM 10983 C C . GLY C 1 50 ? 4.598 14.854 -36.089 1.00 61.15 48 GLY C C 1
ATOM 10984 O O . GLY C 1 50 ? 3.959 14.902 -35.043 1.00 63.04 48 GLY C O 1
ATOM 10988 N N . VAL C 1 51 ? 4.071 14.361 -37.202 1.00 58.27 49 VAL C N 1
ATOM 10989 C CA . VAL C 1 51 ? 2.671 13.952 -37.220 1.00 60.43 49 VAL C CA 1
ATOM 10990 C C . VAL C 1 51 ? 2.382 12.861 -36.185 1.00 57.63 49 VAL C C 1
ATOM 10991 O O . VAL C 1 51 ? 1.262 12.754 -35.693 1.00 58.83 49 VAL C O 1
ATOM 11004 N N . PHE C 1 52 ? 3.397 12.106 -35.784 1.00 59.40 50 PHE C N 1
ATOM 11005 C CA . PHE C 1 52 ? 3.175 11.017 -34.825 1.00 57.86 50 PHE C CA 1
ATOM 11006 C C . PHE C 1 52 ? 3.707 11.319 -33.425 1.00 54.61 50 PHE C C 1
ATOM 11007 O O . PHE C 1 52 ? 3.668 10.444 -32.565 1.00 59.01 50 PHE C O 1
ATOM 11024 N N . ASP C 1 53 ? 4.243 12.517 -33.199 1.00 54.66 51 ASP C N 1
ATOM 11025 C CA . ASP C 1 53 ? 4.922 12.814 -31.935 1.00 60.80 51 ASP C CA 1
ATOM 11026 C C . ASP C 1 53 ? 4.127 12.548 -30.652 1.00 64.65 51 ASP C C 1
ATOM 11027 O O . ASP C 1 53 ? 4.725 12.173 -29.637 1.00 70.42 51 ASP C O 1
ATOM 11036 N N . LYS C 1 54 ? 2.805 12.755 -30.665 1.00 61.28 52 LYS C N 1
ATOM 11037 C CA . LYS C 1 54 ? 2.034 12.589 -29.421 1.00 58.66 52 LYS C CA 1
ATOM 11038 C C . LYS C 1 54 ? 1.760 11.113 -29.076 1.00 56.71 52 LYS C C 1
ATOM 11039 O O . LYS C 1 54 ? 1.458 10.782 -27.933 1.00 57.71 52 LYS C O 1
ATOM 11043 N N . LEU C 1 55 ? 1.931 10.220 -30.046 1.00 52.76 53 LEU C N 1
ATOM 11044 C CA . LEU C 1 55 ? 1.579 8.804 -29.859 1.00 55.63 53 LEU C CA 1
ATOM 11045 C C . LEU C 1 55 ? 2.654 7.983 -29.141 1.00 61.10 53 LEU C C 1
ATOM 11046 O O . LEU C 1 55 ? 3.083 6.926 -29.630 1.00 52.60 53 LEU C O 1
ATOM 11062 N N . THR C 1 56 ? 3.048 8.429 -27.951 1.00 59.31 54 THR C N 1
ATOM 11063 C CA . THR C 1 56 ? 4.243 7.870 -27.295 1.00 49.53 54 THR C CA 1
ATOM 11064 C C . THR C 1 56 ? 4.093 6.424 -26.864 1.00 41.78 54 THR C C 1
ATOM 11065 O O . THR C 1 56 ? 5.081 5.728 -26.614 1.00 60.53 54 THR C O 1
ATOM 11076 N N . GLN C 1 57 ? 2.875 5.946 -26.826 1.00 44.62 55 GLN C N 1
ATOM 11077 C CA . GLN C 1 57 ? 2.612 4.624 -26.292 1.00 46.39 55 GLN C CA 1
ATOM 11078 C C . GLN C 1 57 ? 2.440 3.601 -27.428 1.00 43.10 55 GLN C C 1
ATOM 11079 O O . GLN C 1 57 ? 2.173 2.425 -27.201 1.00 41.81 55 GLN C O 1
ATOM 11093 N N . LEU C 1 58 ? 2.598 4.037 -28.669 1.00 48.79 56 LEU C N 1
ATOM 11094 C CA . LEU C 1 58 ? 2.303 3.150 -29.808 1.00 46.93 56 LEU C CA 1
ATOM 11095 C C . LEU C 1 58 ? 3.216 1.898 -29.783 1.00 45.98 56 LEU C C 1
ATOM 11096 O O . LEU C 1 58 ? 4.466 1.999 -29.666 1.00 39.57 56 LEU C O 1
ATOM 11112 N N . THR C 1 59 ? 2.621 0.712 -29.921 1.00 40.32 57 THR C N 1
ATOM 11113 C CA . THR C 1 59 ? 3.439 -0.487 -30.065 1.00 37.53 57 THR C CA 1
ATOM 11114 C C . THR C 1 59 ? 3.500 -1.030 -31.515 1.00 41.32 57 THR C C 1
ATOM 11115 O O . THR C 1 59 ? 4.424 -1.797 -31.863 1.00 43.79 57 THR C O 1
ATOM 11126 N N . TRP C 1 60 ? 2.521 -0.682 -32.341 1.00 37.53 58 TRP C N 1
ATOM 11127 C CA . TRP C 1 60 ? 2.492 -1.105 -33.758 1.00 32.97 58 TRP C CA 1
ATOM 11128 C C . TRP C 1 60 ? 1.896 -0.006 -34.645 1.00 35.91 58 TRP C C 1
ATOM 11129 O O . TRP C 1 60 ? 0.978 0.705 -34.259 1.00 36.34 58 TRP C O 1
ATOM 11150 N N . LEU C 1 61 ? 2.513 0.199 -35.796 1.00 32.69 59 LEU C N 1
ATOM 11151 C CA . LEU C 1 61 ? 2.071 1.206 -36.716 1.00 41.98 59 LEU C CA 1
ATOM 11152 C C . LEU C 1 61 ? 2.139 0.648 -38.136 1.00 45.01 59 LEU C C 1
ATOM 11153 O O . LEU C 1 61 ? 3.178 0.180 -38.544 1.00 41.19 59 LEU C O 1
ATOM 11169 N N . HIS C 1 62 ? 1.026 0.680 -38.866 1.00 38.41 60 HIS C N 1
ATOM 11170 C CA . HIS C 1 62 ? 0.952 0.150 -40.241 1.00 36.18 60 HIS C CA 1
ATOM 11171 C C . HIS C 1 62 ? 0.704 1.252 -41.228 1.00 40.38 60 HIS C C 1
ATOM 11172 O O . HIS C 1 62 ? -0.307 1.932 -41.142 1.00 39.53 60 HIS C O 1
ATOM 11187 N N . LEU C 1 63 ? 1.625 1.401 -42.174 1.00 35.95 61 LEU C N 1
ATOM 11188 C CA . LEU C 1 63 ? 1.542 2.415 -43.219 1.00 31.83 61 LEU C CA 1
ATOM 11189 C C . LEU C 1 63 ? 1.664 1.789 -44.610 1.00 40.72 61 LEU C C 1
ATOM 11190 O O . LEU C 1 63 ? 1.978 2.473 -45.594 1.00 42.97 61 LEU C O 1
ATOM 11206 N N . ASP C 1 64 ? 1.340 0.504 -44.723 1.00 36.52 62 ASP C N 1
ATOM 11207 C CA . ASP C 1 64 ? 1.544 -0.171 -45.993 1.00 44.01 62 ASP C CA 1
ATOM 11208 C C . ASP C 1 64 ? 0.466 0.211 -47.047 1.00 44.66 62 ASP C C 1
ATOM 11209 O O . ASP C 1 64 ? -0.705 0.500 -46.708 1.00 34.56 62 ASP C O 1
ATOM 11218 N N . HIS C 1 65 ? 0.897 0.173 -48.316 1.00 33.64 63 HIS C N 1
ATOM 11219 C CA . HIS C 1 65 ?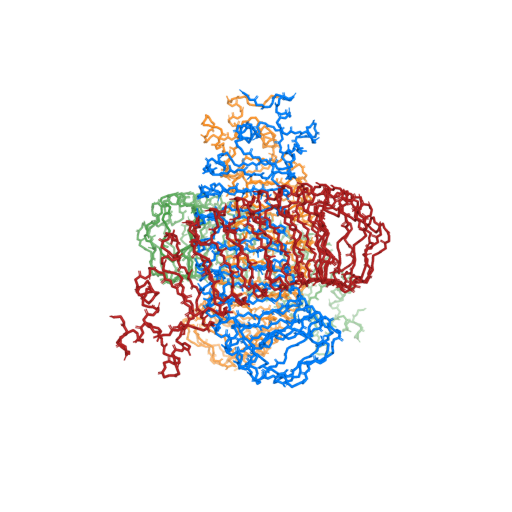 0.045 0.410 -49.491 1.00 42.99 63 HIS C CA 1
ATOM 11220 C C . HIS C 1 65 ? -0.490 1.815 -49.510 1.00 39.34 63 HIS C C 1
ATOM 11221 O O . HIS C 1 65 ? -1.708 2.066 -49.556 1.00 40.72 63 HIS C O 1
ATOM 11236 N N . ASN C 1 66 ? 0.451 2.738 -49.403 1.00 34.44 64 ASN C N 1
ATOM 11237 C CA . ASN C 1 66 ? 0.160 4.135 -49.601 1.00 34.75 64 ASN C CA 1
ATOM 11238 C C . ASN C 1 66 ? 1.010 4.595 -50.803 1.00 39.29 64 ASN C C 1
ATOM 11239 O O . ASN C 1 66 ? 1.334 3.788 -51.681 1.00 41.61 64 ASN C O 1
ATOM 11250 N N . GLN C 1 67 ? 1.437 5.845 -50.827 1.00 43.54 65 GLN C N 1
ATOM 11251 C CA . GLN C 1 67 ? 2.257 6.317 -51.945 1.00 55.30 65 GLN C CA 1
ATOM 11252 C C . GLN C 1 67 ? 3.304 7.255 -51.372 1.00 55.54 65 GLN C C 1
ATOM 11253 O O . GLN C 1 67 ? 3.597 8.319 -51.915 1.00 53.92 65 GLN C O 1
ATOM 11267 N N . LEU C 1 68 ? 3.822 6.881 -50.213 1.00 46.13 66 LEU C N 1
ATOM 11268 C CA . LEU C 1 68 ? 4.817 7.711 -49.564 1.00 59.36 66 LEU C CA 1
ATOM 11269 C C . LEU C 1 68 ? 6.065 7.832 -50.435 1.00 60.77 66 LEU C C 1
ATOM 11270 O O . LEU C 1 68 ? 6.631 6.820 -50.858 1.00 57.79 66 LEU C O 1
ATOM 11286 N N . GLN C 1 69 ? 6.476 9.067 -50.710 1.00 61.97 67 GLN C N 1
ATOM 11287 C CA . GLN C 1 69 ? 7.644 9.300 -51.545 1.00 66.26 67 GLN C CA 1
ATOM 11288 C C . GLN C 1 69 ? 8.885 9.583 -50.676 1.00 59.60 67 GLN C C 1
ATOM 11289 O O . GLN C 1 69 ? 10.022 9.368 -51.120 1.00 60.01 67 GLN C O 1
ATOM 11293 N N . SER C 1 70 ? 8.666 10.014 -49.430 1.00 61.02 68 SER C N 1
ATOM 11294 C CA . SER C 1 70 ? 9.781 10.319 -48.513 1.00 65.76 68 SER C CA 1
ATOM 11295 C C . SER C 1 70 ? 9.316 10.247 -47.035 1.00 68.09 68 SER C C 1
ATOM 11296 O O . SER C 1 70 ? 8.122 10.219 -46.762 1.00 65.41 68 SER C O 1
ATOM 11304 N N . LEU C 1 71 ? 10.259 10.280 -46.092 1.00 57.06 69 LEU C N 1
ATOM 11305 C CA . LEU C 1 71 ? 9.929 10.237 -44.678 1.00 61.45 69 LEU C CA 1
ATOM 11306 C C . LEU C 1 71 ? 10.535 11.498 -44.040 1.00 66.18 69 LEU C C 1
ATOM 11307 O O . LEU C 1 71 ? 11.708 11.808 -44.238 1.00 71.78 69 LEU C O 1
ATOM 11323 N N . PRO C 1 72 ? 9.743 12.235 -43.255 1.00 65.11 70 PRO C N 1
ATOM 11324 C CA . PRO C 1 72 ? 10.339 13.419 -42.625 1.00 63.23 70 PRO C CA 1
ATOM 11325 C C . PRO C 1 72 ? 11.477 13.056 -41.687 1.00 68.92 70 PRO C C 1
ATOM 11326 O O . PRO C 1 72 ? 11.495 11.968 -41.088 1.00 65.41 70 PRO C O 1
ATOM 11337 N N . ASN C 1 73 ? 12.355 14.000 -41.416 1.00 73.87 71 ASN C N 1
ATOM 11338 C CA . ASN C 1 73 ? 13.416 13.680 -40.493 1.00 72.35 71 ASN C CA 1
ATOM 11339 C C . ASN C 1 73 ? 12.762 13.574 -39.107 1.00 64.62 71 ASN C C 1
ATOM 11340 O O . ASN C 1 73 ? 12.020 14.459 -38.712 1.00 65.89 71 ASN C O 1
ATOM 11351 N N . GLY C 1 74 ? 12.956 12.447 -38.424 1.00 62.86 72 GLY C N 1
ATOM 11352 C CA . GLY C 1 74 ? 12.494 12.292 -37.054 1.00 56.38 72 GLY C CA 1
ATOM 11353 C C . GLY C 1 74 ? 11.071 11.801 -36.822 1.00 63.15 72 GLY C C 1
ATOM 11354 O O . GLY C 1 74 ? 10.680 11.699 -35.641 1.00 55.02 72 GLY C O 1
ATOM 11358 N N . VAL C 1 75 ? 10.294 11.534 -37.888 1.00 61.68 73 VAL C N 1
ATOM 11359 C CA . VAL C 1 75 ? 8.877 11.128 -37.703 1.00 61.37 73 VAL C CA 1
ATOM 11360 C C . VAL C 1 75 ? 8.654 9.984 -36.737 1.00 57.03 73 VAL C C 1
ATOM 11361 O O . VAL C 1 75 ? 7.565 9.878 -36.170 1.00 60.38 73 VAL C O 1
ATOM 11374 N N . PHE C 1 76 ? 9.649 9.117 -36.565 1.00 63.51 74 PHE C N 1
ATOM 11375 C CA . PHE C 1 76 ? 9.497 7.950 -35.687 1.00 58.17 74 PHE C CA 1
ATOM 11376 C C . PHE C 1 76 ? 10.192 8.118 -34.355 1.00 56.73 74 PHE C C 1
ATOM 11377 O O . PHE C 1 76 ? 10.016 7.273 -33.465 1.00 57.87 74 PHE C O 1
ATOM 11394 N N . ASP C 1 77 ? 10.904 9.229 -34.167 1.00 60.03 75 ASP C N 1
ATOM 11395 C CA . ASP C 1 77 ? 11.678 9.430 -32.933 1.00 63.24 75 ASP C CA 1
ATOM 11396 C C . ASP C 1 77 ? 10.921 9.334 -31.587 1.00 62.58 75 ASP C C 1
ATOM 11397 O O . ASP C 1 77 ? 11.499 8.918 -30.577 1.00 59.26 75 ASP C O 1
ATOM 11406 N N . LYS C 1 78 ? 9.654 9.703 -31.534 1.00 53.45 76 LYS C N 1
ATOM 11407 C CA . LYS C 1 78 ? 8.962 9.623 -30.245 1.00 50.46 76 LYS C CA 1
ATOM 11408 C C . LYS C 1 78 ? 8.327 8.262 -29.979 1.00 55.93 76 LYS C C 1
ATOM 11409 O O . LYS C 1 78 ? 7.820 8.032 -28.865 1.00 53.61 76 LYS C O 1
ATOM 11428 N N . LEU C 1 79 ? 8.391 7.339 -30.946 1.00 48.13 77 LEU C N 1
ATOM 11429 C CA . LEU C 1 79 ? 7.704 6.053 -30.775 1.00 53.07 77 LEU C CA 1
ATOM 11430 C C . LEU C 1 79 ? 8.569 4.962 -30.163 1.00 56.18 77 LEU C C 1
ATOM 11431 O O . LEU C 1 79 ? 8.626 3.838 -30.645 1.00 51.90 77 LEU C O 1
ATOM 11447 N N . THR C 1 80 ? 9.111 5.272 -28.991 1.00 55.27 78 THR C N 1
ATOM 11448 C CA . THR C 1 80 ? 10.139 4.448 -28.374 1.00 45.88 78 THR C CA 1
ATOM 11449 C C . THR C 1 80 ? 9.661 3.075 -27.963 1.00 41.44 78 THR C C 1
ATOM 11450 O O . THR C 1 80 ? 10.480 2.203 -27.682 1.00 52.67 78 THR C O 1
ATOM 11461 N N . LYS C 1 81 ? 8.347 2.860 -27.911 1.00 38.00 79 LYS C N 1
ATOM 11462 C CA . LYS C 1 81 ? 7.802 1.554 -27.490 1.00 35.62 79 LYS C CA 1
ATOM 11463 C C . LYS C 1 81 ? 7.415 0.660 -28.694 1.00 41.09 79 LYS C C 1
ATOM 11464 O O . LYS C 1 81 ? 6.881 -0.440 -28.561 1.00 50.09 79 LYS C O 1
ATOM 11483 N N . LEU C 1 82 ? 7.607 1.194 -29.880 1.00 47.10 80 LEU C N 1
ATOM 11484 C CA . LEU C 1 82 ? 7.208 0.497 -31.066 1.00 47.17 80 LEU C CA 1
ATOM 11485 C C . LEU C 1 82 ? 7.929 -0.848 -31.199 1.00 45.49 80 LEU C C 1
ATOM 11486 O O . LEU C 1 82 ? 9.158 -0.944 -31.081 1.00 43.05 80 LEU C O 1
ATOM 11502 N N . THR C 1 83 ? 7.148 -1.889 -31.438 1.00 31.17 81 THR C N 1
ATOM 11503 C CA . THR C 1 83 ? 7.688 -3.204 -31.706 1.00 28.08 81 THR C CA 1
ATOM 11504 C C . THR C 1 83 ? 7.511 -3.581 -33.193 1.00 44.31 81 THR C C 1
ATOM 11505 O O . THR C 1 83 ? 8.210 -4.470 -33.682 1.00 40.96 81 THR C O 1
ATOM 11516 N N . GLU C 1 84 ? 6.577 -2.939 -33.907 1.00 39.43 82 GLU C N 1
ATOM 11517 C CA . GLU C 1 84 ? 6.360 -3.287 -35.334 1.00 37.54 82 GLU C CA 1
ATOM 11518 C C . GLU C 1 84 ? 6.143 -2.064 -36.179 1.00 39.46 82 GLU C C 1
ATOM 11519 O O . GLU C 1 84 ? 5.211 -1.296 -35.949 1.00 36.63 82 GLU C O 1
ATOM 11531 N N . LEU C 1 85 ? 6.964 -1.922 -37.216 1.00 38.74 83 LEU C N 1
ATOM 11532 C CA . LEU C 1 85 ? 6.817 -0.806 -38.138 1.00 36.73 83 LEU C CA 1
ATOM 11533 C C . LEU C 1 85 ? 6.678 -1.333 -39.566 1.00 43.51 83 LEU C C 1
ATOM 11534 O O . LEU C 1 85 ? 7.621 -1.897 -40.114 1.00 35.51 83 LEU C O 1
ATOM 11550 N N . ILE C 1 86 ? 5.527 -1.103 -40.193 1.00 39.81 84 ILE C N 1
ATOM 11551 C CA . ILE C 1 86 ? 5.298 -1.626 -41.542 1.00 38.74 84 ILE C CA 1
ATOM 11552 C C . ILE C 1 86 ? 5.186 -0.528 -42.587 1.00 40.56 84 ILE C C 1
ATOM 11553 O O . ILE C 1 86 ? 4.224 0.281 -42.574 1.00 36.82 84 ILE C O 1
ATOM 11569 N N . LEU C 1 87 ? 6.114 -0.565 -43.548 1.00 40.05 85 LEU C N 1
ATOM 11570 C CA . LEU C 1 87 ? 6.244 0.502 -44.543 1.00 40.90 85 LEU C CA 1
ATOM 11571 C C . LEU C 1 87 ? 6.158 -0.097 -45.952 1.00 42.66 85 LEU C C 1
ATOM 11572 O O . LEU C 1 87 ? 6.413 0.580 -46.978 1.00 39.17 85 LEU C O 1
ATOM 11588 N N . SER C 1 88 ? 5.671 -1.332 -46.039 1.00 34.40 86 SER C N 1
ATOM 11589 C CA . SER C 1 88 ? 5.696 -2.001 -47.332 1.00 38.69 86 SER C CA 1
ATOM 11590 C C . SER C 1 88 ? 4.776 -1.296 -48.359 1.00 42.69 86 SER C C 1
ATOM 11591 O O . SER C 1 88 ? 3.886 -0.566 -47.956 1.00 36.64 86 SER C O 1
ATOM 11599 N N . SER C 1 89 ? 5.044 -1.501 -49.662 1.00 34.04 87 SER C N 1
ATOM 11600 C CA . SER C 1 89 ? 4.203 -0.978 -50.772 1.00 39.96 87 SER C CA 1
ATOM 11601 C C . SER C 1 89 ? 3.990 0.521 -50.703 1.00 35.71 87 SER C C 1
ATOM 11602 O O . SER C 1 89 ? 2.890 1.015 -50.459 1.00 43.03 87 SER C O 1
ATOM 11610 N N . ASN C 1 90 ? 5.089 1.228 -50.859 1.00 37.97 88 ASN C N 1
ATOM 11611 C CA . ASN C 1 90 ? 5.098 2.658 -50.989 1.00 42.88 88 ASN C CA 1
ATOM 11612 C C . ASN C 1 90 ? 6.100 3.015 -52.103 1.00 44.32 88 ASN C C 1
ATOM 11613 O O . ASN C 1 90 ? 6.359 2.205 -52.992 1.00 39.68 88 ASN C O 1
ATOM 11624 N N . GLN C 1 91 ? 6.617 4.234 -52.105 1.00 41.05 89 GLN C N 1
ATOM 11625 C CA . GLN C 1 91 ? 7.506 4.658 -53.178 1.00 41.62 89 GLN C CA 1
ATOM 11626 C C . GLN C 1 91 ? 8.782 5.300 -52.561 1.00 53.87 89 GLN C C 1
ATOM 11627 O O . GLN C 1 91 ? 9.319 6.272 -53.082 1.00 49.38 89 GLN C O 1
ATOM 11641 N N . LEU C 1 92 ? 9.250 4.756 -51.433 1.00 45.43 90 LEU C N 1
ATOM 11642 C CA . LEU C 1 92 ? 10.429 5.317 -50.764 1.00 50.10 90 LEU C CA 1
ATOM 11643 C C . LEU C 1 92 ? 11.647 5.052 -51.598 1.00 43.71 90 LEU C C 1
ATOM 11644 O O . LEU C 1 92 ? 11.830 3.919 -52.040 1.00 47.69 90 LEU C O 1
ATOM 11660 N N . GLN C 1 93 ? 12.437 6.096 -51.868 1.00 50.99 91 GLN C N 1
ATOM 11661 C CA . GLN C 1 93 ? 13.664 5.957 -52.669 1.00 60.08 91 GLN C CA 1
ATOM 11662 C C . GLN C 1 93 ? 14.891 5.973 -51.758 1.00 58.17 91 GLN C C 1
ATOM 11663 O O . GLN C 1 93 ? 15.913 5.353 -52.058 1.00 68.38 91 GLN C O 1
ATOM 11677 N N . SER C 1 94 ? 14.761 6.637 -50.613 1.00 52.35 92 SER C N 1
ATOM 11678 C CA . SER C 1 94 ? 15.846 6.717 -49.648 1.00 57.10 92 SER C CA 1
ATOM 11679 C C . SER C 1 94 ? 15.313 6.731 -48.216 1.00 61.36 92 SER C C 1
ATOM 11680 O O . SER C 1 94 ? 14.156 7.031 -47.954 1.00 59.64 92 SER C O 1
ATOM 11688 N N . LEU C 1 95 ? 16.208 6.499 -47.273 1.00 67.99 93 LEU C N 1
ATOM 11689 C CA . LEU C 1 95 ? 15.842 6.576 -45.872 1.00 56.10 93 LEU C CA 1
ATOM 11690 C C . LEU C 1 95 ? 16.708 7.683 -45.263 1.00 59.14 93 LEU C C 1
ATOM 11691 O O . LEU C 1 95 ? 17.912 7.747 -45.492 1.00 71.06 93 LEU C O 1
ATOM 11707 N N . PRO C 1 96 ? 16.099 8.563 -44.481 1.00 59.35 94 PRO C N 1
ATOM 11708 C CA . PRO C 1 96 ? 16.883 9.592 -43.784 1.00 62.93 94 PRO C CA 1
ATOM 11709 C C . PRO C 1 96 ? 17.835 9.006 -42.741 1.00 66.10 94 PRO C C 1
ATOM 11710 O O . PRO C 1 96 ? 17.511 7.976 -42.151 1.00 56.20 94 PRO C O 1
ATOM 11721 N N . ASN C 1 97 ? 18.985 9.639 -42.518 1.00 72.42 95 ASN C N 1
ATOM 11722 C CA . ASN C 1 97 ? 19.908 9.164 -41.497 1.00 75.25 95 ASN C CA 1
ATOM 11723 C C . ASN C 1 97 ? 19.227 9.242 -40.133 1.00 65.48 95 ASN C C 1
ATOM 11724 O O . ASN C 1 97 ? 18.487 10.193 -39.846 1.00 57.27 95 ASN C O 1
ATOM 11735 N N . GLY C 1 98 ? 19.418 8.185 -39.345 1.00 59.83 96 GLY C N 1
ATOM 11736 C CA . GLY C 1 98 ? 18.894 8.077 -37.994 1.00 60.25 96 GLY C CA 1
ATOM 11737 C C . GLY C 1 98 ? 17.397 7.790 -37.889 1.00 62.61 96 GLY C C 1
ATOM 11738 O O . GLY C 1 98 ? 16.814 7.857 -36.806 1.00 60.54 96 GLY C O 1
ATOM 11742 N N . THR C 1 99 ? 16.776 7.425 -39.003 1.00 61.89 97 THR C N 1
ATOM 11743 C CA . THR C 1 99 ? 15.329 7.282 -39.025 1.00 61.43 97 THR C CA 1
ATOM 11744 C C . THR C 1 99 ? 14.785 6.280 -38.017 1.00 54.64 97 THR C C 1
ATOM 11745 O O . THR C 1 99 ? 13.742 6.534 -37.409 1.00 51.61 97 THR C O 1
ATOM 11756 N N . PHE C 1 100 ? 15.523 5.201 -37.756 1.00 52.38 98 PHE C N 1
ATOM 11757 C CA . PHE C 1 100 ? 15.038 4.174 -36.826 1.00 44.86 98 PHE C CA 1
ATOM 11758 C C . PHE C 1 100 ? 15.803 4.219 -35.494 1.00 46.44 98 PHE C C 1
ATOM 11759 O O . PHE C 1 100 ? 15.625 3.332 -34.668 1.00 43.94 98 PHE C O 1
ATOM 11776 N N . ASP C 1 101 ? 16.668 5.210 -35.308 1.00 50.19 99 ASP C N 1
ATOM 11777 C CA . ASP C 1 101 ? 17.568 5.232 -34.155 1.00 59.20 99 ASP C CA 1
ATOM 11778 C C . ASP C 1 101 ? 16.906 5.143 -32.777 1.00 60.51 99 ASP C C 1
ATOM 11779 O O . ASP C 1 101 ? 17.480 4.549 -31.888 1.00 63.35 99 ASP C O 1
ATOM 11788 N N . LYS C 1 102 ? 15.680 5.648 -32.633 1.00 56.45 100 LYS C N 1
ATOM 11789 C CA . LYS C 1 102 ? 14.999 5.671 -31.348 1.00 44.59 100 LYS C CA 1
ATOM 11790 C C . LYS C 1 102 ? 14.138 4.427 -31.088 1.00 48.80 100 LYS C C 1
ATOM 11791 O O . LYS C 1 102 ? 13.665 4.240 -29.974 1.00 51.35 100 LYS C O 1
ATOM 11810 N N . LEU C 1 103 ? 13.994 3.547 -32.082 1.00 54.18 101 LEU C N 1
ATOM 11811 C CA . LEU C 1 103 ? 13.114 2.369 -31.982 1.00 49.64 101 LEU C CA 1
ATOM 11812 C C . LEU C 1 103 ? 13.837 1.153 -31.406 1.00 50.11 101 LEU C C 1
ATOM 11813 O O . LEU C 1 103 ? 13.865 0.062 -32.009 1.00 44.81 101 LEU C O 1
ATOM 11829 N N . THR C 1 104 ? 14.372 1.316 -30.197 1.00 46.92 102 THR C N 1
ATOM 11830 C CA . THR C 1 104 ? 15.234 0.288 -29.643 1.00 31.98 102 THR C CA 1
ATOM 11831 C C . THR C 1 104 ? 14.480 -0.956 -29.322 1.00 31.10 102 THR C C 1
ATOM 11832 O O . THR C 1 104 ? 15.057 -2.044 -29.265 1.00 52.09 102 THR C O 1
ATOM 11843 N N . ASN C 1 105 ? 13.170 -0.855 -29.282 1.00 39.01 103 ASN C N 1
ATOM 11844 C CA . ASN C 1 105 ? 12.373 -2.035 -29.010 1.00 45.44 103 ASN C CA 1
ATOM 11845 C C . ASN C 1 105 ? 11.817 -2.672 -30.336 1.00 35.95 103 ASN C C 1
ATOM 11846 O O . ASN C 1 105 ? 11.128 -3.695 -30.300 1.00 38.11 103 ASN C O 1
ATOM 11857 N N . LEU C 1 106 ? 12.210 -2.157 -31.498 1.00 42.51 104 LEU C N 1
ATOM 11858 C CA . LEU C 1 106 ? 11.585 -2.676 -32.741 1.00 46.46 104 LEU C CA 1
ATOM 11859 C C . LEU C 1 106 ? 11.933 -4.161 -32.933 1.00 45.42 104 LEU C C 1
ATOM 11860 O O . LEU C 1 106 ? 13.090 -4.557 -32.781 1.00 37.52 104 LEU C O 1
ATOM 11876 N N . GLN C 1 107 ? 10.928 -4.984 -33.254 1.00 30.44 105 GLN C N 1
ATOM 11877 C CA . GLN C 1 107 ? 11.122 -6.435 -33.453 1.00 33.17 105 GLN C CA 1
ATOM 11878 C C . GLN C 1 107 ? 10.878 -6.811 -34.933 1.00 40.27 105 GLN C C 1
ATOM 11879 O O . GLN C 1 107 ? 11.468 -7.790 -35.439 1.00 35.10 105 GLN C O 1
ATOM 11893 N N . ASN C 1 108 ? 9.967 -6.100 -35.599 1.00 39.76 106 ASN C N 1
ATOM 11894 C CA . ASN C 1 108 ? 9.649 -6.395 -37.011 1.00 38.68 106 ASN C CA 1
ATOM 11895 C C . ASN C 1 108 ? 9.677 -5.120 -37.790 1.00 37.07 106 ASN C C 1
ATOM 11896 O O . ASN C 1 108 ? 8.928 -4.186 -37.465 1.00 34.74 106 ASN C O 1
ATOM 11907 N N . LEU C 1 109 ? 10.543 -5.062 -38.807 1.00 38.40 107 LEU C N 1
ATOM 11908 C CA . LEU C 1 109 ? 10.637 -3.899 -39.691 1.00 36.80 107 LEU C CA 1
ATOM 11909 C C . LEU C 1 109 ? 10.444 -4.349 -41.151 1.00 46.16 107 LEU C C 1
ATOM 11910 O O . LEU C 1 109 ? 11.246 -5.124 -41.693 1.00 33.47 107 LEU C O 1
ATOM 11926 N N . ASP C 1 110 ? 9.408 -3.839 -41.801 1.00 53.12 108 ASP C N 1
ATOM 11927 C CA . ASP C 1 110 ? 9.069 -4.286 -43.162 1.00 39.98 108 ASP C CA 1
ATOM 11928 C C . ASP C 1 110 ? 9.127 -3.134 -44.140 1.00 31.30 108 ASP C C 1
ATOM 11929 O O . ASP C 1 110 ? 8.278 -2.225 -44.061 1.00 37.35 108 ASP C O 1
ATOM 11938 N N . LEU C 1 111 ? 10.088 -3.180 -45.052 1.00 31.78 109 LEU C N 1
ATOM 11939 C CA . LEU C 1 111 ? 10.304 -2.142 -46.061 1.00 37.20 109 LEU C CA 1
ATOM 11940 C C . LEU C 1 111 ? 10.099 -2.717 -47.490 1.00 30.27 109 LEU C C 1
ATOM 11941 O O . LEU C 1 111 ? 10.489 -2.125 -48.474 1.00 36.04 109 LEU C O 1
ATOM 11957 N N . SER C 1 112 ? 9.450 -3.859 -47.588 1.00 31.81 110 SER C N 1
ATOM 11958 C CA . SER C 1 112 ? 9.249 -4.526 -48.856 1.00 37.51 110 SER C CA 1
ATOM 11959 C C . SER C 1 112 ? 8.481 -3.653 -49.867 1.00 40.02 110 SER C C 1
ATOM 11960 O O . SER C 1 112 ? 7.692 -2.787 -49.479 1.00 34.27 110 SER C O 1
ATOM 11968 N N . PHE C 1 113 ? 8.748 -3.865 -51.155 1.00 34.90 111 PHE C N 1
ATOM 11969 C CA . PHE C 1 113 ? 8.021 -3.139 -52.218 1.00 39.93 111 PHE C CA 1
ATOM 11970 C C . PHE C 1 113 ? 8.077 -1.624 -52.091 1.00 39.21 111 PHE C C 1
ATOM 11971 O O . PHE C 1 113 ? 7.077 -0.953 -51.876 1.00 42.55 111 PHE C O 1
ATOM 11988 N N . ASN C 1 114 ? 9.284 -1.128 -52.072 1.00 45.00 112 ASN C N 1
ATOM 11989 C CA . ASN C 1 114 ? 9.610 0.280 -52.185 1.00 44.45 112 ASN C CA 1
ATOM 11990 C C . ASN C 1 114 ? 10.663 0.460 -53.287 1.00 43.88 112 ASN C C 1
ATOM 11991 O O . ASN C 1 114 ? 10.889 -0.458 -54.066 1.00 49.25 112 ASN C O 1
ATOM 12002 N N . GLN C 1 115 ? 11.307 1.618 -53.358 1.00 38.26 113 GLN C N 1
ATOM 12003 C CA . GLN C 1 115 ? 12.280 1.832 -54.408 1.00 44.10 113 GLN C CA 1
ATOM 12004 C C . GLN C 1 115 ? 13.599 2.298 -53.854 1.00 48.59 113 GLN C C 1
ATOM 12005 O O . GLN C 1 115 ? 14.291 3.121 -54.466 1.00 47.70 113 GLN C O 1
ATOM 12019 N N . LEU C 1 116 ? 13.963 1.736 -52.703 1.00 52.11 114 LEU C N 1
ATOM 12020 C CA . LEU C 1 116 ? 15.197 2.077 -52.051 1.00 44.99 114 LEU C CA 1
ATOM 12021 C C . LEU C 1 116 ? 16.396 1.713 -52.904 1.00 45.09 114 LEU C C 1
ATOM 12022 O O . LEU C 1 116 ? 16.561 0.565 -53.328 1.00 48.24 114 LEU C O 1
ATOM 12038 N N . GLN C 1 117 ? 17.260 2.689 -53.130 1.00 50.37 115 GLN C N 1
ATOM 12039 C CA . GLN C 1 117 ? 18.399 2.463 -54.015 1.00 64.33 115 GLN C CA 1
ATOM 12040 C C . GLN C 1 117 ? 19.670 2.234 -53.163 1.00 57.29 115 GLN C C 1
ATOM 12041 O O . GLN C 1 117 ? 20.635 1.610 -53.610 1.00 56.56 115 GLN C O 1
ATOM 12055 N N . SER C 1 118 ? 19.619 2.639 -51.898 1.00 57.42 116 SER C N 1
ATOM 12056 C CA . SER C 1 118 ? 20.736 2.415 -50.994 1.00 57.35 116 SER C CA 1
ATOM 12057 C C . SER C 1 118 ? 20.214 2.444 -49.575 1.00 62.35 116 SER C C 1
ATOM 12058 O O . SER C 1 118 ? 19.073 2.848 -49.329 1.00 61.75 116 SER C O 1
ATOM 12066 N N . LEU C 1 119 ? 21.051 1.987 -48.652 1.00 64.09 117 LEU C N 1
ATOM 12067 C CA . LEU C 1 119 ? 20.776 2.070 -47.229 1.00 58.41 117 LEU C CA 1
ATOM 12068 C C . LEU C 1 119 ? 21.826 2.987 -46.636 1.00 62.58 117 LEU C C 1
ATOM 12069 O O . LEU C 1 119 ? 23.004 2.861 -46.952 1.00 69.54 117 LEU C O 1
ATOM 12085 N N . PRO C 1 120 ? 21.416 3.931 -45.789 1.00 60.50 118 PRO C N 1
ATOM 12086 C CA . PRO C 1 120 ? 22.436 4.765 -45.109 1.00 55.66 118 PRO C CA 1
ATOM 12087 C C . PRO C 1 120 ? 23.385 3.887 -44.255 1.00 57.20 118 PRO C C 1
ATOM 12088 O O . PRO C 1 120 ? 22.921 2.871 -43.722 1.00 49.34 118 PRO C O 1
ATOM 12099 N N . ASN C 1 121 ? 24.653 4.257 -44.102 1.00 61.65 119 ASN C N 1
ATOM 12100 C CA . ASN C 1 121 ? 25.520 3.546 -43.173 1.00 73.33 119 ASN C CA 1
ATOM 12101 C C . ASN C 1 121 ? 24.934 3.614 -41.776 1.00 64.49 119 ASN C C 1
ATOM 12102 O O . ASN C 1 121 ? 24.589 4.698 -41.306 1.00 60.36 119 ASN C O 1
ATOM 12113 N N . GLY C 1 122 ? 24.872 2.457 -41.116 1.00 61.09 120 GLY C N 1
ATOM 12114 C CA . GLY C 1 122 ? 24.437 2.354 -39.727 1.00 58.44 120 GLY C CA 1
ATOM 12115 C C . GLY C 1 122 ? 22.948 2.512 -39.456 1.00 54.86 120 GLY C C 1
ATOM 12116 O O . GLY C 1 122 ? 22.546 2.694 -38.311 1.00 56.85 120 GLY C O 1
ATOM 12120 N N . VAL C 1 123 ? 22.134 2.477 -40.506 1.00 51.58 121 VAL C N 1
ATOM 12121 C CA . VAL C 1 123 ? 20.681 2.681 -40.394 1.00 39.42 121 VAL C CA 1
ATOM 12122 C C . VAL C 1 123 ? 19.949 1.703 -39.444 1.00 44.47 121 VAL C C 1
ATOM 12123 O O . VAL C 1 123 ? 18.925 2.062 -38.874 1.00 54.70 121 VAL C O 1
ATOM 12136 N N . PHE C 1 124 ? 20.489 0.501 -39.239 1.00 50.98 122 PHE C N 1
ATOM 12137 C CA . PHE C 1 124 ? 19.853 -0.501 -38.375 1.00 42.77 122 PHE C CA 1
ATOM 12138 C C . PHE C 1 124 ? 20.646 -0.689 -37.065 1.00 44.78 122 PHE C C 1
ATOM 12139 O O . PHE C 1 124 ? 20.333 -1.569 -36.273 1.00 47.64 122 PHE C O 1
ATOM 12156 N N . ASP C 1 125 ? 21.700 0.099 -36.851 1.00 51.77 123 ASP C N 1
ATOM 12157 C CA . ASP C 1 125 ? 22.634 -0.172 -35.740 1.00 53.20 123 ASP C CA 1
ATOM 12158 C C . ASP C 1 125 ? 22.023 -0.148 -34.337 1.00 50.40 123 ASP C C 1
ATOM 12159 O O . ASP C 1 125 ? 22.519 -0.837 -33.461 1.00 58.97 123 ASP C O 1
ATOM 12168 N N . LYS C 1 126 ? 20.918 0.554 -34.135 1.00 50.87 124 LYS C N 1
ATOM 12169 C CA . LYS C 1 126 ? 20.289 0.631 -32.801 1.00 55.57 124 LYS C CA 1
ATOM 12170 C C . LYS C 1 126 ? 19.190 -0.444 -32.599 1.00 55.23 124 LYS C C 1
ATOM 12171 O O . LYS C 1 126 ? 18.591 -0.552 -31.544 1.00 50.26 124 LYS C O 1
ATOM 12190 N N . LEU C 1 127 ? 18.929 -1.257 -33.615 1.00 50.62 125 LEU C N 1
ATOM 12191 C CA . LEU C 1 127 ? 17.796 -2.182 -33.558 1.00 38.88 125 LEU C CA 1
ATOM 12192 C C . LEU C 1 127 ? 18.227 -3.549 -33.020 1.00 50.53 125 LEU C C 1
ATOM 12193 O O . LEU C 1 127 ? 17.988 -4.593 -33.626 1.00 39.92 125 LEU C O 1
ATOM 12209 N N . THR C 1 128 ? 18.795 -3.536 -31.812 1.00 48.76 126 THR C N 1
ATOM 12210 C CA . THR C 1 128 ? 19.382 -4.738 -31.252 1.00 42.34 126 THR C CA 1
ATOM 12211 C C . THR C 1 128 ? 18.383 -5.813 -30.912 1.00 38.22 126 THR C C 1
ATOM 12212 O O . THR C 1 128 ? 18.739 -6.978 -30.726 1.00 46.10 126 THR C O 1
ATOM 12223 N N . ASN C 1 129 ? 17.114 -5.455 -30.865 1.00 39.43 127 ASN C N 1
ATOM 12224 C CA . ASN C 1 129 ? 16.106 -6.473 -30.630 1.00 45.56 127 ASN C CA 1
ATOM 12225 C C . ASN C 1 129 ? 15.384 -6.914 -31.940 1.00 38.27 127 ASN C C 1
ATOM 12226 O O . ASN C 1 129 ? 14.501 -7.770 -31.901 1.00 38.91 127 ASN C O 1
ATOM 12237 N N . LEU C 1 130 ? 15.811 -6.396 -33.091 1.00 40.32 128 LEU C N 1
ATOM 12238 C CA . LEU C 1 130 ? 15.131 -6.753 -34.307 1.00 38.97 128 LEU C CA 1
ATOM 12239 C C . LEU C 1 130 ? 15.128 -8.258 -34.562 1.00 37.89 128 LEU C C 1
ATOM 12240 O O . LEU C 1 130 ? 16.147 -8.923 -34.527 1.00 34.17 128 LEU C O 1
ATOM 12256 N N . GLN C 1 131 ? 13.953 -8.809 -34.861 1.00 36.76 129 GLN C N 1
ATOM 12257 C CA . GLN C 1 131 ? 13.874 -10.242 -35.170 1.00 30.07 129 GLN C CA 1
ATOM 12258 C C . GLN C 1 131 ? 13.685 -10.461 -36.697 1.00 40.63 129 GLN C C 1
ATOM 12259 O O . GLN C 1 131 ? 14.167 -11.435 -37.292 1.00 38.54 129 GLN C O 1
ATOM 12273 N N . THR C 1 132 ? 12.923 -9.583 -37.306 1.00 41.60 130 THR C N 1
ATOM 12274 C CA . THR C 1 132 ? 12.530 -9.795 -38.695 1.00 35.51 130 THR C CA 1
ATOM 12275 C C . THR C 1 132 ? 12.776 -8.489 -39.483 1.00 28.72 130 THR C C 1
ATOM 12276 O O . THR C 1 132 ? 12.309 -7.428 -39.099 1.00 36.43 130 THR C O 1
ATOM 12287 N N . LEU C 1 133 ? 13.527 -8.592 -40.580 1.00 34.01 131 LEU C N 1
ATOM 12288 C CA . LEU C 1 133 ? 13.839 -7.475 -41.462 1.00 33.75 131 LEU C CA 1
ATOM 12289 C C . LEU C 1 133 ? 13.494 -7.837 -42.927 1.00 43.61 131 LEU C C 1
ATOM 12290 O O . LEU C 1 133 ? 14.098 -8.737 -43.501 1.00 38.41 131 LEU C O 1
ATOM 12306 N N . HIS C 1 134 ? 12.541 -7.103 -43.502 1.00 37.22 132 HIS C N 1
ATOM 12307 C CA . HIS C 1 134 ? 12.026 -7.325 -44.894 1.00 39.68 132 HIS C CA 1
ATOM 12308 C C . HIS C 1 134 ? 12.470 -6.230 -45.849 1.00 36.35 132 HIS C C 1
ATOM 12309 O O . HIS C 1 134 ? 12.087 -5.064 -45.681 1.00 34.06 132 HIS C O 1
ATOM 12324 N N . LEU C 1 135 ? 13.299 -6.577 -46.820 1.00 38.60 133 LEU C N 1
ATOM 12325 C CA . LEU C 1 135 ? 13.765 -5.608 -47.791 1.00 38.62 133 LEU C CA 1
ATOM 12326 C C . LEU C 1 135 ? 13.471 -6.073 -49.202 1.00 39.23 133 LEU C C 1
ATOM 12327 O O . LEU C 1 135 ? 14.094 -5.620 -50.164 1.00 39.09 133 LEU C O 1
ATOM 12343 N N . ARG C 1 136 ? 12.517 -6.971 -49.317 1.00 31.09 134 ARG C N 1
ATOM 12344 C CA . ARG C 1 136 ? 12.233 -7.621 -50.586 1.00 47.22 134 ARG C CA 1
ATOM 12345 C C . ARG C 1 136 ? 11.674 -6.623 -51.632 1.00 40.59 134 ARG C C 1
ATOM 12346 O O . ARG C 1 136 ? 10.976 -5.667 -51.302 1.00 33.36 134 ARG C O 1
ATOM 12367 N N . SER C 1 137 ? 12.063 -6.825 -52.885 1.00 44.09 135 SER C N 1
ATOM 12368 C CA . SER C 1 137 ? 11.530 -6.037 -54.001 1.00 42.69 135 SER C CA 1
ATOM 12369 C C . SER C 1 137 ? 11.774 -4.539 -53.845 1.00 38.87 135 SER C C 1
ATOM 12370 O O . SER C 1 137 ? 10.881 -3.736 -53.768 1.00 42.41 135 SER C O 1
ATOM 12378 N N . ASN C 1 138 ? 13.037 -4.188 -53.716 1.00 46.46 136 ASN C N 1
ATOM 12379 C CA . ASN C 1 138 ? 13.469 -2.804 -53.748 1.00 42.72 136 ASN C CA 1
ATOM 12380 C C . ASN C 1 138 ? 14.507 -2.648 -54.893 1.00 47.02 136 ASN C C 1
ATOM 12381 O O . ASN C 1 138 ? 14.518 -3.452 -55.841 1.00 39.99 136 ASN C O 1
ATOM 12392 N N . GLN C 1 139 ? 15.367 -1.641 -54.816 1.00 33.35 137 GLN C N 1
ATOM 12393 C CA . GLN C 1 139 ? 16.321 -1.332 -55.882 1.00 48.16 137 GLN C CA 1
ATOM 12394 C C . GLN C 1 139 ? 17.783 -1.300 -55.359 1.00 49.34 137 GLN C C 1
ATOM 12395 O O . GLN C 1 139 ? 18.594 -0.500 -55.790 1.00 45.08 137 GLN C O 1
ATOM 12409 N N . LEU C 1 140 ? 18.088 -2.127 -54.372 1.00 42.59 138 LEU C N 1
ATOM 12410 C CA . LEU C 1 140 ? 19.411 -2.091 -53.768 1.00 47.92 138 LEU C CA 1
ATOM 12411 C C . LEU C 1 140 ? 20.488 -2.657 -54.687 1.00 39.86 138 LEU C C 1
ATOM 12412 O O . LEU C 1 140 ? 20.443 -3.825 -55.078 1.00 43.49 138 LEU C O 1
ATOM 12428 N N . GLN C 1 141 ? 21.534 -1.879 -54.906 1.00 41.77 139 GLN C N 1
ATOM 12429 C CA . GLN C 1 141 ? 22.636 -2.332 -55.750 1.00 63.24 139 GLN C CA 1
ATOM 12430 C C . GLN C 1 141 ? 23.850 -2.795 -54.940 1.00 55.11 139 GLN C C 1
ATOM 12431 O O . GLN C 1 141 ? 24.732 -3.492 -55.463 1.00 52.35 139 GLN C O 1
ATOM 12445 N N . SER C 1 142 ? 23.948 -2.312 -53.711 1.00 49.25 140 SER C N 1
ATOM 12446 C CA . SER C 1 142 ? 25.027 -2.741 -52.812 1.00 44.51 140 SER C CA 1
ATOM 12447 C C . SER C 1 142 ? 24.545 -2.636 -51.369 1.00 43.55 140 SER C C 1
ATOM 12448 O O . SER C 1 142 ? 23.507 -2.029 -51.082 1.00 49.12 140 SER C O 1
ATOM 12456 N N . LEU C 1 143 ? 25.310 -3.203 -50.447 1.00 52.06 141 LEU C N 1
ATOM 12457 C CA . LEU C 1 143 ? 24.960 -3.150 -49.039 1.00 47.57 141 LEU C CA 1
ATOM 12458 C C . LEU C 1 143 ? 26.144 -2.506 -48.350 1.00 61.19 141 LEU C C 1
ATOM 12459 O O . LEU C 1 143 ? 27.270 -2.930 -48.567 1.00 50.67 141 LEU C O 1
ATOM 12475 N N . PRO C 1 144 ? 25.895 -1.542 -47.456 1.00 52.29 142 PRO C N 1
ATOM 12476 C CA . PRO C 1 144 ? 27.058 -0.998 -46.774 1.00 56.96 142 PRO C CA 1
ATOM 12477 C C . PRO C 1 144 ? 27.760 -2.093 -45.944 1.00 56.13 142 PRO C C 1
ATOM 12478 O O . PRO C 1 144 ? 27.126 -3.056 -45.495 1.00 50.97 142 PRO C O 1
ATOM 12489 N N . ASN C 1 145 ? 29.074 -1.997 -45.796 1.00 59.57 143 ASN C N 1
ATOM 12490 C CA . ASN C 1 145 ? 29.741 -2.979 -44.960 1.00 66.25 143 ASN C CA 1
ATOM 12491 C C . ASN C 1 145 ? 29.223 -2.843 -43.556 1.00 56.63 143 ASN C C 1
ATOM 12492 O O . ASN C 1 145 ? 28.987 -1.714 -43.093 1.00 57.96 143 ASN C O 1
ATOM 12503 N N . GLY C 1 146 ? 29.132 -3.974 -42.856 1.00 51.20 144 GLY C N 1
ATOM 12504 C CA . GLY C 1 146 ? 28.719 -3.962 -41.448 1.00 52.48 144 GLY C CA 1
ATOM 12505 C C . GLY C 1 146 ? 27.260 -3.568 -41.166 1.00 56.38 144 GLY C C 1
ATOM 12506 O O . GLY C 1 146 ? 26.863 -3.373 -40.007 1.00 56.94 144 GLY C O 1
ATOM 12510 N N . VAL C 1 147 ? 26.445 -3.460 -42.214 1.00 53.22 145 VAL C N 1
ATOM 12511 C CA . VAL C 1 147 ? 25.072 -2.945 -42.064 1.00 44.76 145 VAL C CA 1
ATOM 12512 C C . VAL C 1 147 ? 24.172 -3.792 -41.178 1.00 38.31 145 VAL C C 1
ATOM 12513 O O . VAL C 1 147 ? 23.259 -3.264 -40.524 1.00 40.17 145 VAL C O 1
ATOM 12526 N N . PHE C 1 148 ? 24.441 -5.096 -41.106 1.00 36.17 146 PHE C N 1
ATOM 12527 C CA . PHE C 1 148 ? 23.643 -5.967 -40.244 1.00 39.36 146 PHE C CA 1
ATOM 12528 C C . PHE C 1 148 ? 24.421 -6.304 -38.919 1.00 53.30 146 PHE C C 1
ATOM 12529 O O . PHE C 1 148 ? 23.982 -7.127 -38.116 1.00 48.32 146 PHE C O 1
ATOM 12546 N N . ASP C 1 149 ? 25.581 -5.701 -38.700 1.00 44.08 147 ASP C N 1
ATOM 12547 C CA . ASP C 1 149 ? 26.457 -6.168 -37.613 1.00 50.56 147 ASP C CA 1
ATOM 12548 C C . ASP C 1 149 ? 25.834 -6.113 -36.213 1.00 45.97 147 ASP C C 1
ATOM 12549 O O . ASP C 1 149 ? 26.140 -6.961 -35.375 1.00 56.85 147 ASP C O 1
ATOM 12558 N N . LYS C 1 150 ? 24.909 -5.188 -35.968 1.00 43.08 148 LYS C N 1
ATOM 12559 C CA . LYS C 1 150 ? 24.300 -5.053 -34.633 1.00 44.82 148 LYS C CA 1
ATOM 12560 C C . LYS C 1 150 ? 23.019 -5.876 -34.428 1.00 51.48 148 LYS C C 1
ATOM 12561 O O . LYS C 1 150 ? 22.412 -5.812 -33.332 1.00 43.76 148 LYS C O 1
ATOM 12580 N N . LEU C 1 151 ? 22.566 -6.578 -35.477 1.00 51.11 149 LEU C N 1
ATOM 12581 C CA . LEU C 1 151 ? 21.270 -7.280 -35.428 1.00 42.50 149 LEU C CA 1
ATOM 12582 C C . LEU C 1 151 ? 21.451 -8.693 -34.893 1.00 52.17 149 LEU C C 1
ATOM 12583 O O . LEU C 1 151 ? 21.114 -9.684 -35.579 1.00 35.36 149 LEU C O 1
ATOM 12599 N N . THR C 1 152 ? 21.971 -8.789 -33.664 1.00 43.22 150 THR C N 1
ATOM 12600 C CA . THR C 1 152 ? 22.326 -10.084 -33.094 1.00 38.31 150 THR C CA 1
ATOM 12601 C C . THR C 1 152 ? 21.122 -10.934 -32.737 1.00 35.07 150 THR C C 1
ATOM 12602 O O . THR C 1 152 ? 21.222 -12.154 -32.598 1.00 60.09 150 THR C O 1
ATOM 12613 N N . SER C 1 153 ? 19.966 -10.305 -32.626 1.00 32.12 151 SER C N 1
ATOM 12614 C CA . SER C 1 153 ? 18.734 -11.080 -32.409 1.00 36.80 151 SER C CA 1
ATOM 12615 C C . SER C 1 153 ? 18.010 -11.443 -33.773 1.00 42.10 151 SER C C 1
ATOM 12616 O O . SER C 1 153 ? 16.937 -12.091 -33.806 1.00 40.30 151 SER C O 1
ATOM 12624 N N . LEU C 1 154 ? 18.569 -11.058 -34.905 1.00 46.84 152 LEU C N 1
ATOM 12625 C CA . LEU C 1 154 ? 17.809 -11.278 -36.172 1.00 43.96 152 LEU C CA 1
ATOM 12626 C C . LEU C 1 154 ? 17.621 -12.787 -36.469 1.00 40.13 152 LEU C C 1
ATOM 12627 O O . LEU C 1 154 ? 18.581 -13.587 -36.432 1.00 43.12 152 LEU C O 1
ATOM 12643 N N . THR C 1 155 ? 16.384 -13.185 -36.735 1.00 31.44 153 THR C N 1
ATOM 12644 C CA . THR C 1 155 ? 16.084 -14.572 -37.143 1.00 39.62 153 THR C CA 1
ATOM 12645 C C . THR C 1 155 ? 15.580 -14.628 -38.630 1.00 48.82 153 THR C C 1
ATOM 12646 O O . THR C 1 155 ? 15.540 -15.701 -39.263 1.00 32.01 153 THR C O 1
ATOM 12657 N N . PHE C 1 156 ? 15.155 -13.499 -39.179 1.00 44.59 154 PHE C N 1
ATOM 12658 C CA . PHE C 1 156 ? 14.646 -13.500 -40.570 1.00 32.72 154 PHE C CA 1
ATOM 12659 C C . PHE C 1 156 ? 15.180 -12.329 -41.353 1.00 33.99 154 PHE C C 1
ATOM 12660 O O . PHE C 1 156 ? 15.049 -11.183 -40.938 1.00 38.00 154 PHE C O 1
ATOM 12677 N N . LEU C 1 157 ? 15.798 -12.623 -42.499 1.00 30.97 155 LEU C N 1
ATOM 12678 C CA . LEU C 1 157 ? 16.335 -11.581 -43.357 1.00 34.80 155 LEU C CA 1
ATOM 12679 C C . LEU C 1 157 ? 15.951 -11.818 -44.830 1.00 37.94 155 LEU C C 1
ATOM 12680 O O . LEU C 1 157 ? 16.274 -12.863 -45.423 1.00 35.05 155 LEU C O 1
ATOM 12696 N N . ASP C 1 158 ? 15.215 -10.877 -45.394 1.00 43.76 156 ASP C N 1
ATOM 12697 C CA . ASP C 1 158 ? 14.775 -10.999 -46.814 1.00 32.96 156 ASP C CA 1
ATOM 12698 C C . ASP C 1 158 ? 15.365 -9.881 -47.649 1.00 29.97 156 ASP C C 1
ATOM 12699 O O . ASP C 1 158 ? 14.912 -8.725 -47.552 1.00 35.15 156 ASP C O 1
ATOM 12708 N N . LEU C 1 159 ? 16.338 -10.236 -48.480 1.00 31.99 157 LEU C N 1
ATOM 12709 C CA . LEU C 1 159 ? 16.971 -9.323 -49.420 1.00 40.21 157 LEU C CA 1
ATOM 12710 C C . LEU C 1 159 ? 16.577 -9.713 -50.878 1.00 33.26 157 LEU C C 1
ATOM 12711 O O . LEU C 1 159 ? 17.252 -9.364 -51.847 1.00 36.86 157 LEU C O 1
ATOM 12727 N N . SER C 1 160 ? 15.512 -10.488 -51.021 1.00 33.59 158 SER C N 1
ATOM 12728 C CA . SER C 1 160 ? 15.147 -11.006 -52.349 1.00 40.62 158 SER C CA 1
ATOM 12729 C C . SER C 1 160 ? 14.694 -9.860 -53.253 1.00 36.46 158 SER C C 1
ATOM 12730 O O . SER C 1 160 ? 14.221 -8.832 -52.796 1.00 33.63 158 SER C O 1
ATOM 12738 N N . THR C 1 161 ? 14.858 -10.072 -54.549 1.00 34.88 159 THR C N 1
ATOM 12739 C CA . THR C 1 161 ? 14.361 -9.173 -55.563 1.00 31.42 159 THR C CA 1
ATOM 12740 C C . THR C 1 161 ? 14.886 -7.766 -55.353 1.00 40.99 159 THR C C 1
ATOM 12741 O O . THR C 1 161 ? 14.131 -6.805 -55.303 1.00 38.84 159 THR C O 1
ATOM 12752 N N . ASN C 1 162 ? 16.205 -7.647 -55.260 1.00 41.32 160 ASN C N 1
ATOM 12753 C CA . ASN C 1 162 ? 16.851 -6.337 -55.385 1.00 41.56 160 ASN C CA 1
ATOM 12754 C C . ASN C 1 162 ? 17.763 -6.308 -56.626 1.00 47.86 160 ASN C C 1
ATOM 12755 O O . ASN C 1 162 ? 17.557 -7.106 -57.528 1.00 50.27 160 ASN C O 1
ATOM 12766 N N . GLN C 1 163 ? 18.795 -5.461 -56.656 1.00 42.31 161 GLN C N 1
ATOM 12767 C CA . GLN C 1 163 ? 19.695 -5.400 -57.834 1.00 37.20 161 GLN C CA 1
ATOM 12768 C C . GLN C 1 163 ? 21.141 -5.732 -57.382 1.00 42.75 161 GLN C C 1
ATOM 12769 O O . GLN C 1 163 ? 22.116 -5.260 -57.925 1.00 42.06 161 GLN C O 1
ATOM 12783 N N . LEU C 1 164 ? 21.260 -6.544 -56.358 1.00 40.15 162 LEU C N 1
ATOM 12784 C CA . LEU C 1 164 ? 22.560 -6.781 -55.759 1.00 42.36 162 LEU C CA 1
ATOM 12785 C C . LEU C 1 164 ? 23.502 -7.540 -56.698 1.00 43.42 162 LEU C C 1
ATOM 12786 O O . LEU C 1 164 ? 23.244 -8.687 -57.055 1.00 36.38 162 LEU C O 1
ATOM 12802 N N . GLN C 1 165 ? 24.665 -6.951 -56.968 1.00 39.32 163 GLN C N 1
ATOM 12803 C CA . GLN C 1 165 ? 25.657 -7.568 -57.844 1.00 55.53 163 GLN C CA 1
ATOM 12804 C C . GLN C 1 165 ? 26.759 -8.312 -57.050 1.00 51.57 163 GLN C C 1
ATOM 12805 O O . GLN C 1 165 ? 27.420 -9.202 -57.588 1.00 43.00 163 GLN C O 1
ATOM 12819 N N . SER C 1 166 ? 26.851 -8.030 -55.751 1.00 37.74 164 SER C N 1
ATOM 12820 C CA . SER C 1 166 ? 27.841 -8.705 -54.880 1.00 44.53 164 SER C CA 1
ATOM 12821 C C . SER C 1 166 ? 27.472 -8.579 -53.403 1.00 41.62 164 SER C C 1
ATOM 12822 O O . SER C 1 166 ? 26.718 -7.696 -52.996 1.00 36.01 164 SER C O 1
ATOM 12830 N N . LEU C 1 167 ? 28.060 -9.428 -52.573 1.00 55.86 165 LEU C N 1
ATOM 12831 C CA . LEU C 1 167 ? 27.866 -9.325 -51.119 1.00 47.57 165 LEU C CA 1
ATOM 12832 C C . LEU C 1 167 ? 29.194 -8.959 -50.485 1.00 54.95 165 LEU C C 1
ATOM 12833 O O . LEU C 1 167 ? 30.196 -9.588 -50.757 1.00 43.26 165 LEU C O 1
ATOM 12849 N N . PRO C 1 168 ? 29.200 -7.985 -49.585 1.00 51.42 166 PRO C N 1
ATOM 12850 C CA . PRO C 1 168 ? 30.487 -7.708 -48.942 1.00 59.35 166 PRO C CA 1
ATOM 12851 C C . PRO C 1 168 ? 30.957 -8.854 -48.033 1.00 54.38 166 PRO C C 1
ATOM 12852 O O . PRO C 1 168 ? 30.121 -9.570 -47.434 1.00 50.53 166 PRO C O 1
ATOM 12863 N N . ASN C 1 169 ? 32.273 -8.969 -47.871 1.00 60.17 167 ASN C N 1
ATOM 12864 C CA . ASN C 1 169 ? 32.837 -9.983 -46.981 1.00 61.18 167 ASN C CA 1
ATOM 12865 C C . ASN C 1 169 ? 32.377 -9.749 -45.569 1.00 51.57 167 ASN C C 1
ATOM 12866 O O . ASN C 1 169 ? 32.346 -8.616 -45.092 1.00 61.30 167 ASN C O 1
ATOM 12877 N N . GLY C 1 170 ? 31.998 -10.857 -44.931 1.00 52.13 168 GLY C N 1
ATOM 12878 C CA . GLY C 1 170 ? 31.547 -10.875 -43.547 1.00 50.38 168 GLY C CA 1
ATOM 12879 C C . GLY C 1 170 ? 30.153 -10.303 -43.309 1.00 48.20 168 GLY C C 1
ATOM 12880 O O . GLY C 1 170 ? 29.688 -10.204 -42.175 1.00 48.01 168 GLY C O 1
ATOM 12884 N N . VAL C 1 171 ? 29.445 -9.981 -44.378 1.00 43.02 169 VAL C N 1
ATOM 12885 C CA . VAL C 1 171 ? 28.193 -9.253 -44.233 1.00 35.02 169 VAL C CA 1
ATOM 12886 C C . VAL C 1 171 ? 27.179 -9.945 -43.330 1.00 36.95 169 VAL C C 1
ATOM 12887 O O . VAL C 1 171 ? 26.400 -9.275 -42.659 1.00 40.04 169 VAL C O 1
ATOM 12900 N N . PHE C 1 172 ? 27.219 -11.271 -43.234 1.00 34.38 170 PHE C N 1
ATOM 12901 C CA . PHE C 1 172 ? 26.249 -11.958 -42.359 1.00 35.29 170 PHE C CA 1
ATOM 12902 C C . PHE C 1 172 ? 26.907 -12.458 -41.055 1.00 40.07 170 PHE C C 1
ATOM 12903 O O . PHE C 1 172 ? 26.286 -13.169 -40.300 1.00 36.98 170 PHE C O 1
ATOM 12920 N N . ASP C 1 173 ? 28.144 -12.093 -40.794 1.00 41.47 171 ASP C N 1
ATOM 12921 C CA . ASP C 1 173 ? 28.918 -12.768 -39.710 1.00 42.39 171 ASP C CA 1
ATOM 12922 C C . ASP C 1 173 ? 28.396 -12.661 -38.265 1.00 44.09 171 ASP C C 1
ATOM 12923 O O . ASP C 1 173 ? 28.649 -13.553 -37.465 1.00 53.04 171 ASP C O 1
ATOM 12932 N N . LYS C 1 174 ? 27.626 -11.625 -37.950 1.00 54.04 172 LYS C N 1
ATOM 12933 C CA . LYS C 1 174 ? 27.067 -11.415 -36.601 1.00 51.86 172 LYS C CA 1
ATOM 12934 C C . LYS C 1 174 ? 25.676 -12.007 -36.358 1.00 58.71 172 LYS C C 1
ATOM 12935 O O . LYS C 1 174 ? 25.202 -12.035 -35.218 1.00 62.15 172 LYS C O 1
ATOM 12954 N N . LEU C 1 175 ? 25.049 -12.498 -37.427 1.00 52.16 173 LEU C N 1
ATOM 12955 C CA . LEU C 1 175 ? 23.664 -12.986 -37.408 1.00 40.75 173 LEU C CA 1
ATOM 12956 C C . LEU C 1 175 ? 23.606 -14.431 -36.969 1.00 53.84 173 LEU C C 1
ATOM 12957 O O . LEU C 1 175 ? 23.112 -15.296 -37.719 1.00 42.85 173 LEU C O 1
ATOM 12973 N N . THR C 1 176 ? 24.128 -14.705 -35.770 1.00 44.27 174 THR C N 1
ATOM 12974 C CA . THR C 1 176 ? 24.288 -16.068 -35.322 1.00 43.95 174 THR C CA 1
ATOM 12975 C C . THR C 1 176 ? 22.975 -16.745 -35.060 1.00 32.43 174 THR C C 1
ATOM 12976 O O . THR C 1 176 ? 22.882 -17.970 -34.991 1.00 60.74 174 THR C O 1
ATOM 12987 N N . ASN C 1 177 ? 21.956 -15.949 -34.835 1.00 40.81 175 ASN C N 1
ATOM 12988 C CA . ASN C 1 177 ? 20.616 -16.529 -34.653 1.00 47.52 175 ASN C CA 1
ATOM 12989 C C . ASN C 1 177 ? 19.753 -16.597 -35.915 1.00 45.62 175 ASN C C 1
ATOM 12990 O O . ASN C 1 177 ? 18.575 -16.942 -35.852 1.00 54.39 175 ASN C O 1
ATOM 13001 N N . LEU C 1 178 ? 20.333 -16.259 -37.052 1.00 49.03 176 LEU C N 1
ATOM 13002 C CA . LEU C 1 178 ? 19.569 -16.250 -38.292 1.00 41.54 176 LEU C CA 1
ATOM 13003 C C . LEU C 1 178 ? 19.043 -17.665 -38.637 1.00 42.87 176 LEU C C 1
ATOM 13004 O O . LEU C 1 178 ? 19.799 -18.642 -38.674 1.00 43.06 176 LEU C O 1
ATOM 13020 N N . ARG C 1 179 ? 17.740 -17.751 -38.924 1.00 33.99 177 ARG C N 1
ATOM 13021 C CA . ARG C 1 179 ? 17.092 -19.014 -39.295 1.00 40.83 177 ARG C CA 1
ATOM 13022 C C . ARG C 1 179 ? 16.787 -19.077 -40.805 1.00 40.81 177 ARG C C 1
ATOM 13023 O O . ARG C 1 179 ? 16.880 -20.126 -41.449 1.00 42.55 177 ARG C O 1
ATOM 13044 N N . GLU C 1 180 ? 16.407 -17.936 -41.355 1.00 41.16 178 GLU C N 1
ATOM 13045 C CA . GLU C 1 180 ? 15.906 -17.878 -42.741 1.00 39.60 178 GLU C CA 1
ATOM 13046 C C . GLU C 1 180 ? 16.533 -16.707 -43.449 1.00 35.79 178 GLU C C 1
ATOM 13047 O O . GLU C 1 180 ? 16.368 -15.555 -43.032 1.00 39.05 178 GLU C O 1
ATOM 13059 N N . LEU C 1 181 ? 17.150 -16.993 -44.586 1.00 29.69 179 LEU C N 1
ATOM 13060 C CA . LEU C 1 181 ? 17.827 -15.984 -45.357 1.00 28.70 179 LEU C CA 1
ATOM 13061 C C . LEU C 1 181 ? 17.374 -16.005 -46.871 1.00 43.23 179 LEU C C 1
ATOM 13062 O O . LEU C 1 181 ? 17.539 -17.006 -47.536 1.00 31.93 179 LEU C O 1
ATOM 13078 N N . HIS C 1 182 ? 16.815 -14.913 -47.382 1.00 38.51 180 HIS C N 1
ATOM 13079 C CA . HIS C 1 182 ? 16.364 -14.825 -48.813 1.00 32.14 180 HIS C CA 1
ATOM 13080 C C . HIS C 1 182 ? 17.278 -13.946 -49.654 1.00 27.90 180 HIS C C 1
ATOM 13081 O O . HIS C 1 182 ? 17.394 -12.704 -49.440 1.00 33.46 180 HIS C O 1
ATOM 13096 N N . LEU C 1 183 ? 17.946 -14.580 -50.613 1.00 30.22 181 LEU C N 1
ATOM 13097 C CA . LEU C 1 183 ? 18.816 -13.835 -51.528 1.00 30.70 181 LEU C CA 1
ATOM 13098 C C . LEU C 1 183 ? 18.396 -14.041 -53.002 1.00 37.18 181 LEU C C 1
ATOM 13099 O O . LEU C 1 183 ? 19.085 -13.570 -53.954 1.00 29.48 181 LEU C O 1
ATOM 13115 N N . GLU C 1 184 ? 17.223 -14.661 -53.195 1.00 35.36 182 GLU C N 1
ATOM 13116 C CA . GLU C 1 184 ? 16.785 -14.986 -54.573 1.00 33.69 182 GLU C CA 1
ATOM 13117 C C . GLU C 1 184 ? 16.501 -13.763 -55.437 1.00 37.42 182 GLU C C 1
ATOM 13118 O O . GLU C 1 184 ? 16.197 -12.681 -54.953 1.00 35.89 182 GLU C O 1
ATOM 13130 N N . HIS C 1 185 ? 16.668 -13.946 -56.740 1.00 40.12 183 HIS C N 1
ATOM 13131 C CA . HIS C 1 185 ? 16.359 -12.911 -57.719 1.00 36.75 183 HIS C CA 1
ATOM 13132 C C . HIS C 1 185 ? 17.174 -11.624 -57.505 1.00 43.31 183 HIS C C 1
ATOM 13133 O O . HIS C 1 185 ? 16.639 -10.504 -57.569 1.00 39.17 183 HIS C O 1
ATOM 13148 N N . ASN C 1 186 ? 18.461 -11.769 -57.220 1.00 41.69 184 ASN C N 1
ATOM 13149 C CA . ASN C 1 186 ? 19.385 -10.648 -57.328 1.00 40.83 184 ASN C CA 1
ATOM 13150 C C . ASN C 1 186 ? 20.277 -10.938 -58.520 1.00 39.29 184 ASN C C 1
ATOM 13151 O O . ASN C 1 186 ? 19.908 -11.748 -59.378 1.00 47.30 184 ASN C O 1
ATOM 13162 N N . GLN C 1 187 ? 21.464 -10.349 -58.569 1.00 36.91 185 GLN C N 1
ATOM 13163 C CA . GLN C 1 187 ? 22.341 -10.495 -59.738 1.00 42.45 185 GLN C CA 1
ATOM 13164 C C . GLN C 1 187 ? 23.745 -11.040 -59.296 1.00 48.61 185 GLN C C 1
ATOM 13165 O O . GLN C 1 187 ? 24.788 -10.744 -59.914 1.00 42.03 185 GLN C O 1
ATOM 13179 N N . LEU C 1 188 ? 23.773 -11.867 -58.255 1.00 45.39 186 LEU C N 1
ATOM 13180 C CA . LEU C 1 188 ? 25.059 -12.416 -57.795 1.00 38.59 186 LEU C CA 1
ATOM 13181 C C . LEU C 1 188 ? 25.686 -13.442 -58.753 1.00 40.54 186 LEU C C 1
ATOM 13182 O O . LEU C 1 188 ? 25.036 -14.419 -59.153 1.00 38.18 186 LEU C O 1
ATOM 13198 N N . GLN C 1 189 ? 26.985 -13.310 -59.025 1.00 43.47 187 GLN C N 1
ATOM 13199 C CA . GLN C 1 189 ? 27.642 -14.317 -59.838 1.00 48.37 187 GLN C CA 1
ATOM 13200 C C . GLN C 1 189 ? 28.638 -15.161 -59.050 1.00 52.84 187 GLN C C 1
ATOM 13201 O O . GLN C 1 189 ? 29.045 -16.240 -59.485 1.00 46.45 187 GLN C O 1
ATOM 13215 N N . SER C 1 190 ? 28.921 -14.738 -57.829 1.00 45.27 188 SER C N 1
ATOM 13216 C CA . SER C 1 190 ? 29.753 -15.522 -56.955 1.00 43.73 188 SER C CA 1
ATOM 13217 C C . SER C 1 190 ? 29.367 -15.160 -55.547 1.00 44.06 188 SER C C 1
ATOM 13218 O O . SER C 1 190 ? 28.728 -14.143 -55.317 1.00 40.64 188 SER C O 1
ATOM 13226 N N . LEU C 1 191 ? 29.846 -15.961 -54.603 1.00 45.96 189 LEU C N 1
ATOM 13227 C CA . LEU C 1 191 ? 29.663 -15.739 -53.173 1.00 43.76 189 LEU C CA 1
ATOM 13228 C C . LEU C 1 191 ? 31.047 -15.671 -52.543 1.00 43.67 189 LEU C C 1
ATOM 13229 O O . LEU C 1 191 ? 31.935 -16.426 -52.951 1.00 42.34 189 LEU C O 1
ATOM 13245 N N . PRO C 1 192 ? 31.247 -14.746 -51.591 1.00 50.79 190 PRO C N 1
ATOM 13246 C CA . PRO C 1 192 ? 32.563 -14.677 -50.912 1.00 50.87 190 PRO C CA 1
ATOM 13247 C C . PRO C 1 192 ? 32.834 -15.984 -50.163 1.00 47.46 190 PRO C C 1
ATOM 13248 O O . PRO C 1 192 ? 31.841 -16.585 -49.680 1.00 44.07 190 PRO C O 1
ATOM 13259 N N . ASN C 1 193 ? 34.089 -16.415 -50.043 1.00 45.94 191 ASN C N 1
ATOM 13260 C CA . ASN C 1 193 ? 34.407 -17.606 -49.240 1.00 50.97 191 ASN C CA 1
ATOM 13261 C C . ASN C 1 193 ? 34.024 -17.341 -47.793 1.00 43.78 191 ASN C C 1
ATOM 13262 O O . ASN C 1 193 ? 34.247 -16.254 -47.247 1.00 45.07 191 ASN C O 1
ATOM 13273 N N . GLY C 1 194 ? 33.453 -18.367 -47.177 1.00 50.83 192 GLY C N 1
ATOM 13274 C CA . GLY C 1 194 ? 32.966 -18.312 -45.800 1.00 41.96 192 GLY C CA 1
ATOM 13275 C C . GLY C 1 194 ? 31.764 -17.386 -45.549 1.00 50.13 192 GLY C C 1
ATOM 13276 O O . GLY C 1 194 ? 31.424 -17.121 -44.410 1.00 49.66 192 GLY C O 1
ATOM 13280 N N . VAL C 1 195 ? 31.045 -16.960 -46.596 1.00 48.00 193 VAL C N 1
ATOM 13281 C CA . VAL C 1 195 ? 30.004 -15.955 -46.393 1.00 32.66 193 VAL C CA 1
ATOM 13282 C C . VAL C 1 195 ? 28.916 -16.435 -45.397 1.00 43.69 193 VAL C C 1
ATOM 13283 O O . VAL C 1 195 ? 28.279 -15.634 -44.754 1.00 37.64 193 VAL C O 1
ATOM 13296 N N . PHE C 1 196 ? 28.657 -17.741 -45.333 1.00 30.97 194 PHE C N 1
ATOM 13297 C CA . PHE C 1 196 ? 27.601 -18.284 -44.480 1.00 31.72 194 PHE C CA 1
ATOM 13298 C C . PHE C 1 196 ? 28.143 -18.974 -43.206 1.00 40.59 194 PHE C C 1
ATOM 13299 O O . PHE C 1 196 ? 27.353 -19.554 -42.461 1.00 34.29 194 PHE C O 1
ATOM 13316 N N . ASP C 1 197 ? 29.462 -18.958 -42.979 1.00 43.56 195 ASP C N 1
ATOM 13317 C CA . ASP C 1 197 ? 30.056 -19.825 -41.942 1.00 52.46 195 ASP C CA 1
ATOM 13318 C C . ASP C 1 197 ? 29.526 -19.611 -40.542 1.00 45.40 195 ASP C C 1
ATOM 13319 O O . ASP C 1 197 ? 29.404 -20.580 -39.801 1.00 48.36 195 ASP C O 1
ATOM 13328 N N . LYS C 1 198 ? 29.093 -18.403 -40.217 1.00 41.80 196 LYS C N 1
ATOM 13329 C CA . LYS C 1 198 ? 28.611 -18.098 -38.848 1.00 45.51 196 LYS C CA 1
ATOM 13330 C C . LYS C 1 198 ? 27.112 -18.364 -38.613 1.00 49.97 196 LYS C C 1
ATOM 13331 O O . LYS C 1 198 ? 26.614 -18.201 -37.490 1.00 47.99 196 LYS C O 1
ATOM 13350 N N . LEU C 1 199 ? 26.383 -18.735 -39.680 1.00 45.86 197 LEU C N 1
ATOM 13351 C CA . LEU C 1 199 ? 24.925 -18.940 -39.603 1.00 39.02 197 LEU C CA 1
ATOM 13352 C C . LEU C 1 199 ? 24.596 -20.364 -39.137 1.00 52.25 197 LEU C C 1
ATOM 13353 O O . LEU C 1 199 ? 23.873 -21.138 -39.802 1.00 42.03 197 LEU C O 1
ATOM 13369 N N . THR C 1 200 ? 25.084 -20.698 -37.939 1.00 46.15 198 THR C N 1
ATOM 13370 C CA . THR C 1 200 ? 25.005 -22.073 -37.509 1.00 48.09 198 THR C CA 1
ATOM 13371 C C . THR C 1 200 ? 23.596 -22.530 -37.198 1.00 45.29 198 THR C C 1
ATOM 13372 O O . THR C 1 200 ? 23.325 -23.736 -37.224 1.00 59.25 198 THR C O 1
ATOM 13383 N N . SER C 1 201 ? 22.671 -21.595 -37.010 1.00 40.80 199 SER C N 1
ATOM 13384 C CA . SER C 1 201 ? 21.296 -21.995 -36.749 1.00 49.35 199 SER C CA 1
ATOM 13385 C C . SER C 1 201 ? 20.430 -21.904 -38.029 1.00 49.81 199 SER C C 1
ATOM 13386 O O . SER C 1 201 ? 19.231 -22.161 -37.999 1.00 45.23 199 SER C O 1
ATOM 13394 N N . LEU C 1 202 ? 21.036 -21.573 -39.156 1.00 44.56 200 LEU C N 1
ATOM 13395 C CA . LEU C 1 202 ? 20.259 -21.366 -40.384 1.00 39.02 200 LEU C CA 1
ATOM 13396 C C . LEU C 1 202 ? 19.526 -22.656 -40.801 1.00 44.43 200 LEU C C 1
ATOM 13397 O O . LEU C 1 202 ? 20.141 -23.728 -40.887 1.00 38.40 200 LEU C O 1
ATOM 13413 N N . THR C 1 203 ? 18.218 -22.573 -41.046 1.00 39.37 201 THR C N 1
ATOM 13414 C CA . THR C 1 203 ? 17.449 -23.753 -41.473 1.00 44.68 201 THR C CA 1
ATOM 13415 C C . THR C 1 203 ? 16.981 -23.597 -42.945 1.00 44.24 201 THR C C 1
ATOM 13416 O O . THR C 1 203 ? 16.683 -24.601 -43.640 1.00 35.62 201 THR C O 1
ATOM 13427 N N . THR C 1 204 ? 16.961 -22.364 -43.444 1.00 33.14 202 THR C N 1
ATOM 13428 C CA . THR C 1 204 ? 16.456 -22.121 -44.808 1.00 39.87 202 THR C CA 1
ATOM 13429 C C . THR C 1 204 ? 17.296 -21.058 -45.538 1.00 32.65 202 THR C C 1
ATOM 13430 O O . THR C 1 204 ? 17.581 -19.962 -45.010 1.00 37.60 202 THR C O 1
ATOM 13441 N N . LEU C 1 205 ? 17.733 -21.425 -46.745 1.00 32.62 203 LEU C N 1
ATOM 13442 C CA . LEU C 1 205 ? 18.591 -20.575 -47.563 1.00 37.73 203 LEU C CA 1
ATOM 13443 C C . LEU C 1 205 ? 18.109 -20.497 -49.049 1.00 36.36 203 LEU C C 1
ATOM 13444 O O . LEU C 1 205 ? 18.105 -21.485 -49.782 1.00 35.56 203 LEU C O 1
ATOM 13460 N N . PHE C 1 206 ? 17.737 -19.302 -49.478 1.00 36.21 204 PHE C N 1
ATOM 13461 C CA . PHE C 1 206 ? 17.164 -19.139 -50.819 1.00 35.45 204 PHE C CA 1
ATOM 13462 C C . PHE C 1 206 ? 18.123 -18.354 -51.701 1.00 30.98 204 PHE C C 1
ATOM 13463 O O . PHE C 1 206 ? 18.362 -17.140 -51.474 1.00 34.05 204 PHE C O 1
ATOM 13480 N N . LEU C 1 207 ? 18.644 -19.030 -52.732 1.00 26.25 205 LEU C N 1
ATOM 13481 C CA . LEU C 1 207 ? 19.629 -18.431 -53.648 1.00 32.35 205 LEU C CA 1
ATOM 13482 C C . LEU C 1 207 ? 19.181 -18.494 -55.132 1.00 34.18 205 LEU C C 1
ATOM 13483 O O . LEU C 1 207 ? 19.937 -18.093 -56.034 1.00 30.04 205 LEU C O 1
ATOM 13499 N N . GLN C 1 208 ? 17.902 -18.820 -55.364 1.00 39.47 206 GLN C N 1
ATOM 13500 C CA . GLN C 1 208 ? 17.444 -19.163 -56.718 1.00 26.65 206 GLN C CA 1
ATOM 13501 C C . GLN C 1 208 ? 17.417 -17.955 -57.632 1.00 32.76 206 GLN C C 1
ATOM 13502 O O . GLN C 1 208 ? 17.195 -16.838 -57.164 1.00 31.69 206 GLN C O 1
ATOM 13516 N N . TRP C 1 209 ? 17.695 -18.178 -58.933 1.00 38.95 207 TRP C N 1
ATOM 13517 C CA . TRP C 1 209 ? 17.589 -17.110 -59.976 1.00 28.98 207 TRP C CA 1
ATOM 13518 C C . TRP C 1 209 ? 18.532 -15.909 -59.684 1.00 46.50 207 TRP C C 1
ATOM 13519 O O . TRP C 1 209 ? 18.216 -14.760 -59.987 1.00 30.45 207 TRP C O 1
ATOM 13540 N N . ASN C 1 210 ? 19.707 -16.174 -59.096 1.00 38.98 208 ASN C N 1
ATOM 13541 C CA . ASN C 1 210 ? 20.850 -15.291 -59.322 1.00 37.64 208 ASN C CA 1
ATOM 13542 C C . ASN C 1 210 ? 21.573 -15.677 -60.609 1.00 45.99 208 ASN C C 1
ATOM 13543 O O . ASN C 1 210 ? 20.988 -16.334 -61.471 1.00 38.87 208 ASN C O 1
ATOM 13554 N N . GLN C 1 211 ? 22.837 -15.299 -60.735 1.00 38.63 209 GLN C N 1
ATOM 13555 C CA . GLN C 1 211 ? 23.628 -15.670 -61.906 1.00 46.03 209 GLN C CA 1
ATOM 13556 C C . GLN C 1 211 ? 24.874 -16.423 -61.412 1.00 46.96 209 GLN C C 1
ATOM 13557 O O . GLN C 1 211 ? 25.929 -16.283 -62.010 1.00 40.95 209 GLN C O 1
ATOM 13571 N N . LEU C 1 212 ? 24.738 -17.234 -60.368 1.00 44.59 210 LEU C N 1
ATOM 13572 C CA . LEU C 1 212 ? 25.907 -17.898 -59.799 1.00 42.26 210 LEU C CA 1
ATOM 13573 C C . LEU C 1 212 ? 26.486 -18.858 -60.808 1.00 49.23 210 LEU C C 1
ATOM 13574 O O . LEU C 1 212 ? 25.836 -19.804 -61.262 1.00 39.62 210 LEU C O 1
ATOM 13590 N N . GLN C 1 213 ? 27.788 -18.698 -60.997 1.00 50.21 211 GLN C N 1
ATOM 13591 C CA . GLN C 1 213 ? 28.531 -19.490 -61.929 1.00 51.48 211 GLN C CA 1
ATOM 13592 C C . GLN C 1 213 ? 29.376 -20.533 -61.253 1.00 52.18 211 GLN C C 1
ATOM 13593 O O . GLN C 1 213 ? 29.895 -21.401 -61.938 1.00 46.21 211 GLN C O 1
ATOM 13607 N N . SER C 1 214 ? 29.622 -20.362 -59.954 1.00 38.75 212 SER C N 1
ATOM 13608 C CA . SER C 1 214 ? 30.367 -21.342 -59.166 1.00 45.25 212 SER C CA 1
ATOM 13609 C C . SER C 1 214 ? 29.913 -21.180 -57.718 1.00 42.10 212 SER C C 1
ATOM 13610 O O . SER C 1 214 ? 29.454 -20.093 -57.341 1.00 40.29 212 SER C O 1
ATOM 13618 N N . LEU C 1 215 ? 30.206 -22.185 -56.902 1.00 40.21 213 LEU C N 1
ATOM 13619 C CA . LEU C 1 215 ? 30.051 -22.148 -55.454 1.00 45.40 213 LEU C CA 1
ATOM 13620 C C . LEU C 1 215 ? 31.445 -22.338 -54.835 1.00 44.65 213 LEU C C 1
ATOM 13621 O O . LEU C 1 215 ? 32.229 -23.127 -55.341 1.00 46.25 213 LEU C O 1
ATOM 13637 N N . PRO C 1 216 ? 31.797 -21.519 -53.825 1.00 48.14 214 PRO C N 1
ATOM 13638 C CA . PRO C 1 216 ? 33.085 -21.665 -53.123 1.00 50.44 214 PRO C CA 1
ATOM 13639 C C . PRO C 1 216 ? 33.188 -23.032 -52.471 1.00 47.16 214 PRO C C 1
ATOM 13640 O O . PRO C 1 216 ? 32.165 -23.553 -51.994 1.00 41.72 214 PRO C O 1
ATOM 13651 N N . ASN C 1 217 ? 34.388 -23.590 -52.430 1.00 46.65 215 ASN C N 1
ATOM 13652 C CA . ASN C 1 217 ? 34.619 -24.834 -51.716 1.00 52.76 215 ASN C CA 1
ATOM 13653 C C . ASN C 1 217 ? 34.169 -24.633 -50.275 1.00 43.89 215 ASN C C 1
ATOM 13654 O O . ASN C 1 217 ? 34.426 -23.564 -49.694 1.00 41.54 215 ASN C O 1
ATOM 13665 N N . GLY C 1 218 ? 33.465 -25.604 -49.696 1.00 38.22 216 GLY C N 1
ATOM 13666 C CA . GLY C 1 218 ? 33.108 -25.502 -48.285 1.00 52.61 216 GLY C CA 1
ATOM 13667 C C . GLY C 1 218 ? 31.979 -24.540 -47.910 1.00 57.28 216 GLY C C 1
ATOM 13668 O O . GLY C 1 218 ? 31.735 -24.301 -46.724 1.00 44.08 216 GLY C O 1
ATOM 13672 N N . VAL C 1 219 ? 31.332 -23.938 -48.901 1.00 47.79 217 VAL C N 1
ATOM 13673 C CA . VAL C 1 219 ? 30.376 -22.846 -48.648 1.00 34.83 217 VAL C CA 1
ATOM 13674 C C . VAL C 1 219 ? 29.214 -23.214 -47.731 1.00 38.19 217 VAL C C 1
ATOM 13675 O O . VAL C 1 219 ? 28.758 -22.368 -46.946 1.00 40.77 217 VAL C O 1
ATOM 13688 N N . PHE C 1 220 ? 28.757 -24.465 -47.757 1.00 35.71 218 PHE C N 1
ATOM 13689 C CA . PHE C 1 220 ? 27.643 -24.832 -46.877 1.00 35.84 218 PHE C CA 1
ATOM 13690 C C . PHE C 1 220 ? 28.094 -25.667 -45.654 1.00 40.30 218 PHE C C 1
ATOM 13691 O O . PHE C 1 220 ? 27.250 -26.155 -44.912 1.00 46.20 218 PHE C O 1
ATOM 13708 N N . ASP C 1 221 ? 29.391 -25.808 -45.447 1.00 48.99 219 ASP C N 1
ATOM 13709 C CA . ASP C 1 221 ? 29.916 -26.769 -44.479 1.00 45.90 219 ASP C CA 1
ATOM 13710 C C . ASP C 1 221 ? 29.483 -26.505 -43.025 1.00 48.29 219 ASP C C 1
ATOM 13711 O O . ASP C 1 221 ? 29.281 -27.439 -42.250 1.00 54.33 219 ASP C O 1
ATOM 13720 N N . LYS C 1 222 ? 29.269 -25.243 -42.668 1.00 44.83 220 LYS C N 1
ATOM 13721 C CA . LYS C 1 222 ? 28.928 -24.907 -41.298 1.00 46.07 220 LYS C CA 1
ATOM 13722 C C . LYS C 1 222 ? 27.388 -24.938 -41.082 1.00 54.40 220 LYS C C 1
ATOM 13723 O O . LYS C 1 222 ? 26.923 -24.797 -39.952 1.00 43.20 220 LYS C O 1
ATOM 13727 N N . LEU C 1 223 ? 26.591 -25.175 -42.135 1.00 50.25 221 LEU C N 1
ATOM 13728 C CA . LEU C 1 223 ? 25.117 -25.083 -42.013 1.00 48.63 221 LEU C CA 1
ATOM 13729 C C . LEU C 1 223 ? 24.483 -26.425 -41.642 1.00 54.08 221 LEU C C 1
ATOM 13730 O O . LEU C 1 223 ? 23.592 -26.917 -42.353 1.00 47.13 221 LEU C O 1
ATOM 13746 N N . THR C 1 224 ? 24.918 -27.007 -40.522 1.00 48.85 222 THR C N 1
ATOM 13747 C CA . THR C 1 224 ? 24.495 -28.361 -40.151 1.00 47.03 222 THR C CA 1
ATOM 13748 C C . THR C 1 224 ? 23.017 -28.483 -39.876 1.00 44.33 222 THR C C 1
ATOM 13749 O O . THR C 1 224 ? 22.467 -29.583 -39.926 1.00 57.35 222 THR C O 1
ATOM 13760 N N . ASN C 1 225 ? 22.361 -27.367 -39.602 1.00 41.16 223 ASN C N 1
ATOM 13761 C CA . ASN C 1 225 ? 20.932 -27.397 -39.334 1.00 53.88 223 ASN C CA 1
ATOM 13762 C C . ASN C 1 225 ? 20.043 -27.088 -40.542 1.00 50.10 223 ASN C C 1
ATOM 13763 O O . ASN C 1 225 ? 18.826 -26.984 -40.414 1.00 46.42 223 ASN C O 1
ATOM 13774 N N . LEU C 1 226 ? 20.663 -26.930 -41.700 1.00 50.94 224 LEU C N 1
ATOM 13775 C CA . LEU C 1 226 ? 19.926 -26.528 -42.894 1.00 39.00 224 LEU C CA 1
ATOM 13776 C C . LEU C 1 226 ? 18.873 -27.584 -43.293 1.00 46.07 224 LEU C C 1
ATOM 13777 O O . LEU C 1 226 ? 19.146 -28.793 -43.294 1.00 43.04 224 LEU C O 1
ATOM 13793 N N . GLU C 1 227 ? 17.671 -27.122 -43.653 1.00 39.88 225 GLU C N 1
ATOM 13794 C CA . GLU C 1 227 ? 16.598 -28.040 -44.010 1.00 49.08 225 GLU C CA 1
ATOM 13795 C C . GLU C 1 227 ? 16.158 -27.880 -45.466 1.00 55.66 225 GLU C C 1
ATOM 13796 O O . GLU C 1 227 ? 15.767 -28.858 -46.132 1.00 44.62 225 GLU C O 1
ATOM 13808 N N . LYS C 1 228 ? 16.354 -26.670 -45.980 1.00 45.74 226 LYS C N 1
ATOM 13809 C CA . LYS C 1 228 ? 16.048 -26.370 -47.351 1.00 40.53 226 LYS C CA 1
ATOM 13810 C C . LYS C 1 228 ? 17.091 -25.460 -47.940 1.00 34.12 226 LYS C C 1
ATOM 13811 O O . LYS C 1 228 ? 17.418 -24.388 -47.399 1.00 45.08 226 LYS C O 1
ATOM 13830 N N . LEU C 1 229 ? 17.563 -25.871 -49.109 1.00 35.80 227 LEU C N 1
ATOM 13831 C CA . LEU C 1 229 ? 18.528 -25.108 -49.890 1.00 35.89 227 LEU C CA 1
ATOM 13832 C C . LEU C 1 229 ? 17.987 -24.973 -51.316 1.00 42.94 227 LEU C C 1
ATOM 13833 O O . LEU C 1 229 ? 17.728 -25.991 -51.972 1.00 37.79 227 LEU C O 1
ATOM 13849 N N . ASP C 1 230 ? 17.726 -23.737 -51.747 1.00 39.72 228 ASP C N 1
ATOM 13850 C CA . ASP C 1 230 ? 17.225 -23.502 -53.117 1.00 37.20 228 ASP C CA 1
ATOM 13851 C C . ASP C 1 230 ? 18.285 -22.814 -54.001 1.00 35.99 228 ASP C C 1
ATOM 13852 O O . ASP C 1 230 ? 18.605 -21.631 -53.795 1.00 37.28 228 ASP C O 1
ATOM 13861 N N . LEU C 1 231 ? 18.802 -23.562 -54.984 1.00 30.08 229 LEU C N 1
ATOM 13862 C CA . LEU C 1 231 ? 19.808 -23.069 -55.931 1.00 30.54 229 LEU C CA 1
ATOM 13863 C C . LEU C 1 231 ? 19.287 -23.045 -57.385 1.00 41.86 229 LEU C C 1
ATOM 13864 O O . LEU C 1 231 ? 20.063 -22.801 -58.320 1.00 37.20 229 LEU C O 1
ATOM 13880 N N . THR C 1 232 ? 17.979 -23.241 -57.541 1.00 42.16 230 THR C N 1
ATOM 13881 C CA . THR C 1 232 ? 17.308 -23.239 -58.855 1.00 36.49 230 THR C CA 1
ATOM 13882 C C . THR C 1 232 ? 17.686 -22.060 -59.696 1.00 29.48 230 THR C C 1
ATOM 13883 O O . THR C 1 232 ? 17.689 -20.908 -59.212 1.00 34.86 230 THR C O 1
ATOM 13894 N N . GLY C 1 233 ? 17.919 -22.328 -60.986 1.00 42.70 231 GLY C N 1
ATOM 13895 C CA . GLY C 1 233 ? 17.912 -21.267 -61.981 1.00 34.79 231 GLY C CA 1
ATOM 13896 C C . GLY C 1 233 ? 19.118 -20.363 -61.975 1.00 43.26 231 GLY C C 1
ATOM 13897 O O . GLY C 1 233 ? 19.006 -19.234 -62.480 1.00 41.94 231 GLY C O 1
ATOM 13901 N N . ASN C 1 234 ? 20.226 -20.814 -61.365 1.00 35.48 232 ASN C N 1
ATOM 13902 C CA . ASN C 1 234 ? 21.539 -20.155 -61.513 1.00 34.74 232 ASN C CA 1
ATOM 13903 C C . ASN C 1 234 ? 22.260 -20.662 -62.759 1.00 54.06 232 ASN C C 1
ATOM 13904 O O . ASN C 1 234 ? 21.622 -21.251 -63.632 1.00 45.27 232 ASN C O 1
ATOM 13915 N N . GLN C 1 235 ? 23.567 -20.417 -62.871 1.00 46.53 233 GLN C N 1
ATOM 13916 C CA . GLN C 1 235 ? 24.316 -20.812 -64.064 1.00 46.63 233 GLN C CA 1
ATOM 13917 C C . GLN C 1 235 ? 25.413 -21.794 -63.663 1.00 47.93 233 GLN C C 1
ATOM 13918 O O . GLN C 1 235 ? 26.493 -21.798 -64.228 1.00 46.76 233 GLN C O 1
ATOM 13932 N N . LEU C 1 236 ? 25.119 -22.648 -62.689 1.00 43.80 234 LEU C N 1
ATOM 13933 C CA . LEU C 1 236 ? 26.104 -23.607 -62.217 1.00 41.83 234 LEU C CA 1
ATOM 13934 C C . LEU C 1 236 ? 26.403 -24.692 -63.250 1.00 43.58 234 LEU C C 1
ATOM 13935 O O . LEU C 1 236 ? 25.499 -25.407 -63.737 1.00 42.33 234 LEU C O 1
ATOM 13951 N N . GLN C 1 237 ? 27.689 -24.853 -63.543 1.00 41.27 235 GLN C N 1
ATOM 13952 C CA . GLN C 1 237 ? 28.125 -25.878 -64.472 1.00 39.15 235 GLN C CA 1
ATOM 13953 C C . GLN C 1 237 ? 28.732 -27.086 -63.851 1.00 44.85 235 GLN C C 1
ATOM 13954 O O . GLN C 1 237 ? 28.913 -28.089 -64.542 1.00 40.22 235 GLN C O 1
ATOM 13968 N N . SER C 1 238 ? 29.013 -26.996 -62.553 1.00 36.85 236 SER C N 1
ATOM 13969 C CA . SER C 1 238 ? 29.666 -28.048 -61.796 1.00 48.58 236 SER C CA 1
ATOM 13970 C C . SER C 1 238 ? 29.480 -27.709 -60.307 1.00 46.49 236 SER C C 1
ATOM 13971 O O . SER C 1 238 ? 29.177 -26.570 -59.939 1.00 47.88 236 SER C O 1
ATOM 13979 N N . LEU C 1 239 ? 29.666 -28.712 -59.462 1.00 41.88 237 LEU C N 1
ATOM 13980 C CA . LEU C 1 239 ? 29.589 -28.562 -58.004 1.00 48.68 237 LEU C CA 1
ATOM 13981 C C . LEU C 1 239 ? 30.923 -28.968 -57.393 1.00 48.35 237 LEU C C 1
ATOM 13982 O O . LEU C 1 239 ? 31.518 -29.900 -57.894 1.00 49.78 237 LEU C O 1
ATOM 13998 N N . PRO C 1 240 ? 31.441 -28.233 -56.389 1.00 49.75 238 PRO C N 1
ATOM 13999 C CA . PRO C 1 240 ? 32.686 -28.753 -55.783 1.00 58.96 238 PRO C CA 1
ATOM 14000 C C . PRO C 1 240 ? 32.465 -30.084 -55.067 1.00 61.72 238 PRO C C 1
ATOM 14001 O O . PRO C 1 240 ? 31.384 -30.275 -54.486 1.00 45.85 238 PRO C O 1
ATOM 14012 N N . ASN C 1 241 ? 33.479 -30.943 -54.996 1.00 60.31 239 ASN C N 1
ATOM 14013 C CA . ASN C 1 241 ? 33.265 -32.228 -54.357 1.00 69.44 239 ASN C CA 1
ATOM 14014 C C . ASN C 1 241 ? 32.989 -32.046 -52.862 1.00 62.66 239 ASN C C 1
ATOM 14015 O O . ASN C 1 241 ? 33.577 -31.178 -52.197 1.00 57.78 239 ASN C O 1
ATOM 14026 N N . GLY C 1 242 ? 32.035 -32.848 -52.372 1.00 59.54 240 GLY C N 1
ATOM 14027 C CA . GLY C 1 242 ? 31.648 -32.824 -50.967 1.00 59.04 240 GLY C CA 1
ATOM 14028 C C . GLY C 1 242 ? 30.871 -31.593 -50.549 1.00 47.89 240 GLY C C 1
ATOM 14029 O O . GLY C 1 242 ? 30.782 -31.300 -49.367 1.00 55.68 240 GLY C O 1
ATOM 14033 N N . VAL C 1 243 ? 30.268 -30.889 -51.511 1.00 48.20 241 VAL C N 1
ATOM 14034 C CA . VAL C 1 243 ? 29.690 -29.581 -51.216 1.00 39.49 241 VAL C CA 1
ATOM 14035 C C . VAL C 1 243 ? 28.515 -29.681 -50.258 1.00 36.58 241 VAL C C 1
ATOM 14036 O O . VAL C 1 243 ? 28.294 -28.754 -49.436 1.00 40.01 241 VAL C O 1
ATOM 14049 N N . PHE C 1 244 ? 27.815 -30.819 -50.306 1.00 37.47 242 PHE C N 1
ATOM 14050 C CA . PHE C 1 244 ? 26.679 -31.059 -49.439 1.00 43.92 242 PHE C CA 1
ATOM 14051 C C . PHE C 1 244 ? 26.905 -32.066 -48.307 1.00 44.38 242 PHE C C 1
ATOM 14052 O O . PHE C 1 244 ? 25.933 -32.459 -47.659 1.00 45.33 242 PHE C O 1
ATOM 14069 N N . ASP C 1 245 ? 28.146 -32.479 -48.073 1.00 47.41 243 ASP C N 1
ATOM 14070 C CA . ASP C 1 245 ? 28.431 -33.587 -47.155 1.00 52.73 243 ASP C CA 1
ATOM 14071 C C . ASP C 1 245 ? 27.943 -33.327 -45.725 1.00 53.38 243 ASP C C 1
ATOM 14072 O O . ASP C 1 245 ? 27.565 -34.275 -45.031 1.00 55.20 243 ASP C O 1
ATOM 14081 N N . LYS C 1 246 ? 28.010 -32.073 -45.273 1.00 52.98 244 LYS C N 1
ATOM 14082 C CA . LYS C 1 246 ? 27.679 -31.715 -43.881 1.00 56.12 244 LYS C CA 1
ATOM 14083 C C . LYS C 1 246 ? 26.168 -31.434 -43.662 1.00 64.72 244 LYS C C 1
ATOM 14084 O O . LYS C 1 246 ? 25.715 -31.131 -42.529 1.00 51.82 244 LYS C O 1
ATOM 14103 N N . LEU C 1 247 ? 25.390 -31.462 -44.751 1.00 52.69 245 LEU C N 1
ATOM 14104 C CA . LEU C 1 247 ? 23.978 -31.112 -44.614 1.00 46.08 245 LEU C CA 1
ATOM 14105 C C . LEU C 1 247 ? 23.136 -32.325 -44.256 1.00 50.36 245 LEU C C 1
ATOM 14106 O O . LEU C 1 247 ? 22.158 -32.634 -44.965 1.00 59.22 245 LEU C O 1
ATOM 14122 N N . THR C 1 248 ? 23.376 -32.892 -43.077 1.00 55.70 246 THR C N 1
ATOM 14123 C CA . THR C 1 248 ? 22.784 -34.176 -42.714 1.00 53.80 246 THR C CA 1
ATOM 14124 C C . THR C 1 248 ? 21.326 -33.989 -42.322 1.00 53.40 246 THR C C 1
ATOM 14125 O O . THR C 1 248 ? 20.587 -34.962 -42.156 1.00 52.45 246 THR C O 1
ATOM 14136 N N . ASN C 1 249 ? 20.888 -32.747 -42.184 1.00 59.26 247 ASN C N 1
ATOM 14137 C CA . ASN C 1 249 ? 19.504 -32.516 -41.810 1.00 49.46 247 ASN C CA 1
ATOM 14138 C C . ASN C 1 249 ? 18.684 -31.931 -42.974 1.00 46.90 247 ASN C C 1
ATOM 14139 O O . ASN C 1 249 ? 17.517 -31.596 -42.812 1.00 59.15 247 ASN C O 1
ATOM 14150 N N . LEU C 1 250 ? 19.282 -31.853 -44.151 1.00 46.91 248 LEU C N 1
ATOM 14151 C CA . LEU C 1 250 ? 18.614 -31.213 -45.295 1.00 46.02 248 LEU C CA 1
ATOM 14152 C C . LEU C 1 250 ? 17.443 -32.108 -45.750 1.00 40.53 248 LEU C C 1
ATOM 14153 O O . LEU C 1 250 ? 17.619 -33.305 -45.967 1.00 47.21 248 LEU C O 1
ATOM 14169 N N . LYS C 1 251 ? 16.275 -31.533 -46.006 1.00 39.81 249 LYS C N 1
ATOM 14170 C CA . LYS C 1 251 ? 15.138 -32.331 -46.457 1.00 46.07 249 LYS C CA 1
ATOM 14171 C C . LYS C 1 251 ? 14.810 -32.007 -47.919 1.00 49.09 249 LYS C C 1
ATOM 14172 O O . LYS C 1 251 ? 14.237 -32.815 -48.649 1.00 58.82 249 LYS C O 1
ATOM 14191 N N . ILE C 1 252 ? 15.156 -30.796 -48.323 1.00 46.70 250 ILE C N 1
ATOM 14192 C CA . ILE C 1 252 ? 14.843 -30.310 -49.648 1.00 50.07 250 ILE C CA 1
ATOM 14193 C C . ILE C 1 252 ? 16.046 -29.658 -50.300 1.00 46.44 250 ILE C C 1
ATOM 14194 O O . ILE C 1 252 ? 16.604 -28.694 -49.755 1.00 41.59 250 ILE C O 1
ATOM 14210 N N . LEU C 1 253 ? 16.424 -30.161 -51.474 1.00 51.36 251 LEU C N 1
ATOM 14211 C CA . LEU C 1 253 ? 17.527 -29.600 -52.245 1.00 40.15 251 LEU C CA 1
ATOM 14212 C C . LEU C 1 253 ? 17.114 -29.381 -53.710 1.00 48.22 251 LEU C C 1
ATOM 14213 O O . LEU C 1 253 ? 16.865 -30.354 -54.433 1.00 41.08 251 LEU C O 1
ATOM 14229 N N . LEU C 1 254 ? 17.084 -28.114 -54.142 1.00 46.48 252 LEU C N 1
ATOM 14230 C CA . LEU C 1 254 ? 16.630 -27.764 -55.482 1.00 46.77 252 LEU C CA 1
ATOM 14231 C C . LEU C 1 254 ? 17.775 -27.216 -56.323 1.00 46.11 252 LEU C C 1
ATOM 14232 O O . LEU C 1 254 ? 18.387 -26.188 -56.005 1.00 41.47 252 LEU C O 1
ATOM 14248 N N . LEU C 1 255 ? 18.061 -27.955 -57.393 1.00 42.07 253 LEU C N 1
ATOM 14249 C CA . LEU C 1 255 ? 19.123 -27.627 -58.345 1.00 38.47 253 LEU C CA 1
ATOM 14250 C C . LEU C 1 255 ? 18.580 -27.516 -59.776 1.00 45.92 253 LEU C C 1
ATOM 14251 O O . LEU C 1 255 ? 19.366 -27.528 -60.732 1.00 37.22 253 LEU C O 1
ATOM 14267 N N . ASP C 1 256 ? 17.262 -27.354 -59.918 1.00 39.15 254 ASP C N 1
ATOM 14268 C CA . ASP C 1 256 ? 16.639 -27.303 -61.242 1.00 35.38 254 ASP C CA 1
ATOM 14269 C C . ASP C 1 256 ? 17.158 -26.170 -62.070 1.00 40.26 254 ASP C C 1
ATOM 14270 O O . ASP C 1 256 ? 17.561 -25.149 -61.524 1.00 39.09 254 ASP C O 1
ATOM 14279 N N . ASN C 1 257 ? 17.128 -26.340 -63.403 1.00 40.03 255 ASN C N 1
ATOM 14280 C CA . ASN C 1 257 ? 17.418 -25.221 -64.313 1.00 33.59 255 ASN C CA 1
ATOM 14281 C C . ASN C 1 257 ? 18.800 -24.515 -64.177 1.00 45.01 255 ASN C C 1
ATOM 14282 O O . ASN C 1 257 ? 18.903 -23.302 -64.369 1.00 39.43 255 ASN C O 1
ATOM 14293 N N . ASN C 1 258 ? 19.836 -25.276 -63.816 1.00 45.60 256 ASN C N 1
ATOM 14294 C CA . ASN C 1 258 ? 21.220 -24.839 -63.960 1.00 40.60 256 ASN C CA 1
ATOM 14295 C C . ASN C 1 258 ? 21.826 -25.361 -65.280 1.00 42.38 256 ASN C C 1
ATOM 14296 O O . ASN C 1 258 ? 21.108 -25.608 -66.208 1.00 30.86 256 ASN C O 1
ATOM 14307 N N . GLN C 1 259 ? 23.143 -25.537 -65.366 1.00 35.82 257 GLN C N 1
ATOM 14308 C CA . GLN C 1 259 ? 23.763 -25.976 -66.593 1.00 32.71 257 GLN C CA 1
ATOM 14309 C C . GLN C 1 259 ? 24.559 -27.252 -66.296 1.00 41.36 257 GLN C C 1
ATOM 14310 O O . GLN C 1 259 ? 25.642 -27.466 -66.855 1.00 43.70 257 GLN C O 1
ATOM 14324 N N . LEU C 1 260 ? 24.028 -28.098 -65.408 1.00 33.99 258 LEU C N 1
ATOM 14325 C CA . LEU C 1 260 ? 24.745 -29.310 -65.022 1.00 39.58 258 LEU C CA 1
ATOM 14326 C C . LEU C 1 260 ? 24.624 -30.418 -66.065 1.00 48.32 258 LEU C C 1
ATOM 14327 O O . LEU C 1 260 ? 23.536 -30.756 -66.544 1.00 37.49 258 LEU C O 1
ATOM 14343 N N . GLN C 1 261 ? 25.759 -31.031 -66.353 1.00 41.21 259 GLN C N 1
ATOM 14344 C CA . GLN C 1 261 ? 25.838 -32.150 -67.276 1.00 44.03 259 GLN C CA 1
ATOM 14345 C C . GLN C 1 261 ? 25.990 -33.465 -66.568 1.00 49.38 259 GLN C C 1
ATOM 14346 O O . GLN C 1 261 ? 25.613 -34.510 -67.108 1.00 52.62 259 GLN C O 1
ATOM 14360 N N . SER C 1 262 ? 26.599 -33.411 -65.389 1.00 46.67 260 SER C N 1
ATOM 14361 C CA . SER C 1 262 ? 26.899 -34.609 -64.642 1.00 53.75 260 SER C CA 1
ATOM 14362 C C . SER C 1 262 ? 27.142 -34.106 -63.185 1.00 51.15 260 SER C C 1
ATOM 14363 O O . SER C 1 262 ? 27.420 -32.929 -62.969 1.00 51.96 260 SER C O 1
ATOM 14371 N N . LEU C 1 263 ? 27.109 -35.016 -62.216 1.00 42.67 261 LEU C N 1
ATOM 14372 C CA . LEU C 1 263 ? 27.313 -34.717 -60.785 1.00 42.37 261 LEU C CA 1
ATOM 14373 C C . LEU C 1 263 ? 28.498 -35.505 -60.205 1.00 45.88 261 LEU C C 1
ATOM 14374 O O . LEU C 1 263 ? 28.813 -36.584 -60.686 1.00 51.59 261 LEU C O 1
ATOM 14390 N N . PRO C 1 264 ? 29.193 -34.933 -59.221 1.00 51.50 262 PRO C N 1
ATOM 14391 C CA . PRO C 1 264 ? 30.269 -35.726 -58.603 1.00 53.78 262 PRO C CA 1
ATOM 14392 C C . PRO C 1 264 ? 29.807 -37.065 -57.991 1.00 44.47 262 PRO C C 1
ATOM 14393 O O . PRO C 1 264 ? 28.712 -37.091 -57.446 1.00 39.41 262 PRO C O 1
ATOM 14404 N N . ASN C 1 265 ? 30.590 -38.144 -58.053 1.00 47.91 263 ASN C N 1
ATOM 14405 C CA . ASN C 1 265 ? 30.147 -39.384 -57.397 1.00 61.87 263 ASN C CA 1
ATOM 14406 C C . ASN C 1 265 ? 30.038 -39.119 -55.907 1.00 61.89 263 ASN C C 1
ATOM 14407 O O . ASN C 1 265 ? 30.871 -38.389 -55.334 1.00 45.64 263 ASN C O 1
ATOM 14418 N N . GLY C 1 266 ? 28.908 -39.562 -55.362 1.00 59.14 264 GLY C N 1
ATOM 14419 C CA . GLY C 1 266 ? 28.603 -39.512 -53.948 1.00 56.76 264 GLY C CA 1
ATOM 14420 C C . GLY C 1 266 ? 28.186 -38.166 -53.426 1.00 61.04 264 GLY C C 1
ATOM 14421 O O . GLY C 1 266 ? 28.231 -37.927 -52.207 1.00 56.10 264 GLY C O 1
ATOM 14425 N N . VAL C 1 267 ? 27.716 -37.305 -54.323 1.00 54.62 265 VAL C N 1
ATOM 14426 C CA . VAL C 1 267 ? 27.401 -35.948 -53.929 1.00 49.62 265 VAL C CA 1
ATOM 14427 C C . VAL C 1 267 ? 26.168 -35.925 -53.007 1.00 52.82 265 VAL C C 1
ATOM 14428 O O . VAL C 1 267 ? 25.994 -35.011 -52.192 1.00 54.22 265 VAL C O 1
ATOM 14441 N N . PHE C 1 268 ? 25.295 -36.918 -53.138 1.00 53.53 266 PHE C N 1
ATOM 14442 C CA . PHE C 1 268 ? 24.110 -36.988 -52.299 1.00 54.92 266 PHE C CA 1
ATOM 14443 C C . PHE C 1 268 ? 24.231 -38.028 -51.181 1.00 56.56 266 PHE C C 1
ATOM 14444 O O . PHE C 1 268 ? 23.278 -38.216 -50.423 1.00 62.16 266 PHE C O 1
ATOM 14461 N N . ASP C 1 269 ? 25.379 -38.695 -51.075 1.00 52.66 267 ASP C N 1
ATOM 14462 C CA . ASP C 1 269 ? 25.473 -39.876 -50.211 1.00 66.01 267 ASP C CA 1
ATOM 14463 C C . ASP C 1 269 ? 25.244 -39.570 -48.725 1.00 67.80 267 ASP C C 1
ATOM 14464 O O . ASP C 1 269 ? 24.870 -40.476 -47.991 1.00 63.73 267 ASP C O 1
ATOM 14473 N N . LYS C 1 270 ? 25.535 -38.347 -48.271 1.00 61.93 268 LYS C N 1
ATOM 14474 C CA . LYS C 1 270 ? 25.432 -38.025 -46.849 1.00 47.71 268 LYS C CA 1
ATOM 14475 C C . LYS C 1 270 ? 24.115 -37.347 -46.487 1.00 59.85 268 LYS C C 1
ATOM 14476 O O . LYS C 1 270 ? 23.911 -36.978 -45.334 1.00 64.55 268 LYS C O 1
ATOM 14495 N N . LEU C 1 271 ? 23.200 -37.197 -47.448 1.00 63.57 269 LEU C N 1
ATOM 14496 C CA . LEU C 1 271 ? 21.928 -36.530 -47.166 1.00 55.71 269 LEU C CA 1
ATOM 14497 C C . LEU C 1 271 ? 20.864 -37.498 -46.632 1.00 60.32 269 LEU C C 1
ATOM 14498 O O . LEU C 1 271 ? 19.801 -37.702 -47.244 1.00 59.65 269 LEU C O 1
ATOM 14514 N N . LYS C 1 272 ? 21.126 -37.999 -45.429 1.00 58.81 270 LYS C N 1
ATOM 14515 C CA . LYS C 1 272 ? 20.241 -38.950 -44.755 1.00 67.08 270 LYS C CA 1
ATOM 14516 C C . LYS C 1 272 ? 18.785 -38.467 -44.611 1.00 66.52 270 LYS C C 1
ATOM 14517 O O . LYS C 1 272 ? 17.854 -39.291 -44.632 1.00 64.14 270 LYS C O 1
ATOM 14536 N N . SER C 1 273 ? 18.585 -37.158 -44.446 1.00 56.34 271 SER C N 1
ATOM 14537 C CA . SER C 1 273 ? 17.247 -36.627 -44.189 1.00 55.26 271 SER C CA 1
ATOM 14538 C C . SER C 1 273 ? 16.502 -36.172 -45.476 1.00 64.68 271 SER C C 1
ATOM 14539 O O . SER C 1 273 ? 15.355 -35.712 -45.410 1.00 60.88 271 SER C O 1
ATOM 14547 N N . LEU C 1 274 ? 17.122 -36.330 -46.644 1.00 55.48 272 LEU C N 1
ATOM 14548 C CA . LEU C 1 274 ? 16.559 -35.729 -47.868 1.00 53.56 272 LEU C CA 1
ATOM 14549 C C . LEU C 1 274 ? 15.258 -36.410 -48.273 1.00 59.88 272 LEU C C 1
ATOM 14550 O O . LEU C 1 274 ? 15.209 -37.640 -48.398 1.00 61.95 272 LEU C O 1
ATOM 14566 N N . THR C 1 275 ? 14.234 -35.599 -48.552 1.00 58.21 273 THR C N 1
ATOM 14567 C CA . THR C 1 275 ? 12.944 -36.115 -48.976 1.00 53.47 273 THR C CA 1
ATOM 14568 C C . THR C 1 275 ? 12.508 -35.519 -50.303 1.00 54.24 273 THR C C 1
ATOM 14569 O O . THR C 1 275 ? 11.591 -36.043 -50.942 1.00 56.39 273 THR C O 1
ATOM 14580 N N . THR C 1 276 ? 13.124 -34.411 -50.711 1.00 49.66 274 THR C N 1
ATOM 14581 C CA . THR C 1 276 ? 12.826 -33.837 -52.036 1.00 50.12 274 THR C CA 1
ATOM 14582 C C . THR C 1 276 ? 14.091 -33.346 -52.714 1.00 50.20 274 THR C C 1
ATOM 14583 O O . THR C 1 276 ? 14.896 -32.644 -52.105 1.00 38.84 274 THR C O 1
ATOM 14594 N N . VAL C 1 277 ? 14.233 -33.670 -54.000 1.00 52.94 275 VAL C N 1
ATOM 14595 C CA . VAL C 1 277 ? 15.347 -33.192 -54.802 1.00 37.71 275 VAL C CA 1
ATOM 14596 C C . VAL C 1 277 ? 14.745 -32.622 -56.085 1.00 54.65 275 VAL C C 1
ATOM 14597 O O . VAL C 1 277 ? 13.676 -33.021 -56.510 1.00 47.78 275 VAL C O 1
ATOM 14610 N N . GLY C 1 278 ? 15.455 -31.697 -56.706 1.00 54.40 276 GLY C N 1
ATOM 14611 C CA . GLY C 1 278 ? 15.019 -31.088 -57.942 1.00 41.75 276 GLY C CA 1
ATOM 14612 C C . GLY C 1 278 ? 16.207 -31.060 -58.894 1.00 46.04 276 GLY C C 1
ATOM 14613 O O . GLY C 1 278 ? 17.271 -30.509 -58.571 1.00 47.07 276 GLY C O 1
ATOM 14617 N N . LEU C 1 279 ? 16.042 -31.678 -60.063 1.00 44.19 277 LEU C N 1
ATOM 14618 C CA . LEU C 1 279 ? 17.112 -31.727 -61.038 1.00 41.85 277 LEU C CA 1
ATOM 14619 C C . LEU C 1 279 ? 16.652 -31.477 -62.487 1.00 49.24 277 LEU C C 1
ATOM 14620 O O . LEU C 1 279 ? 17.390 -31.772 -63.431 1.00 47.26 277 LEU C O 1
ATOM 14636 N N . SER C 1 280 ? 15.474 -30.857 -62.633 1.00 47.06 278 SER C N 1
ATOM 14637 C CA . SER C 1 280 ? 14.843 -30.435 -63.927 1.00 42.27 278 SER C CA 1
ATOM 14638 C C . SER C 1 280 ? 15.704 -29.462 -64.662 1.00 45.98 278 SER C C 1
ATOM 14639 O O . SER C 1 280 ? 16.614 -28.841 -64.059 1.00 50.36 278 SER C O 1
ATOM 14647 N N . GLY C 1 281 ? 15.506 -29.402 -65.977 1.00 45.87 279 GLY C N 1
ATOM 14648 C CA . GLY C 1 281 ? 16.323 -28.545 -66.815 1.00 47.99 279 GLY C CA 1
ATOM 14649 C C . GLY C 1 281 ? 17.763 -29.066 -66.838 1.00 46.98 279 GLY C C 1
ATOM 14650 O O . GLY C 1 281 ? 17.996 -30.281 -66.929 1.00 46.62 279 GLY C O 1
ATOM 14654 N N . ASN C 1 282 ? 18.743 -28.180 -66.764 1.00 47.82 280 ASN C N 1
ATOM 14655 C CA . ASN C 1 282 ? 20.123 -28.701 -66.829 1.00 48.04 280 ASN C CA 1
ATOM 14656 C C . ASN C 1 282 ? 20.397 -29.414 -68.167 1.00 52.25 280 ASN C C 1
ATOM 14657 O O . ASN C 1 282 ? 19.568 -29.394 -69.094 1.00 46.59 280 ASN C O 1
ATOM 14668 N N . LEU C 1 283 ? 21.586 -29.978 -68.301 1.00 52.84 281 LEU C N 1
ATOM 14669 C CA . LEU C 1 283 ? 22.054 -30.516 -69.578 1.00 44.57 281 LEU C CA 1
ATOM 14670 C C . LEU C 1 283 ? 22.591 -31.933 -69.390 1.00 43.40 281 LEU C C 1
ATOM 14671 O O . LEU C 1 283 ? 23.696 -32.239 -69.824 1.00 45.09 281 LEU C O 1
ATOM 14687 N N . TRP C 1 284 ? 21.777 -32.807 -68.784 1.00 45.43 282 TRP C N 1
ATOM 14688 C CA . TRP C 1 284 ? 22.241 -34.144 -68.398 1.00 43.46 282 TRP C CA 1
ATOM 14689 C C . TRP C 1 284 ? 22.747 -34.961 -69.545 1.00 55.48 282 TRP C C 1
ATOM 14690 O O . TRP C 1 284 ? 22.112 -35.085 -70.600 1.00 46.31 282 TRP C O 1
ATOM 14711 N N . GLU C 1 285 ? 23.921 -35.541 -69.316 1.00 44.33 283 GLU C N 1
ATOM 14712 C CA . GLU C 1 285 ? 24.541 -36.416 -70.280 1.00 42.69 283 GLU C CA 1
ATOM 14713 C C . GLU C 1 285 ? 24.204 -37.854 -69.955 1.00 55.82 283 GLU C C 1
ATOM 14714 O O . GLU C 1 285 ? 24.438 -38.326 -68.830 1.00 46.31 283 GLU C O 1
ATOM 14726 N N . CYS C 1 286 ? 23.453 -38.475 -70.863 1.00 49.52 284 CYS C N 1
ATOM 14727 C CA . CYS C 1 286 ? 23.094 -39.877 -70.702 1.00 55.46 284 CYS C CA 1
ATOM 14728 C C . CYS C 1 286 ? 24.112 -40.784 -71.401 1.00 59.57 284 CYS C C 1
ATOM 14729 O O . CYS C 1 286 ? 23.916 -41.258 -72.511 1.00 72.67 284 CYS C O 1
ATOM 14737 N N . SER C 1 287 ? 25.215 -40.979 -70.699 1.00 58.86 285 SER C N 1
ATOM 14738 C CA . SER C 1 287 ? 26.302 -41.853 -71.062 1.00 63.46 285 SER C CA 1
ATOM 14739 C C . SER C 1 287 ? 26.636 -42.616 -69.792 1.00 66.41 285 SER C C 1
ATOM 14740 O O . SER C 1 287 ? 25.903 -42.516 -68.807 1.00 73.97 285 SER C O 1
ATOM 14748 N N . PRO C 1 288 ? 27.753 -43.367 -69.789 1.00 64.09 286 PRO C N 1
ATOM 14749 C CA . PRO C 1 288 ? 28.099 -44.081 -68.545 1.00 66.66 286 PRO C CA 1
ATOM 14750 C C . PRO C 1 288 ? 28.527 -43.150 -67.400 1.00 63.88 286 PRO C C 1
ATOM 14751 O O . PRO C 1 288 ? 28.530 -43.554 -66.231 1.00 58.17 286 PRO C O 1
ATOM 14762 N N . ARG C 1 289 ? 28.684 -41.870 -67.705 1.00 67.20 287 ARG C N 1
ATOM 14763 C CA . ARG C 1 289 ? 28.952 -40.894 -66.676 1.00 60.52 287 ARG C CA 1
ATOM 14764 C C . ARG C 1 289 ? 27.810 -40.806 -65.667 1.00 59.69 287 ARG C C 1
ATOM 14765 O O . ARG C 1 289 ? 28.053 -40.528 -64.507 1.00 59.77 287 ARG C O 1
ATOM 14786 N N . VAL C 1 290 ? 26.566 -41.019 -66.109 1.00 55.81 288 VAL C N 1
ATOM 14787 C CA . VAL C 1 290 ? 25.380 -40.911 -65.220 1.00 47.31 288 VAL C CA 1
ATOM 14788 C C . VAL C 1 290 ? 25.024 -42.089 -64.343 1.00 47.74 288 VAL C C 1
ATOM 14789 O O . VAL C 1 290 ? 24.027 -42.016 -63.601 1.00 49.38 288 VAL C O 1
ATOM 14802 N N . CYS C 1 291 ? 25.760 -43.183 -64.439 1.00 60.50 289 CYS C N 1
ATOM 14803 C CA . CYS C 1 291 ? 25.287 -44.405 -63.807 1.00 70.23 289 CYS C CA 1
ATOM 14804 C C . CYS C 1 291 ? 25.151 -44.243 -62.297 1.00 69.12 289 CYS C C 1
ATOM 14805 O O . CYS C 1 291 ? 24.192 -44.747 -61.717 1.00 61.53 289 CYS C O 1
ATOM 14812 N N . ALA C 1 292 ? 26.088 -43.535 -61.665 1.00 55.37 290 ALA C N 1
ATOM 14813 C CA . ALA C 1 292 ? 25.991 -43.290 -60.219 1.00 58.94 290 ALA C CA 1
ATOM 14814 C C . ALA C 1 292 ? 24.747 -42.453 -59.934 1.00 55.62 290 ALA C C 1
ATOM 14815 O O . ALA C 1 292 ? 24.029 -42.684 -58.958 1.00 53.43 290 ALA C O 1
ATOM 14822 N N . LEU C 1 293 ? 24.501 -41.453 -60.776 1.00 53.19 291 LEU C N 1
ATOM 14823 C CA . LEU C 1 293 ? 23.343 -40.610 -60.570 1.00 51.37 291 LEU C CA 1
ATOM 14824 C C . LEU C 1 293 ? 22.077 -41.447 -60.787 1.00 49.00 291 LEU C C 1
ATOM 14825 O O . LEU C 1 293 ? 21.115 -41.319 -60.049 1.00 49.08 291 LEU C O 1
ATOM 14841 N N . ALA C 1 294 ? 22.082 -42.275 -61.821 1.00 58.23 292 ALA C N 1
ATOM 14842 C CA . ALA C 1 294 ? 20.921 -43.096 -62.149 1.00 65.37 292 ALA C CA 1
ATOM 14843 C C . ALA C 1 294 ? 20.622 -44.125 -61.057 1.00 55.07 292 ALA C C 1
ATOM 14844 O O . ALA C 1 294 ? 19.484 -44.330 -60.695 1.00 53.27 292 ALA C O 1
ATOM 14851 N N . SER C 1 295 ? 21.671 -44.711 -60.479 1.00 57.72 293 SER C N 1
ATOM 14852 C CA . SER C 1 295 ? 21.499 -45.712 -59.425 1.00 59.16 293 SER C CA 1
ATOM 14853 C C . SER C 1 295 ? 20.964 -45.040 -58.153 1.00 59.19 293 SER C C 1
ATOM 14854 O O . SER C 1 295 ? 20.065 -45.572 -57.489 1.00 61.89 293 SER C O 1
ATOM 14862 N N . TRP C 1 296 ? 21.517 -43.880 -57.807 1.00 56.61 294 TRP C N 1
ATOM 14863 C CA . TRP C 1 296 ? 21.022 -43.122 -56.662 1.00 60.12 294 TRP C CA 1
ATOM 14864 C C . TRP C 1 296 ? 19.527 -42.746 -56.879 1.00 65.35 294 TRP C C 1
ATOM 14865 O O . TRP C 1 296 ? 18.685 -42.829 -55.956 1.00 64.29 294 TRP C O 1
ATOM 14886 N N . LEU C 1 297 ? 19.203 -42.283 -58.083 1.00 53.72 295 LEU C N 1
ATOM 14887 C CA . LEU C 1 297 ? 17.824 -41.892 -58.360 1.00 62.05 295 LEU C CA 1
ATOM 14888 C C . LEU C 1 297 ? 16.861 -43.061 -58.191 1.00 73.98 295 LEU C C 1
ATOM 14889 O O . LEU C 1 297 ? 15.772 -42.903 -57.621 1.00 74.97 295 LEU C O 1
ATOM 14905 N N . GLY C 1 298 ? 17.254 -44.226 -58.710 1.00 76.34 296 GLY C N 1
ATOM 14906 C CA . GLY C 1 298 ? 16.405 -45.409 -58.670 1.00 84.69 296 GLY C CA 1
ATOM 14907 C C . GLY C 1 298 ? 16.048 -45.915 -57.281 1.00 80.75 296 GLY C C 1
ATOM 14908 O O . GLY C 1 298 ? 14.978 -46.485 -57.082 1.00 86.50 296 GLY C O 1
ATOM 14912 N N . SER C 1 299 ? 16.965 -45.735 -56.342 1.00 68.97 297 SER C N 1
ATOM 14913 C CA . SER C 1 299 ? 16.801 -46.169 -54.956 1.00 67.19 297 SER C CA 1
ATOM 14914 C C . SER C 1 299 ? 16.476 -45.017 -53.986 1.00 67.17 297 SER C C 1
ATOM 14915 O O . SER C 1 299 ? 16.486 -45.202 -52.766 1.00 73.60 297 SER C O 1
ATOM 14923 N N . PHE C 1 300 ? 16.126 -43.850 -54.512 1.00 58.19 298 PHE C N 1
ATOM 14924 C CA . PHE C 1 300 ? 15.869 -42.672 -53.676 1.00 62.67 298 PHE C CA 1
ATOM 14925 C C . PHE C 1 300 ? 14.526 -42.710 -52.988 1.00 70.23 298 PHE C C 1
ATOM 14926 O O . PHE C 1 300 ? 13.498 -42.894 -53.626 1.00 64.12 298 PHE C O 1
ATOM 14943 N N . GLN C 1 301 ? 14.602 -42.580 -51.658 1.00 67.77 299 GLN C N 1
ATOM 14944 C CA . GLN C 1 301 ? 13.466 -42.672 -50.733 1.00 77.23 299 GLN C CA 1
ATOM 14945 C C . GLN C 1 301 ? 12.595 -41.423 -50.679 1.00 79.44 299 GLN C C 1
ATOM 14946 O O . GLN C 1 301 ? 11.746 -41.307 -49.809 1.00 87.79 299 GLN C O 1
ATOM 14960 N N . GLY C 1 302 ? 12.780 -40.505 -51.620 1.00 72.65 300 GLY C N 1
ATOM 14961 C CA . GLY C 1 302 ? 12.010 -39.273 -51.647 1.00 61.81 300 GLY C CA 1
ATOM 14962 C C . GLY C 1 302 ? 11.348 -39.108 -53.007 1.00 65.19 300 GLY C C 1
ATOM 14963 O O . GLY C 1 302 ? 11.101 -40.086 -53.722 1.00 71.60 300 GLY C O 1
ATOM 14967 N N . ARG C 1 303 ? 11.103 -37.860 -53.381 1.00 63.00 301 ARG C N 1
ATOM 14968 C CA . ARG C 1 303 ? 10.398 -37.544 -54.622 1.00 65.24 301 ARG C CA 1
ATOM 14969 C C . ARG C 1 303 ? 11.094 -36.386 -55.335 1.00 58.31 301 ARG C C 1
ATOM 14970 O O . ARG C 1 303 ? 11.924 -35.678 -54.753 1.00 53.67 301 ARG C O 1
ATOM 14974 N N . TRP C 1 304 ? 10.747 -36.208 -56.600 1.00 61.37 302 TRP C N 1
ATOM 14975 C CA . TRP C 1 304 ? 11.123 -35.019 -57.363 1.00 55.94 302 TRP C CA 1
ATOM 14976 C C . TRP C 1 304 ? 9.910 -34.614 -58.176 1.00 57.33 302 TRP C C 1
ATOM 14977 O O . TRP C 1 304 ? 9.214 -35.471 -58.705 1.00 56.96 302 TRP C O 1
ATOM 14998 N N . GLU C 1 305 ? 9.665 -33.307 -58.273 1.00 61.89 303 GLU C N 1
ATOM 14999 C CA . GLU C 1 305 ? 8.384 -32.814 -58.766 1.00 62.64 303 GLU C CA 1
ATOM 15000 C C . GLU C 1 305 ? 8.279 -32.672 -60.273 1.00 64.66 303 GLU C C 1
ATOM 15001 O O . GLU C 1 305 ? 7.187 -32.684 -60.820 1.00 64.97 303 GLU C O 1
ATOM 15005 N N . HIS C 1 306 ? 9.416 -32.604 -60.944 1.00 59.84 304 HIS C N 1
ATOM 15006 C CA . HIS C 1 306 ? 9.462 -32.398 -62.377 1.00 59.61 304 HIS C CA 1
ATOM 15007 C C . HIS C 1 306 ? 10.416 -33.418 -62.987 1.00 59.00 304 HIS C C 1
ATOM 15008 O O . HIS C 1 306 ? 11.408 -33.830 -62.334 1.00 52.61 304 HIS C O 1
ATOM 15023 N N . SER C 1 307 ? 10.148 -33.810 -64.229 1.00 51.58 305 SER C N 1
ATOM 15024 C CA . SER C 1 307 ? 10.894 -34.896 -64.877 1.00 59.92 305 SER C CA 1
ATOM 15025 C C . SER C 1 307 ? 12.369 -34.587 -65.142 1.00 58.69 305 SER C C 1
ATOM 15026 O O . SER C 1 307 ? 12.773 -33.460 -65.496 1.00 47.72 305 SER C O 1
ATOM 15034 N N . ILE C 1 308 ? 13.176 -35.615 -64.940 1.00 56.92 306 ILE C N 1
ATOM 15035 C CA . ILE C 1 308 ? 14.592 -35.487 -65.138 1.00 48.74 306 ILE C CA 1
ATOM 15036 C C . ILE C 1 308 ? 15.003 -36.161 -66.438 1.00 46.03 306 ILE C C 1
ATOM 15037 O O . ILE C 1 308 ? 14.955 -37.384 -66.583 1.00 47.20 306 ILE C O 1
ATOM 15053 N N . LEU C 1 309 ? 15.410 -35.325 -67.380 1.00 41.62 307 LEU C N 1
ATOM 15054 C CA . LEU C 1 309 ? 15.597 -35.738 -68.754 1.00 53.13 307 LEU C CA 1
ATOM 15055 C C . LEU C 1 309 ? 17.046 -35.699 -69.247 1.00 63.61 307 LEU C C 1
ATOM 15056 O O . LEU C 1 309 ? 17.866 -34.911 -68.746 1.00 49.49 307 LEU C O 1
ATOM 15072 N N . CYS C 1 310 ? 17.314 -36.553 -70.240 1.00 58.15 308 CYS C N 1
ATOM 15073 C CA . CYS C 1 310 ? 18.566 -36.578 -70.987 1.00 58.47 308 CYS C CA 1
ATOM 15074 C C . CYS C 1 310 ? 18.623 -35.383 -71.936 1.00 58.36 308 CYS C C 1
ATOM 15075 O O . CYS C 1 310 ? 17.639 -35.075 -72.592 1.00 55.27 308 CYS C O 1
ATOM 15083 N N . HIS C 1 311 ? 19.775 -34.726 -72.023 1.00 58.75 309 HIS C N 1
ATOM 15084 C CA . HIS C 1 311 ? 19.965 -33.634 -72.962 1.00 55.24 309 HIS C CA 1
ATOM 15085 C C . HIS C 1 311 ? 20.857 -34.057 -74.132 1.00 61.86 309 HIS C C 1
ATOM 15086 O O . HIS C 1 311 ? 20.650 -33.657 -75.286 1.00 52.54 309 HIS C O 1
ATOM 15101 N N . SER C 1 312 ? 21.844 -34.893 -73.810 1.00 57.24 310 SER C N 1
ATOM 15102 C CA . SER C 1 312 ? 22.786 -35.421 -74.768 1.00 46.88 310 SER C CA 1
ATOM 15103 C C . SER C 1 312 ? 23.110 -36.860 -74.364 1.00 57.08 310 SER C C 1
ATOM 15104 O O . SER C 1 312 ? 22.901 -37.239 -73.208 1.00 57.64 310 SER C O 1
ATOM 15112 N N . PRO C 1 313 ? 23.537 -37.686 -75.328 1.00 49.38 311 PRO C N 1
ATOM 15113 C CA . PRO C 1 313 ? 23.757 -37.306 -76.720 1.00 53.86 311 PRO C CA 1
ATOM 15114 C C . PRO C 1 313 ? 22.427 -37.209 -77.451 1.00 63.36 311 PRO C C 1
ATOM 15115 O O . PRO C 1 313 ? 21.390 -37.551 -76.834 1.00 53.05 311 PRO C O 1
ATOM 15126 N N . ASP C 1 314 ? 22.467 -36.820 -78.728 1.00 72.52 312 ASP C N 1
ATOM 15127 C CA . ASP C 1 314 ? 21.268 -36.508 -79.513 1.00 73.54 312 ASP C CA 1
ATOM 15128 C C . ASP C 1 314 ? 20.194 -37.626 -79.509 1.00 81.73 312 ASP C C 1
ATOM 15129 O O . ASP C 1 314 ? 19.018 -37.316 -79.327 1.00 81.90 312 ASP C O 1
ATOM 15133 N N . HIS C 1 315 ? 20.593 -38.902 -79.557 1.00 78.51 313 HIS C N 1
ATOM 15134 C CA . HIS C 1 315 ? 19.645 -40.040 -79.630 1.00 81.88 313 HIS C CA 1
ATOM 15135 C C . HIS C 1 315 ? 18.945 -40.438 -78.308 1.00 81.67 313 HIS C C 1
ATOM 15136 O O . HIS C 1 315 ? 18.122 -41.384 -78.259 1.00 68.91 313 HIS C O 1
ATOM 15151 N N . THR C 1 316 ? 19.252 -39.684 -77.259 1.00 62.10 314 THR C N 1
ATOM 15152 C CA . THR C 1 316 ? 18.671 -39.890 -75.950 1.00 57.46 314 THR C CA 1
ATOM 15153 C C . THR C 1 316 ? 17.948 -38.629 -75.520 1.00 54.88 314 THR C C 1
ATOM 15154 O O . THR C 1 316 ? 17.319 -38.596 -74.448 1.00 59.86 314 THR C O 1
ATOM 15165 N N . GLN C 1 317 ? 18.082 -37.566 -76.312 1.00 61.98 315 GLN C N 1
ATOM 15166 C CA . GLN C 1 317 ? 17.513 -36.279 -75.917 1.00 64.90 315 GLN C CA 1
ATOM 15167 C C . GLN C 1 317 ? 16.014 -36.413 -75.682 1.00 62.63 315 GLN C C 1
ATOM 15168 O O . GLN C 1 317 ? 15.297 -36.860 -76.570 1.00 74.02 315 GLN C O 1
ATOM 15182 N N . GLY C 1 318 ? 15.550 -36.144 -74.462 1.00 53.96 316 GLY C N 1
ATOM 15183 C CA . GLY C 1 318 ? 14.134 -36.172 -74.183 1.00 53.84 316 GLY C CA 1
ATOM 15184 C C . GLY C 1 318 ? 13.683 -37.334 -73.320 1.00 55.12 316 GLY C C 1
ATOM 15185 O O . GLY C 1 318 ? 12.663 -37.272 -72.657 1.00 57.87 316 GLY C O 1
ATOM 15189 N N . GLU C 1 319 ? 14.473 -38.393 -73.302 1.00 55.59 317 GLU C N 1
ATOM 15190 C CA . GLU C 1 319 ? 14.118 -39.594 -72.545 1.00 61.35 317 GLU C CA 1
ATOM 15191 C C . GLU C 1 319 ? 14.407 -39.355 -71.049 1.00 61.89 317 GLU C C 1
ATOM 15192 O O . GLU C 1 319 ? 15.275 -38.542 -70.711 1.00 50.18 317 GLU C O 1
ATOM 15204 N N . ASP C 1 320 ? 13.595 -39.955 -70.180 1.00 59.54 318 ASP C N 1
ATOM 15205 C CA . ASP C 1 320 ? 13.822 -39.958 -68.731 1.00 64.43 318 ASP C CA 1
ATOM 15206 C C . ASP C 1 320 ? 15.153 -40.660 -68.492 1.00 58.94 318 ASP C C 1
ATOM 15207 O O . ASP C 1 320 ? 15.406 -41.744 -69.035 1.00 59.99 318 ASP C O 1
ATOM 15216 N N . ILE C 1 321 ? 15.974 -40.082 -67.631 1.00 52.57 319 ILE C N 1
ATOM 15217 C CA . ILE C 1 321 ? 17.303 -40.647 -67.378 1.00 55.75 319 ILE C CA 1
ATOM 15218 C C . ILE C 1 321 ? 17.186 -42.125 -67.083 1.00 48.90 319 ILE C C 1
ATOM 15219 O O . ILE C 1 321 ? 17.919 -42.933 -67.653 1.00 52.78 319 ILE C O 1
ATOM 15235 N N . LEU C 1 322 ? 16.224 -42.467 -66.219 1.00 55.93 320 LEU C N 1
ATOM 15236 C CA . LEU C 1 322 ? 16.054 -43.835 -65.778 1.00 61.29 320 LEU C CA 1
ATOM 15237 C C . LEU C 1 322 ? 15.594 -44.774 -66.869 1.00 63.98 320 LEU C C 1
ATOM 15238 O O . LEU C 1 322 ? 16.006 -45.932 -66.896 1.00 60.79 320 LEU C O 1
ATOM 15254 N N . ASP C 1 323 ? 14.872 -44.237 -67.844 1.00 62.12 321 ASP C N 1
ATOM 15255 C CA . ASP C 1 323 ? 14.406 -45.033 -68.969 1.00 54.94 321 ASP C CA 1
ATOM 15256 C C . ASP C 1 323 ? 15.570 -45.157 -69.941 1.00 56.70 321 ASP C C 1
ATOM 15257 O O . ASP C 1 323 ? 15.781 -46.212 -70.542 1.00 65.20 321 ASP C O 1
ATOM 15266 N N . ALA C 1 324 ? 16.317 -44.073 -70.131 1.00 54.05 322 ALA C N 1
ATOM 15267 C CA . ALA C 1 324 ? 17.453 -44.118 -71.031 1.00 49.28 322 ALA C CA 1
ATOM 15268 C C . ALA C 1 324 ? 18.494 -45.118 -70.517 1.00 57.99 322 ALA C C 1
ATOM 15269 O O . ALA C 1 324 ? 19.123 -45.835 -71.292 1.00 58.75 322 ALA C O 1
ATOM 15276 N N . VAL C 1 325 ? 18.715 -45.145 -69.202 1.00 52.86 323 VAL C N 1
ATOM 15277 C CA . VAL C 1 325 ? 19.708 -46.071 -68.636 1.00 62.35 323 VAL C CA 1
ATOM 15278 C C . VAL C 1 325 ? 19.335 -47.549 -68.867 1.00 68.70 323 VAL C C 1
ATOM 15279 O O . VAL C 1 325 ? 20.201 -48.351 -69.222 1.00 73.77 323 VAL C O 1
ATOM 15292 N N . HIS C 1 326 ? 18.043 -47.884 -68.739 1.00 69.11 324 HIS C N 1
ATOM 15293 C CA . HIS C 1 326 ? 17.579 -49.257 -68.960 1.00 70.72 324 HIS C CA 1
ATOM 15294 C C . HIS C 1 326 ? 17.454 -49.469 -70.465 1.00 74.80 324 HIS C C 1
ATOM 15295 O O . HIS C 1 326 ? 17.981 -50.452 -71.010 1.00 73.24 324 HIS C O 1
ATOM 15299 N N . GLY C 1 327 ? 16.871 -48.483 -71.145 1.00 73.67 325 GLY C N 1
ATOM 15300 C CA . GLY C 1 327 ? 16.642 -48.558 -72.579 1.00 69.59 325 GLY C CA 1
ATOM 15301 C C . GLY C 1 327 ? 17.870 -48.665 -73.472 1.00 66.12 325 GLY C C 1
ATOM 15302 O O . GLY C 1 327 ? 17.840 -49.367 -74.477 1.00 72.72 325 GLY C O 1
ATOM 15306 N N . PHE C 1 328 ? 18.965 -48.013 -73.106 1.00 64.58 326 PHE C N 1
ATOM 15307 C CA . PHE C 1 328 ? 20.190 -48.067 -73.920 1.00 54.62 326 PHE C CA 1
ATOM 15308 C C . PHE C 1 328 ? 21.291 -48.829 -73.174 1.00 66.06 326 PHE C C 1
ATOM 15309 O O . PHE C 1 328 ? 22.455 -48.722 -73.542 1.00 56.97 326 PHE C O 1
ATOM 15326 N N . GLN C 1 329 ? 20.902 -49.608 -72.153 1.00 80.89 327 GLN C N 1
ATOM 15327 C CA . GLN C 1 329 ? 21.834 -50.382 -71.330 1.00 79.73 327 GLN C CA 1
ATOM 15328 C C . GLN C 1 329 ? 23.147 -49.597 -71.152 1.00 74.06 327 GLN C C 1
ATOM 15329 O O . GLN C 1 329 ? 24.172 -49.988 -71.672 1.00 77.00 327 GLN C O 1
ATOM 15333 N N . LEU C 1 330 ? 23.110 -48.488 -70.420 1.00 66.92 328 LEU C N 1
ATOM 15334 C CA . LEU C 1 330 ? 24.292 -47.670 -70.226 1.00 69.26 328 LEU C CA 1
ATOM 15335 C C . LEU C 1 330 ? 25.052 -48.072 -68.962 1.00 73.13 328 LEU C C 1
ATOM 15336 O O . LEU C 1 330 ? 26.235 -47.745 -68.811 1.00 67.72 328 LEU C O 1
ATOM 15352 N N . CYS C 1 331 ? 24.374 -48.794 -68.081 1.00 75.22 329 CYS C N 1
ATOM 15353 C CA . CYS C 1 331 ? 24.968 -49.233 -66.842 1.00 76.41 329 CYS C CA 1
ATOM 15354 C C . CYS C 1 331 ? 24.774 -50.748 -66.684 1.00 84.75 329 CYS C C 1
ATOM 15355 O O . CYS C 1 331 ? 25.721 -51.505 -66.458 1.00 85.25 329 CYS C O 1
ATOM 15362 N N . MET D 1 3 ? -15.571 -38.942 -26.392 1.00 90.97 1 MET D N 1
ATOM 15363 C CA . MET D 1 3 ? -17.064 -39.060 -26.554 1.00 101.79 1 MET D CA 1
ATOM 15364 C C . MET D 1 3 ? -17.430 -39.265 -28.044 1.00 91.72 1 MET D C 1
ATOM 15365 O O . MET D 1 3 ? -17.186 -38.405 -28.895 1.00 89.70 1 MET D O 1
ATOM 15381 N N . ALA D 1 4 ? -18.100 -40.379 -28.321 1.00 83.66 2 ALA D N 1
ATOM 15382 C CA . ALA D 1 4 ? -18.449 -40.782 -29.691 1.00 86.12 2 ALA D CA 1
ATOM 15383 C C . ALA D 1 4 ? -19.650 -40.024 -30.245 1.00 84.64 2 ALA D C 1
ATOM 15384 O O . ALA D 1 4 ? -20.672 -39.922 -29.568 1.00 80.42 2 ALA D O 1
ATOM 15391 N N . CYS D 1 5 ? -19.533 -39.467 -31.451 1.00 82.09 3 CYS D N 1
ATOM 15392 C CA . CYS D 1 5 ? -20.680 -38.798 -32.065 1.00 71.67 3 CYS D CA 1
ATOM 15393 C C . CYS D 1 5 ? -21.313 -39.667 -33.170 1.00 74.51 3 CYS D C 1
ATOM 15394 O O . CYS D 1 5 ? -20.650 -40.063 -34.136 1.00 72.39 3 CYS D O 1
ATOM 15401 N N . PRO D 1 6 ? -22.621 -39.934 -33.048 1.00 75.86 4 PRO D N 1
ATOM 15402 C CA . PRO D 1 6 ? -23.326 -40.798 -34.000 1.00 77.12 4 PRO D CA 1
ATOM 15403 C C . PRO D 1 6 ? -23.207 -40.286 -35.422 1.00 71.33 4 PRO D C 1
ATOM 15404 O O . PRO D 1 6 ? -23.078 -39.068 -35.646 1.00 61.87 4 PRO D O 1
ATOM 15415 N N . PRO D 1 7 ? -23.186 -41.223 -36.376 1.00 73.68 5 PRO D N 1
ATOM 15416 C CA . PRO D 1 7 ? -23.053 -40.854 -37.781 1.00 83.19 5 PRO D CA 1
ATOM 15417 C C . PRO D 1 7 ? -24.169 -39.906 -38.231 1.00 71.02 5 PRO D C 1
ATOM 15418 O O . PRO D 1 7 ? -25.323 -40.031 -37.808 1.00 64.24 5 PRO D O 1
ATOM 15429 N N . LYS D 1 8 ? -23.769 -38.935 -39.049 1.00 71.49 6 LYS D N 1
ATOM 15430 C CA . LYS D 1 8 ? -24.638 -37.904 -39.611 1.00 66.10 6 LYS D CA 1
ATOM 15431 C C . LYS D 1 8 ? -25.076 -36.906 -38.529 1.00 59.50 6 LYS D C 1
ATOM 15432 O O . LYS D 1 8 ? -25.615 -35.859 -38.850 1.00 65.47 6 LYS D O 1
ATOM 15436 N N . CYS D 1 9 ? -24.752 -37.163 -37.263 1.00 68.13 7 CYS D N 1
ATOM 15437 C CA . CYS D 1 9 ? -25.105 -36.223 -36.202 1.00 59.17 7 CYS D CA 1
ATOM 15438 C C . CYS D 1 9 ? -23.998 -35.194 -36.014 1.00 59.92 7 CYS D C 1
ATOM 15439 O O . CYS D 1 9 ? -22.852 -35.389 -36.417 1.00 56.54 7 CYS D O 1
ATOM 15446 N N . ARG D 1 10 ? -24.343 -34.134 -35.302 1.00 54.85 8 ARG D N 1
ATOM 15447 C CA . ARG D 1 10 ? -23.426 -33.050 -34.976 1.00 52.74 8 ARG D CA 1
ATOM 15448 C C . ARG D 1 10 ? -23.345 -32.846 -33.451 1.00 50.89 8 ARG D C 1
ATOM 15449 O O . ARG D 1 10 ? -24.349 -32.518 -32.809 1.00 46.84 8 ARG D O 1
ATOM 15470 N N . CYS D 1 11 ? -22.159 -32.993 -32.869 1.00 56.71 9 CYS D N 1
ATOM 15471 C CA . CYS D 1 11 ? -22.058 -32.931 -31.398 1.00 56.20 9 CYS D CA 1
ATOM 15472 C C . CYS D 1 11 ? -21.198 -31.794 -30.843 1.00 60.07 9 CYS D C 1
ATOM 15473 O O . CYS D 1 11 ? -20.021 -31.657 -31.157 1.00 61.49 9 CYS D O 1
ATOM 15480 N N . GLU D 1 12 ? -21.794 -30.998 -29.964 1.00 54.92 10 GLU D N 1
ATOM 15481 C CA . GLU D 1 12 ? -21.048 -29.931 -29.323 1.00 59.33 10 GLU D CA 1
ATOM 15482 C C . GLU D 1 12 ? -20.999 -30.269 -27.824 1.00 57.93 10 GLU D C 1
ATOM 15483 O O . GLU D 1 12 ? -21.978 -30.054 -27.090 1.00 55.84 10 GLU D O 1
ATOM 15495 N N . LYS D 1 13 ? -19.876 -30.853 -27.392 1.00 56.49 11 LYS D N 1
ATOM 15496 C CA . LYS D 1 13 ? -19.735 -31.346 -26.017 1.00 57.11 11 LYS D CA 1
ATOM 15497 C C . LYS D 1 13 ? -21.000 -32.170 -25.753 1.00 48.18 11 LYS D C 1
ATOM 15498 O O . LYS D 1 13 ? -21.242 -33.161 -26.416 1.00 53.54 11 LYS D O 1
ATOM 15502 N N . LEU D 1 14 ? -21.769 -31.836 -24.728 1.00 62.63 12 LEU D N 1
ATOM 15503 C CA . LEU D 1 14 ? -22.911 -32.681 -24.382 1.00 59.69 12 LEU D CA 1
ATOM 15504 C C . LEU D 1 14 ? -24.241 -32.244 -25.033 1.00 50.28 12 LEU D C 1
ATOM 15505 O O . LEU D 1 14 ? -25.297 -32.652 -24.582 1.00 42.88 12 LEU D O 1
ATOM 15521 N N . LEU D 1 15 ? -24.183 -31.485 -26.123 1.00 49.51 13 LEU D N 1
ATOM 15522 C CA . LEU D 1 15 ? -25.398 -31.168 -26.877 1.00 44.44 13 LEU D CA 1
ATOM 15523 C C . LEU D 1 15 ? -25.312 -31.914 -28.185 1.00 47.98 13 LEU D C 1
ATOM 15524 O O . LEU D 1 15 ? -24.391 -31.693 -28.964 1.00 44.82 13 LEU D O 1
ATOM 15540 N N . PHE D 1 16 ? -26.262 -32.824 -28.409 1.00 45.76 14 PHE D N 1
ATOM 15541 C CA . PHE D 1 16 ? -26.275 -33.650 -29.614 1.00 49.05 14 PHE D CA 1
ATOM 15542 C C . PHE D 1 16 ? -27.362 -33.155 -30.518 1.00 47.09 14 PHE D C 1
ATOM 15543 O O . PHE D 1 16 ? -28.541 -33.166 -30.156 1.00 46.78 14 PHE D O 1
ATOM 15560 N N . TYR D 1 17 ? -26.964 -32.775 -31.721 1.00 45.43 15 TYR D N 1
ATOM 15561 C CA . TYR D 1 17 ? -27.889 -32.295 -32.736 1.00 41.17 15 TYR D CA 1
ATOM 15562 C C . TYR D 1 17 ? -28.057 -33.391 -33.753 1.00 47.84 15 TYR D C 1
ATOM 15563 O O . TYR D 1 17 ? -27.246 -33.548 -34.661 1.00 53.92 15 TYR D O 1
ATOM 15581 N N . CYS D 1 18 ? -29.082 -34.205 -33.549 1.00 42.02 16 CYS D N 1
ATOM 15582 C CA . CYS D 1 18 ? -29.333 -35.307 -34.456 1.00 47.08 16 CYS D CA 1
ATOM 15583 C C . CYS D 1 18 ? -30.542 -35.002 -35.322 1.00 51.03 16 CYS D C 1
ATOM 15584 O O . CYS D 1 18 ? -31.405 -35.844 -35.549 1.00 58.98 16 CYS D O 1
ATOM 15591 N N . ASP D 1 19 ? -30.570 -33.769 -35.803 1.00 53.08 17 ASP D N 1
ATOM 15592 C CA . ASP D 1 19 ? -31.701 -33.252 -36.546 1.00 52.80 17 ASP D CA 1
ATOM 15593 C C . ASP D 1 19 ? -31.487 -33.242 -38.049 1.00 47.12 17 ASP D C 1
ATOM 15594 O O . ASP D 1 19 ? -30.333 -33.314 -38.542 1.00 40.69 17 ASP D O 1
ATOM 15603 N N . SER D 1 20 ? -32.619 -33.159 -38.766 1.00 40.00 18 SER D N 1
ATOM 15604 C CA . SER D 1 20 ? -32.619 -32.852 -40.182 1.00 45.56 18 SER D CA 1
ATOM 15605 C C . SER D 1 20 ? -31.881 -33.895 -41.030 1.00 50.61 18 SER D C 1
ATOM 15606 O O . SER D 1 20 ? -31.200 -33.563 -42.004 1.00 54.27 18 SER D O 1
ATOM 15614 N N . GLN D 1 21 ? -31.974 -35.154 -40.619 1.00 48.14 19 GLN D N 1
ATOM 15615 C CA . GLN D 1 21 ? -31.238 -36.226 -41.283 1.00 54.19 19 GLN D CA 1
ATOM 15616 C C . GLN D 1 21 ? -32.166 -37.304 -41.850 1.00 55.87 19 GLN D C 1
ATOM 15617 O O . GLN D 1 21 ? -31.710 -38.316 -42.381 1.00 63.24 19 GLN D O 1
ATOM 15631 N N . GLY D 1 22 ? -33.470 -37.064 -41.785 1.00 49.03 20 GLY D N 1
ATOM 15632 C CA . GLY D 1 22 ? -34.431 -38.039 -42.273 1.00 58.87 20 GLY D CA 1
ATOM 15633 C C . GLY D 1 22 ? -34.421 -39.348 -41.480 1.00 61.28 20 GLY D C 1
ATOM 15634 O O . GLY D 1 22 ? -34.751 -40.387 -42.027 1.00 53.98 20 GLY D O 1
ATOM 15638 N N . PHE D 1 23 ? -34.063 -39.322 -40.191 1.00 56.56 21 PHE D N 1
ATOM 15639 C CA . PHE D 1 23 ? -34.019 -40.565 -39.406 1.00 59.62 21 PHE D CA 1
ATOM 15640 C C . PHE D 1 23 ? -35.414 -41.171 -39.263 1.00 70.99 21 PHE D C 1
ATOM 15641 O O . PHE D 1 23 ? -36.427 -40.442 -39.224 1.00 71.08 21 PHE D O 1
ATOM 15658 N N . HIS D 1 24 ? -35.448 -42.484 -39.053 1.00 67.22 22 HIS D N 1
ATOM 15659 C CA . HIS D 1 24 ? -36.699 -43.205 -38.857 1.00 69.57 22 HIS D CA 1
ATOM 15660 C C . HIS D 1 24 ? -36.778 -43.745 -37.428 1.00 65.12 22 HIS D C 1
ATOM 15661 O O . HIS D 1 24 ? -37.807 -44.243 -36.964 1.00 71.83 22 HIS D O 1
ATOM 15676 N N . SER D 1 25 ? -35.685 -43.603 -36.715 1.00 56.35 23 SER D N 1
ATOM 15677 C CA . SER D 1 25 ? -35.624 -44.097 -35.365 1.00 71.78 23 SER D CA 1
ATOM 15678 C C . SER D 1 25 ? -34.565 -43.298 -34.626 1.00 66.24 23 SER D C 1
ATOM 15679 O O . SER D 1 25 ? -33.667 -42.716 -35.246 1.00 66.31 23 SER D O 1
ATOM 15687 N N . VAL D 1 26 ? -34.608 -43.318 -33.304 1.00 59.32 24 VAL D N 1
ATOM 15688 C CA . VAL D 1 26 ? -33.587 -42.600 -32.554 1.00 62.53 24 VAL D CA 1
ATOM 15689 C C . VAL D 1 26 ? -32.280 -43.349 -32.656 1.00 66.79 24 VAL D C 1
ATOM 15690 O O . VAL D 1 26 ? -32.230 -44.554 -32.395 1.00 72.07 24 VAL D O 1
ATOM 15703 N N . PRO D 1 27 ? -31.212 -42.627 -33.029 1.00 64.98 25 PRO D N 1
ATOM 15704 C CA . PRO D 1 27 ? -29.893 -43.224 -33.200 1.00 63.39 25 PRO D CA 1
ATOM 15705 C C . PRO D 1 27 ? -29.398 -43.865 -31.928 1.00 68.77 25 PRO D C 1
ATOM 15706 O O . PRO D 1 27 ? -29.770 -43.391 -30.857 1.00 73.67 25 PRO D O 1
ATOM 15717 N N . ASN D 1 28 ? -28.624 -44.943 -32.037 1.00 80.58 26 ASN D N 1
ATOM 15718 C CA . ASN D 1 28 ? -27.837 -45.426 -30.908 1.00 83.39 26 ASN D CA 1
ATOM 15719 C C . ASN D 1 28 ? -26.501 -44.700 -31.074 1.00 86.15 26 ASN D C 1
ATOM 15720 O O . ASN D 1 28 ? -26.196 -44.243 -32.185 1.00 100.27 26 ASN D O 1
ATOM 15731 N N . GLY D 1 29 ? -25.682 -44.587 -30.034 1.00 82.77 27 GLY D N 1
ATOM 15732 C CA . GLY D 1 29 ? -26.027 -44.913 -28.671 1.00 80.22 27 GLY D CA 1
ATOM 15733 C C . GLY D 1 29 ? -25.700 -43.637 -27.923 1.00 88.69 27 GLY D C 1
ATOM 15734 O O . GLY D 1 29 ? -24.543 -43.281 -27.702 1.00 89.82 27 GLY D O 1
ATOM 15738 N N . LEU D 1 30 ? -26.742 -42.885 -27.626 1.00 81.11 28 LEU D N 1
ATOM 15739 C CA . LEU D 1 30 ? -26.585 -41.621 -26.957 1.00 71.48 28 LEU D CA 1
ATOM 15740 C C . LEU D 1 30 ? -26.004 -41.853 -25.564 1.00 66.31 28 LEU D C 1
ATOM 15741 O O . LEU D 1 30 ? -26.246 -42.892 -24.969 1.00 69.65 28 LEU D O 1
ATOM 15757 N N . PRO D 1 31 ? -25.181 -40.917 -25.075 1.00 69.86 29 PRO D N 1
ATOM 15758 C CA . PRO D 1 31 ? -24.470 -41.003 -23.787 1.00 73.00 29 PRO D CA 1
ATOM 15759 C C . PRO D 1 31 ? -25.344 -40.645 -22.597 1.00 70.50 29 PRO D C 1
ATOM 15760 O O . PRO D 1 31 ? -26.234 -39.798 -22.736 1.00 74.94 29 PRO D O 1
ATOM 15771 N N . SER D 1 32 ? -25.055 -41.230 -21.439 1.00 69.14 30 SER D N 1
ATOM 15772 C CA . SER D 1 32 ? -25.897 -41.066 -20.268 1.00 66.77 30 SER D CA 1
ATOM 15773 C C . SER D 1 32 ? -25.811 -39.641 -19.721 1.00 57.48 30 SER D C 1
ATOM 15774 O O . SER D 1 32 ? -26.652 -39.232 -18.920 1.00 71.96 30 SER D O 1
ATOM 15782 N N . GLN D 1 33 ? -24.869 -38.848 -20.223 1.00 53.27 31 GLN D N 1
ATOM 15783 C CA . GLN D 1 33 ? -24.641 -37.514 -19.668 1.00 59.13 31 GLN D CA 1
ATOM 15784 C C . GLN D 1 33 ? -25.181 -36.369 -20.562 1.00 55.93 31 GLN D C 1
ATOM 15785 O O . GLN D 1 33 ? -24.984 -35.197 -20.245 1.00 52.02 31 GLN D O 1
ATOM 15789 N N . LEU D 1 34 ? -25.867 -36.678 -21.664 1.00 56.77 32 LEU D N 1
ATOM 15790 C CA . LEU D 1 34 ? -26.393 -35.605 -22.525 1.00 52.16 32 LEU D CA 1
ATOM 15791 C C . LEU D 1 34 ? -27.129 -34.521 -21.771 1.00 46.19 32 LEU D C 1
ATOM 15792 O O . LEU D 1 34 ? -27.955 -34.820 -20.910 1.00 50.74 32 LEU D O 1
ATOM 15808 N N . LEU D 1 35 ? -26.826 -33.267 -22.099 1.00 47.58 33 LEU D N 1
ATOM 15809 C CA . LEU D 1 35 ? -27.497 -32.129 -21.496 1.00 49.36 33 LEU D CA 1
ATOM 15810 C C . LEU D 1 35 ? -28.612 -31.646 -22.470 1.00 57.13 33 LEU D C 1
ATOM 15811 O O . LEU D 1 35 ? -29.620 -31.078 -22.044 1.00 50.87 33 LEU D O 1
ATOM 15815 N N . GLY D 1 36 ? -28.449 -31.917 -23.767 1.00 42.78 34 GLY D N 1
ATOM 15816 C CA . GLY D 1 36 ? -29.411 -31.459 -24.752 1.00 51.54 34 GLY D CA 1
ATOM 15817 C C . GLY D 1 36 ? -29.441 -32.358 -25.959 1.00 44.06 34 GLY D C 1
ATOM 15818 O O . GLY D 1 36 ? -28.412 -32.876 -26.392 1.00 45.28 34 GLY D O 1
ATOM 15822 N N . LEU D 1 37 ? -30.630 -32.572 -26.501 1.00 39.97 35 LEU D N 1
ATOM 15823 C CA . LEU D 1 37 ? -30.758 -33.431 -27.684 1.00 39.49 35 LEU D CA 1
ATOM 15824 C C . LEU D 1 37 ? -31.811 -32.885 -28.649 1.00 46.84 35 LEU D C 1
ATOM 15825 O O . LEU D 1 37 ? -32.966 -32.612 -28.270 1.00 48.97 35 LEU D O 1
ATOM 15841 N N . SER D 1 38 ? -31.427 -32.758 -29.907 1.00 47.70 36 SER D N 1
ATOM 15842 C CA . SER D 1 38 ? -32.369 -32.301 -30.932 1.00 48.68 36 SER D CA 1
ATOM 15843 C C . SER D 1 38 ? -32.572 -33.440 -31.902 1.00 45.26 36 SER D C 1
ATOM 15844 O O . SER D 1 38 ? -31.608 -34.047 -32.392 1.00 43.98 36 SER D O 1
ATOM 15852 N N . LEU D 1 39 ? -33.839 -33.791 -32.102 1.00 40.36 37 LEU D N 1
ATOM 15853 C CA . LEU D 1 39 ? -34.191 -34.785 -33.090 1.00 41.29 37 LEU D CA 1
ATOM 15854 C C . LEU D 1 39 ? -35.254 -34.232 -34.048 1.00 44.58 37 LEU D C 1
ATOM 15855 O O . LEU D 1 39 ? -36.039 -34.998 -34.619 1.00 46.06 37 LEU D O 1
ATOM 15871 N N . ARG D 1 40 ? -35.219 -32.925 -34.298 1.00 42.87 38 ARG D N 1
ATOM 15872 C CA . ARG D 1 40 ? -36.278 -32.273 -35.048 1.00 42.86 38 ARG D CA 1
ATOM 15873 C C . ARG D 1 40 ? -36.026 -32.525 -36.548 1.00 42.93 38 ARG D C 1
ATOM 15874 O O . ARG D 1 40 ? -34.915 -32.899 -36.955 1.00 41.45 38 ARG D O 1
ATOM 15895 N N . HIS D 1 41 ? -37.073 -32.377 -37.341 1.00 49.27 39 HIS D N 1
ATOM 15896 C CA . HIS D 1 41 ? -36.994 -32.509 -38.807 1.00 44.10 39 HIS D CA 1
ATOM 15897 C C . HIS D 1 41 ? -36.442 -33.864 -39.230 1.00 43.07 39 HIS D C 1
ATOM 15898 O O . HIS D 1 41 ? -35.572 -33.949 -40.085 1.00 47.30 39 HIS D O 1
ATOM 15913 N N . ASN D 1 42 ? -37.051 -34.920 -38.718 1.00 39.44 40 ASN D N 1
ATOM 15914 C CA . ASN D 1 42 ? -36.721 -36.285 -39.101 1.00 47.91 40 ASN D CA 1
ATOM 15915 C C . ASN D 1 42 ? -38.012 -37.031 -39.555 1.00 54.75 40 ASN D C 1
ATOM 15916 O O . ASN D 1 42 ? -39.020 -36.371 -39.816 1.00 50.44 40 ASN D O 1
ATOM 15927 N N . GLN D 1 43 ? -37.936 -38.328 -39.841 1.00 59.13 41 GLN D N 1
ATOM 15928 C CA . GLN D 1 43 ? -39.138 -39.136 -40.140 1.00 59.54 41 GLN D CA 1
ATOM 15929 C C . GLN D 1 43 ? -39.571 -39.995 -38.963 1.00 59.81 41 GLN D C 1
ATOM 15930 O O . GLN D 1 43 ? -39.829 -41.195 -39.119 1.00 63.68 41 GLN D O 1
ATOM 15944 N N . LEU D 1 44 ? -39.798 -39.387 -37.817 1.00 52.06 42 LEU D N 1
ATOM 15945 C CA . LEU D 1 44 ? -40.033 -40.188 -36.644 1.00 46.46 42 LEU D CA 1
ATOM 15946 C C . LEU D 1 44 ? -41.548 -40.277 -36.582 1.00 59.27 42 LEU D C 1
ATOM 15947 O O . LEU D 1 44 ? -42.226 -39.229 -36.555 1.00 51.92 42 LEU D O 1
ATOM 15963 N N . GLN D 1 45 ? -42.101 -41.488 -36.691 1.00 61.73 43 GLN D N 1
ATOM 15964 C CA . GLN D 1 45 ? -43.558 -41.657 -36.676 1.00 63.36 43 GLN D CA 1
ATOM 15965 C C . GLN D 1 45 ? -43.995 -42.328 -35.362 1.00 63.71 43 GLN D C 1
ATOM 15966 O O . GLN D 1 45 ? -45.161 -42.209 -34.963 1.00 63.73 43 GLN D O 1
ATOM 15980 N N . SER D 1 46 ? -43.069 -43.046 -34.719 1.00 60.25 44 SER D N 1
ATOM 15981 C CA . SER D 1 46 ? -43.314 -43.677 -33.417 1.00 64.62 44 SER D CA 1
ATOM 15982 C C . SER D 1 46 ? -41.988 -43.636 -32.651 1.00 65.86 44 SER D C 1
ATOM 15983 O O . SER D 1 46 ? -40.927 -43.532 -33.271 1.00 61.37 44 SER D O 1
ATOM 15991 N N . LEU D 1 47 ? -42.078 -43.752 -31.324 1.00 63.82 45 LEU D N 1
ATOM 15992 C CA . LEU D 1 47 ? -40.933 -43.868 -30.403 1.00 66.16 45 LEU D CA 1
ATOM 15993 C C . LEU D 1 47 ? -40.964 -45.209 -29.675 1.00 71.72 45 LEU D C 1
ATOM 15994 O O . LEU D 1 47 ? -42.027 -45.647 -29.242 1.00 73.46 45 LEU D O 1
ATOM 16010 N N . PRO D 1 48 ? -39.805 -45.884 -29.566 1.00 70.31 46 PRO D N 1
ATOM 16011 C CA . PRO D 1 48 ? -39.734 -47.102 -28.752 1.00 72.82 46 PRO D CA 1
ATOM 16012 C C . PRO D 1 48 ? -40.028 -46.793 -27.284 1.00 76.15 46 PRO D C 1
ATOM 16013 O O . PRO D 1 48 ? -39.637 -45.726 -26.795 1.00 74.63 46 PRO D O 1
ATOM 16024 N N . ASN D 1 49 ? -40.722 -47.688 -26.590 1.00 73.23 47 ASN D N 1
ATOM 16025 C CA . ASN D 1 49 ? -40.840 -47.575 -25.145 1.00 73.64 47 ASN D CA 1
ATOM 16026 C C . ASN D 1 49 ? -39.462 -47.336 -24.497 1.00 73.85 47 ASN D C 1
ATOM 16027 O O . ASN D 1 49 ? -38.469 -47.949 -24.893 1.00 76.89 47 ASN D O 1
ATOM 16038 N N . GLY D 1 50 ? -39.393 -46.441 -23.515 1.00 69.42 48 GLY D N 1
ATOM 16039 C CA . GLY D 1 50 ? -38.161 -46.230 -22.772 1.00 65.07 48 GLY D CA 1
ATOM 16040 C C . GLY D 1 50 ? -36.953 -45.762 -23.552 1.00 60.93 48 GLY D C 1
ATOM 16041 O O . GLY D 1 50 ? -35.834 -45.780 -23.040 1.00 63.98 48 GLY D O 1
ATOM 16045 N N . VAL D 1 51 ? -37.168 -45.312 -24.780 1.00 57.45 49 VAL D N 1
ATOM 16046 C CA . VAL D 1 51 ? -36.058 -44.964 -25.664 1.00 58.48 49 VAL D CA 1
ATOM 16047 C C . VAL D 1 51 ? -35.151 -43.874 -25.083 1.00 66.31 49 VAL D C 1
ATOM 16048 O O . VAL D 1 51 ? -33.967 -43.794 -25.448 1.00 65.37 49 VAL D O 1
ATOM 16061 N N . PHE D 1 52 ? -35.686 -43.060 -24.170 1.00 67.28 50 PHE D N 1
ATOM 16062 C CA . PHE D 1 52 ? -34.911 -41.971 -23.572 1.00 56.34 50 PHE D CA 1
ATOM 16063 C C . PHE D 1 52 ? -34.522 -42.244 -22.133 1.00 59.95 50 PHE D C 1
ATOM 16064 O O . PHE D 1 52 ? -33.924 -41.365 -21.504 1.00 49.87 50 PHE D O 1
ATOM 16081 N N . ASP D 1 53 ? -34.856 -43.420 -21.597 1.00 65.10 51 ASP D N 1
ATOM 16082 C CA . ASP D 1 53 ? -34.666 -43.668 -20.159 1.00 67.15 51 ASP D CA 1
ATOM 16083 C C . ASP D 1 53 ? -33.266 -43.393 -19.605 1.00 66.98 51 ASP D C 1
ATOM 16084 O O . ASP D 1 53 ? -33.153 -42.946 -18.463 1.00 74.62 51 ASP D O 1
ATOM 16093 N N . LYS D 1 54 ? -32.217 -43.634 -20.387 1.00 67.08 52 LYS D N 1
ATOM 16094 C CA . LYS D 1 54 ? -30.856 -43.465 -19.869 1.00 63.09 52 LYS D CA 1
ATOM 16095 C C . LYS D 1 54 ? -30.413 -41.985 -19.799 1.00 62.80 52 LYS D C 1
ATOM 16096 O O . LYS D 1 54 ? -29.473 -41.648 -19.079 1.00 67.13 52 LYS D O 1
ATOM 16100 N N . LEU D 1 55 ? -31.121 -41.099 -20.500 1.00 62.11 53 LEU D N 1
ATOM 16101 C CA . LEU D 1 55 ? -30.736 -39.684 -20.605 1.00 62.56 53 LEU D CA 1
ATOM 16102 C C . LEU D 1 55 ? -31.179 -38.800 -19.424 1.00 65.92 53 LEU D C 1
ATOM 16103 O O . LEU D 1 55 ? -31.771 -37.734 -19.609 1.00 59.93 53 LEU D O 1
ATOM 16119 N N . THR D 1 56 ? -30.796 -39.193 -18.219 1.00 62.16 54 THR D N 1
ATOM 16120 C CA . THR D 1 56 ? -31.347 -38.598 -17.003 1.00 57.95 54 THR D CA 1
ATOM 16121 C C . THR D 1 56 ? -30.961 -37.133 -16.777 1.00 55.04 54 THR D C 1
ATOM 16122 O O . THR D 1 56 ? -31.591 -36.435 -15.963 1.00 51.01 54 THR D O 1
ATOM 16133 N N . GLN D 1 57 ? -29.943 -36.657 -17.491 1.00 51.06 55 GLN D N 1
ATOM 16134 C CA . GLN D 1 57 ? -29.405 -35.311 -17.250 1.00 55.37 55 GLN D CA 1
ATOM 16135 C C . GLN D 1 57 ? -29.923 -34.278 -18.301 1.00 53.75 55 GLN D C 1
ATOM 16136 O O . GLN D 1 57 ? -29.558 -33.088 -18.313 1.00 49.97 55 GLN D O 1
ATOM 16150 N N . LEU D 1 58 ? -30.783 -34.748 -19.188 1.00 50.93 56 LEU D N 1
ATOM 16151 C CA . LEU D 1 58 ? -31.242 -33.941 -20.306 1.00 44.52 56 LEU D CA 1
ATOM 16152 C C . LEU D 1 58 ? -31.953 -32.696 -19.762 1.00 38.31 56 LEU D C 1
ATOM 16153 O O . LEU D 1 58 ? -32.851 -32.799 -18.922 1.00 46.03 56 LEU D O 1
ATOM 16169 N N . THR D 1 59 ? -31.599 -31.528 -20.260 1.00 38.35 57 THR D N 1
ATOM 16170 C CA . THR D 1 59 ? -32.340 -30.323 -19.906 1.00 40.11 57 THR D CA 1
ATOM 16171 C C . THR D 1 59 ? -33.301 -29.792 -21.004 1.00 46.24 57 THR D C 1
ATOM 16172 O O . THR D 1 59 ? -34.219 -29.008 -20.733 1.00 43.52 57 THR D O 1
ATOM 16183 N N . TRP D 1 60 ? -33.042 -30.154 -22.246 1.00 42.12 58 TRP D N 1
ATOM 16184 C CA . TRP D 1 60 ? -33.888 -29.750 -23.374 1.00 34.05 58 TRP D CA 1
ATOM 16185 C C . TRP D 1 60 ? -33.923 -30.849 -24.370 1.00 42.21 58 TRP D C 1
ATOM 16186 O O . TRP D 1 60 ? -32.905 -31.523 -24.586 1.00 41.20 58 TRP D O 1
ATOM 16207 N N . LEU D 1 61 ? -35.124 -31.075 -24.899 1.00 39.53 59 LEU D N 1
ATOM 16208 C CA . LEU D 1 61 ? -35.367 -32.103 -25.889 1.00 47.65 59 LEU D CA 1
ATOM 16209 C C . LEU D 1 61 ? -36.291 -31.560 -26.988 1.00 46.64 59 LEU D C 1
ATOM 16210 O O . LEU D 1 61 ? -37.391 -31.060 -26.731 1.00 45.20 59 LEU D O 1
ATOM 16226 N N . HIS D 1 62 ? -35.822 -31.651 -28.219 1.00 44.12 60 HIS D N 1
ATOM 16227 C CA . HIS D 1 62 ? -36.561 -31.163 -29.380 1.00 38.42 60 HIS D CA 1
ATOM 16228 C C . HIS D 1 62 ? -36.968 -32.292 -30.310 1.00 38.13 60 HIS D C 1
ATOM 16229 O O . HIS D 1 62 ? -36.127 -32.997 -30.851 1.00 40.28 60 HIS D O 1
ATOM 16244 N N . LEU D 1 63 ? -38.260 -32.438 -30.511 1.00 40.56 61 LEU D N 1
ATOM 16245 C CA . LEU D 1 63 ? -38.788 -33.453 -31.394 1.00 49.56 61 LEU D CA 1
ATOM 16246 C C . LEU D 1 63 ? -39.733 -32.833 -32.439 1.00 46.96 61 LEU D C 1
ATOM 16247 O O . LEU D 1 63 ? -40.572 -33.523 -33.017 1.00 47.07 61 LEU D O 1
ATOM 16263 N N . ASP D 1 64 ? -39.568 -31.551 -32.729 1.00 41.48 62 ASP D N 1
ATOM 16264 C CA . ASP D 1 64 ? -40.525 -30.881 -33.595 1.00 44.06 62 ASP D CA 1
ATOM 16265 C C . ASP D 1 64 ? -40.362 -31.264 -35.081 1.00 38.14 62 ASP D C 1
ATOM 16266 O O . ASP D 1 64 ? -39.280 -31.686 -35.516 1.00 37.77 62 ASP D O 1
ATOM 16275 N N . HIS D 1 65 ? -41.487 -31.224 -35.811 1.00 44.28 63 HIS D N 1
ATOM 16276 C CA . HIS D 1 65 ? -41.520 -31.462 -37.273 1.00 42.32 63 HIS D CA 1
ATOM 16277 C C . HIS D 1 65 ? -41.071 -32.866 -37.604 1.00 37.61 63 HIS D C 1
ATOM 16278 O O . HIS D 1 65 ? -40.104 -33.066 -38.347 1.00 39.32 63 HIS D O 1
ATOM 16293 N N . ASN D 1 66 ? -41.713 -33.825 -36.954 1.00 49.47 64 ASN D N 1
ATOM 16294 C CA . ASN D 1 66 ? -41.588 -35.241 -37.268 1.00 43.94 64 ASN D CA 1
ATOM 16295 C C . ASN D 1 66 ? -43.013 -35.681 -37.670 1.00 42.95 64 ASN D C 1
ATOM 16296 O O . ASN D 1 66 ? -43.815 -34.835 -38.102 1.00 52.03 64 ASN D O 1
ATOM 16307 N N . GLN D 1 67 ? -43.379 -36.935 -37.393 1.00 38.93 65 GLN D N 1
ATOM 16308 C CA . GLN D 1 67 ? -44.720 -37.426 -37.729 1.00 52.05 65 GLN D CA 1
ATOM 16309 C C . GLN D 1 67 ? -45.214 -38.349 -36.632 1.00 50.73 65 GLN D C 1
ATOM 16310 O O . GLN D 1 67 ? -45.907 -39.364 -36.859 1.00 51.22 65 GLN D O 1
ATOM 16324 N N . LEU D 1 68 ? -44.885 -37.958 -35.420 1.00 55.86 66 LEU D N 1
ATOM 16325 C CA . LEU D 1 68 ? -45.263 -38.741 -34.282 1.00 57.01 66 LEU D CA 1
ATOM 16326 C C . LEU D 1 68 ? -46.799 -38.785 -34.214 1.00 59.61 66 LEU D C 1
ATOM 16327 O O . LEU D 1 68 ? -47.448 -37.724 -34.276 1.00 51.60 66 LEU D O 1
ATOM 16343 N N . GLN D 1 69 ? -47.361 -39.999 -34.166 1.00 58.55 67 GLN D N 1
ATOM 16344 C CA . GLN D 1 69 ? -48.810 -40.218 -34.090 1.00 63.09 67 GLN D CA 1
ATOM 16345 C C . GLN D 1 69 ? -49.257 -40.504 -32.651 1.00 67.20 67 GLN D C 1
ATOM 16346 O O . GLN D 1 69 ? -50.382 -40.182 -32.235 1.00 69.64 67 GLN D O 1
ATOM 16360 N N . SER D 1 70 ? -48.311 -40.942 -31.841 1.00 58.61 68 SER D N 1
ATOM 16361 C CA . SER D 1 70 ? -48.622 -41.270 -30.471 1.00 61.69 68 SER D CA 1
ATOM 16362 C C . SER D 1 70 ? -47.358 -41.156 -29.654 1.00 58.01 68 SER D C 1
ATOM 16363 O O . SER D 1 70 ? -46.269 -41.108 -30.203 1.00 55.29 68 SER D O 1
ATOM 16371 N N . LEU D 1 71 ? -47.516 -41.202 -28.344 1.00 60.32 69 LEU D N 1
ATOM 16372 C CA . LEU D 1 71 ? -46.401 -41.132 -27.414 1.00 56.60 69 LEU D CA 1
ATOM 16373 C C . LEU D 1 71 ? -46.485 -42.373 -26.585 1.00 64.51 69 LEU D C 1
ATOM 16374 O O . LEU D 1 71 ? -47.570 -42.744 -26.145 1.00 65.00 69 LEU D O 1
ATOM 16390 N N . PRO D 1 72 ? -45.360 -43.076 -26.444 1.00 69.34 70 PRO D N 1
ATOM 16391 C CA . PRO D 1 72 ? -45.420 -44.256 -25.588 1.00 67.33 70 PRO D CA 1
ATOM 16392 C C . PRO D 1 72 ? -45.761 -43.829 -24.187 1.00 66.28 70 PRO D C 1
ATOM 16393 O O . PRO D 1 72 ? -45.574 -42.657 -23.853 1.00 72.03 70 PRO D O 1
ATOM 16404 N N . ASN D 1 73 ? -46.279 -44.750 -23.387 1.00 70.05 71 ASN D N 1
ATOM 16405 C CA . ASN D 1 73 ? -46.595 -44.444 -22.005 1.00 76.39 71 ASN D CA 1
ATOM 16406 C C . ASN D 1 73 ? -45.301 -44.303 -21.245 1.00 66.65 71 ASN D C 1
ATOM 16407 O O . ASN D 1 73 ? -44.491 -45.219 -21.292 1.00 74.99 71 ASN D O 1
ATOM 16418 N N . GLY D 1 74 ? -45.084 -43.172 -20.580 1.00 62.79 72 GLY D N 1
ATOM 16419 C CA . GLY D 1 74 ? -43.923 -43.043 -19.713 1.00 63.25 72 GLY D CA 1
ATOM 16420 C C . GLY D 1 74 ? -42.611 -42.586 -20.339 1.00 66.12 72 GLY D C 1
ATOM 16421 O O . GLY D 1 74 ? -41.564 -42.521 -19.646 1.00 60.03 72 GLY D O 1
ATOM 16425 N N . VAL D 1 75 ? -42.636 -42.339 -21.647 1.00 68.80 73 VAL D N 1
ATOM 16426 C CA . VAL D 1 75 ? -41.422 -41.975 -22.396 1.00 69.09 73 VAL D CA 1
ATOM 16427 C C . VAL D 1 75 ? -40.604 -40.850 -21.830 1.00 60.47 73 VAL D C 1
ATOM 16428 O O . VAL D 1 75 ? -39.406 -40.771 -22.114 1.00 61.77 73 VAL D O 1
ATOM 16441 N N . PHE D 1 76 ? -41.259 -39.958 -21.095 1.00 60.40 74 PHE D N 1
ATOM 16442 C CA . PHE D 1 76 ? -40.595 -38.780 -20.552 1.00 63.53 74 PHE D CA 1
ATOM 16443 C C . PHE D 1 76 ? -40.309 -38.928 -19.063 1.00 53.85 74 PHE D C 1
ATOM 16444 O O . PHE D 1 76 ? -39.679 -38.054 -18.495 1.00 57.72 74 PHE D O 1
ATOM 16461 N N . ASP D 1 77 ? -40.740 -40.026 -18.442 1.00 64.30 75 ASP D N 1
ATOM 16462 C CA . ASP D 1 77 ? -40.598 -40.205 -16.973 1.00 66.38 75 ASP D CA 1
ATOM 16463 C C . ASP D 1 77 ? -39.229 -40.090 -16.296 1.00 68.26 75 ASP D C 1
ATOM 16464 O O . ASP D 1 77 ? -39.153 -39.680 -15.111 1.00 65.37 75 ASP D O 1
ATOM 16473 N N . LYS D 1 78 ? -38.166 -40.472 -16.995 1.00 59.33 76 LYS D N 1
ATOM 16474 C CA . LYS D 1 78 ? -36.832 -40.396 -16.413 1.00 54.02 76 LYS D CA 1
ATOM 16475 C C . LYS D 1 78 ? -36.121 -39.066 -16.614 1.00 60.21 76 LYS D C 1
ATOM 16476 O O . LYS D 1 78 ? -35.041 -38.865 -16.050 1.00 59.19 76 LYS D O 1
ATOM 16495 N N . LEU D 1 79 ? -36.736 -38.147 -17.361 1.00 55.78 77 LEU D N 1
ATOM 16496 C CA . LEU D 1 79 ? -36.106 -36.864 -17.695 1.00 53.46 77 LEU D CA 1
ATOM 16497 C C . LEU D 1 79 ? -36.429 -35.746 -16.723 1.00 58.71 77 LEU D C 1
ATOM 16498 O O . LEU D 1 79 ? -36.913 -34.689 -17.113 1.00 60.33 77 LEU D O 1
ATOM 16514 N N . THR D 1 80 ? -36.133 -36.005 -15.449 1.00 54.34 78 THR D N 1
ATOM 16515 C CA . THR D 1 80 ? -36.561 -35.160 -14.360 1.00 50.42 78 THR D CA 1
ATOM 16516 C C . THR D 1 80 ? -35.936 -33.791 -14.351 1.00 49.95 78 THR D C 1
ATOM 16517 O O . THR D 1 80 ? -36.365 -32.913 -13.603 1.00 61.51 78 THR D O 1
ATOM 16528 N N . LYS D 1 81 ? -34.883 -33.603 -15.122 1.00 48.08 79 LYS D N 1
ATOM 16529 C CA . LYS D 1 81 ? -34.204 -32.309 -15.103 1.00 49.67 79 LYS D CA 1
ATOM 16530 C C . LYS D 1 81 ? -34.672 -31.415 -16.267 1.00 46.32 79 LYS D C 1
ATOM 16531 O O . LYS D 1 81 ? -34.252 -30.255 -16.412 1.00 41.08 79 LYS D O 1
ATOM 16550 N N . LEU D 1 82 ? -35.571 -31.955 -17.082 1.00 45.68 80 LEU D N 1
ATOM 16551 C CA . LEU D 1 82 ? -36.005 -31.245 -18.284 1.00 54.23 80 LEU D CA 1
ATOM 16552 C C . LEU D 1 82 ? -36.649 -29.894 -18.000 1.00 42.82 80 LEU D C 1
ATOM 16553 O O . LEU D 1 82 ? -37.516 -29.768 -17.137 1.00 50.52 80 LEU D O 1
ATOM 16569 N N . THR D 1 83 ? -36.170 -28.870 -18.692 1.00 32.39 81 THR D N 1
ATOM 16570 C CA . THR D 1 83 ? -36.761 -27.541 -18.607 1.00 43.28 81 THR D CA 1
ATOM 16571 C C . THR D 1 83 ? -37.517 -27.143 -19.889 1.00 47.44 81 THR D C 1
ATOM 16572 O O . THR D 1 83 ? -38.275 -26.164 -19.873 1.00 42.95 81 THR D O 1
ATOM 16583 N N . GLU D 1 84 ? -37.213 -27.799 -21.007 1.00 45.90 82 GLU D N 1
ATOM 16584 C CA . GLU D 1 84 ? -37.866 -27.467 -22.285 1.00 51.87 82 GLU D CA 1
ATOM 16585 C C . GLU D 1 84 ? -38.206 -28.718 -23.068 1.00 47.97 82 GLU D C 1
ATOM 16586 O O . GLU D 1 84 ? -37.338 -29.556 -23.317 1.00 42.52 82 GLU D O 1
ATOM 16598 N N . LEU D 1 85 ? -39.481 -28.862 -23.435 1.00 41.87 83 LEU D N 1
ATOM 16599 C CA . LEU D 1 85 ? -39.897 -29.997 -24.252 1.00 38.67 83 LEU D CA 1
ATOM 16600 C C . LEU D 1 85 ? -40.632 -29.491 -25.507 1.00 51.06 83 LEU D C 1
ATOM 16601 O O . LEU D 1 85 ? -41.722 -28.937 -25.398 1.00 45.19 83 LEU D O 1
ATOM 16617 N N . ILE D 1 86 ? -40.074 -29.720 -26.694 1.00 41.44 84 ILE D N 1
ATOM 16618 C CA . ILE D 1 86 ? -40.727 -29.215 -27.894 1.00 46.78 84 ILE D CA 1
ATOM 16619 C C . ILE D 1 86 ? -41.237 -30.354 -28.775 1.00 48.11 84 ILE D C 1
ATOM 16620 O O . ILE D 1 86 ? -40.463 -31.172 -29.302 1.00 41.90 84 ILE D O 1
ATOM 16636 N N . LEU D 1 87 ? -42.553 -30.373 -28.964 1.00 45.77 85 LEU D N 1
ATOM 16637 C CA . LEU D 1 87 ? -43.192 -31.479 -29.650 1.00 48.50 85 LEU D CA 1
ATOM 16638 C C . LEU D 1 87 ? -44.026 -30.942 -30.796 1.00 47.17 85 LEU D C 1
ATOM 16639 O O . LEU D 1 87 ? -44.807 -31.681 -31.382 1.00 48.07 85 LEU D O 1
ATOM 16655 N N . SER D 1 88 ? -43.778 -29.690 -31.177 1.00 48.02 86 SER D N 1
ATOM 16656 C CA . SER D 1 88 ? -44.614 -29.015 -32.157 1.00 41.78 86 SER D CA 1
ATOM 16657 C C . SER D 1 88 ? -44.547 -29.653 -33.574 1.00 50.63 86 SER D C 1
ATOM 16658 O O . SER D 1 88 ? -43.559 -30.297 -33.948 1.00 37.92 86 SER D O 1
ATOM 16666 N N . SER D 1 89 ? -45.579 -29.417 -34.379 1.00 37.78 87 SER D N 1
ATOM 16667 C CA . SER D 1 89 ? -45.602 -29.919 -35.797 1.00 42.86 87 SER D CA 1
ATOM 16668 C C . SER D 1 89 ? -45.360 -31.429 -35.877 1.00 42.94 87 SER D C 1
ATOM 16669 O O . SER D 1 89 ? -44.373 -31.880 -36.494 1.00 42.59 87 SER D O 1
ATOM 16677 N N . ASN D 1 90 ? -46.299 -32.177 -35.301 1.00 40.88 88 ASN D N 1
ATOM 16678 C CA . ASN D 1 90 ? -46.376 -33.639 -35.377 1.00 49.40 88 ASN D CA 1
ATOM 16679 C C . ASN D 1 90 ? -47.851 -34.078 -35.603 1.00 54.87 88 ASN D C 1
ATOM 16680 O O . ASN D 1 90 ? -48.648 -33.288 -36.101 1.00 40.90 88 ASN D O 1
ATOM 16691 N N . GLN D 1 91 ? -48.223 -35.311 -35.258 1.00 49.44 89 GLN D N 1
ATOM 16692 C CA . GLN D 1 91 ? -49.580 -35.767 -35.561 1.00 58.71 89 GLN D CA 1
ATOM 16693 C C . GLN D 1 91 ? -50.240 -36.387 -34.336 1.00 61.04 89 GLN D C 1
ATOM 16694 O O . GLN D 1 91 ? -51.033 -37.322 -34.432 1.00 65.67 89 GLN D O 1
ATOM 16708 N N . LEU D 1 92 ? -49.940 -35.826 -33.178 1.00 54.16 90 LEU D N 1
ATOM 16709 C CA . LEU D 1 92 ? -50.479 -36.352 -31.950 1.00 52.55 90 LEU D CA 1
ATOM 16710 C C . LEU D 1 92 ? -51.986 -36.081 -31.848 1.00 55.29 90 LEU D C 1
ATOM 16711 O O . LEU D 1 92 ? -52.427 -34.947 -32.056 1.00 51.48 90 LEU D O 1
ATOM 16727 N N . GLN D 1 93 ? -52.760 -37.131 -31.552 1.00 59.25 91 GLN D N 1
ATOM 16728 C CA . GLN D 1 93 ? -54.220 -37.040 -31.398 1.00 68.19 91 GLN D CA 1
ATOM 16729 C C . GLN D 1 93 ? -54.661 -37.042 -29.934 1.00 63.03 91 GLN D C 1
ATOM 16730 O O . GLN D 1 93 ? -55.709 -36.497 -29.550 1.00 71.54 91 GLN D O 1
ATOM 16744 N N . SER D 1 94 ? -53.846 -37.676 -29.117 1.00 55.20 92 SER D N 1
ATOM 16745 C CA . SER D 1 94 ? -54.121 -37.759 -27.706 1.00 60.33 92 SER D CA 1
ATOM 16746 C C . SER D 1 94 ? -52.808 -37.729 -26.954 1.00 60.09 92 SER D C 1
ATOM 16747 O O . SER D 1 94 ? -51.739 -37.866 -27.556 1.00 62.62 92 SER D O 1
ATOM 16755 N N . LEU D 1 95 ? -52.904 -37.507 -25.651 1.00 62.70 93 LEU D N 1
ATOM 16756 C CA . LEU D 1 95 ? -51.760 -37.549 -24.754 1.00 62.84 93 LEU D CA 1
ATOM 16757 C C . LEU D 1 95 ? -52.049 -38.634 -23.735 1.00 70.23 93 LEU D C 1
ATOM 16758 O O . LEU D 1 95 ? -53.192 -38.740 -23.250 1.00 72.25 93 LEU D O 1
ATOM 16774 N N . PRO D 1 96 ? -51.053 -39.482 -23.438 1.00 68.34 94 PRO D N 1
ATOM 16775 C CA . PRO D 1 96 ? -51.283 -40.470 -22.374 1.00 69.52 94 PRO D CA 1
ATOM 16776 C C . PRO D 1 96 ? -51.463 -39.794 -21.013 1.00 68.61 94 PRO D C 1
ATOM 16777 O O . PRO D 1 96 ? -50.881 -38.725 -20.820 1.00 71.04 94 PRO D O 1
ATOM 16788 N N . ASN D 1 97 ? -52.277 -40.347 -20.113 1.00 67.07 95 ASN D N 1
ATOM 16789 C CA . ASN D 1 97 ? -52.413 -39.740 -18.788 1.00 78.43 95 ASN D CA 1
ATOM 16790 C C . ASN D 1 97 ? -51.019 -39.843 -18.126 1.00 76.12 95 ASN D C 1
ATOM 16791 O O . ASN D 1 97 ? -50.290 -40.824 -18.312 1.00 76.05 95 ASN D O 1
ATOM 16802 N N . GLY D 1 98 ? -50.616 -38.763 -17.464 1.00 75.24 96 GLY D N 1
ATOM 16803 C CA . GLY D 1 98 ? -49.349 -38.683 -16.741 1.00 73.32 96 GLY D CA 1
ATOM 16804 C C . GLY D 1 98 ? -48.087 -38.506 -17.562 1.00 73.12 96 GLY D C 1
ATOM 16805 O O . GLY D 1 98 ? -46.982 -38.646 -17.039 1.00 67.26 96 GLY D O 1
ATOM 16809 N N . THR D 1 99 ? -48.249 -38.174 -18.845 1.00 76.69 97 THR D N 1
ATOM 16810 C CA . THR D 1 99 ? -47.115 -38.117 -19.773 1.00 62.37 97 THR D CA 1
ATOM 16811 C C . THR D 1 99 ? -46.078 -37.154 -19.268 1.00 61.02 97 THR D C 1
ATOM 16812 O O . THR D 1 99 ? -44.892 -37.411 -19.385 1.00 64.82 97 THR D O 1
ATOM 16823 N N . PHE D 1 100 ? -46.532 -36.088 -18.613 1.00 63.93 98 PHE D N 1
ATOM 16824 C CA . PHE D 1 100 ? -45.612 -35.070 -18.119 1.00 53.91 98 PHE D CA 1
ATOM 16825 C C . PHE D 1 100 ? -45.386 -35.031 -16.612 1.00 51.09 98 PHE D C 1
ATOM 16826 O O . PHE D 1 100 ? -44.666 -34.131 -16.151 1.00 57.54 98 PHE D O 1
ATOM 16843 N N . ASP D 1 101 ? -45.941 -35.983 -15.853 1.00 54.28 99 ASP D N 1
ATOM 16844 C CA . ASP D 1 101 ? -45.929 -35.921 -14.363 1.00 65.91 99 ASP D CA 1
ATOM 16845 C C . ASP D 1 101 ? -44.564 -35.791 -13.661 1.00 61.65 99 ASP D C 1
ATOM 16846 O O . ASP D 1 101 ? -44.451 -35.144 -12.626 1.00 66.70 99 ASP D O 1
ATOM 16855 N N . LYS D 1 102 ? -43.528 -36.337 -14.276 1.00 57.09 100 LYS D N 1
ATOM 16856 C CA . LYS D 1 102 ? -42.209 -36.355 -13.690 1.00 55.81 100 LYS D CA 1
ATOM 16857 C C . LYS D 1 102 ? -41.418 -35.120 -14.100 1.00 56.90 100 LYS D C 1
ATOM 16858 O O . LYS D 1 102 ? -40.328 -34.886 -13.571 1.00 50.86 100 LYS D O 1
ATOM 16877 N N . LEU D 1 103 ? -41.974 -34.295 -14.999 1.00 52.78 101 LEU D N 1
ATOM 16878 C CA . LEU D 1 103 ? -41.225 -33.135 -15.507 1.00 52.34 101 LEU D CA 1
ATOM 16879 C C . LEU D 1 103 ? -41.442 -31.902 -14.625 1.00 56.59 101 LEU D C 1
ATOM 16880 O O . LEU D 1 103 ? -41.785 -30.834 -15.114 1.00 53.20 101 LEU D O 1
ATOM 16896 N N . THR D 1 104 ? -41.128 -32.026 -13.337 1.00 57.38 102 THR D N 1
ATOM 16897 C CA . THR D 1 104 ? -41.446 -30.985 -12.375 1.00 52.10 102 THR D CA 1
ATOM 16898 C C . THR D 1 104 ? -40.643 -29.696 -12.542 1.00 41.52 102 THR D C 1
ATOM 16899 O O . THR D 1 104 ? -40.951 -28.657 -11.923 1.00 54.39 102 THR D O 1
ATOM 16910 N N . ASN D 1 105 ? -39.575 -29.769 -13.315 1.00 42.16 103 ASN D N 1
ATOM 16911 C CA . ASN D 1 105 ? -38.739 -28.595 -13.596 1.00 50.83 103 ASN D CA 1
ATOM 16912 C C . ASN D 1 105 ? -39.077 -27.976 -14.980 1.00 44.79 103 ASN D C 1
ATOM 16913 O O . ASN D 1 105 ? -38.437 -27.002 -15.427 1.00 45.53 103 ASN D O 1
ATOM 16924 N N . LEU D 1 106 ? -40.108 -28.486 -15.638 1.00 48.48 104 LEU D N 1
ATOM 16925 C CA . LEU D 1 106 ? -40.382 -28.017 -16.990 1.00 40.50 104 LEU D CA 1
ATOM 16926 C C . LEU D 1 106 ? -40.745 -26.523 -16.975 1.00 43.54 104 LEU D C 1
ATOM 16927 O O . LEU D 1 106 ? -41.508 -26.058 -16.113 1.00 47.04 104 LEU D O 1
ATOM 16943 N N . GLN D 1 107 ? -40.155 -25.755 -17.888 1.00 36.49 105 GLN D N 1
ATOM 16944 C CA . GLN D 1 107 ? -40.430 -24.310 -17.973 1.00 42.83 105 GLN D CA 1
ATOM 16945 C C . GLN D 1 107 ? -41.172 -23.976 -19.279 1.00 51.54 105 GLN D C 1
ATOM 16946 O O . GLN D 1 107 ? -41.936 -22.999 -19.315 1.00 46.32 105 GLN D O 1
ATOM 16960 N N . ASN D 1 108 ? -40.876 -24.714 -20.355 1.00 45.14 106 ASN D N 1
ATOM 16961 C CA . ASN D 1 108 ? -41.514 -24.485 -21.671 1.00 41.57 106 ASN D CA 1
ATOM 16962 C C . ASN D 1 108 ? -42.000 -25.784 -22.270 1.00 41.16 106 ASN D C 1
ATOM 16963 O O . ASN D 1 108 ? -41.188 -26.693 -22.481 1.00 40.26 106 ASN D O 1
ATOM 16974 N N . LEU D 1 109 ? -43.305 -25.864 -22.556 1.00 39.26 107 LEU D N 1
ATOM 16975 C CA . LEU D 1 109 ? -43.889 -27.040 -23.209 1.00 35.04 107 LEU D CA 1
ATOM 16976 C C . LEU D 1 109 ? -44.601 -26.580 -24.518 1.00 51.44 107 LEU D C 1
ATOM 16977 O O . LEU D 1 109 ? -45.549 -25.794 -24.504 1.00 40.81 107 LEU D O 1
ATOM 16993 N N . ASP D 1 110 ? -44.159 -27.086 -25.656 1.00 42.51 108 ASP D N 1
ATOM 16994 C CA . ASP D 1 110 ? -44.704 -26.621 -26.912 1.00 48.06 108 ASP D CA 1
ATOM 16995 C C . ASP D 1 110 ? -45.372 -27.777 -27.636 1.00 47.13 108 ASP D C 1
ATOM 16996 O O . ASP D 1 110 ? -44.689 -28.738 -28.009 1.00 37.49 108 ASP D O 1
ATOM 17005 N N . LEU D 1 111 ? -46.707 -27.699 -27.753 1.00 44.03 109 LEU D N 1
ATOM 17006 C CA . LEU D 1 111 ? -47.508 -28.747 -28.404 1.00 45.01 109 LEU D CA 1
ATOM 17007 C C . LEU D 1 111 ? -48.239 -28.214 -29.671 1.00 45.61 109 LEU D C 1
ATOM 17008 O O . LEU D 1 111 ? -49.231 -28.772 -30.125 1.00 48.61 109 LEU D O 1
ATOM 17024 N N . SER D 1 112 ? -47.787 -27.076 -30.173 1.00 41.29 110 SER D N 1
ATOM 17025 C CA . SER D 1 112 ? -48.397 -26.434 -31.317 1.00 46.90 110 SER D CA 1
ATOM 17026 C C . SER D 1 112 ? -48.349 -27.302 -32.582 1.00 47.84 110 SER D C 1
ATOM 17027 O O . SER D 1 112 ? -47.424 -28.116 -32.763 1.00 43.74 110 SER D O 1
ATOM 17035 N N . PHE D 1 113 ? -49.341 -27.116 -33.458 1.00 45.94 111 PHE D N 1
ATOM 17036 C CA . PHE D 1 113 ? -49.394 -27.826 -34.766 1.00 43.67 111 PHE D CA 1
ATOM 17037 C C . PHE D 1 113 ? -49.311 -29.328 -34.584 1.00 37.64 111 PHE D C 1
ATOM 17038 O O . PHE D 1 113 ? -48.381 -29.992 -35.069 1.00 43.78 111 PHE D O 1
ATOM 17055 N N . ASN D 1 114 ? -50.250 -29.829 -33.800 1.00 39.25 112 ASN D N 1
ATOM 17056 C CA . ASN D 1 114 ? -50.528 -31.253 -33.653 1.00 47.08 112 ASN D CA 1
ATOM 17057 C C . ASN D 1 114 ? -52.030 -31.438 -33.893 1.00 53.36 112 ASN D C 1
ATOM 17058 O O . ASN D 1 114 ? -52.673 -30.521 -34.399 1.00 44.61 112 ASN D O 1
ATOM 17069 N N . GLN D 1 115 ? -52.595 -32.587 -33.546 1.00 48.29 113 GLN D N 1
ATOM 17070 C CA . GLN D 1 115 ? -54.027 -32.822 -33.808 1.00 54.95 113 GLN D CA 1
ATOM 17071 C C . GLN D 1 115 ? -54.768 -33.266 -32.551 1.00 52.38 113 GLN D C 1
ATOM 17072 O O . GLN D 1 115 ? -55.610 -34.159 -32.610 1.00 50.59 113 GLN D O 1
ATOM 17086 N N . LEU D 1 116 ? -54.398 -32.687 -31.414 1.00 45.45 114 LEU D N 1
ATOM 17087 C CA . LEU D 1 116 ? -55.009 -33.034 -30.142 1.00 56.80 114 LEU D CA 1
ATOM 17088 C C . LEU D 1 116 ? -56.488 -32.701 -30.087 1.00 58.74 114 LEU D C 1
ATOM 17089 O O . LEU D 1 116 ? -56.918 -31.565 -30.352 1.00 52.29 114 LEU D O 1
ATOM 17105 N N . GLN D 1 117 ? -57.275 -33.706 -29.743 1.00 64.08 115 GLN D N 1
ATOM 17106 C CA . GLN D 1 117 ? -58.718 -33.527 -29.750 1.00 69.59 115 GLN D CA 1
ATOM 17107 C C . GLN D 1 117 ? -59.210 -33.331 -28.305 1.00 69.46 115 GLN D C 1
ATOM 17108 O O . GLN D 1 117 ? -60.269 -32.740 -28.074 1.00 76.08 115 GLN D O 1
ATOM 17122 N N . SER D 1 118 ? -58.381 -33.723 -27.328 1.00 57.70 116 SER D N 1
ATOM 17123 C CA . SER D 1 118 ? -58.725 -33.521 -25.924 1.00 60.52 116 SER D CA 1
ATOM 17124 C C . SER D 1 118 ? -57.468 -33.503 -25.080 1.00 57.99 116 SER D C 1
ATOM 17125 O O . SER D 1 118 ? -56.418 -33.948 -25.520 1.00 61.83 116 SER D O 1
ATOM 17133 N N . LEU D 1 119 ? -57.599 -33.044 -23.844 1.00 63.77 117 LEU D N 1
ATOM 17134 C CA . LEU D 1 119 ? -56.501 -33.085 -22.870 1.00 66.64 117 LEU D CA 1
ATOM 17135 C C . LEU D 1 119 ? -56.873 -34.002 -21.719 1.00 71.74 117 LEU D C 1
ATOM 17136 O O . LEU D 1 119 ? -57.985 -33.937 -21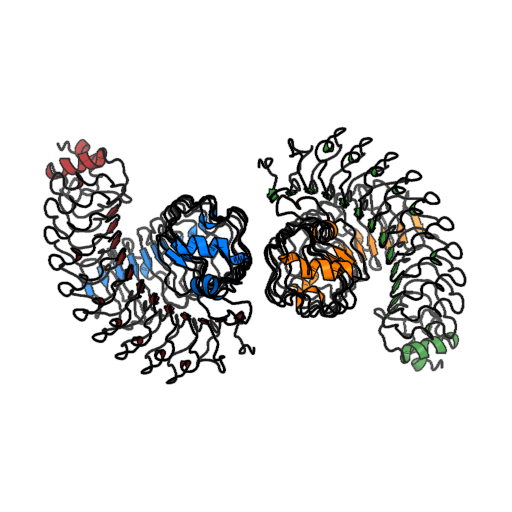.206 1.00 74.33 117 LEU D O 1
ATOM 17152 N N . PRO D 1 120 ? -55.941 -34.877 -21.312 1.00 72.50 118 PRO D N 1
ATOM 17153 C CA . PRO D 1 120 ? -56.243 -35.693 -20.138 1.00 68.07 118 PRO D CA 1
ATOM 17154 C C . PRO D 1 120 ? -56.502 -34.831 -18.917 1.00 73.53 118 PRO D C 1
ATOM 17155 O O . PRO D 1 120 ? -55.901 -33.768 -18.734 1.00 70.52 118 PRO D O 1
ATOM 17166 N N . ASN D 1 121 ? -57.383 -35.316 -18.057 1.00 76.53 119 ASN D N 1
ATOM 17167 C CA . ASN D 1 121 ? -57.602 -34.682 -16.785 1.00 77.50 119 ASN D CA 1
ATOM 17168 C C . ASN D 1 121 ? -56.266 -34.668 -16.012 1.00 74.56 119 ASN D C 1
ATOM 17169 O O . ASN D 1 121 ? -55.539 -35.673 -15.978 1.00 70.96 119 ASN D O 1
ATOM 17180 N N . GLY D 1 122 ? -55.912 -33.502 -15.469 1.00 63.86 120 GLY D N 1
ATOM 17181 C CA . GLY D 1 122 ? -54.737 -33.364 -14.631 1.00 62.99 120 GLY D CA 1
ATOM 17182 C C . GLY D 1 122 ? -53.383 -33.406 -15.326 1.00 65.40 120 GLY D C 1
ATOM 17183 O O . GLY D 1 122 ? -52.338 -33.516 -14.657 1.00 70.56 120 GLY D O 1
ATOM 17187 N N . VAL D 1 123 ? -53.401 -33.324 -16.656 1.00 59.54 121 VAL D N 1
ATOM 17188 C CA . VAL D 1 123 ? -52.189 -33.420 -17.474 1.00 51.17 121 VAL D CA 1
ATOM 17189 C C . VAL D 1 123 ? -51.102 -32.415 -17.202 1.00 57.52 121 VAL D C 1
ATOM 17190 O O . VAL D 1 123 ? -49.922 -32.727 -17.364 1.00 62.72 121 VAL D O 1
ATOM 17203 N N . PHE D 1 124 ? -51.466 -31.247 -16.700 1.00 61.22 122 PHE D N 1
ATOM 17204 C CA . PHE D 1 124 ? -50.471 -30.216 -16.433 1.00 50.95 122 PHE D CA 1
ATOM 17205 C C . PHE D 1 124 ? -50.257 -30.022 -14.946 1.00 50.08 122 PHE D C 1
ATOM 17206 O O . PHE D 1 124 ? -49.503 -29.133 -14.523 1.00 47.77 122 PHE D O 1
ATOM 17223 N N . ASP D 1 125 ? -50.921 -30.844 -14.152 1.00 53.41 123 ASP D N 1
ATOM 17224 C CA . ASP D 1 125 ? -50.966 -30.620 -12.704 1.00 58.75 123 ASP D CA 1
ATOM 17225 C C . ASP D 1 125 ? -49.634 -30.626 -11.951 1.00 55.81 123 ASP D C 1
ATOM 17226 O O . ASP D 1 125 ? -49.560 -30.006 -10.872 1.00 51.79 123 ASP D O 1
ATOM 17235 N N . LYS D 1 126 ? -48.612 -31.300 -12.490 1.00 50.30 124 LYS D N 1
ATOM 17236 C CA . LYS D 1 126 ? -47.306 -31.383 -11.831 1.00 50.06 124 LYS D CA 1
ATOM 17237 C C . LYS D 1 126 ? -46.328 -30.313 -12.312 1.00 53.72 124 LYS D C 1
ATOM 17238 O O . LYS D 1 126 ? -45.213 -30.172 -11.770 1.00 55.06 124 LYS D O 1
ATOM 17257 N N . LEU D 1 127 ? -46.763 -29.501 -13.275 1.00 52.55 125 LEU D N 1
ATOM 17258 C CA . LEU D 1 127 ? -45.859 -28.554 -13.920 1.00 46.63 125 LEU D CA 1
ATOM 17259 C C . LEU D 1 127 ? -45.887 -27.183 -13.266 1.00 51.85 125 LEU D C 1
ATOM 17260 O O . LEU D 1 127 ? -46.088 -26.176 -13.941 1.00 50.80 125 LEU D O 1
ATOM 17276 N N . THR D 1 128 ? -45.588 -27.149 -11.963 1.00 48.12 126 THR D N 1
ATOM 17277 C CA . THR D 1 128 ? -45.714 -25.931 -11.163 1.00 45.22 126 THR D CA 1
ATOM 17278 C C . THR D 1 128 ? -44.712 -24.827 -11.530 1.00 44.71 126 THR D C 1
ATOM 17279 O O . THR D 1 128 ? -44.868 -23.671 -11.133 1.00 54.35 126 THR D O 1
ATOM 17290 N N . ASN D 1 129 ? -43.672 -25.173 -12.266 1.00 43.89 127 ASN D N 1
ATOM 17291 C CA . ASN D 1 129 ? -42.739 -24.153 -12.730 1.00 47.26 127 ASN D CA 1
ATOM 17292 C C . ASN D 1 129 ? -42.974 -23.773 -14.210 1.00 42.55 127 ASN D C 1
ATOM 17293 O O . ASN D 1 129 ? -42.219 -22.981 -14.763 1.00 48.83 127 ASN D O 1
ATOM 17304 N N . LEU D 1 130 ? -44.000 -24.316 -14.848 1.00 44.47 128 LEU D N 1
ATOM 17305 C CA . LEU D 1 130 ? -44.216 -23.972 -16.269 1.00 42.03 128 LEU D CA 1
ATOM 17306 C C . LEU D 1 130 ? -44.395 -22.454 -16.446 1.00 41.42 128 LEU D C 1
ATOM 17307 O O . LEU D 1 130 ? -45.177 -21.814 -15.747 1.00 41.46 128 LEU D O 1
ATOM 17323 N N . GLN D 1 131 ? -43.667 -21.883 -17.401 1.00 38.75 129 GLN D N 1
ATOM 17324 C CA . GLN D 1 131 ? -43.779 -20.457 -17.704 1.00 46.20 129 GLN D CA 1
ATOM 17325 C C . GLN D 1 131 ? -44.589 -20.240 -19.003 1.00 50.21 129 GLN D C 1
ATOM 17326 O O . GLN D 1 131 ? -45.382 -19.302 -19.116 1.00 51.18 129 GLN D O 1
ATOM 17340 N N . THR D 1 132 ? -44.380 -21.136 -19.962 1.00 47.14 130 THR D N 1
ATOM 17341 C CA . THR D 1 132 ? -44.914 -20.991 -21.301 1.00 47.85 130 THR D CA 1
ATOM 17342 C C . THR D 1 132 ? -45.567 -22.286 -21.773 1.00 46.81 130 THR D C 1
ATOM 17343 O O . THR D 1 132 ? -44.936 -23.358 -21.799 1.00 37.04 130 THR D O 1
ATOM 17354 N N . LEU D 1 133 ? -46.818 -22.183 -22.203 1.00 43.34 131 LEU D N 1
ATOM 17355 C CA . LEU D 1 133 ? -47.541 -23.353 -22.691 1.00 42.09 131 LEU D CA 1
ATOM 17356 C C . LEU D 1 133 ? -48.146 -23.067 -24.076 1.00 47.09 131 LEU D C 1
ATOM 17357 O O . LEU D 1 133 ? -49.057 -22.231 -24.187 1.00 37.05 131 LEU D O 1
ATOM 17373 N N . HIS D 1 134 ? -47.701 -23.807 -25.099 1.00 43.93 132 HIS D N 1
ATOM 17374 C CA . HIS D 1 134 ? -48.158 -23.605 -26.499 1.00 44.82 132 HIS D CA 1
ATOM 17375 C C . HIS D 1 134 ? -49.073 -24.726 -26.960 1.00 43.01 132 HIS D C 1
ATOM 17376 O O . HIS D 1 134 ? -48.604 -25.859 -27.124 1.00 39.98 132 HIS D O 1
ATOM 17391 N N . LEU D 1 135 ? -50.346 -24.409 -27.213 1.00 44.01 133 LEU D N 1
ATOM 17392 C CA . LEU D 1 135 ? -51.324 -25.410 -27.673 1.00 43.55 133 LEU D CA 1
ATOM 17393 C C . LEU D 1 135 ? -51.951 -24.951 -29.016 1.00 51.35 133 LEU D C 1
ATOM 17394 O O . LEU D 1 135 ? -53.000 -25.446 -29.471 1.00 43.33 133 LEU D O 1
ATOM 17410 N N . ARG D 1 136 ? -51.241 -24.075 -29.703 1.00 48.16 134 ARG D N 1
ATOM 17411 C CA . ARG D 1 136 ? -51.789 -23.442 -30.891 1.00 50.81 134 ARG D CA 1
ATOM 17412 C C . ARG D 1 136 ? -52.020 -24.436 -32.032 1.00 46.40 134 ARG D C 1
ATOM 17413 O O . ARG D 1 136 ? -51.278 -25.395 -32.216 1.00 49.07 134 ARG D O 1
ATOM 17434 N N . SER D 1 137 ? -53.094 -24.221 -32.778 1.00 47.72 135 SER D N 1
ATOM 17435 C CA . SER D 1 137 ? -53.350 -25.046 -33.975 1.00 47.71 135 SER D CA 1
ATOM 17436 C C . SER D 1 137 ? -53.456 -26.557 -33.688 1.00 40.71 135 SER D C 1
ATOM 17437 O O . SER D 1 137 ? -52.667 -27.367 -34.196 1.00 37.55 135 SER D O 1
ATOM 17445 N N . ASN D 1 138 ? -54.397 -26.904 -32.815 1.00 43.31 136 ASN D N 1
ATOM 17446 C CA . ASN D 1 138 ? -54.774 -28.285 -32.547 1.00 42.35 136 ASN D CA 1
ATOM 17447 C C . ASN D 1 138 ? -56.266 -28.446 -32.825 1.00 51.11 136 ASN D C 1
ATOM 17448 O O . ASN D 1 138 ? -56.842 -27.666 -33.595 1.00 43.31 136 ASN D O 1
ATOM 17459 N N . GLN D 1 139 ? -56.890 -29.450 -32.223 1.00 56.15 137 GLN D N 1
ATOM 17460 C CA . GLN D 1 139 ? -58.290 -29.716 -32.515 1.00 57.11 137 GLN D CA 1
ATOM 17461 C C . GLN D 1 139 ? -59.086 -29.729 -31.225 1.00 57.62 137 GLN D C 1
ATOM 17462 O O . GLN D 1 139 ? -60.046 -30.481 -31.119 1.00 55.77 137 GLN D O 1
ATOM 17476 N N . LEU D 1 140 ? -58.688 -28.930 -30.225 1.00 51.52 138 LEU D N 1
ATOM 17477 C CA . LEU D 1 140 ? -59.384 -28.988 -28.935 1.00 50.18 138 LEU D CA 1
ATOM 17478 C C . LEU D 1 140 ? -60.787 -28.380 -29.029 1.00 51.57 138 LEU D C 1
ATOM 17479 O O . LEU D 1 140 ? -60.989 -27.269 -29.541 1.00 48.65 138 LEU D O 1
ATOM 17495 N N . GLN D 1 141 ? -61.766 -29.149 -28.579 1.00 51.39 139 GLN D N 1
ATOM 17496 C CA . GLN D 1 141 ? -63.147 -28.676 -28.592 1.00 68.64 139 GLN D CA 1
ATOM 17497 C C . GLN D 1 141 ? -63.635 -28.222 -27.243 1.00 60.51 139 GLN D C 1
ATOM 17498 O O . GLN D 1 141 ? -64.562 -27.414 -27.150 1.00 70.05 139 GLN D O 1
ATOM 17512 N N . SER D 1 142 ? -62.994 -28.738 -26.201 1.00 59.16 140 SER D N 1
ATOM 17513 C CA . SER D 1 142 ? -63.311 -28.345 -24.845 1.00 58.88 140 SER D CA 1
ATOM 17514 C C . SER D 1 142 ? -62.069 -28.463 -23.960 1.00 65.95 140 SER D C 1
ATOM 17515 O O . SER D 1 142 ? -61.101 -29.119 -24.337 1.00 71.05 140 SER D O 1
ATOM 17523 N N . LEU D 1 143 ? -62.135 -27.902 -22.755 1.00 62.86 141 LEU D N 1
ATOM 17524 C CA . LEU D 1 143 ? -61.011 -27.949 -21.807 1.00 64.90 141 LEU D CA 1
ATOM 17525 C C . LEU D 1 143 ? -61.485 -28.577 -20.527 1.00 66.97 141 LEU D C 1
ATOM 17526 O O . LEU D 1 143 ? -62.617 -28.304 -20.084 1.00 66.90 141 LEU D O 1
ATOM 17542 N N . PRO D 1 144 ? -60.669 -29.496 -19.964 1.00 64.20 142 PRO D N 1
ATOM 17543 C CA . PRO D 1 144 ? -61.127 -30.021 -18.673 1.00 66.46 142 PRO D CA 1
ATOM 17544 C C . PRO D 1 144 ? -61.188 -28.885 -17.637 1.00 72.67 142 PRO D C 1
ATOM 17545 O O . PRO D 1 144 ? -60.376 -27.954 -17.668 1.00 71.24 142 PRO D O 1
ATOM 17556 N N . ASN D 1 145 ? -62.130 -28.979 -16.703 1.00 76.87 143 ASN D N 1
ATOM 17557 C CA . ASN D 1 145 ? -62.209 -27.991 -15.647 1.00 75.18 143 ASN D CA 1
ATOM 17558 C C . ASN D 1 145 ? -60.933 -28.076 -14.825 1.00 69.63 143 ASN D C 1
ATOM 17559 O O . ASN D 1 145 ? -60.412 -29.180 -14.616 1.00 70.48 143 ASN D O 1
ATOM 17570 N N . GLY D 1 146 ? -60.457 -26.941 -14.315 1.00 58.28 144 GLY D N 1
ATOM 17571 C CA . GLY D 1 146 ? -59.286 -26.933 -13.444 1.00 69.93 144 GLY D CA 1
ATOM 17572 C C . GLY D 1 146 ? -57.951 -27.319 -14.101 1.00 67.18 144 GLY D C 1
ATOM 17573 O O . GLY D 1 146 ? -56.956 -27.512 -13.412 1.00 75.05 144 GLY D O 1
ATOM 17577 N N . VAL D 1 147 ? -57.932 -27.447 -15.422 1.00 65.05 145 VAL D N 1
ATOM 17578 C CA . VAL D 1 147 ? -56.763 -27.953 -16.166 1.00 49.96 145 VAL D CA 1
ATOM 17579 C C . VAL D 1 147 ? -55.536 -27.080 -16.044 1.00 55.91 145 VAL D C 1
ATOM 17580 O O . VAL D 1 147 ? -54.421 -27.589 -16.126 1.00 54.53 145 VAL D O 1
ATOM 17593 N N . PHE D 1 148 ? -55.720 -25.776 -15.834 1.00 57.94 146 PHE D N 1
ATOM 17594 C CA . PHE D 1 148 ? -54.573 -24.878 -15.639 1.00 55.01 146 PHE D CA 1
ATOM 17595 C C . PHE D 1 148 ? -54.329 -24.466 -14.200 1.00 56.67 146 PHE D C 1
ATOM 17596 O O . PHE D 1 148 ? -53.405 -23.687 -13.939 1.00 53.64 146 PHE D O 1
ATOM 17613 N N . ASP D 1 149 ? -55.102 -25.034 -13.276 1.00 59.42 147 ASP D N 1
ATOM 17614 C CA . ASP D 1 149 ? -55.160 -24.535 -11.901 1.00 66.46 147 ASP D CA 1
ATOM 17615 C C . ASP D 1 149 ? -53.818 -24.556 -11.173 1.00 60.93 147 ASP D C 1
ATOM 17616 O O . ASP D 1 149 ? -53.534 -23.642 -10.420 1.00 63.28 147 ASP D O 1
ATOM 17625 N N . LYS D 1 150 ? -52.942 -25.495 -11.521 1.00 61.64 148 LYS D N 1
ATOM 17626 C CA . LYS D 1 150 ? -51.651 -25.640 -10.837 1.00 66.88 148 LYS D CA 1
ATOM 17627 C C . LYS D 1 150 ? -50.504 -24.856 -11.461 1.00 58.18 148 LYS D C 1
ATOM 17628 O O . LYS D 1 150 ? -49.396 -24.876 -10.921 1.00 54.70 148 LYS D O 1
ATOM 17647 N N . LEU D 1 151 ? -50.762 -24.168 -12.576 1.00 51.86 149 LEU D N 1
ATOM 17648 C CA . LEU D 1 151 ? -49.709 -23.494 -13.342 1.00 46.62 149 LEU D CA 1
ATOM 17649 C C . LEU D 1 151 ? -49.484 -22.058 -12.826 1.00 55.48 149 LEU D C 1
ATOM 17650 O O . LEU D 1 151 ? -49.609 -21.082 -13.560 1.00 48.15 149 LEU D O 1
ATOM 17666 N N . THR D 1 152 ? -49.115 -21.939 -11.556 1.00 51.78 150 THR D N 1
ATOM 17667 C CA . THR D 1 152 ? -49.029 -20.625 -10.931 1.00 56.76 150 THR D CA 1
ATOM 17668 C C . THR D 1 152 ? -47.876 -19.769 -11.427 1.00 47.40 150 THR D C 1
ATOM 17669 O O . THR D 1 152 ? -47.912 -18.545 -11.285 1.00 55.08 150 THR D O 1
ATOM 17680 N N . SER D 1 153 ? -46.883 -20.372 -12.059 1.00 47.28 151 SER D N 1
ATOM 17681 C CA . SER D 1 153 ? -45.818 -19.558 -12.638 1.00 53.45 151 SER D CA 1
ATOM 17682 C C . SER D 1 153 ? -46.081 -19.182 -14.115 1.00 53.33 151 SER D C 1
ATOM 17683 O O . SER D 1 153 ? -45.300 -18.453 -14.732 1.00 45.64 151 SER D O 1
ATOM 17691 N N . LEU D 1 154 ? -47.199 -19.615 -14.669 1.00 45.22 152 LEU D N 1
ATOM 17692 C CA . LEU D 1 154 ? -47.410 -19.392 -16.115 1.00 45.41 152 LEU D CA 1
ATOM 17693 C C . LEU D 1 154 ? -47.545 -17.905 -16.464 1.00 39.80 152 LEU D C 1
ATOM 17694 O O . LEU D 1 154 ? -48.408 -17.202 -15.953 1.00 50.28 152 LEU D O 1
ATOM 17710 N N . THR D 1 155 ? -46.763 -17.468 -17.431 1.00 39.16 153 THR D N 1
ATOM 17711 C CA . THR D 1 155 ? -46.834 -16.104 -17.944 1.00 34.00 153 THR D CA 1
ATOM 17712 C C . THR D 1 155 ? -47.354 -16.039 -19.428 1.00 49.14 153 THR D C 1
ATOM 17713 O O . THR D 1 155 ? -47.686 -14.976 -19.922 1.00 46.82 153 THR D O 1
ATOM 17724 N N . PHE D 1 156 ? -47.335 -17.160 -20.137 1.00 47.46 154 PHE D N 1
ATOM 17725 C CA . PHE D 1 156 ? -47.759 -17.202 -21.558 1.00 41.66 154 PHE D CA 1
ATOM 17726 C C . PHE D 1 156 ? -48.648 -18.403 -21.843 1.00 41.67 154 PHE D C 1
ATOM 17727 O O . PHE D 1 156 ? -48.233 -19.535 -21.601 1.00 40.13 154 PHE D O 1
ATOM 17744 N N . LEU D 1 157 ? -49.842 -18.180 -22.393 1.00 40.35 155 LEU D N 1
ATOM 17745 C CA . LEU D 1 157 ? -50.738 -19.302 -22.721 1.00 39.02 155 LEU D CA 1
ATOM 17746 C C . LEU D 1 157 ? -51.318 -19.136 -24.136 1.00 48.95 155 LEU D C 1
ATOM 17747 O O . LEU D 1 157 ? -52.064 -18.175 -24.422 1.00 41.68 155 LEU D O 1
ATOM 17763 N N . ASP D 1 158 ? -51.026 -20.084 -25.016 1.00 45.33 156 ASP D N 1
ATOM 17764 C CA . ASP D 1 158 ? -51.526 -19.962 -26.375 1.00 44.03 156 ASP D CA 1
ATOM 17765 C C . ASP D 1 158 ? -52.503 -21.099 -26.677 1.00 43.17 156 ASP D C 1
ATOM 17766 O O . ASP D 1 158 ? -52.114 -22.267 -26.793 1.00 44.01 156 ASP D O 1
ATOM 17775 N N . LEU D 1 159 ? -53.781 -20.740 -26.764 1.00 45.92 157 LEU D N 1
ATOM 17776 C CA . LEU D 1 159 ? -54.858 -21.687 -27.122 1.00 43.19 157 LEU D CA 1
ATOM 17777 C C . LEU D 1 159 ? -55.454 -21.350 -28.512 1.00 44.47 157 LEU D C 1
ATOM 17778 O O . LEU D 1 159 ? -56.565 -21.783 -28.874 1.00 42.34 157 LEU D O 1
ATOM 17794 N N . SER D 1 160 ? -54.709 -20.589 -29.300 1.00 41.56 158 SER D N 1
ATOM 17795 C CA . SER D 1 160 ? -55.237 -20.081 -30.574 1.00 49.72 158 SER D CA 1
ATOM 17796 C C . SER D 1 160 ? -55.477 -21.213 -31.557 1.00 47.09 158 SER D C 1
ATOM 17797 O O . SER D 1 160 ? -54.870 -22.280 -31.454 1.00 46.38 158 SER D O 1
ATOM 17805 N N . THR D 1 161 ? -56.415 -21.002 -32.472 1.00 42.86 159 THR D N 1
ATOM 17806 C CA . THR D 1 161 ? -56.641 -21.952 -33.565 1.00 42.76 159 THR D CA 1
ATOM 17807 C C . THR D 1 161 ? -56.900 -23.378 -33.071 1.00 35.82 159 THR D C 1
ATOM 17808 O O . THR D 1 161 ? -56.288 -24.355 -33.499 1.00 47.69 159 THR D O 1
ATOM 17819 N N . ASN D 1 162 ? -57.862 -23.496 -32.196 1.00 40.99 160 ASN D N 1
ATOM 17820 C CA . ASN D 1 162 ? -58.418 -24.782 -31.882 1.00 56.31 160 ASN D CA 1
ATOM 17821 C C . ASN D 1 162 ? -59.877 -24.767 -32.339 1.00 55.77 160 ASN D C 1
ATOM 17822 O O . ASN D 1 162 ? -60.211 -24.026 -33.276 1.00 62.79 160 ASN D O 1
ATOM 17833 N N . GLN D 1 163 ? -60.713 -25.602 -31.729 1.00 50.15 161 GLN D N 1
ATOM 17834 C CA . GLN D 1 163 ? -62.138 -25.691 -32.072 1.00 57.01 161 GLN D CA 1
ATOM 17835 C C . GLN D 1 163 ? -63.010 -25.408 -30.825 1.00 57.15 161 GLN D C 1
ATOM 17836 O O . GLN D 1 163 ? -64.093 -25.944 -30.709 1.00 61.38 161 GLN D O 1
ATOM 17850 N N . LEU D 1 164 ? -62.526 -24.600 -29.887 1.00 55.42 162 LEU D N 1
ATOM 17851 C CA . LEU D 1 164 ? -63.224 -24.413 -28.613 1.00 53.71 162 LEU D CA 1
ATOM 17852 C C . LEU D 1 164 ? -64.542 -23.694 -28.777 1.00 54.15 162 LEU D C 1
ATOM 17853 O O . LEU D 1 164 ? -64.570 -22.579 -29.289 1.00 67.45 162 LEU D O 1
ATOM 17869 N N . GLN D 1 165 ? -65.624 -24.305 -28.302 1.00 51.45 163 GLN D N 1
ATOM 17870 C CA . GLN D 1 165 ? -66.943 -23.706 -28.405 1.00 59.14 163 GLN D CA 1
ATOM 17871 C C . GLN D 1 165 ? -67.315 -23.008 -27.103 1.00 62.45 163 GLN D C 1
ATOM 17872 O O . GLN D 1 165 ? -68.267 -22.218 -27.061 1.00 63.86 163 GLN D O 1
ATOM 17886 N N . SER D 1 166 ? -66.568 -23.305 -26.039 1.00 59.23 164 SER D N 1
ATOM 17887 C CA . SER D 1 166 ? -66.809 -22.668 -24.748 1.00 68.82 164 SER D CA 1
ATOM 17888 C C . SER D 1 166 ? -65.601 -22.801 -23.835 1.00 69.32 164 SER D C 1
ATOM 17889 O O . SER D 1 166 ? -64.757 -23.663 -24.016 1.00 69.49 164 SER D O 1
ATOM 17897 N N . LEU D 1 167 ? -65.580 -21.954 -22.821 1.00 69.48 165 LEU D N 1
ATOM 17898 C CA . LEU D 1 167 ? -64.589 -21.976 -21.762 1.00 59.12 165 LEU D CA 1
ATOM 17899 C C . LEU D 1 167 ? -65.261 -22.312 -20.437 1.00 67.31 165 LEU D C 1
ATOM 17900 O O . LEU D 1 167 ? -66.343 -21.787 -20.141 1.00 73.84 165 LEU D O 1
ATOM 17916 N N . PRO D 1 168 ? -64.664 -23.224 -19.652 1.00 69.56 166 PRO D N 1
ATOM 17917 C CA . PRO D 1 168 ? -65.276 -23.484 -18.337 1.00 71.40 166 PRO D CA 1
ATOM 17918 C C . PRO D 1 168 ? -65.162 -22.267 -17.419 1.00 67.72 166 PRO D C 1
ATOM 17919 O O . PRO D 1 168 ? -64.256 -21.462 -17.619 1.00 59.70 166 PRO D O 1
ATOM 17930 N N . ASN D 1 169 ? -66.077 -22.106 -16.468 1.00 70.61 167 ASN D N 1
ATOM 17931 C CA . ASN D 1 169 ? -65.989 -21.004 -15.515 1.00 69.85 167 ASN D CA 1
ATOM 17932 C C . ASN D 1 169 ? -64.731 -21.137 -14.668 1.00 73.62 167 ASN D C 1
ATOM 17933 O O . ASN D 1 169 ? -64.400 -22.236 -14.192 1.00 70.75 167 ASN D O 1
ATOM 17944 N N . GLY D 1 170 ? -64.037 -20.013 -14.482 1.00 66.76 168 GLY D N 1
ATOM 17945 C CA . GLY D 1 170 ? -62.840 -19.984 -13.660 1.00 62.30 168 GLY D CA 1
ATOM 17946 C C . GLY D 1 170 ? -61.588 -20.628 -14.262 1.00 67.82 168 GLY D C 1
ATOM 17947 O O . GLY D 1 170 ? -60.570 -20.765 -13.575 1.00 73.74 168 GLY D O 1
ATOM 17951 N N . VAL D 1 171 ? -61.644 -21.035 -15.532 1.00 59.68 169 VAL D N 1
ATOM 17952 C CA . VAL D 1 171 ? -60.554 -21.817 -16.102 1.00 54.91 169 VAL D CA 1
ATOM 17953 C C . VAL D 1 171 ? -59.229 -21.096 -15.970 1.00 52.51 169 VAL D C 1
ATOM 17954 O O . VAL D 1 171 ? -58.186 -21.740 -15.903 1.00 55.63 169 VAL D O 1
ATOM 17967 N N . PHE D 1 172 ? -59.258 -19.764 -15.909 1.00 55.25 170 PHE D N 1
ATOM 17968 C CA . PHE D 1 172 ? -58.016 -18.976 -15.784 1.00 51.70 170 PHE D CA 1
ATOM 17969 C C . PHE D 1 172 ? -57.733 -18.381 -14.380 1.00 59.35 170 PHE D C 1
ATOM 17970 O O . PHE D 1 172 ? -56.788 -17.590 -14.188 1.00 60.24 170 PHE D O 1
ATOM 17987 N N . ASP D 1 173 ? -58.529 -18.755 -13.392 1.00 52.52 171 ASP D N 1
ATOM 17988 C CA . ASP D 1 173 ? -58.505 -18.062 -12.121 1.00 60.74 171 ASP D CA 1
ATOM 17989 C C . ASP D 1 173 ? -57.180 -18.142 -11.344 1.00 64.40 171 ASP D C 1
ATOM 17990 O O . ASP D 1 173 ? -56.901 -17.238 -10.562 1.00 65.08 171 ASP D O 1
ATOM 17999 N N . LYS D 1 174 ? -56.357 -19.176 -11.565 1.00 62.69 172 LYS D N 1
ATOM 18000 C CA . LYS D 1 174 ? -55.085 -19.306 -10.827 1.00 66.15 172 LYS D CA 1
ATOM 18001 C C . LYS D 1 174 ? -53.828 -18.693 -11.492 1.00 65.31 172 LYS D C 1
ATOM 18002 O O . LYS D 1 174 ? -52.772 -18.590 -10.853 1.00 73.70 172 LYS D O 1
ATOM 18021 N N . LEU D 1 175 ? -53.954 -18.249 -12.738 1.00 56.64 173 LEU D N 1
ATOM 18022 C CA . LEU D 1 175 ? -52.829 -17.768 -13.551 1.00 58.41 173 LEU D CA 1
ATOM 18023 C C . LEU D 1 175 ? -52.537 -16.285 -13.285 1.00 61.43 173 LEU D C 1
ATOM 18024 O O . LEU D 1 175 ? -52.623 -15.426 -14.167 1.00 61.61 173 LEU D O 1
ATOM 18040 N N . THR D 1 176 ? -52.242 -15.980 -12.034 1.00 60.02 174 THR D N 1
ATOM 18041 C CA . THR D 1 176 ? -52.102 -14.605 -11.595 1.00 43.25 174 THR D CA 1
ATOM 18042 C C . THR D 1 176 ? -50.886 -13.913 -12.182 1.00 50.30 174 THR D C 1
ATOM 18043 O O . THR D 1 176 ? -50.787 -12.680 -12.189 1.00 66.64 174 THR D O 1
ATOM 18054 N N . ASN D 1 177 ? -49.917 -14.704 -12.618 1.00 47.87 175 ASN D N 1
ATOM 18055 C CA . ASN D 1 177 ? -48.758 -14.130 -13.247 1.00 52.22 175 ASN D CA 1
ATOM 18056 C C . ASN D 1 177 ? -48.880 -14.102 -14.778 1.00 56.19 175 ASN D C 1
ATOM 18057 O O . ASN D 1 177 ? -47.964 -13.654 -15.470 1.00 50.26 175 ASN D O 1
ATOM 18068 N N . LEU D 1 178 ? -50.033 -14.501 -15.297 1.00 52.98 176 LEU D N 1
ATOM 18069 C CA . LEU D 1 178 ? -50.195 -14.564 -16.771 1.00 45.27 176 LEU D CA 1
ATOM 18070 C C . LEU D 1 178 ? -50.050 -13.171 -17.409 1.00 37.83 176 LEU D C 1
ATOM 18071 O O . LEU D 1 178 ? -50.701 -12.207 -16.986 1.00 46.66 176 LEU D O 1
ATOM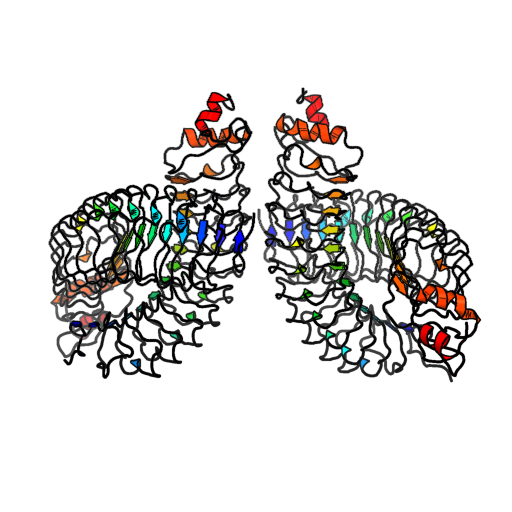 18087 N N . ARG D 1 179 ? -49.206 -13.070 -18.436 1.00 38.10 177 ARG D N 1
ATOM 18088 C CA . ARG D 1 179 ? -48.996 -11.794 -19.122 1.00 55.56 177 ARG D CA 1
ATOM 18089 C C . ARG D 1 179 ? -49.694 -11.769 -20.496 1.00 52.57 177 ARG D C 1
ATOM 18090 O O . ARG D 1 179 ? -50.191 -10.732 -20.961 1.00 52.28 177 ARG D O 1
ATOM 18094 N N . GLU D 1 180 ? -49.680 -12.905 -21.165 1.00 47.82 178 GLU D N 1
ATOM 18095 C CA . GLU D 1 180 ? -50.167 -12.962 -22.551 1.00 55.47 178 GLU D CA 1
ATOM 18096 C C . GLU D 1 180 ? -51.061 -14.172 -22.743 1.00 49.15 178 GLU D C 1
ATOM 18097 O O . GLU D 1 180 ? -50.632 -15.300 -22.474 1.00 48.11 178 GLU D O 1
ATOM 18109 N N . LEU D 1 181 ? -52.273 -13.943 -23.253 1.00 43.08 179 LEU D N 1
ATOM 18110 C CA . LEU D 1 181 ? -53.252 -15.005 -23.478 1.00 48.74 179 LEU D CA 1
ATOM 18111 C C . LEU D 1 181 ? -53.835 -14.976 -24.947 1.00 48.96 179 LEU D C 1
ATOM 18112 O O . LEU D 1 181 ? -54.406 -13.987 -25.400 1.00 39.64 179 LEU D O 1
ATOM 18128 N N . HIS D 1 182 ? -53.650 -16.066 -25.678 1.00 45.85 180 HIS D N 1
ATOM 18129 C CA . HIS D 1 182 ? -54.151 -16.198 -27.076 1.00 39.76 180 HIS D CA 1
ATOM 18130 C C . HIS D 1 182 ? -55.345 -17.119 -27.161 1.00 41.26 180 HIS D C 1
ATOM 18131 O O . HIS D 1 182 ? -55.204 -18.320 -26.914 1.00 45.06 180 HIS D O 1
ATOM 18146 N N . LEU D 1 183 ? -56.507 -16.556 -27.505 1.00 43.77 181 LEU D N 1
ATOM 18147 C CA . LEU D 1 183 ? -57.734 -17.330 -27.698 1.00 45.69 181 LEU D CA 1
ATOM 18148 C C . LEU D 1 183 ? -58.308 -17.098 -29.113 1.00 49.75 181 LEU D C 1
ATOM 18149 O O . LEU D 1 183 ? -59.434 -17.532 -29.447 1.00 41.95 181 LEU D O 1
ATOM 18165 N N . GLU D 1 184 ? -57.533 -16.442 -29.966 1.00 49.39 182 GLU D N 1
ATOM 18166 C CA . GLU D 1 184 ? -58.068 -16.099 -31.295 1.00 44.56 182 GLU D CA 1
ATOM 18167 C C . GLU D 1 184 ? -58.327 -17.340 -32.169 1.00 45.46 182 GLU D C 1
ATOM 18168 O O . GLU D 1 184 ? -57.651 -18.363 -32.051 1.00 51.32 182 GLU D O 1
ATOM 18180 N N . HIS D 1 185 ? -59.274 -17.213 -33.088 1.00 50.51 183 HIS D N 1
ATOM 18181 C CA . HIS D 1 185 ? -59.589 -18.295 -34.037 1.00 46.38 183 HIS D CA 1
ATOM 18182 C C . HIS D 1 185 ? -60.045 -19.602 -33.406 1.00 49.95 183 HIS D C 1
ATOM 18183 O O . HIS D 1 185 ? -59.593 -20.674 -33.802 1.00 55.29 183 HIS D O 1
ATOM 18198 N N . ASN D 1 186 ? -60.909 -19.486 -32.391 1.00 46.40 184 ASN D N 1
ATOM 18199 C CA . ASN D 1 186 ? -61.710 -20.602 -31.897 1.00 55.26 184 ASN D CA 1
ATOM 18200 C C . ASN D 1 186 ? -63.191 -20.327 -32.280 1.00 54.19 184 ASN D C 1
ATOM 18201 O O . ASN D 1 186 ? -63.440 -19.529 -33.161 1.00 47.95 184 ASN D O 1
ATOM 18212 N N . GLN D 1 187 ? -64.153 -20.913 -31.573 1.00 47.47 185 GLN D N 1
ATOM 18213 C CA . GLN D 1 187 ? -65.548 -20.782 -31.948 1.00 54.08 185 GLN D CA 1
ATOM 18214 C C . GLN D 1 187 ? -66.402 -20.271 -30.806 1.00 62.00 185 GLN D C 1
ATOM 18215 O O . GLN D 1 187 ? -67.572 -20.635 -30.716 1.00 69.90 185 GLN D O 1
ATOM 18229 N N . LEU D 1 188 ? -65.824 -19.419 -29.957 1.00 55.28 186 LEU D N 1
ATOM 18230 C CA . LEU D 1 188 ? -66.526 -18.853 -28.804 1.00 58.46 186 LEU D CA 1
ATOM 18231 C C . LEU D 1 188 ? -67.611 -17.849 -29.226 1.00 63.54 186 LEU D C 1
ATOM 18232 O O . LEU D 1 188 ? -67.372 -16.956 -30.057 1.00 55.80 186 LEU D O 1
ATOM 18248 N N . GLN D 1 189 ? -68.793 -17.987 -28.625 1.00 66.00 187 GLN D N 1
ATOM 18249 C CA . GLN D 1 189 ? -69.896 -17.052 -28.862 1.00 69.50 187 GLN D CA 1
ATOM 18250 C C . GLN D 1 189 ? -70.248 -16.190 -27.651 1.00 69.41 187 GLN D C 1
ATOM 18251 O O . GLN D 1 189 ? -70.959 -15.186 -27.772 1.00 65.61 187 GLN D O 1
ATOM 18265 N N . SER D 1 190 ? -69.667 -16.535 -26.506 1.00 59.39 188 SER D N 1
ATOM 18266 C CA . SER D 1 190 ? -69.805 -15.739 -25.315 1.00 61.08 188 SER D CA 1
ATOM 18267 C C . SER D 1 190 ? -68.579 -15.957 -24.405 1.00 60.47 188 SER D C 1
ATOM 18268 O O . SER D 1 190 ? -67.850 -16.928 -24.545 1.00 59.47 188 SER D O 1
ATOM 18276 N N . LEU D 1 191 ? -68.424 -15.112 -23.398 1.00 72.08 189 LEU D N 1
ATOM 18277 C CA . LEU D 1 191 ? -67.358 -15.312 -22.442 1.00 71.25 189 LEU D CA 1
ATOM 18278 C C . LEU D 1 191 ? -68.061 -15.400 -21.118 1.00 69.05 189 LEU D C 1
ATOM 18279 O O . LEU D 1 191 ? -68.956 -14.609 -20.856 1.00 75.37 189 LEU D O 1
ATOM 18295 N N . PRO D 1 192 ? -67.633 -16.341 -20.260 1.00 77.07 190 PRO D N 1
ATOM 18296 C CA . PRO D 1 192 ? -68.225 -16.448 -18.921 1.00 72.95 190 PRO D CA 1
ATOM 18297 C C . PRO D 1 192 ? -67.966 -15.183 -18.123 1.00 69.19 190 PRO D C 1
ATOM 18298 O O . PRO D 1 192 ? -66.872 -14.635 -18.212 1.00 56.70 190 PRO D O 1
ATOM 18309 N N . ASN D 1 193 ? -68.891 -14.812 -17.254 1.00 74.80 191 ASN D N 1
ATOM 18310 C CA . ASN D 1 193 ? -68.690 -13.648 -16.422 1.00 81.29 191 ASN D CA 1
ATOM 18311 C C . ASN D 1 193 ? -67.495 -13.850 -15.534 1.00 73.33 191 ASN D C 1
ATOM 18312 O O . ASN D 1 193 ? -67.297 -14.937 -14.977 1.00 72.78 191 ASN D O 1
ATOM 18323 N N . GLY D 1 194 ? -66.702 -12.789 -15.410 1.00 73.13 192 GLY D N 1
ATOM 18324 C CA . GLY D 1 194 ? -65.495 -12.807 -14.606 1.00 73.21 192 GLY D CA 1
ATOM 18325 C C . GLY D 1 194 ? -64.372 -13.704 -15.077 1.00 76.23 192 GLY D C 1
ATOM 18326 O O . GLY D 1 194 ? -63.438 -13.992 -14.313 1.00 83.74 192 GLY D O 1
ATOM 18330 N N . VAL D 1 195 ? -64.435 -14.138 -16.331 1.00 70.28 193 VAL D N 1
ATOM 18331 C CA . VAL D 1 195 ? -63.467 -15.114 -16.833 1.00 59.35 193 VAL D CA 1
ATOM 18332 C C . VAL D 1 195 ? -62.033 -14.569 -16.732 1.00 62.06 193 VAL D C 1
ATOM 18333 O O . VAL D 1 195 ? -61.073 -15.318 -16.521 1.00 55.58 193 VAL D O 1
ATOM 18346 N N . PHE D 1 196 ? -61.885 -13.254 -16.854 1.00 63.64 194 PHE D N 1
ATOM 18347 C CA . PHE D 1 196 ? -60.556 -12.659 -16.832 1.00 54.14 194 PHE D CA 1
ATOM 18348 C C . PHE D 1 196 ? -60.234 -11.949 -15.522 1.00 64.84 194 PHE D C 1
ATOM 18349 O O . PHE D 1 196 ? -59.148 -11.395 -15.381 1.00 71.41 194 PHE D O 1
ATOM 18366 N N . ASP D 1 197 ? -61.141 -11.973 -14.560 1.00 65.92 195 ASP D N 1
ATOM 18367 C CA . ASP D 1 197 ? -60.988 -11.084 -13.411 1.00 74.68 195 ASP D CA 1
ATOM 18368 C C . ASP D 1 197 ? -59.691 -11.256 -12.597 1.00 75.49 195 ASP D C 1
ATOM 18369 O O . ASP D 1 197 ? -59.248 -10.295 -11.972 1.00 72.11 195 ASP D O 1
ATOM 18378 N N . LYS D 1 198 ? -59.106 -12.451 -12.578 1.00 70.32 196 LYS D N 1
ATOM 18379 C CA . LYS D 1 198 ? -57.891 -12.705 -11.780 1.00 68.83 196 LYS D CA 1
ATOM 18380 C C . LYS D 1 198 ? -56.571 -12.436 -12.541 1.00 70.74 196 LYS D C 1
ATOM 18381 O O . LYS D 1 198 ? -55.472 -12.536 -11.971 1.00 57.21 196 LYS D O 1
ATOM 18400 N N . LEU D 1 199 ? -56.652 -12.101 -13.827 1.00 53.68 197 LEU D N 1
ATOM 18401 C CA . LEU D 1 199 ? -55.438 -11.926 -14.618 1.00 41.68 197 LEU D CA 1
ATOM 18402 C C . LEU D 1 199 ? -54.903 -10.507 -14.424 1.00 53.22 197 LEU D C 1
ATOM 18403 O O . LEU D 1 199 ? -54.748 -9.752 -15.368 1.00 50.45 197 LEU D O 1
ATOM 18419 N N . THR D 1 200 ? -54.578 -10.137 -13.179 1.00 56.09 198 THR D N 1
ATOM 18420 C CA . THR D 1 200 ? -54.266 -8.741 -12.927 1.00 60.60 198 THR D CA 1
ATOM 18421 C C . THR D 1 200 ? -52.944 -8.271 -13.562 1.00 59.22 198 THR D C 1
ATOM 18422 O O . THR D 1 200 ? -52.736 -7.069 -13.745 1.00 66.64 198 THR D O 1
ATOM 18433 N N . SER D 1 201 ? -52.090 -9.207 -13.966 1.00 52.39 199 SER D N 1
ATOM 18434 C CA . SER D 1 201 ? -50.823 -8.852 -14.602 1.00 52.82 199 SER D CA 1
ATOM 18435 C C . SER D 1 201 ? -50.943 -8.982 -16.135 1.00 58.11 199 SER D C 1
ATOM 18436 O O . SER D 1 201 ? -49.951 -8.829 -16.867 1.00 48.67 199 SER D O 1
ATOM 18444 N N . LEU D 1 202 ? -52.135 -9.295 -16.635 1.00 49.19 200 LEU D N 1
ATOM 18445 C CA . LEU D 1 202 ? -52.257 -9.527 -18.081 1.00 50.07 200 LEU D CA 1
ATOM 18446 C C . LEU D 1 202 ? -51.898 -8.271 -18.909 1.00 49.74 200 LEU D C 1
ATOM 18447 O O . LEU D 1 202 ? -52.569 -7.241 -18.793 1.00 50.25 200 LEU D O 1
ATOM 18463 N N . THR D 1 203 ? -51.004 -8.402 -19.883 1.00 49.09 201 THR D N 1
ATOM 18464 C CA . THR D 1 203 ? -50.628 -7.229 -20.694 1.00 57.43 201 THR D CA 1
ATOM 18465 C C . THR D 1 203 ? -51.157 -7.359 -22.139 1.00 55.26 201 THR D C 1
ATOM 18466 O O . THR D 1 203 ? -51.293 -6.369 -22.872 1.00 45.10 201 THR D O 1
ATOM 18477 N N . THR D 1 204 ? -51.479 -8.576 -22.525 1.00 47.14 202 THR D N 1
ATOM 18478 C CA . THR D 1 204 ? -51.903 -8.836 -23.888 1.00 49.36 202 THR D CA 1
ATOM 18479 C C . THR D 1 204 ? -53.028 -9.867 -23.936 1.00 41.03 202 THR D C 1
ATOM 18480 O O . THR D 1 204 ? -52.909 -10.953 -23.350 1.00 46.75 202 THR D O 1
ATOM 18491 N N . LEU D 1 205 ? -54.127 -9.513 -24.623 1.00 37.40 203 LEU D N 1
ATOM 18492 C CA . LEU D 1 205 ? -55.309 -10.356 -24.717 1.00 43.77 203 LEU D CA 1
ATOM 18493 C C . LEU D 1 205 ? -55.823 -10.427 -26.171 1.00 50.01 203 LEU D C 1
ATOM 18494 O O . LEU D 1 205 ? -56.271 -9.406 -26.741 1.00 40.34 203 LEU D O 1
ATOM 18510 N N . PHE D 1 206 ? -55.790 -11.630 -26.744 1.00 50.38 204 PHE D N 1
ATOM 18511 C CA . PHE D 1 206 ? -56.146 -11.838 -28.170 1.00 45.94 204 PHE D CA 1
ATOM 18512 C C . PHE D 1 206 ? -57.451 -12.652 -28.310 1.00 43.31 204 PHE D C 1
ATOM 18513 O O . PHE D 1 206 ? -57.495 -13.843 -27.953 1.00 47.92 204 PHE D O 1
ATOM 18530 N N . LEU D 1 207 ? -58.502 -12.037 -28.828 1.00 41.59 205 LEU D N 1
ATOM 18531 C CA . LEU D 1 207 ? -59.786 -12.710 -28.923 1.00 41.64 205 LEU D CA 1
ATOM 18532 C C . LEU D 1 207 ? -60.372 -12.716 -30.350 1.00 50.10 205 LEU D C 1
ATOM 18533 O O . LEU D 1 207 ? -61.558 -13.009 -30.557 1.00 53.23 205 LEU D O 1
ATOM 18549 N N . GLN D 1 208 ? -59.539 -12.380 -31.319 1.00 48.57 206 GLN D N 1
ATOM 18550 C CA . GLN D 1 208 ? -60.030 -12.101 -32.648 1.00 46.80 206 GLN D 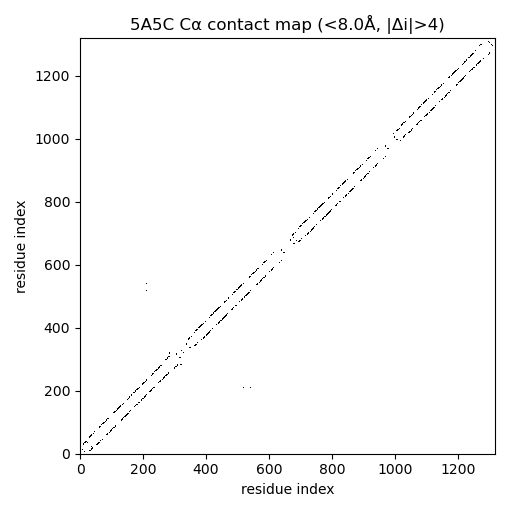CA 1
ATOM 18551 C C . GLN D 1 208 ? -60.526 -13.346 -33.366 1.00 48.25 206 GLN D C 1
ATOM 18552 O O . GLN D 1 208 ? -60.037 -14.468 -33.155 1.00 40.23 206 GLN D O 1
ATOM 18566 N N . TRP D 1 209 ? -61.557 -13.131 -34.184 1.00 52.55 207 TRP D N 1
ATOM 18567 C CA . TRP D 1 209 ? -62.092 -14.169 -35.068 1.00 44.40 207 TRP D CA 1
ATOM 18568 C C . TRP D 1 209 ? -62.594 -15.371 -34.292 1.00 44.60 207 TRP D C 1
ATOM 18569 O O . TRP D 1 209 ? -62.425 -16.514 -34.701 1.00 49.47 207 TRP D O 1
ATOM 18590 N N . ASN D 1 210 ? -63.137 -15.108 -33.116 1.00 42.79 208 ASN D N 1
ATOM 18591 C CA . ASN D 1 210 ? -64.146 -15.983 -32.545 1.00 46.81 208 ASN D CA 1
ATOM 18592 C C . ASN D 1 210 ? -65.526 -15.567 -33.126 1.00 46.86 208 ASN D C 1
ATOM 18593 O O . ASN D 1 210 ? -65.575 -15.019 -34.215 1.00 45.86 208 ASN D O 1
ATOM 18604 N N . GLN D 1 211 ? -66.620 -15.884 -32.436 1.00 51.90 209 GLN D N 1
ATOM 18605 C CA . GLN D 1 211 ? -67.970 -15.504 -32.850 1.00 58.63 209 GLN D CA 1
ATOM 18606 C C . GLN D 1 211 ? -68.638 -14.721 -31.728 1.00 57.31 209 GLN D C 1
ATOM 18607 O O . GLN D 1 211 ? -69.827 -14.894 -31.483 1.00 56.66 209 GLN D O 1
ATOM 18621 N N . LEU D 1 212 ? -67.895 -13.887 -31.012 1.00 52.04 210 LEU D N 1
ATOM 18622 C CA . LEU D 1 212 ? -68.519 -13.198 -29.887 1.00 55.06 210 LEU D CA 1
ATOM 18623 C C . LEU D 1 212 ? -69.591 -12.255 -30.392 1.00 52.94 210 LEU D C 1
ATOM 18624 O O . LEU D 1 212 ? -69.338 -11.446 -31.278 1.00 52.15 210 LEU D O 1
ATOM 18640 N N . GLN D 1 213 ? -70.772 -12.355 -29.789 1.00 64.15 211 GLN D N 1
ATOM 18641 C CA . GLN D 1 213 ? -71.928 -11.544 -30.139 1.00 63.00 211 GLN D CA 1
ATOM 18642 C C . GLN D 1 213 ? -72.205 -10.452 -29.105 1.00 67.37 211 GLN D C 1
ATOM 18643 O O . GLN D 1 213 ? -72.895 -9.446 -29.381 1.00 59.64 211 GLN D O 1
ATOM 18657 N N . SER D 1 214 ? -71.637 -10.653 -27.917 1.00 53.29 212 SER D N 1
ATOM 18658 C CA . SER D 1 214 ? -71.757 -9.693 -26.841 1.00 59.28 212 SER D CA 1
ATOM 18659 C C . SER D 1 214 ? -70.551 -9.841 -25.950 1.00 61.50 212 SER D C 1
ATOM 18660 O O . SER D 1 214 ? -69.828 -10.834 -26.031 1.00 61.10 212 SER D O 1
ATOM 18668 N N . LEU D 1 215 ? -70.329 -8.830 -25.131 1.00 63.82 213 LEU D N 1
ATOM 18669 C CA . LEU D 1 215 ? -69.354 -8.902 -24.057 1.00 63.81 213 LEU D CA 1
ATOM 18670 C C . LEU D 1 215 ? -70.061 -8.694 -22.741 1.00 64.02 213 LEU D C 1
ATOM 18671 O O . LEU D 1 215 ? -70.943 -7.821 -22.644 1.00 71.88 213 LEU D O 1
ATOM 18687 N N . PRO D 1 216 ? -69.761 -9.554 -21.744 1.00 75.98 214 PRO D N 1
ATOM 18688 C CA . PRO D 1 216 ? -70.334 -9.352 -20.408 1.00 74.91 214 PRO D CA 1
ATOM 18689 C C . PRO D 1 216 ? -69.902 -8.015 -19.812 1.00 76.63 214 PRO D C 1
ATOM 18690 O O . PRO D 1 216 ? -68.794 -7.541 -20.069 1.00 65.48 214 PRO D O 1
ATOM 18701 N N . ASN D 1 217 ? -70.796 -7.381 -19.061 1.00 83.29 215 ASN D N 1
ATOM 18702 C CA . ASN D 1 217 ? -70.430 -6.176 -18.332 1.00 79.69 215 ASN D CA 1
ATOM 18703 C C . ASN D 1 217 ? -69.276 -6.451 -17.385 1.00 73.98 215 ASN D C 1
ATOM 18704 O O . ASN D 1 217 ? -69.231 -7.500 -16.721 1.00 75.05 215 ASN D O 1
ATOM 18715 N N . GLY D 1 218 ? -68.330 -5.513 -17.353 1.00 66.39 216 GLY D N 1
ATOM 18716 C CA . GLY D 1 218 ? -67.222 -5.592 -16.428 1.00 68.36 216 GLY D CA 1
ATOM 18717 C C . GLY D 1 218 ? -66.167 -6.595 -16.829 1.00 72.11 216 GLY D C 1
ATOM 18718 O O . GLY D 1 218 ? -65.235 -6.836 -16.066 1.00 82.19 216 GLY D O 1
ATOM 18722 N N . VAL D 1 219 ? -66.314 -7.201 -18.005 1.00 69.25 217 VAL D N 1
ATOM 18723 C CA . VAL D 1 219 ? -65.463 -8.325 -18.390 1.00 61.41 217 VAL D CA 1
ATOM 18724 C C . VAL D 1 219 ? -63.959 -7.955 -18.392 1.00 63.37 217 VAL D C 1
ATOM 18725 O O . VAL D 1 219 ? -63.105 -8.770 -17.995 1.00 55.76 217 VAL D O 1
ATOM 18738 N N . PHE D 1 220 ? -63.638 -6.704 -18.720 1.00 56.82 218 PHE D N 1
ATOM 18739 C CA . PHE D 1 220 ? -62.231 -6.256 -18.742 1.00 53.11 218 PHE D CA 1
ATOM 18740 C C . PHE D 1 220 ? -61.854 -5.392 -17.552 1.00 57.38 218 PHE D C 1
ATOM 18741 O O . PHE D 1 220 ? -60.762 -4.808 -17.527 1.00 61.62 218 PHE D O 1
ATOM 18758 N N . ASP D 1 221 ? -62.747 -5.291 -16.576 1.00 57.11 219 ASP D N 1
ATOM 18759 C CA . ASP D 1 221 ? -62.575 -4.298 -15.548 1.00 65.65 219 ASP D CA 1
ATOM 18760 C C . ASP D 1 221 ? -61.309 -4.472 -14.720 1.00 62.88 219 ASP D C 1
ATOM 18761 O O . ASP D 1 221 ? -60.715 -3.477 -14.349 1.00 52.46 219 ASP D O 1
ATOM 18770 N N . LYS D 1 222 ? -60.841 -5.705 -14.543 1.00 63.89 220 LYS D N 1
ATOM 18771 C CA . LYS D 1 222 ? -59.680 -5.973 -13.696 1.00 67.54 220 LYS D CA 1
ATOM 18772 C C . LYS D 1 222 ? -58.330 -5.925 -14.431 1.00 66.93 220 LYS D C 1
ATOM 18773 O O . LYS D 1 222 ? -57.291 -6.017 -13.799 1.00 53.81 220 LYS D O 1
ATOM 18792 N N . LEU D 1 223 ? -58.333 -5.732 -15.748 1.00 53.26 221 LEU D N 1
ATOM 18793 C CA . LEU D 1 223 ? -57.107 -5.819 -16.528 1.00 59.32 221 LEU D CA 1
ATOM 18794 C C . LEU D 1 223 ? -56.422 -4.469 -16.639 1.00 67.41 221 LEU D C 1
ATOM 18795 O O . LEU D 1 223 ? -56.131 -3.999 -17.742 1.00 64.17 221 LEU D O 1
ATOM 18811 N N . THR D 1 224 ? -56.116 -3.875 -15.484 1.00 72.21 222 THR D N 1
ATOM 18812 C CA . THR D 1 224 ? -55.596 -2.510 -15.444 1.00 64.99 222 THR D CA 1
ATOM 18813 C C . THR D 1 224 ? -54.247 -2.370 -16.124 1.00 54.94 222 THR D C 1
ATOM 18814 O O . THR D 1 224 ? -53.853 -1.260 -16.468 1.00 62.86 222 THR D O 1
ATOM 18825 N N . ASN D 1 225 ? -53.532 -3.485 -16.291 1.00 55.33 223 ASN D N 1
ATOM 18826 C CA . ASN D 1 225 ? -52.222 -3.463 -16.943 1.00 64.56 223 ASN D CA 1
ATOM 18827 C C . ASN D 1 225 ? -52.308 -3.842 -18.451 1.00 64.24 223 ASN D C 1
ATOM 18828 O O . ASN D 1 225 ? -51.299 -3.876 -19.191 1.00 52.80 223 ASN D O 1
ATOM 18839 N N . LEU D 1 226 ? -53.526 -4.051 -18.940 1.00 61.29 224 LEU D N 1
ATOM 18840 C CA . LEU D 1 226 ? -53.659 -4.503 -20.306 1.00 51.60 224 LEU D CA 1
ATOM 18841 C C . LEU D 1 226 ? -53.091 -3.450 -21.244 1.00 56.17 224 LEU D C 1
ATOM 18842 O O . LEU D 1 226 ? -53.426 -2.272 -21.113 1.00 51.91 224 LEU D O 1
ATOM 18858 N N . GLU D 1 227 ? -52.331 -3.877 -22.246 1.00 57.04 225 GLU D N 1
ATOM 18859 C CA . GLU D 1 227 ? -51.729 -2.933 -23.190 1.00 58.43 225 GLU D CA 1
ATOM 18860 C C . GLU D 1 227 ? -52.258 -3.123 -24.627 1.00 65.49 225 GLU D C 1
ATOM 18861 O O . GLU D 1 227 ? -52.235 -2.182 -25.431 1.00 54.11 225 GLU D O 1
ATOM 18873 N N . LYS D 1 228 ? -52.705 -4.339 -24.942 1.00 53.58 226 LYS D N 1
ATOM 18874 C CA . LYS D 1 228 ? -53.272 -4.641 -26.255 1.00 47.53 226 LYS D CA 1
ATOM 18875 C C . LYS D 1 228 ? -54.473 -5.582 -26.087 1.00 49.08 226 LYS D C 1
ATOM 18876 O O . LYS D 1 228 ? -54.414 -6.596 -25.386 1.00 48.44 226 LYS D O 1
ATOM 18895 N N . LEU D 1 229 ? -55.569 -5.203 -26.733 1.00 45.27 227 LEU D N 1
ATOM 18896 C CA . LEU D 1 229 ? -56.797 -5.982 -26.763 1.00 47.74 227 LEU D CA 1
ATOM 18897 C C . LEU D 1 229 ? -57.245 -6.134 -28.212 1.00 52.44 227 LEU D C 1
ATOM 18898 O O . LEU D 1 229 ? -57.562 -5.157 -28.873 1.00 51.24 227 LEU D O 1
ATOM 18914 N N . ASP D 1 230 ? -57.272 -7.367 -28.693 1.00 49.34 228 ASP D N 1
ATOM 18915 C CA . ASP D 1 230 ? -57.682 -7.606 -30.050 1.00 47.55 228 ASP D CA 1
ATOM 18916 C C . ASP D 1 230 ? -59.042 -8.312 -30.115 1.00 48.59 228 ASP D C 1
ATOM 18917 O O . ASP D 1 230 ? -59.166 -9.505 -29.802 1.00 50.40 228 ASP D O 1
ATOM 18926 N N . LEU D 1 231 ? -60.038 -7.576 -30.591 1.00 43.76 229 LEU D N 1
ATOM 18927 C CA . LEU D 1 231 ? -61.399 -8.094 -30.737 1.00 47.51 229 LEU D CA 1
ATOM 18928 C C . LEU D 1 231 ? -61.816 -8.166 -32.216 1.00 50.68 229 LEU D C 1
ATOM 18929 O O . LEU D 1 231 ? -62.973 -8.425 -32.541 1.00 51.51 229 LEU D O 1
ATOM 18945 N N . THR D 1 232 ? -60.852 -7.998 -33.110 1.00 46.79 230 THR D N 1
ATOM 18946 C CA . THR D 1 232 ? -61.141 -8.050 -34.545 1.00 51.84 230 THR D CA 1
ATOM 18947 C C . THR D 1 232 ? -61.986 -9.258 -34.980 1.00 56.00 230 THR D C 1
ATOM 18948 O O . THR D 1 232 ? -61.794 -10.380 -34.481 1.00 48.16 230 THR D O 1
ATOM 18959 N N . GLY D 1 233 ? -62.959 -9.013 -35.867 1.00 54.82 231 GLY D N 1
ATOM 18960 C CA . GLY D 1 233 ? -63.545 -10.097 -36.632 1.00 51.47 231 GLY D CA 1
ATOM 18961 C C . GLY D 1 233 ? -64.466 -10.981 -35.831 1.00 51.05 231 GLY D C 1
ATOM 18962 O O . GLY D 1 233 ? -64.737 -12.103 -36.234 1.00 49.01 231 GLY D O 1
ATOM 18966 N N . ASN D 1 234 ? -64.934 -10.492 -34.690 1.00 44.06 232 ASN D N 1
ATOM 18967 C CA . ASN D 1 234 ? -66.014 -11.162 -33.995 1.00 56.55 232 ASN D CA 1
ATOM 18968 C C . ASN D 1 234 ? -67.341 -10.689 -34.576 1.00 65.00 232 ASN D C 1
ATOM 18969 O O . ASN D 1 234 ? -67.355 -10.164 -35.680 1.00 58.76 232 ASN D O 1
ATOM 18980 N N . GLN D 1 235 ? -68.435 -10.942 -33.864 1.00 61.59 233 GLN D N 1
ATOM 18981 C CA . GLN D 1 235 ? -69.774 -10.600 -34.324 1.00 66.32 233 GLN D CA 1
ATOM 18982 C C . GLN D 1 235 ? -70.479 -9.633 -33.387 1.00 61.57 233 GLN D C 1
ATOM 18983 O O . GLN D 1 235 ? -71.664 -9.766 -33.111 1.00 66.55 233 GLN D O 1
ATOM 18997 N N . LEU D 1 236 ? -69.715 -8.703 -32.849 1.00 60.35 234 LEU D N 1
ATOM 18998 C CA . LEU D 1 236 ? -70.235 -7.711 -31.914 1.00 57.91 234 LEU D CA 1
ATOM 18999 C C . LEU D 1 236 ? -71.163 -6.711 -32.592 1.00 62.31 234 LEU D C 1
ATOM 19000 O O . LEU D 1 236 ? -70.792 -6.071 -33.567 1.00 57.67 234 LEU D O 1
ATOM 19016 N N . GLN D 1 237 ? -72.363 -6.556 -32.046 1.00 63.19 235 GLN D N 1
ATOM 19017 C CA . GLN D 1 237 ? -73.326 -5.590 -32.568 1.00 62.31 235 GLN D CA 1
ATOM 19018 C C . GLN D 1 237 ? -73.427 -4.335 -31.739 1.00 65.27 235 GLN D C 1
ATOM 19019 O O . GLN D 1 237 ? -74.030 -3.338 -32.159 1.00 71.55 235 GLN D O 1
ATOM 19033 N N . SER D 1 238 ? -72.822 -4.376 -30.566 1.00 63.00 236 SER D N 1
ATOM 19034 C CA . SER D 1 238 ? -72.872 -3.248 -29.669 1.00 64.18 236 SER D CA 1
ATOM 19035 C C . SER D 1 238 ? -71.836 -3.476 -28.612 1.00 68.57 236 SER D C 1
ATOM 19036 O O . SER D 1 238 ? -71.360 -4.593 -28.446 1.00 68.70 236 SER D O 1
ATOM 19044 N N . LEU D 1 239 ? -71.455 -2.409 -27.925 1.00 74.80 237 LEU D N 1
ATOM 19045 C CA . LEU D 1 239 ? -70.543 -2.521 -26.804 1.00 69.20 237 LEU D CA 1
ATOM 19046 C C . LEU D 1 239 ? -71.280 -1.970 -25.570 1.00 75.33 237 LEU D C 1
ATOM 19047 O O . LEU D 1 239 ? -71.962 -0.943 -25.653 1.00 78.18 237 LEU D O 1
ATOM 19063 N N . PRO D 1 240 ? -71.167 -2.663 -24.421 1.00 76.76 238 PRO D N 1
ATOM 19064 C CA . PRO D 1 240 ? -71.755 -2.115 -23.197 1.00 78.59 238 PRO D CA 1
ATOM 19065 C C . PRO D 1 240 ? -71.031 -0.829 -22.784 1.00 83.94 238 PRO D C 1
ATOM 19066 O O . PRO D 1 240 ? -69.888 -0.622 -23.190 1.00 67.41 238 PRO D O 1
ATOM 19077 N N . ASN D 1 241 ? -71.734 0.066 -22.094 1.00 92.76 239 ASN D N 1
ATOM 19078 C CA . ASN D 1 241 ? -71.146 1.326 -21.665 1.00 91.90 239 ASN D CA 1
ATOM 19079 C C . ASN D 1 241 ? -70.057 1.079 -20.638 1.00 81.20 239 ASN D C 1
ATOM 19080 O O . ASN D 1 241 ? -70.228 0.282 -19.719 1.00 79.18 239 ASN D O 1
ATOM 19091 N N . GLY D 1 242 ? -68.968 1.823 -20.773 1.00 79.53 240 GLY D N 1
ATOM 19092 C CA . GLY D 1 242 ? -67.818 1.740 -19.879 1.00 81.05 240 GLY D CA 1
ATOM 19093 C C . GLY D 1 242 ? -66.956 0.478 -19.984 1.00 77.39 240 GLY D C 1
ATOM 19094 O O . GLY D 1 242 ? -66.146 0.183 -19.105 1.00 86.59 240 GLY D O 1
ATOM 19098 N N . VAL D 1 243 ? -67.063 -0.242 -21.085 1.00 71.90 241 VAL D N 1
ATOM 19099 C CA . VAL D 1 243 ? -66.437 -1.551 -21.144 1.00 62.33 241 VAL D CA 1
ATOM 19100 C C . VAL D 1 243 ? -64.933 -1.460 -21.108 1.00 62.16 241 VAL D C 1
ATOM 19101 O O . VAL D 1 243 ? -64.263 -2.372 -20.628 1.00 72.66 241 VAL D O 1
ATOM 19114 N N . PHE D 1 244 ? -64.404 -0.349 -21.613 1.00 59.59 242 PHE D N 1
ATOM 19115 C CA . PHE D 1 244 ? -62.961 -0.123 -21.645 1.00 54.75 242 PHE D CA 1
ATOM 19116 C C . PHE D 1 244 ? -62.535 0.900 -20.607 1.00 60.75 242 PHE D C 1
ATOM 19117 O O . PHE D 1 244 ? -61.412 1.422 -20.688 1.00 49.70 242 PHE D O 1
ATOM 19134 N N . ASP D 1 245 ? -63.442 1.266 -19.702 1.00 63.06 243 ASP D N 1
ATOM 19135 C CA . ASP D 1 245 ? -63.166 2.385 -18.815 1.00 74.73 243 ASP D CA 1
ATOM 19136 C C . ASP D 1 245 ? -61.913 2.149 -17.938 1.00 75.78 243 ASP D C 1
ATOM 19137 O O . ASP D 1 245 ? -61.164 3.098 -17.661 1.00 76.49 243 ASP D O 1
ATOM 19146 N N . LYS D 1 246 ? -61.680 0.905 -17.512 1.00 74.00 244 LYS D N 1
ATOM 19147 C CA . LYS D 1 246 ? -60.569 0.614 -16.585 1.00 69.79 244 LYS D CA 1
ATOM 19148 C C . LYS D 1 246 ? -59.235 0.365 -17.291 1.00 67.69 244 LYS D C 1
ATOM 19149 O O . LYS D 1 246 ? -58.204 0.300 -16.636 1.00 72.21 244 LYS D O 1
ATOM 19168 N N . LEU D 1 247 ? -59.236 0.315 -18.627 1.00 62.45 245 LEU D N 1
ATOM 19169 C CA . LEU D 1 247 ? -58.012 -0.034 -19.370 1.00 64.47 245 LEU D CA 1
ATOM 19170 C C . LEU D 1 247 ? -57.189 1.210 -19.629 1.00 70.43 245 LEU D C 1
ATOM 19171 O O . LEU D 1 247 ? -56.972 1.624 -20.769 1.00 74.03 245 LEU D O 1
ATOM 19187 N N . THR D 1 248 ? -56.686 1.763 -18.533 1.00 73.12 246 THR D N 1
ATOM 19188 C CA . THR D 1 248 ? -56.056 3.062 -18.559 1.00 79.22 246 THR D CA 1
ATOM 19189 C C . THR D 1 248 ? -54.653 2.994 -19.150 1.00 74.22 246 THR D C 1
ATOM 19190 O O . THR D 1 248 ? -54.075 4.039 -19.452 1.00 71.65 246 THR D O 1
ATOM 19201 N N . ASN D 1 249 ? -54.126 1.781 -19.348 1.00 69.48 247 ASN D N 1
ATOM 19202 C CA . ASN D 1 249 ? -52.789 1.605 -19.924 1.00 66.67 247 ASN D CA 1
ATOM 19203 C C . ASN D 1 249 ? -52.876 1.002 -21.334 1.00 63.32 247 ASN D C 1
ATOM 19204 O O . ASN D 1 249 ? -51.853 0.678 -21.953 1.00 68.77 247 ASN D O 1
ATOM 19215 N N . LEU D 1 250 ? -54.086 0.877 -21.864 1.00 62.69 248 LEU D N 1
ATOM 19216 C CA . LEU D 1 250 ? -54.225 0.201 -23.130 1.00 58.28 248 LEU D CA 1
ATOM 19217 C C . LEU D 1 250 ? -53.592 1.092 -24.193 1.00 63.78 248 LEU D C 1
ATOM 19218 O O . LEU D 1 250 ? -53.837 2.298 -24.233 1.00 75.58 248 LEU D O 1
ATOM 19234 N N . LYS D 1 251 ? -52.795 0.496 -25.072 1.00 54.37 249 LYS D N 1
ATOM 19235 C CA . LYS D 1 251 ? -52.169 1.265 -26.114 1.00 55.28 249 LYS D CA 1
ATOM 19236 C C . LYS D 1 251 ? -52.801 0.846 -27.461 1.00 59.56 249 LYS D C 1
ATOM 19237 O O . LYS D 1 251 ? -52.863 1.646 -28.406 1.00 59.90 249 LYS D O 1
ATOM 19256 N N . ILE D 1 252 ? -53.300 -0.388 -27.532 1.00 50.11 250 ILE D N 1
ATOM 19257 C CA . ILE D 1 252 ? -53.855 -0.908 -28.788 1.00 58.85 250 ILE D CA 1
ATOM 19258 C C . ILE D 1 252 ? -55.206 -1.564 -28.584 1.00 55.46 250 ILE D C 1
ATOM 19259 O O . ILE D 1 252 ? -55.325 -2.554 -27.854 1.00 46.80 250 ILE D O 1
ATOM 19275 N N . LEU D 1 253 ? -56.213 -1.057 -29.295 1.00 57.41 251 LEU D N 1
ATOM 19276 C CA . LEU D 1 253 ? -57.554 -1.620 -29.223 1.00 53.98 251 LEU D CA 1
ATOM 19277 C C . LEU D 1 253 ? -58.094 -1.836 -30.651 1.00 56.58 251 LEU D C 1
ATOM 19278 O O . LEU D 1 253 ? -58.313 -0.865 -31.359 1.00 51.17 251 LEU D O 1
ATOM 19294 N N . LEU D 1 254 ? -58.325 -3.090 -31.053 1.00 49.72 252 LEU D N 1
ATOM 19295 C CA . LEU D 1 254 ? -58.754 -3.410 -32.424 1.00 54.42 252 LEU D CA 1
ATOM 19296 C C . LEU D 1 254 ? -60.158 -3.958 -32.405 1.00 55.25 252 LEU D C 1
ATOM 19297 O O . LEU D 1 254 ? -60.421 -5.012 -31.827 1.00 65.20 252 LEU D O 1
ATOM 19313 N N . LEU D 1 255 ? -61.050 -3.235 -33.066 1.00 46.80 253 LEU D N 1
ATOM 19314 C CA . LEU D 1 255 ? -62.465 -3.589 -33.150 1.00 56.57 253 LEU D CA 1
ATOM 19315 C C . LEU D 1 255 ? -62.884 -3.744 -34.614 1.00 53.26 253 LEU D C 1
ATOM 19316 O O . LEU D 1 255 ? -64.047 -3.667 -34.932 1.00 54.43 253 LEU D O 1
ATOM 19332 N N . ASP D 1 256 ? -61.917 -3.923 -35.504 1.00 45.23 254 ASP D N 1
ATOM 19333 C CA . ASP D 1 256 ? -62.226 -4.046 -36.917 1.00 42.09 254 ASP D CA 1
ATOM 19334 C C . ASP D 1 256 ? -63.117 -5.252 -37.177 1.00 50.89 254 ASP D C 1
ATOM 19335 O O . ASP D 1 256 ? -63.054 -6.260 -36.477 1.00 46.70 254 ASP D O 1
ATOM 19344 N N . ASN D 1 257 ? -63.920 -5.159 -38.235 1.00 59.77 255 ASN D N 1
ATOM 19345 C CA . ASN D 1 257 ? -64.696 -6.295 -38.717 1.00 49.51 255 ASN D CA 1
ATOM 19346 C C . ASN D 1 257 ? -65.660 -6.944 -37.744 1.00 54.37 255 ASN D C 1
ATOM 19347 O O . ASN D 1 257 ? -65.886 -8.151 -37.798 1.00 60.43 255 ASN D O 1
ATOM 19358 N N . ASN D 1 258 ? -66.252 -6.156 -36.864 1.00 56.84 256 ASN D N 1
ATOM 19359 C CA . ASN D 1 258 ? -67.391 -6.646 -36.125 1.00 54.08 256 ASN D CA 1
ATOM 19360 C C . ASN D 1 258 ? -68.648 -6.200 -36.885 1.00 49.95 256 ASN D C 1
ATOM 19361 O O . ASN D 1 258 ? -68.572 -5.978 -38.062 1.00 51.73 256 ASN D O 1
ATOM 19372 N N . GLN D 1 259 ? -69.775 -6.058 -36.219 1.00 49.06 257 GLN D N 1
ATOM 19373 C CA . GLN D 1 259 ? -71.033 -5.664 -36.862 1.00 60.21 257 GLN D CA 1
ATOM 19374 C C . GLN D 1 259 ? -71.595 -4.423 -36.162 1.00 58.64 257 GLN D C 1
ATOM 19375 O O . GLN D 1 259 ? -72.779 -4.296 -35.923 1.00 56.24 257 GLN D O 1
ATOM 19389 N N . LEU D 1 260 ? -70.711 -3.523 -35.781 1.00 58.61 258 LEU D N 1
ATOM 19390 C CA . LEU D 1 260 ? -71.080 -2.311 -35.046 1.00 64.36 258 LEU D CA 1
ATOM 19391 C C . LEU D 1 260 ? -71.686 -1.224 -35.950 1.00 70.44 258 LEU D C 1
ATOM 19392 O O . LEU D 1 260 ? -71.194 -0.963 -37.053 1.00 68.21 258 LEU D O 1
ATOM 19408 N N . GLN D 1 261 ? -72.761 -0.601 -35.486 1.00 58.52 259 GLN D N 1
ATOM 19409 C CA . GLN D 1 261 ? -73.389 0.495 -36.223 1.00 65.68 259 GLN D CA 1
ATOM 19410 C C . GLN D 1 261 ? -73.068 1.877 -35.622 1.00 67.40 259 GLN D C 1
ATOM 19411 O O . GLN D 1 261 ? -73.124 2.903 -36.319 1.00 56.79 259 GLN D O 1
ATOM 19425 N N . SER D 1 262 ? -72.786 1.902 -34.321 1.00 69.52 260 SER D N 1
ATOM 19426 C CA . SER D 1 262 ? -72.560 3.143 -33.590 1.00 65.50 260 SER D CA 1
ATOM 19427 C C . SER D 1 262 ? -71.810 2.775 -32.336 1.00 67.27 260 SER D C 1
ATOM 19428 O O . SER D 1 262 ? -71.719 1.604 -32.003 1.00 66.52 260 SER D O 1
ATOM 19436 N N . LEU D 1 263 ? -71.218 3.757 -31.669 1.00 72.42 261 LEU D N 1
ATOM 19437 C CA . LEU D 1 263 ? -70.503 3.499 -30.416 1.00 63.70 261 LEU D CA 1
ATOM 19438 C C . LEU D 1 263 ? -71.158 4.350 -29.331 1.00 73.96 261 LEU D C 1
ATOM 19439 O O . LEU D 1 263 ? -71.575 5.488 -29.597 1.00 66.21 261 LEU D O 1
ATOM 19455 N N . PRO D 1 264 ? -71.208 3.826 -28.090 1.00 83.10 262 PRO D N 1
ATOM 19456 C CA . PRO D 1 264 ? -71.732 4.627 -26.972 1.00 81.54 262 PRO D CA 1
ATOM 19457 C C . PRO D 1 264 ? -70.906 5.877 -26.828 1.00 75.72 262 PRO D C 1
ATOM 19458 O O . PRO D 1 264 ? -69.702 5.836 -27.011 1.00 60.20 262 PRO D O 1
ATOM 19469 N N . ASN D 1 265 ? -71.542 6.974 -26.476 1.00 68.03 263 ASN D N 1
ATOM 19470 C CA . ASN D 1 265 ? -70.822 8.221 -26.299 1.00 79.38 263 ASN D CA 1
ATOM 19471 C C . ASN D 1 265 ? -69.810 8.098 -25.143 1.00 79.34 263 ASN D C 1
ATOM 19472 O O . ASN D 1 265 ? -70.142 7.618 -24.052 1.00 77.63 263 ASN D O 1
ATOM 19483 N N . GLY D 1 266 ? -68.576 8.526 -25.406 1.00 82.00 264 GLY D N 1
ATOM 19484 C CA . GLY D 1 266 ? -67.511 8.555 -24.417 1.00 76.95 264 GLY D CA 1
ATOM 19485 C C . GLY D 1 266 ? -66.841 7.227 -24.105 1.00 81.24 264 GLY D C 1
ATOM 19486 O O . GLY D 1 266 ? -66.241 7.060 -23.044 1.00 81.24 264 GLY D O 1
ATOM 19490 N N . VAL D 1 267 ? -66.947 6.271 -25.019 1.00 81.85 265 VAL D N 1
ATOM 19491 C CA . VAL D 1 267 ? -66.419 4.928 -24.775 1.00 78.02 265 VAL D CA 1
ATOM 19492 C C . VAL D 1 267 ? -64.902 4.882 -24.755 1.00 72.39 265 VAL D C 1
ATOM 19493 O O . VAL D 1 267 ? -64.305 3.972 -24.181 1.00 73.99 265 VAL D O 1
ATOM 19506 N N . PHE D 1 268 ? -64.288 5.837 -25.443 1.00 74.63 266 PHE D N 1
ATOM 19507 C CA . PHE D 1 268 ? -62.834 5.901 -25.522 1.00 64.97 266 PHE D CA 1
ATOM 19508 C C . PHE D 1 268 ? -62.269 6.970 -24.586 1.00 69.60 266 PHE D C 1
ATOM 19509 O O . PHE D 1 268 ? -61.038 7.187 -24.554 1.00 64.21 266 PHE D O 1
ATOM 19526 N N . ASP D 1 269 ? -63.144 7.621 -23.810 1.00 70.86 267 ASP D N 1
ATOM 19527 C CA . ASP D 1 269 ? -62.731 8.823 -23.083 1.00 79.88 267 ASP D CA 1
ATOM 19528 C C . ASP D 1 269 ? -61.629 8.539 -22.052 1.00 82.83 267 ASP D C 1
ATOM 19529 O O . ASP D 1 269 ? -60.857 9.442 -21.739 1.00 85.96 267 ASP D O 1
ATOM 19538 N N . LYS D 1 270 ? -61.572 7.319 -21.508 1.00 79.40 268 LYS D N 1
ATOM 19539 C CA . LYS D 1 270 ? -60.589 6.994 -20.442 1.00 76.65 268 LYS D CA 1
ATOM 19540 C C . LYS D 1 270 ? -59.330 6.297 -20.949 1.00 75.25 268 LYS D C 1
ATOM 19541 O O . LYS D 1 270 ? -58.431 5.985 -20.159 1.00 83.41 268 LYS D O 1
ATOM 19560 N N . LEU D 1 271 ? -59.201 6.116 -22.259 1.00 75.40 269 LEU D N 1
ATOM 19561 C CA . LEU D 1 271 ? -58.030 5.411 -22.792 1.00 74.96 269 LEU D CA 1
ATOM 19562 C C . LEU D 1 271 ? -56.887 6.408 -23.001 1.00 77.46 269 LEU D C 1
ATOM 19563 O O . LEU D 1 271 ? -56.498 6.699 -24.143 1.00 69.89 269 LEU D O 1
ATOM 19579 N N . LYS D 1 272 ? -56.370 6.912 -21.866 1.00 80.79 270 LYS D N 1
ATOM 19580 C CA . LYS D 1 272 ? -55.286 7.894 -21.823 1.00 82.83 270 LYS D CA 1
ATOM 19581 C C . LYS D 1 272 ? -54.042 7.441 -22.608 1.00 81.81 270 LYS D C 1
ATOM 19582 O O . LYS D 1 272 ? -53.304 8.266 -23.149 1.00 85.36 270 LYS D O 1
ATOM 19586 N N . SER D 1 273 ? -53.795 6.136 -22.627 1.00 73.90 271 SER D N 1
ATOM 19587 C CA . SER D 1 273 ? -52.591 5.573 -23.242 1.00 66.82 271 SER D CA 1
ATOM 19588 C C . SER D 1 273 ? -52.774 5.132 -24.706 1.00 66.28 271 SER D C 1
ATOM 19589 O O . SER D 1 273 ? -51.862 4.565 -25.315 1.00 70.49 271 SER D O 1
ATOM 19597 N N . LEU D 1 274 ? -53.954 5.334 -25.283 1.00 74.48 272 LEU D N 1
ATOM 19598 C CA . LEU D 1 274 ? -54.217 4.736 -26.578 1.00 60.45 272 LEU D CA 1
ATOM 19599 C C . LEU D 1 274 ? -53.370 5.340 -27.734 1.00 72.99 272 LEU D C 1
ATOM 19600 O O . LEU D 1 274 ? -53.293 6.568 -27.872 1.00 73.86 272 LEU D O 1
ATOM 19616 N N . THR D 1 275 ? -52.738 4.491 -28.560 1.00 64.18 273 THR D N 1
ATOM 19617 C CA . THR D 1 275 ? -51.967 5.002 -29.698 1.00 59.42 273 THR D CA 1
ATOM 19618 C C . THR D 1 275 ? -52.411 4.392 -31.025 1.00 64.91 273 THR D C 1
ATOM 19619 O O . THR D 1 275 ? -52.096 4.904 -32.102 1.00 65.38 273 THR D O 1
ATOM 19630 N N . THR D 1 276 ? -53.113 3.271 -30.963 1.00 67.40 274 THR D N 1
ATOM 19631 C CA . THR D 1 276 ? -53.667 2.682 -32.174 1.00 67.62 274 THR D CA 1
ATOM 19632 C C . THR D 1 276 ? -55.057 2.156 -31.855 1.00 66.12 274 THR D C 1
ATOM 19633 O O . THR D 1 276 ? -55.308 1.552 -30.794 1.00 54.18 274 THR D O 1
ATOM 19644 N N . VAL D 1 277 ? -55.960 2.432 -32.785 1.00 58.17 275 VAL D N 1
ATOM 19645 C CA . VAL D 1 277 ? -57.321 1.963 -32.735 1.00 52.55 275 VAL D CA 1
ATOM 19646 C C . VAL D 1 277 ? -57.603 1.335 -34.094 1.00 58.85 275 VAL D C 1
ATOM 19647 O O . VAL D 1 277 ? -56.926 1.663 -35.077 1.00 58.75 275 VAL D O 1
ATOM 19660 N N . GLY D 1 278 ? -58.555 0.397 -34.126 1.00 55.82 276 GLY D N 1
ATOM 19661 C CA . GLY D 1 278 ? -58.955 -0.275 -35.353 1.00 55.13 276 GLY D CA 1
ATOM 19662 C C . GLY D 1 278 ? -60.465 -0.315 -35.396 1.00 51.69 276 GLY D C 1
ATOM 19663 O O . GLY D 1 278 ? -61.109 -0.779 -34.456 1.00 52.85 276 GLY D O 1
ATOM 19667 N N . LEU D 1 279 ? -61.029 0.264 -36.450 1.00 53.32 277 LEU D N 1
ATOM 19668 C CA . LEU D 1 279 ? -62.477 0.337 -36.604 1.00 49.86 277 LEU D CA 1
ATOM 19669 C C . LEU D 1 279 ? -63.003 0.107 -38.019 1.00 58.61 277 LEU D C 1
ATOM 19670 O O . LEU D 1 279 ? -64.148 0.504 -38.287 1.00 61.59 277 LEU D O 1
ATOM 19686 N N . SER D 1 280 ? -62.255 -0.597 -38.876 1.00 59.37 278 SER D N 1
ATOM 19687 C CA . SER D 1 280 ? -62.723 -0.831 -40.226 1.00 66.93 278 SER D CA 1
ATOM 19688 C C . SER D 1 280 ? -64.060 -1.471 -40.078 1.00 62.60 278 SER D C 1
ATOM 19689 O O . SER D 1 280 ? -64.158 -2.355 -39.228 1.00 63.45 278 SER D O 1
ATOM 19697 N N . GLY D 1 281 ? -64.956 -1.262 -41.064 1.00 77.42 279 GLY D N 1
ATOM 19698 C CA . GLY D 1 281 ? -66.366 -1.700 -40.978 1.00 46.56 279 GLY D CA 1
ATOM 19699 C C . GLY D 1 281 ? -66.473 -3.187 -40.759 1.00 54.19 279 GLY D C 1
ATOM 19700 O O . GLY D 1 281 ? -65.676 -3.919 -41.393 1.00 77.34 279 GLY D O 1
ATOM 19704 N N . ASN D 1 282 ? -67.447 -3.679 -39.989 1.00 51.39 280 ASN D N 1
ATOM 19705 C CA . ASN D 1 282 ? -68.564 -2.885 -39.375 1.00 65.71 280 ASN D CA 1
ATOM 19706 C C . ASN D 1 282 ? -69.304 -2.293 -40.666 1.00 66.37 280 ASN D C 1
ATOM 19707 O O . ASN D 1 282 ? -68.924 -2.784 -41.729 1.00 69.76 280 ASN D O 1
ATOM 19718 N N . LEU D 1 283 ? -70.350 -1.449 -40.808 1.00 83.57 281 LEU D N 1
ATOM 19719 C CA . LEU D 1 283 ? -71.764 -1.287 -40.342 1.00 63.71 281 LEU D CA 1
ATOM 19720 C C . LEU D 1 283 ? -72.001 0.129 -39.811 1.00 52.30 281 LEU D C 1
ATOM 19721 O O . LEU D 1 283 ? -73.085 0.447 -39.357 1.00 53.93 281 LEU D O 1
ATOM 19737 N N . TRP D 1 284 ? -71.010 1.008 -39.908 1.00 53.14 282 TRP D N 1
ATOM 19738 C CA . TRP D 1 284 ? -71.146 2.339 -39.337 1.00 53.19 282 TRP D CA 1
ATOM 19739 C C . TRP D 1 284 ? -72.330 3.063 -39.971 1.00 62.46 282 TRP D C 1
ATOM 19740 O O . TRP D 1 284 ? -72.496 3.105 -41.194 1.00 76.12 282 TRP D O 1
ATOM 19761 N N . GLU D 1 285 ? -73.148 3.657 -39.127 1.00 73.44 283 GLU D N 1
ATOM 19762 C CA . GLU D 1 285 ? -74.282 4.420 -39.583 1.00 70.68 283 GLU D CA 1
ATOM 19763 C C . GLU D 1 285 ? -73.889 5.876 -39.672 1.00 68.62 283 GLU D C 1
ATOM 19764 O O . GLU D 1 285 ? -73.707 6.514 -38.645 1.00 67.94 283 GLU D O 1
ATOM 19776 N N . CYS D 1 286 ? -73.852 6.429 -40.879 1.00 69.19 284 CYS D N 1
ATOM 19777 C CA . CYS D 1 286 ? -73.506 7.835 -41.043 1.00 69.87 284 CYS D CA 1
ATOM 19778 C C . CYS D 1 286 ? -74.702 8.766 -40.997 1.00 78.29 284 CYS D C 1
ATOM 19779 O O . CYS D 1 286 ? -75.198 9.241 -42.012 1.00 85.76 284 CYS D O 1
ATOM 19786 N N . SER D 1 287 ? -75.112 9.043 -39.765 1.00 73.16 285 SER D N 1
ATOM 19787 C CA . SER D 1 287 ? -76.168 9.966 -39.449 1.00 68.47 285 SER D CA 1
ATOM 19788 C C . SER D 1 287 ? -75.652 10.832 -38.324 1.00 72.52 285 SER D C 1
ATOM 19789 O O . SER D 1 287 ? -74.473 10.826 -38.020 1.00 72.30 285 SER D O 1
ATOM 19797 N N . PRO D 1 288 ? -76.526 11.628 -37.713 1.00 79.31 286 PRO D N 1
ATOM 19798 C CA . PRO D 1 288 ? -75.952 12.396 -36.610 1.00 80.39 286 PRO D CA 1
ATOM 19799 C C . PRO D 1 288 ? -75.567 11.497 -35.429 1.00 76.81 286 PRO D C 1
ATOM 19800 O O . PRO D 1 288 ? -75.025 12.027 -34.468 1.00 78.63 286 PRO D O 1
ATOM 19811 N N . ARG D 1 289 ? -75.887 10.200 -35.469 1.00 79.01 287 ARG D N 1
ATOM 19812 C CA . ARG D 1 289 ? -75.418 9.267 -34.438 1.00 82.07 287 ARG D CA 1
ATOM 19813 C C . ARG D 1 289 ? -73.877 9.164 -34.421 1.00 72.89 287 ARG D C 1
ATOM 19814 O O . ARG D 1 289 ? -73.294 8.897 -33.377 1.00 66.22 287 ARG D O 1
ATOM 19818 N N . VAL D 1 290 ? -73.210 9.303 -35.570 1.00 71.67 288 VAL D N 1
ATOM 19819 C CA . VAL D 1 290 ? -71.741 9.180 -35.590 1.00 74.75 288 VAL D CA 1
ATOM 19820 C C . VAL D 1 290 ? -70.969 10.415 -35.187 1.00 74.96 288 VAL D C 1
ATOM 19821 O O . VAL D 1 290 ? -69.742 10.378 -35.173 1.00 76.15 288 VAL D O 1
ATOM 19834 N N . CYS D 1 291 ? -71.645 11.514 -34.896 1.00 77.02 289 CYS D N 1
ATOM 19835 C CA . CYS D 1 291 ? -70.923 12.770 -34.747 1.00 79.45 289 CYS D CA 1
ATOM 19836 C C . CYS D 1 291 ? -69.917 12.724 -33.606 1.00 76.13 289 CYS D C 1
ATOM 19837 O O . CYS D 1 291 ? -68.828 13.266 -33.739 1.00 84.86 289 CYS D O 1
ATOM 19844 N N . ALA D 1 292 ? -70.249 12.076 -32.496 1.00 70.16 290 ALA D N 1
ATOM 19845 C CA . ALA D 1 292 ? -69.297 11.969 -31.393 1.00 76.43 290 ALA D CA 1
ATOM 19846 C C . ALA D 1 292 ? -68.054 11.193 -31.801 1.00 76.39 290 ALA D C 1
ATOM 19847 O O . ALA D 1 292 ? -66.933 11.606 -31.528 1.00 78.16 290 ALA D O 1
ATOM 19854 N N . LEU D 1 293 ? -68.247 10.104 -32.527 1.00 76.50 291 LEU D N 1
ATOM 19855 C CA . LEU D 1 293 ? -67.114 9.303 -32.948 1.00 69.91 291 LEU D CA 1
ATOM 19856 C C . LEU D 1 293 ? -66.268 10.073 -33.907 1.00 72.38 291 LEU D C 1
ATOM 19857 O O . LEU D 1 293 ? -65.054 10.048 -33.779 1.00 70.20 291 LEU D O 1
ATOM 19873 N N . ALA D 1 294 ? -66.910 10.783 -34.850 1.00 78.03 292 ALA D N 1
ATOM 19874 C CA . ALA D 1 294 ? -66.179 11.520 -35.882 1.00 76.38 292 ALA D CA 1
ATOM 19875 C C . ALA D 1 294 ? -65.339 12.624 -35.255 1.00 80.85 292 ALA D C 1
ATOM 19876 O O . ALA D 1 294 ? -64.202 12.849 -35.684 1.00 76.36 292 ALA D O 1
ATOM 19883 N N . SER D 1 295 ? -65.871 13.276 -34.223 1.00 81.01 293 SER D N 1
ATOM 19884 C CA . SER D 1 295 ? -65.145 14.342 -33.548 1.00 79.11 293 SER D CA 1
ATOM 19885 C C . SER D 1 295 ? -63.951 13.780 -32.773 1.00 77.83 293 SER D C 1
ATOM 19886 O O . SER D 1 295 ? -62.849 14.341 -32.791 1.00 88.37 293 SER D O 1
ATOM 19894 N N . TRP D 1 296 ? -64.175 12.672 -32.083 1.00 78.74 294 TRP D N 1
ATOM 19895 C CA . TRP D 1 296 ? -63.101 12.003 -31.358 1.00 80.07 294 TRP D CA 1
ATOM 19896 C C . TRP D 1 296 ? -62.005 11.589 -32.342 1.00 74.52 294 TRP D C 1
ATOM 19897 O O . TRP D 1 296 ? -60.822 11.795 -32.088 1.00 81.32 294 TRP D O 1
ATOM 19918 N N . LEU D 1 297 ? -62.403 11.020 -33.475 1.00 77.90 295 LEU D N 1
ATOM 19919 C CA . LEU D 1 297 ? -61.425 10.572 -34.474 1.00 82.14 295 LEU D CA 1
ATOM 19920 C C . LEU D 1 297 ? -60.578 11.730 -34.970 1.00 87.00 295 LEU D C 1
ATOM 19921 O O . LEU D 1 297 ? -59.376 11.575 -35.136 1.00 87.05 295 LEU D O 1
ATOM 19937 N N . GLY D 1 298 ? -61.202 12.874 -35.256 1.00 80.64 296 GLY D N 1
ATOM 19938 C CA . GLY D 1 298 ? -60.466 14.014 -35.772 1.00 82.75 296 GLY D CA 1
ATOM 19939 C C . GLY D 1 298 ? -59.398 14.557 -34.810 1.00 84.88 296 GLY D C 1
ATOM 19940 O O . GLY D 1 298 ? -58.346 15.030 -35.254 1.00 80.96 296 GLY D O 1
ATOM 19944 N N . SER D 1 299 ? -59.642 14.465 -33.499 1.00 83.96 297 SER D N 1
ATOM 19945 C CA . SER D 1 299 ? -58.692 14.977 -32.498 1.00 86.70 297 SER D CA 1
ATOM 19946 C C . SER D 1 299 ? -57.875 13.859 -31.836 1.00 86.82 297 SER D C 1
ATOM 19947 O O . SER D 1 299 ? -57.204 14.094 -30.824 1.00 90.94 297 SER D O 1
ATOM 19955 N N . PHE D 1 300 ? -57.913 12.654 -32.397 1.00 80.12 298 PHE D N 1
ATOM 19956 C CA . PHE D 1 300 ? -57.201 11.525 -31.805 1.00 84.55 298 PHE D CA 1
ATOM 19957 C C . PHE D 1 300 ? -55.730 11.645 -32.137 1.00 89.57 298 PHE D C 1
ATOM 19958 O O . PHE D 1 300 ? -55.335 11.688 -33.307 1.00 94.90 298 PHE D O 1
ATOM 19975 N N . GLN D 1 301 ? -54.928 11.664 -31.072 1.00 83.68 299 GLN D N 1
ATOM 19976 C CA . GLN D 1 301 ? -53.485 11.869 -31.153 1.00 86.98 299 GLN D CA 1
ATOM 19977 C C . GLN D 1 301 ? -52.741 10.604 -31.587 1.00 94.59 299 GLN D C 1
ATOM 19978 O O . GLN D 1 301 ? -51.531 10.530 -31.420 1.00 101.38 299 GLN D O 1
ATOM 19982 N N . GLY D 1 302 ? -53.460 9.607 -32.114 1.00 85.74 300 GLY D N 1
ATOM 19983 C CA . GLY D 1 302 ? -52.851 8.352 -32.536 1.00 72.16 300 GLY D CA 1
ATOM 19984 C C . GLY D 1 302 ? -53.149 7.988 -33.986 1.00 81.50 300 GLY D C 1
ATOM 19985 O O . GLY D 1 302 ? -53.431 8.865 -34.810 1.00 86.78 300 GLY D O 1
ATOM 19989 N N . ARG D 1 303 ? -53.147 6.692 -34.295 1.00 76.59 301 ARG D N 1
ATOM 19990 C CA . ARG D 1 303 ? -53.326 6.247 -35.678 1.00 71.24 301 ARG D CA 1
ATOM 19991 C C . ARG D 1 303 ? -54.302 5.073 -35.772 1.00 73.50 301 ARG D C 1
ATOM 19992 O O . ARG D 1 303 ? -54.595 4.399 -34.781 1.00 67.54 301 ARG D O 1
ATOM 19996 N N . TRP D 1 304 ? -54.783 4.822 -36.984 1.00 75.63 302 TRP D N 1
ATOM 19997 C CA . TRP D 1 304 ? -55.555 3.617 -37.295 1.00 69.79 302 TRP D CA 1
ATOM 19998 C C . TRP D 1 304 ? -55.089 3.121 -38.676 1.00 65.69 302 TRP D C 1
ATOM 19999 O O . TRP D 1 304 ? -54.740 3.939 -39.533 1.00 65.64 302 TRP D O 1
ATOM 20020 N N . GLU D 1 305 ? -54.984 1.805 -38.867 1.00 65.09 303 GLU D N 1
ATOM 20021 C CA . GLU D 1 305 ? -54.280 1.283 -40.038 1.00 66.87 303 GLU D CA 1
ATOM 20022 C C . GLU D 1 305 ? -55.155 1.150 -41.299 1.00 74.36 303 GLU D C 1
ATOM 20023 O O . GLU D 1 305 ? -54.607 1.138 -42.402 1.00 80.91 303 GLU D O 1
ATOM 20027 N N . HIS D 1 306 ? -56.488 1.107 -41.158 1.00 57.28 304 HIS D N 1
ATOM 20028 C CA . HIS D 1 306 ? -57.366 0.917 -42.322 1.00 66.52 304 HIS D CA 1
ATOM 20029 C C . HIS D 1 306 ? -58.514 1.953 -42.278 1.00 68.87 304 HIS D C 1
ATOM 20030 O O . HIS D 1 306 ? -58.994 2.338 -41.192 1.00 63.68 304 HIS D O 1
ATOM 20045 N N . SER D 1 307 ? -58.999 2.348 -43.457 1.00 61.65 305 SER D N 1
ATOM 20046 C CA . SER D 1 307 ? -59.964 3.446 -43.554 1.00 71.70 305 SER D CA 1
ATOM 20047 C C . SER D 1 307 ? -61.284 3.072 -42.878 1.00 60.47 305 SER D C 1
ATOM 20048 O O . SER D 1 307 ? -61.710 1.916 -42.905 1.00 54.66 305 SER D O 1
ATOM 20056 N N . ILE D 1 308 ? -61.872 4.050 -42.203 1.00 57.63 306 ILE D N 1
ATOM 20057 C CA . ILE D 1 308 ? -63.125 3.865 -41.483 1.00 53.09 306 ILE D CA 1
ATOM 20058 C C . ILE D 1 308 ? -64.259 4.510 -42.267 1.00 62.56 306 ILE D C 1
ATOM 20059 O O . ILE D 1 308 ? -64.322 5.742 -42.404 1.00 70.25 306 ILE D O 1
ATOM 20075 N N . LEU D 1 309 ? -65.149 3.654 -42.765 1.00 50.52 307 LEU D N 1
ATOM 20076 C CA . LEU D 1 309 ? -66.162 4.016 -43.780 1.00 67.53 307 LEU D CA 1
ATOM 20077 C C . LEU D 1 309 ? -67.621 3.992 -43.339 1.00 71.37 307 LEU D C 1
ATOM 20078 O O . LEU D 1 309 ? -68.018 3.199 -42.497 1.00 73.56 307 LEU D O 1
ATOM 20094 N N . CYS D 1 310 ? -68.421 4.801 -44.013 1.00 68.77 308 CYS D N 1
ATOM 20095 C CA . CYS D 1 310 ? -69.855 4.801 -43.817 1.00 68.08 308 CYS D CA 1
ATOM 20096 C C . CYS D 1 310 ? -70.420 3.534 -44.439 1.00 69.76 308 CYS D C 1
ATOM 20097 O O . CYS D 1 310 ? -69.953 3.082 -45.484 1.00 68.33 308 CYS D O 1
ATOM 20104 N N . HIS D 1 311 ? -71.352 2.902 -43.739 1.00 68.71 309 HIS D N 1
ATOM 20105 C CA . HIS D 1 311 ? -72.037 1.741 -44.282 1.00 69.58 309 HIS D CA 1
ATOM 20106 C C . HIS D 1 311 ? -73.491 2.123 -44.667 1.00 77.37 309 HIS D C 1
ATOM 20107 O O . HIS D 1 311 ? -74.023 1.618 -45.683 1.00 65.81 309 HIS D O 1
ATOM 20122 N N . SER D 1 312 ? -74.095 3.035 -43.876 1.00 70.80 310 SER D N 1
ATOM 20123 C CA . SER D 1 312 ? -75.463 3.512 -44.128 1.00 69.99 310 SER D CA 1
ATOM 20124 C C . SER D 1 312 ? -75.579 4.985 -43.820 1.00 71.93 310 SER D C 1
ATOM 20125 O O . SER D 1 312 ? -74.859 5.487 -42.978 1.00 70.59 310 SER D O 1
ATOM 20133 N N . PRO D 1 313 ? -76.514 5.690 -44.481 1.00 69.74 311 PRO D N 1
ATOM 20134 C CA . PRO D 1 313 ? -77.485 5.188 -45.479 1.00 69.47 311 PRO D CA 1
ATOM 20135 C C . PRO D 1 313 ? -76.835 4.957 -46.867 1.00 60.63 311 PRO D C 1
ATOM 20136 O O . PRO D 1 313 ? -75.659 5.288 -47.023 1.00 76.04 311 PRO D O 1
ATOM 20147 N N . ASP D 1 314 ? -77.616 4.479 -47.849 1.00 66.25 312 ASP D N 1
ATOM 20148 C CA . ASP D 1 314 ? -77.111 4.071 -49.159 1.00 68.81 312 ASP D CA 1
ATOM 20149 C C . ASP D 1 314 ? -76.245 5.116 -49.898 1.00 82.77 312 ASP D C 1
ATOM 20150 O O . ASP D 1 314 ? -75.301 4.756 -50.598 1.00 83.86 312 ASP D O 1
ATOM 20159 N N . HIS D 1 315 ? -76.625 6.393 -49.800 1.00 82.16 313 HIS D N 1
ATOM 20160 C CA . HIS D 1 315 ? -75.938 7.490 -50.505 1.00 80.45 313 HIS D CA 1
ATOM 20161 C C . HIS D 1 315 ? -74.643 7.932 -49.830 1.00 81.41 313 HIS D C 1
ATOM 20162 O O . HIS D 1 315 ? -73.976 8.858 -50.290 1.00 82.97 313 HIS D O 1
ATOM 20177 N N . THR D 1 316 ? -74.283 7.278 -48.739 1.00 77.74 314 THR D N 1
ATOM 20178 C CA . THR D 1 316 ? -73.051 7.632 -48.055 1.00 72.68 314 THR D CA 1
ATOM 20179 C C . THR D 1 316 ? -72.133 6.425 -47.991 1.00 71.44 314 THR D C 1
ATOM 20180 O O . THR D 1 316 ? -71.022 6.523 -47.472 1.00 79.43 314 THR D O 1
ATOM 20191 N N . GLN D 1 317 ? -72.620 5.268 -48.433 1.00 69.28 315 GLN D N 1
ATOM 20192 C CA . GLN D 1 317 ? -71.846 4.035 -48.316 1.00 69.85 315 GLN D CA 1
ATOM 20193 C C . GLN D 1 317 ? -70.494 4.220 -49.030 1.00 68.59 315 GLN D C 1
ATOM 20194 O O . GLN D 1 317 ? -70.450 4.444 -50.246 1.00 87.71 315 GLN D O 1
ATOM 20208 N N . GLY D 1 318 ? -69.393 4.124 -48.282 1.00 69.62 316 GLY D N 1
ATOM 20209 C CA . GLY D 1 318 ? -68.068 4.219 -48.873 1.00 65.50 316 GLY D CA 1
ATOM 20210 C C . GLY D 1 318 ? -67.280 5.474 -48.545 1.00 80.49 316 GLY D C 1
ATOM 20211 O O . GLY D 1 318 ? -66.036 5.446 -48.597 1.00 79.17 316 GLY D O 1
ATOM 20215 N N . GLU D 1 319 ? -67.954 6.560 -48.154 1.00 82.06 317 GLU D N 1
ATOM 20216 C CA . GLU D 1 319 ? -67.228 7.808 -47.882 1.00 87.13 317 GLU D CA 1
ATOM 20217 C C . GLU D 1 319 ? -66.560 7.704 -46.483 1.00 80.71 317 GLU D C 1
ATOM 20218 O O . GLU D 1 319 ? -67.070 7.051 -45.562 1.00 71.45 317 GLU D O 1
ATOM 20222 N N . ASP D 1 320 ? -65.390 8.316 -46.342 1.00 80.36 318 ASP D N 1
ATOM 20223 C CA . ASP D 1 320 ? -64.748 8.389 -45.043 1.00 91.33 318 ASP D CA 1
ATOM 20224 C C . ASP D 1 320 ? -65.626 9.157 -44.080 1.00 79.57 318 ASP D C 1
ATOM 20225 O O . ASP D 1 320 ? -66.076 10.265 -44.376 1.00 86.00 318 ASP D O 1
ATOM 20234 N N . ILE D 1 321 ? -65.784 8.602 -42.898 1.00 58.09 319 ILE D N 1
ATOM 20235 C CA . ILE D 1 321 ? -66.642 9.181 -41.851 1.00 85.30 319 ILE D CA 1
ATOM 20236 C C . ILE D 1 321 ? -66.288 10.667 -41.630 1.00 90.39 319 ILE D C 1
ATOM 20237 O O . ILE D 1 321 ? -67.196 11.505 -41.493 1.00 83.59 319 ILE D O 1
ATOM 20253 N N . LEU D 1 322 ? -64.979 10.971 -41.563 1.00 88.08 320 LEU D N 1
ATOM 20254 C CA . LEU D 1 322 ? -64.487 12.329 -41.283 1.00 86.32 320 LEU D CA 1
ATOM 20255 C C . LEU D 1 322 ? -64.844 13.316 -42.426 1.00 91.41 320 LEU D C 1
ATOM 20256 O O . LEU D 1 322 ? -64.943 14.524 -42.215 1.00 90.33 320 LEU D O 1
ATOM 20272 N N . ASP D 1 323 ? -64.999 12.795 -43.636 1.00 84.25 321 ASP D N 1
ATOM 20273 C CA . ASP D 1 323 ? -65.385 13.598 -44.796 1.00 79.52 321 ASP D CA 1
ATOM 20274 C C . ASP D 1 323 ? -66.908 13.832 -44.821 1.00 81.99 321 ASP D C 1
ATOM 20275 O O . ASP D 1 323 ? -67.391 14.928 -45.139 1.00 75.54 321 ASP D O 1
ATOM 20284 N N . ALA D 1 324 ? -67.634 12.781 -44.456 1.00 78.59 322 ALA D N 1
ATOM 20285 C CA . ALA D 1 324 ? -69.085 12.763 -44.438 1.00 77.16 322 ALA D CA 1
ATOM 20286 C C . ALA D 1 324 ? -69.706 13.774 -43.510 1.00 83.16 322 ALA D C 1
ATOM 20287 O O . ALA D 1 324 ? -70.698 14.398 -43.908 1.00 84.55 322 ALA D O 1
ATOM 20294 N N . VAL D 1 325 ? -69.109 14.008 -42.334 1.00 80.33 323 VAL D N 1
ATOM 20295 C CA . VAL D 1 325 ? -69.690 14.952 -41.377 1.00 82.08 323 VAL D CA 1
ATOM 20296 C C . VAL D 1 325 ? -69.766 16.328 -42.046 1.00 100.57 323 VAL D C 1
ATOM 20297 O O . VAL D 1 325 ? -70.775 17.044 -41.882 1.00 101.33 323 VAL D O 1
ATOM 20310 N N . HIS D 1 326 ? -68.733 16.685 -42.819 1.00 97.17 324 HIS D N 1
ATOM 20311 C CA . HIS D 1 326 ? -68.715 17.955 -43.560 1.00 95.25 324 HIS D CA 1
ATOM 20312 C C . HIS D 1 326 ? -69.519 17.843 -44.881 1.00 109.18 324 HIS D C 1
ATOM 20313 O O . HIS D 1 326 ? -70.249 18.768 -45.267 1.00 106.86 324 HIS D O 1
ATOM 20328 N N . GLY D 1 327 ? -69.320 16.738 -45.602 1.00 100.56 325 GLY D N 1
ATOM 20329 C CA . GLY D 1 327 ? -69.977 16.511 -46.882 1.00 76.94 325 GLY D CA 1
ATOM 20330 C C . GLY D 1 327 ? -71.510 16.407 -46.886 1.00 93.49 325 GLY D C 1
ATOM 20331 O O . GLY D 1 327 ? -72.166 16.818 -47.857 1.00 97.60 325 GLY D O 1
ATOM 20335 N N . PHE D 1 328 ? -72.096 15.821 -45.841 1.00 86.89 326 PHE D N 1
ATOM 20336 C CA . PHE D 1 328 ? -73.555 15.696 -45.776 1.00 85.12 326 PHE D CA 1
ATOM 20337 C C . PHE D 1 328 ? -74.090 16.559 -44.630 1.00 89.30 326 PHE D C 1
ATOM 20338 O O . PHE D 1 328 ? -75.191 16.338 -44.115 1.00 89.12 326 PHE D O 1
ATOM 20355 N N . GLN D 1 329 ? -73.255 17.513 -44.223 1.00 101.12 327 GLN D N 1
ATOM 20356 C CA . GLN D 1 329 ? -73.526 18.448 -43.135 1.00 104.08 327 GLN D CA 1
ATOM 20357 C C . GLN D 1 329 ? -74.316 17.827 -41.986 1.00 101.61 327 GLN D C 1
ATOM 20358 O O . GLN D 1 329 ? -75.503 18.116 -41.766 1.00 107.73 327 GLN D O 1
ATOM 20362 N N . LEU D 1 330 ? -73.642 16.897 -41.327 1.00 82.27 328 LEU D N 1
ATOM 20363 C CA . LEU D 1 330 ? -74.157 16.173 -40.182 1.00 84.25 328 LEU D CA 1
ATOM 20364 C C . LEU D 1 330 ? -73.634 16.954 -38.974 1.00 88.29 328 LEU D C 1
ATOM 20365 O O . LEU D 1 330 ? -72.591 17.589 -39.092 1.00 85.40 328 LEU D O 1
ATOM 20381 N N . CYS D 1 331 ? -74.277 16.945 -37.820 1.00 87.25 329 CYS D N 1
ATOM 20382 C CA . CYS D 1 331 ? -73.689 17.721 -36.723 1.00 103.01 329 CYS D CA 1
ATOM 20383 C C . CYS D 1 331 ? -73.961 19.229 -36.831 1.00 102.74 329 CYS D C 1
ATOM 20384 O O . CYS D 1 331 ? -73.034 20.046 -36.894 1.00 98.10 329 CYS D O 1
#

Secondary structure (DSSP, 8-state):
----TT-EEETTEEE--SS--SSPPTT--TT--EEE--SS--S---TTTTTT-TT-SEEE--SS------TTTTTT-TT--EEE--SS------TTTTTT-TT--EEE--SS------TTTTTT-TT--EEE--SS--S---TTTTTT-TT--EEE--SS------TTTTTT-TT--EEE--SS--S---TTTTTT-TT--EEE-TTS------TTTTTT-TT--EEE-TTS--S---TTTTTT-TT--EEE-TTS--S---TTTTTT-TT--EEE--SS-EE-SGGGHHHHHHHHH-SSB-SS--BEEESGGGTTSBHHHHHHHTT---/-PPPPPTT-EEETTEEE--SS--SSPPTT--TT--EEE--SS------TTTTTT-TT--EEE--SS------TTTTTT-TT--EEE--SS------TTTTTT-TT--EEE--SS------TTTTTT-TT--EEE--SS--S---TTTTTT-TT--EEE--SS------TTTTTT-TT--EEE--SS------TTTTTT-TT--EEE-TTS------TTTTTT-TT--EEE-TTS------TTTTTT-TT--EEE-TTS--S---TTTTTT-TT--EEE--SS-EE-SGGGHHHHHHHHH-SSB-SS--BEEESGGGTTSBHHHHHHHTT---/-PPPTT-EEETTEEE--SS--SSPPS---TT-SEEE--SS------TTTTTT-TT-SEEE--SS------TTTTTT-TT--EEE--SS------TTTTTT-TT--EEE--SS------TTTTTT-TT--EEE--SS------TTTTTT-TT--EEE--SS------TTTTTT-TT--EEE--SS--S---TTTTTT-TT--EEE-TTS------TTTTTT-TT--EEE-TTS------TTTTTT-TT--EEE-TTS--S---TTTTTT-TT--EEE--SS--B-SGGGHHHHHHHHT-SSB-SS--B--BSGGGTTSBHHHHHHHTT--/-PPPTT-EEETTEEE--SS--SSPPTT--TT-SEEE--SS------TTTTTT-TT--EEE--SS------TTTTTT-TT--EEE--SS------TTTTTT-TT--EEE--SS------TTTTTT-TT--EEE--SS------TTTTTT-TT--EEE--SS------TTTTTT-TT--EEE--SS--S---TTTTTT-TT--EEE-TTS------TTTTTT-TT--EEE-TTS------TTTTTT-TT--EEE-TTS--S---TTTTTT-TT--EEE---S--B-SGGGHHHHHHHHT-SSB-SS--B--BSGGGTTSBHHHHHHHTT--

Radius of gyration: 37.68 Å; Cα contacts (8 Å, |Δi|>4): 3737; chains: 4; bounding box: 112×69×90 Å

Nearest PDB structures (foldseek):
  5a5c-assembly2_B  TM=1.001E+00  e=3.109E-49  synthetic construct
  8weh-assembly1_A  TM=8.082E-01  e=1.096E-08  Brassica napus
  5xkn-assembly1_B  TM=6.772E-01  e=8.176E-09  Arabidopsis thaliana
  5gr9-assembly1_B  TM=8.169E-01  e=1.749E-06  Arabidopsis thaliana
  5hz0-assembly1_B  TM=5.066E-01  e=4.553E-09  Arabidopsis thaliana

Sequence (1320 aa):
MACPPKCRCEKLLFYCDSQGFHSVPNGLPSQLLGLSLRHNQLQSLPNGVFDKLTQLTWLHLDHNQLQSLPNGVFDKLTKLTELILSSNQLQSLPNGTFDKLTNLQNLDLSFNQLQSLPNGVFDKLTNLQTLHLRSNQLQSLPNGVFDKLTSLTFLDLSTNQLQSLPNGVFDKLTNLRELHLEHNQLQSLPNGVFDKLTSLTTLFLQWNQLQSLPNGVFDKLTNLEKLDLTGNQLQSLPNGVFDKLTNLKILLLDNNQLQSLPNGVFDKLKSLTTVGLSGNLWECSPRVCALASWLGSFQGRWEHSILCHSPDHTQGEDILDAVHGFQLCWGPMACPPKCRCEKLLFYCDSQGFHSVPNGLPSQLLGLSLRHNQLQSLPNGVFDKLTQLTWLHLDHNQLQSLPNGVFDKLTKLTELILSSNQLQSLPNGTFDKLTNLQNLDLSFNQLQSLPNGVFDKLTNLQTLHLRSNQLQSLPNGVFDKLTSLTFLDLSTNQLQSLPNGVFDKLTNLRELHLEHNQLQSLPNGVFDKLTSLTTLFLQWNQLQSLPNGVFDKLTNLEKLDLTGNQLQSLPNGVFDKLTNLKILLLDNNQLQSLPNGVFDKLKSLTTVGLSGNLWECSPRVCALASWLGSFQGRWEHSILCHSPDHTQGEDILDAVHGFQLCWMACPPKCRCEKLLFYCDSQGFHSVPNGLPSQLLGLSLRHNQLQSLPNGVFDKLTQLTWLHLDHNQLQSLPNGVFDKLTKLTELILSSNQLQSLPNGTFDKLTNLQNLDLSFNQLQSLPNGVFDKLTNLQTLHLRSNQLQSLPNGVFDKLTSLTFLDLSTNQLQSLPNGVFDKLTNLRELHLEHNQLQSLPNGVFDKLTSLTTLFLQWNQLQSLPNGVFDKLTNLEKLDLTGNQLQSLPNGVFDKLTNLKILLLDNNQLQSLPNGVFDKLKSLTTVGLSGNLWECSPRVCALASWLGSFQGRWEHSILCHSPDHTQGEDILDAVHGFQLCMACPPKCRCEKLLFYCDSQGFHSVPNGLPSQLLGLSLRHNQLQSLPNGVFDKLTQLTWLHLDHNQLQSLPNGVFDKLTKLTELILSSNQLQSLPNGTFDKLTNLQNLDLSFNQLQSLPNGVFDKLTNLQTLHLRSNQLQSLPNGVFDKLTSLTFLDLSTNQLQSLPNGVFDKLTNLRELHLEHNQLQSLPNGVFDKLTSLTTLFLQWNQLQSLPNGVFDKLTNLEKLDLTGNQLQSLPNGVFDKLTNLKILLLDNNQLQSLPNGVFDKLKSLTTVGLSGNLWECSPRVCALASWLGSFQGRWEHSILCHSPDHTQGEDILDAVHGFQLC

B-factor: mean 58.87, std 18.3, range [20.09, 151.86]

CATH classification: 3.80.10.10

Solvent-accessible surface area: 50944 Å² total; per-residue (Å²): 143,92,56,16,116,148,21,65,38,41,142,72,20,4,23,0,11,38,64,48,36,150,44,15,27,142,71,24,52,71,43,0,48,0,0,3,0,9,11,4,97,2,105,70,13,76,131,30,40,1,58,61,4,56,64,0,26,2,0,4,2,3,21,11,50,0,100,62,10,18,116,25,3,3,41,118,0,67,98,0,27,33,0,13,0,0,5,2,63,0,96,71,8,21,128,29,4,0,42,108,0,63,55,0,45,29,0,1,0,5,2,0,50,0,109,66,9,23,126,26,3,1,48,106,0,70,68,0,69,35,0,37,0,42,0,0,28,0,109,71,9,24,119,28,2,0,46,112,0,69,41,0,48,39,0,10,0,4,11,3,23,0,68,53,10,24,79,26,3,0,49,104,0,68,71,0,113,52,0,26,0,21,18,4,22,0,20,22,1,16,70,27,2,0,45,108,0,71,41,0,18,23,0,26,0,24,25,2,8,0,6,0,0,2,93,28,1,0,47,109,0,68,68,0,71,45,0,12,0,17,3,4,45,0,19,12,1,5,110,27,3,0,46,114,0,44,64,0,95,51,0,36,0,15,63,2,65,0,58,32,13,23,120,37,10,9,102,121,7,157,27,6,74,40,0,5,0,15,39,13,50,1,58,2,23,101,74,6,32,50,17,8,78,45,2,55,87,16,134,27,60,73,78,68,64,7,65,3,79,38,48,96,124,2,107,48,79,60,1,60,78,1,13,151,62,85,162,33,40,158,126,134,100,86,55,16,115,147,20,63,37,41,153,54,24,2,24,0,11,38,60,43,37,151,45,14,29,144,67,24,30,52,100,0,51,0,0,3,0,9,8,4,90,0,119,73,8,73,122,30,40,0,54,63,5,58,66,0,24,2,0,4,0,3,20,12,52,0,57,64,8,18,113,22,2,0,47,109,0,66,102,0,24,29,0,10,0,0,5,1,74,0,101,68,10,23,124,24,3,0,44,105,0,66,49,0,45,29,0,0,0,4,2,0,52,0,113,68,10,24,124,27,2,0,51,106,0,67,69,0,67,34,0,33,0,42,0,0,26,0,95,66,9,25,114,28,2,0,42,110,0,71,42,0,48,41,0,10,0,4,10,2,24,0,57,48,14,21,69,27,2,1,47,102,0,69,74,0,97,52,0,25,0,21,18,4,17,1,14,18,0,6,75,36,2,0,48,107,0,70,38,0,18,24,0,24,0,25,25,5,11,1,5,5,0,22,104,26,13,0,48,107,0,67,66,0,55,47,0,11,0,18,4,4,39,0,42,26,4,6,107,25,4,0,40,107,0,68,63,0,83,53,0,36,0,14,59,1,69,0,72,59,24,27,132,33,6,9,108,109,14,94,39,13,76,38,1,5,0,21,35,15,50,1,49,1,29,82,67,8,26,53,16,4,76,53,4,56,93,34,112,28,59,80,87,58,66,7,71,3,83,41,41,135,115,0,111,48,82,59,2,49,88,2,8,137,62,94,124,33,54,259,162,88,60,12,114,139,19,68,39,25,83,90,22,11,21,0,12,37,65,34,33,132,68,16,24,141,65,27,53,75,48,1,32,0,0,3,0,10,16,2,74,0,104,73,11,71,128,32,37,0,57,63,4,57,74,0,24,3,0,4,0,2,19,10,44,0,57,67,11,19,126,25,1,1,40,107,0,66,102,0,28,31,0,10,0,0,6,2,79,0,117,69,9,25,127,26,4,0,44,103,0,65,54,0,38,30,0,0,0,4,2,0,48,0,121,65,9,24,126,27,4,0,43,114,0,67,44,0,56,35,0,33,0,42,1,0,24,0,100,70,8,22,116,27,2,0,48,107,0,70,35,0,50,40,0,11,0,3,10,3,22,0,109,69,9,24,123,27,2,1,47,107,0,68,71,0,93,54,0,25,0,20,19,5,22,0,89,69,9,24,122,27,3,0,56,109,0,72,39,0,21,22,0,24,0,25,20,5,23,0,95,61,10,18,128,29,1,0,61,32,0,66,66,0,55,48,0,10,0,17,4,6,47,0,128,75,12,24,124,20,3,0,40,110,0,47,62,0,72,53,0,37,0,16,47,2,64,0,87,27,20,34,120,30,7,8,100,109,13,150,32,2,70,42,1,5,1,16,39,14,60,0,36,2,20,98,130,2,30,45,14,6,79,49,4,59,93,29,142,27,62,77,79,68,68,8,77,4,75,40,49,88,130,2,118,44,79,62,2,63,79,0,22,84,63,89,88,38,102,178,87,58,11,116,66,19,62,39,21,83,71,23,2,21,0,13,40,86,36,39,140,68,16,24,136,61,30,22,79,41,0,32,0,0,3,0,7,17,2,78,0,115,65,12,71,125,30,40,0,60,65,6,56,82,0,28,2,0,3,0,2,22,9,49,0,106,64,10,16,117,24,1,0,45,110,0,66,107,0,25,33,0,10,0,0,5,2,66,0,120,66,10,23,129,24,2,1,46,112,0,66,53,0,46,29,0,0,0,5,2,0,61,0,115,63,10,25,127,29,2,0,46,109,1,66,67,0,71,34,0,36,0,42,1,0,24,0,87,69,10,21,121,29,2,0,45,112,0,71,42,0,55,42,0,11,0,4,10,3,25,0,101,68,11,22,124,24,2,0,43,108,0,68,77,0,32,53,0,26,0,21,20,6,21,0,93,71,6,25,123,27,2,0,41,102,0,73,48,0,45,22,0,24,0,25,23,5,22,0,94,64,9,23,121,28,2,0,48,107,0,62,68,0,66,48,0,11,0,18,4,4,30,0,119,71,8,27,124,22,5,0,36,98,0,66,63,0,93,50,0,41,0,17,44,6,38,0,100,52,23,32,125,35,8,12,110,101,13,96,31,14,70,45,2,4,0,18,28,18,55,0,61,3,23,94,57,4,25,48,14,6,79,51,4,58,94,33,112,28,58,77,80,68,71,6,67,4,72,44,52,133,134,4,111,44,37,59,1,72,94,2,20,161,61,86,91,28,110

Foldseek 3Di:
DDAPPPWDDDPLAIRQDQPQDQADDPDRALQRQYYEHDNHEYQAYDPQNCQSNQNYQYYHHAQYAHAAYDPCNCPNVLNHAEYAHAHYAYAAYDPCRCVSNQNHAYYAHEHYAHAAYDPCNCQSNLNHAEYHHYQYAYAAYDACNCQSPQNYAYYAPENYAHAAYDPCRCQNPQNHAEYHHYDYAYQEYDPCNCQSPQNYAYEHHEHYAHAAYDVCNCVNPLNHAEDAHYQYAYQAYDACNCQSPQNHAYEEHANYAYQAYDQCRCVNNPNYAEYEHHHHAHAQALRCASVLVCVVVDPHDYDDADAHNDDPVGGPPGSNVCCVVVVRDD/DDDDADPPWDDDDLAIRQDQPQDAADDPDRDLDRQYYEHDHHAYAAYDPCNCQSVQNHAEYHHAQYAHAAYDACNCQSNQNYQYYAHEHYAYQAYDACRCVSPLNHAYYAHYNYAHAAYDPCRCQSPQNHAEYHPYQYAYQEYDPCNCQSPQNYAYDAPENYAHAAYDPCRCQSPQNHAEYHDYHYAYADHDPCNCQNNQNYAYYHHEQYAHQADDACNCVNNLNYAEDAHHQYAHAAYDAQRCQSNQNHAYEEDANYAYQAYDQCNCVNNPNYAEYEHHHHAHAQALSCVSVLVCVVPRPHDYDDAHAHCDDPVRHPHRSNCSCVVVVRDD/DDADPPWDDDPLAIRNDQPQDAADDPDRDLQRQYYEHDNYAH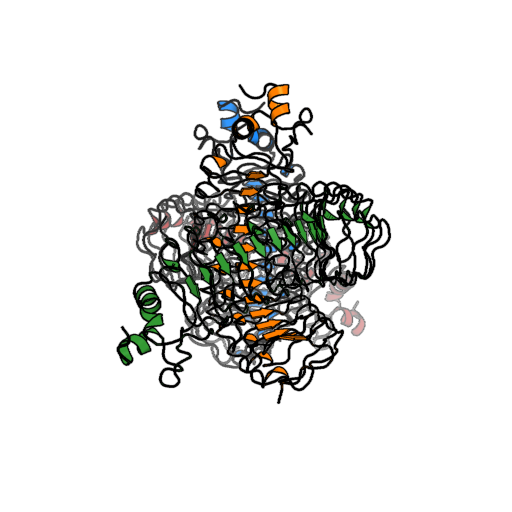AAYPVLNCQSNQNYAEYHHYQYAHAAYDPCNCQSNLNHQYYHHANYAYQAHDPCNCVSNLNHAEYAHHHYAHAAYPPCRCQSNLNHAEYHHEQYAYAAYDACNCQNPLNYAYEAPENYAYAAYDPCRCQNPLNHAEYHHYNYAYQEYDPCNCQSNQNHAYDHHEQYAHAAYDACNCQSNLNHAEDAHHQYAYAAYPPQNCQSNCNHAEEEHANYAYAAYDQCNCVNNPNHAEYHHHDHAHALALRCPSVLVCVVPPPHDYDDADAHNDDPVRGPPGSNCSCVVVVRD/DDADPPWDDDPQAIECDQPQDAADDPDRDLDRQYYAHDNHAHQEYDVCNCQSNQNHAEYHHYQYAHAAYDPCNCQSNQNYAYYHHEQYAYAAHDACNCQSPLNHAYYAHYNYAHAAYDVCRCQSPQNHAEYHPHAYAYAAYDACNCQNPQNYAYEAPYNYAHAAYDACSCQRPLNHAEYHHDNYAYQAHDPCNCQNNQNHAYEHHEQHAHAAYDPCNCQNNLNHAEYHHHQYAYAAYDACRCQSNQNHAYEAHHNYQYAAYPACNCVRNPNYAEYHYADHPHAQALRCVRVLVCVVPPPHDYDDAHAHCDDPVGGGPGSNVSCVVVVHD